Protein 6TQF (pdb70)

Foldseek 3Di:
DDDDAADADDDPPVPVVVVVVVLVVVLVVVVVVVVVVLVVQCPPHPLNVLVCVQPVVQCDDPPNPVVVVLVSVVSSLLSVVLVLLVVVLSLLLQQQLLVQQLVVCVVVPHCPSNVRSVVSNVVSVVVVVVSVVVVVVSLVVQLVSVVVNLVVVLVVRLVVLVCLCPPPPLVQLQVPDDDHAQDPVCLSPPLSQQQSQFWHDDGDDSNDGQCRGPPSVQSSLVCLQVVLPVLLQVLAAWDDDPNDTDGGCLVVVLVVLLVVLQVVLCVLCVVVQVLLLVLVRLVVVLVVLVVVCVVVVVVCVVVVVPPVSVVVNVVSVVVNVVSVVVNVVSVCVNVVSLVVSVVVCLCPLVVRCVVVDVDPDDRSSVSSSNSSSSVRNNVSSCPSNVRPSRVSRNSSSSVSSSVSSVSSVVSPPFAAAAEAEAPAAWKKFFFKWAADPVGAGQAGTDIDIDDFAAEEEEAEDDDGCDVVVVCRVVGNHRRMYGYIYHNDDDFQEAEDDQQFDADQAFVCCRLQPPDDSVVDDDVPPQPLCPLLVNHPVSPRRHDGDDCVVPDDSVVSLSSVLRNCLVSPHAEYEYEHSCVPPDPPSVVSSVVCVCVRNVTHHYYYYDDDPPCLVPGWWYKYRHHRHDIDIGTRDD/DDDDAADADDDPPVPVVVVVVVLVVVLVVVVVVVVVVLVVQCPPHPLNVLVCVQPVVQCDDPPNPVVVVLVSVVSSLLSVVLVLLVVVLSLLLQQQLLVQQLVVCVVVPHCPSNVRSVVSNVVSVVVVVVSVVVVVVSLVVQLVSVVVNLVVVLVVRLVVLVCLCPPPPLVQLQVPDDDHAQDPVCLSPPLSQQQSQFWHDDGDDSNDGQCRGPPSVQSSLVCLQVVLPVLLQVLAAWDDDPNDTDGGCLVVVLVVLLVVLQVVLCVLCVVVQVLLLVLVRLVVVLVVLVVVCVVVVVVCVVVVVPPVSVVVNVVSVVVNVVSVVVNVVSVCVNVVSLVVSVVVCLCPLVVRCVVVDVDPDDRSSVSSSNSSSSVRNNVSSCPSNVRPSRVSRNSSSSVSSSVSSVSSVVSPPFAAAAEAEAPAAWKKFFFKWAADPVGAGQAGTDIDIDDFAAEEEEAEDDDGCDVVVVCRVVGNHRRMYGYIYHNDDDFQEAEDDQQFDADQAFVCCRLQPPDDSVVDDDVPPQPLCPLLVNHPVSPRRHDGDDCVVPDDSVVSLSSVLRNCLVSPHAEYEYEHSCVPPDPPSVVSSVVCVCVRNVTHHYYYYDDDPPCLVPGWWYKYRHHRHDIDIGTRPD

Structure (mmCIF, N/CA/C/O backbone):
data_6TQF
#
_entry.id   6TQF
#
_cell.length_a   1.00
_cell.length_b   1.00
_cell.length_c   1.00
_cell.angle_alpha   90.00
_cell.angle_beta   90.00
_cell.angle_gamma   90.00
#
_symmetry.space_group_name_H-M   'P 1'
#
loop_
_entity.id
_entity.type
_entity.pdbx_description
1 polymer 'ABC transporter ATP-binding protein/permease'
2 non-polymer DODECYL-BETA-D-MALTOSIDE
3 non-polymer 'MAGNESIUM ION'
4 non-polymer 'PHOSPHOAMINOPHOSPHONIC ACID-ADENYLATE ESTER'
#
loop_
_atom_site.group_PDB
_atom_site.id
_atom_site.type_symbol
_atom_site.label_atom_id
_atom_site.label_alt_id
_atom_site.label_comp_id
_atom_site.label_asym_id
_atom_site.label_entity_id
_atom_site.label_seq_id
_atom_site.pdbx_PDB_ins_code
_atom_site.Cartn_x
_atom_site.Cartn_y
_atom_site.Cartn_z
_atom_site.occupancy
_atom_site.B_iso_or_equiv
_atom_site.auth_seq_id
_atom_site.auth_comp_id
_atom_site.auth_asym_id
_atom_site.auth_atom_id
_atom_site.pdbx_PDB_model_num
ATOM 1 N N . MET A 1 1 ? 106.204 115.997 60.404 1.00 131.23 1 MET A N 1
ATOM 2 C CA . MET A 1 1 ? 106.393 117.139 61.290 1.00 131.23 1 MET A CA 1
ATOM 3 C C . MET A 1 1 ? 106.961 118.329 60.524 1.00 131.23 1 MET A C 1
ATOM 4 O O . MET A 1 1 ? 108.162 118.397 60.262 1.00 131.23 1 MET A O 1
ATOM 9 N N . GLY A 1 2 ? 106.086 119.270 60.167 1.00 133.33 2 GLY A N 1
ATOM 10 C CA . GLY A 1 2 ? 106.486 120.421 59.393 1.00 133.33 2 GLY A CA 1
ATOM 11 C C . GLY A 1 2 ? 107.144 121.488 60.241 1.00 133.33 2 GLY A C 1
ATOM 12 O O . GLY A 1 2 ? 107.426 121.305 61.433 1.00 133.33 2 GLY A O 1
ATOM 13 N N . PRO A 1 3 ? 107.407 122.645 59.613 1.00 130.89 3 PRO A N 1
ATOM 14 C CA . PRO A 1 3 ? 108.056 123.744 60.343 1.00 130.89 3 PRO A CA 1
ATOM 15 C C . PRO A 1 3 ? 107.132 124.406 61.353 1.00 130.89 3 PRO A C 1
ATOM 16 O O . PRO A 1 3 ? 106.201 125.133 60.989 1.00 130.89 3 PRO A O 1
ATOM 20 N N . LYS A 1 4 ? 107.383 124.153 62.632 1.00 115.40 4 LYS A N 1
ATOM 21 C CA . LYS A 1 4 ? 106.628 124.755 63.717 1.00 115.40 4 LYS A CA 1
ATOM 22 C C . LYS A 1 4 ? 107.557 125.618 64.555 1.00 115.40 4 LYS A C 1
ATOM 23 O O . LYS A 1 4 ? 108.683 125.217 64.863 1.00 115.40 4 LYS A O 1
ATOM 29 N N . LEU A 1 5 ? 107.083 126.803 64.919 1.00 102.89 5 LEU A N 1
ATOM 30 C CA . LEU A 1 5 ? 107.878 127.741 65.692 1.00 102.89 5 LEU A CA 1
ATOM 31 C C . LEU A 1 5 ? 107.720 127.440 67.181 1.00 102.89 5 LEU A C 1
ATOM 32 O O . LEU A 1 5 ? 107.167 126.411 67.577 1.00 102.89 5 LEU A O 1
ATOM 37 N N . PHE A 1 6 ? 108.207 128.342 68.026 1.00 87.72 6 PHE A N 1
ATOM 38 C CA . PHE A 1 6 ? 108.177 128.145 69.467 1.00 87.72 6 PHE A CA 1
ATOM 39 C C . PHE A 1 6 ? 106.941 128.806 70.059 1.00 87.72 6 PHE A C 1
ATOM 40 O O . PHE A 1 6 ? 106.688 129.991 69.823 1.00 87.72 6 PHE A O 1
ATOM 48 N N . LYS A 1 7 ? 106.173 128.034 70.824 1.00 89.43 7 LYS A N 1
ATOM 49 C CA . LYS A 1 7 ? 105.010 128.534 71.535 1.00 89.43 7 LYS A CA 1
ATOM 50 C C . LYS A 1 7 ? 105.120 128.160 73.006 1.00 89.43 7 LYS A C 1
ATOM 51 O O . LYS A 1 7 ? 105.511 127.033 73.330 1.00 89.43 7 LYS A O 1
ATOM 57 N N . PRO A 1 8 ? 104.792 129.077 73.914 1.00 85.39 8 PRO A N 1
ATOM 58 C CA . PRO A 1 8 ? 104.983 128.804 75.341 1.00 85.39 8 PRO A CA 1
ATOM 59 C C . PRO A 1 8 ? 103.940 127.838 75.881 1.00 85.39 8 PRO A C 1
ATOM 60 O O . PRO A 1 8 ? 102.897 127.593 75.273 1.00 85.39 8 PRO A O 1
ATOM 64 N N . SER A 1 9 ? 104.245 127.286 77.055 1.00 81.86 9 SER A N 1
ATOM 65 C CA . SER A 1 9 ? 103.354 126.319 77.687 1.00 81.86 9 SER A CA 1
ATOM 66 C C . SER A 1 9 ? 102.155 127.007 78.328 1.00 81.86 9 SER A C 1
ATOM 67 O O . SER A 1 9 ? 101.003 126.667 78.042 1.00 81.86 9 SER A O 1
ATOM 70 N N . ILE A 1 10 ? 102.409 127.968 79.207 1.00 80.41 10 ILE A N 1
ATOM 71 C CA . ILE A 1 10 ? 101.366 128.733 79.874 1.00 80.41 10 ILE A CA 1
ATOM 72 C C . ILE A 1 10 ? 101.526 130.191 79.459 1.00 80.41 10 ILE A C 1
ATOM 73 O O . ILE A 1 10 ? 102.649 130.659 79.238 1.00 80.41 10 ILE A O 1
ATOM 78 N N . ASP A 1 11 ? 100.403 130.886 79.279 1.00 82.81 11 ASP A N 1
ATOM 79 C CA . ASP A 1 11 ? 100.421 132.312 78.965 1.00 82.81 11 ASP A CA 1
ATOM 80 C C . ASP A 1 11 ? 100.988 133.057 80.168 1.00 82.81 11 ASP A C 1
ATOM 81 O O . ASP A 1 11 ? 100.351 133.117 81.223 1.00 82.81 11 ASP A O 1
ATOM 86 N N . TRP A 1 12 ? 102.195 133.609 80.020 1.00 77.94 12 TRP A N 1
ATOM 87 C CA . TRP A 1 12 ? 102.849 134.256 81.152 1.00 77.94 12 TRP A CA 1
ATOM 88 C C . TRP A 1 12 ? 102.239 135.612 81.463 1.00 77.94 12 TRP A C 1
ATOM 89 O O . TRP A 1 12 ? 102.313 136.068 82.608 1.00 77.94 12 TRP A O 1
ATOM 100 N N . SER A 1 13 ? 101.658 136.275 80.471 1.00 85.65 13 SER A N 1
ATOM 101 C CA . SER A 1 13 ? 100.737 137.360 80.763 1.00 85.65 13 SER A CA 1
ATOM 102 C C . SER A 1 13 ? 99.461 136.768 81.340 1.00 85.65 13 SER A C 1
ATOM 103 O O . SER A 1 13 ? 99.035 135.684 80.934 1.00 85.65 13 SER A O 1
ATOM 106 N N . ARG A 1 14 ? 98.859 137.495 82.285 1.00 86.34 14 ARG A N 1
ATOM 107 C CA . ARG A 1 14 ? 97.759 137.018 83.132 1.00 86.34 14 ARG A CA 1
ATOM 108 C C . ARG A 1 14 ? 98.151 135.725 83.855 1.00 86.34 14 ARG A C 1
ATOM 109 O O . ARG A 1 14 ? 97.518 134.677 83.721 1.00 86.34 14 ARG A O 1
ATOM 117 N N . ALA A 1 15 ? 99.241 135.819 84.614 1.00 80.04 15 ALA A N 1
ATOM 118 C CA . ALA A 1 15 ? 99.665 134.765 85.525 1.00 80.04 15 ALA A CA 1
ATOM 119 C C . ALA A 1 15 ? 99.552 135.165 86.983 1.00 80.04 15 ALA A C 1
ATOM 120 O O . ALA A 1 15 ? 99.402 134.294 87.841 1.00 80.04 15 ALA A O 1
ATOM 122 N N . PHE A 1 16 ? 99.632 136.455 87.276 1.00 78.75 16 PHE A N 1
ATOM 123 C CA . PHE A 1 16 ? 99.350 137.008 88.595 1.00 78.75 16 PHE A CA 1
ATOM 124 C C . PHE A 1 16 ? 97.851 137.154 88.894 1.00 78.75 16 PHE A C 1
ATOM 125 O O . PHE A 1 16 ? 97.463 136.874 90.033 1.00 78.75 16 PHE A O 1
ATOM 133 N N . PRO A 1 17 ? 96.968 137.586 87.973 1.00 78.32 17 PRO A N 1
ATOM 134 C CA . PRO A 1 17 ? 95.533 137.527 88.302 1.00 78.32 17 PRO A CA 1
ATOM 135 C C . PRO A 1 17 ? 94.955 136.123 88.344 1.00 78.32 17 PRO A C 1
ATOM 136 O O . PRO A 1 17 ? 93.854 135.950 88.879 1.00 78.32 17 PRO A O 1
ATOM 140 N N . ASP A 1 18 ? 95.642 135.122 87.803 1.00 78.26 18 ASP A N 1
ATOM 141 C CA . ASP A 1 18 ? 95.156 133.753 87.893 1.00 78.26 18 ASP A CA 1
ATOM 142 C C . ASP A 1 18 ? 95.664 133.038 89.135 1.00 78.26 18 ASP A C 1
ATOM 143 O O . ASP A 1 18 ? 94.976 132.153 89.656 1.00 78.26 18 ASP A O 1
ATOM 148 N N . SER A 1 19 ? 96.842 133.403 89.630 1.00 73.52 19 SER A N 1
ATOM 149 C CA . SER A 1 19 ? 97.385 132.819 90.846 1.00 73.52 19 SER A CA 1
ATOM 150 C C . SER A 1 19 ? 97.032 133.618 92.092 1.00 73.52 19 SER A C 1
ATOM 151 O O . SER A 1 19 ? 97.664 133.428 93.134 1.00 73.52 19 SER A O 1
ATOM 154 N N . VAL A 1 20 ? 96.048 134.514 92.005 1.00 74.55 20 VAL A N 1
ATOM 155 C CA . VAL A 1 20 ? 95.480 135.154 93.186 1.00 74.55 20 VAL A CA 1
ATOM 156 C C . VAL A 1 20 ? 94.093 134.603 93.493 1.00 74.55 20 VAL A C 1
ATOM 157 O O . VAL A 1 20 ? 93.592 134.785 94.614 1.00 74.55 20 VAL A O 1
ATOM 161 N N . TYR A 1 21 ? 93.476 133.901 92.547 1.00 77.54 21 TYR A N 1
ATOM 162 C CA . TYR A 1 21 ? 92.192 133.254 92.761 1.00 77.54 21 TYR A CA 1
ATOM 163 C C . TYR A 1 21 ? 92.356 131.799 93.171 1.00 77.54 21 TYR A C 1
ATOM 164 O O . TYR A 1 21 ? 91.546 131.286 93.954 1.00 77.54 21 TYR A O 1
ATOM 173 N N . TRP A 1 22 ? 93.408 131.140 92.681 1.00 70.28 22 TRP A N 1
ATOM 174 C CA . TRP A 1 22 ? 93.679 129.757 93.057 1.00 70.28 22 TRP A CA 1
ATOM 175 C C . TRP A 1 22 ? 94.059 129.632 94.525 1.00 70.28 22 TRP A C 1
ATOM 176 O O . TRP A 1 22 ? 93.667 128.660 95.177 1.00 70.28 22 TRP A O 1
ATOM 187 N N . VAL A 1 23 ? 94.799 130.605 95.060 1.00 69.40 23 VAL A N 1
ATOM 188 C CA . VAL A 1 23 ? 95.196 130.565 96.465 1.00 69.40 23 VAL A CA 1
ATOM 189 C C . VAL A 1 23 ? 93.984 130.763 97.367 1.00 69.40 23 VAL A C 1
ATOM 190 O O . VAL A 1 23 ? 93.783 130.026 98.342 1.00 69.40 23 VAL A O 1
ATOM 194 N N . GLY A 1 24 ? 93.143 131.743 97.037 1.00 71.91 24 GLY A N 1
ATOM 195 C CA . GLY A 1 24 ? 91.905 131.967 97.762 1.00 71.91 24 GLY A CA 1
ATOM 196 C C . GLY A 1 24 ? 90.886 130.858 97.621 1.00 71.91 24 GLY A C 1
ATOM 197 O O . GLY A 1 24 ? 90.017 130.728 98.488 1.00 71.91 24 GLY A O 1
ATOM 198 N N . LYS A 1 25 ? 90.969 130.062 96.558 1.00 76.60 25 LYS A N 1
ATOM 199 C CA . LYS A 1 25 ? 90.113 128.891 96.440 1.00 76.60 25 LYS A CA 1
ATOM 200 C C . LYS A 1 25 ? 90.656 127.704 97.225 1.00 76.60 25 LYS A C 1
ATOM 201 O O . LYS A 1 25 ? 89.883 126.971 97.847 1.00 76.60 25 LYS A O 1
ATOM 207 N N . ALA A 1 26 ? 91.972 127.504 97.221 1.00 71.98 26 ALA A N 1
ATOM 208 C CA . ALA A 1 26 ? 92.571 126.373 97.916 1.00 71.98 26 ALA A CA 1
ATOM 209 C C . ALA A 1 26 ? 92.719 126.599 99.410 1.00 71.98 26 ALA A C 1
ATOM 210 O O . ALA A 1 26 ? 92.972 125.636 100.139 1.00 71.98 26 ALA A O 1
ATOM 212 N N . TRP A 1 27 ? 92.585 127.834 99.886 1.00 70.06 27 TRP A N 1
ATOM 213 C CA . TRP A 1 27 ? 92.640 128.066 101.323 1.00 70.06 27 TRP A CA 1
ATOM 214 C C . TRP A 1 27 ? 91.385 127.585 102.039 1.00 70.06 27 TRP A C 1
ATOM 215 O O . TRP A 1 27 ? 91.485 126.942 103.088 1.00 70.06 27 TRP A O 1
ATOM 226 N N . THR A 1 28 ? 90.202 127.867 101.488 1.00 73.18 28 THR A N 1
ATOM 227 C CA . THR A 1 28 ? 88.962 127.550 102.187 1.00 73.18 28 THR A CA 1
ATOM 228 C C . THR A 1 28 ? 88.622 126.067 102.133 1.00 73.18 28 THR A C 1
ATOM 229 O O . THR A 1 28 ? 87.883 125.580 102.993 1.00 73.18 28 THR A O 1
ATOM 233 N N . ILE A 1 29 ? 89.127 125.340 101.136 1.00 73.92 29 ILE A N 1
ATOM 234 C CA . ILE A 1 29 ? 88.948 123.891 101.124 1.00 73.92 29 ILE A CA 1
ATOM 235 C C . ILE A 1 29 ? 89.818 123.246 102.193 1.00 73.92 29 ILE A C 1
ATOM 236 O O . ILE A 1 29 ? 89.355 122.394 102.964 1.00 73.92 29 ILE A O 1
ATOM 241 N N . SER A 1 30 ? 91.084 123.659 102.274 1.00 73.48 30 SER A N 1
ATOM 242 C CA . SER A 1 30 ? 92.001 123.103 103.257 1.00 73.48 30 SER A CA 1
ATOM 243 C C . SER A 1 30 ? 91.665 123.529 104.678 1.00 73.48 30 SER A C 1
ATOM 244 O O . SER A 1 30 ? 91.982 122.792 105.617 1.00 73.48 30 SER A O 1
ATOM 247 N N . ALA A 1 31 ? 91.018 124.684 104.858 1.00 73.57 31 ALA A N 1
ATOM 248 C CA . ALA A 1 31 ? 90.672 125.137 106.200 1.00 73.57 31 ALA A CA 1
ATOM 249 C C . ALA A 1 31 ? 89.575 124.287 106.825 1.00 73.57 31 ALA A C 1
ATOM 250 O O . ALA A 1 31 ? 89.520 124.161 108.052 1.00 73.57 31 ALA A O 1
ATOM 252 N N . ILE A 1 32 ? 88.695 123.701 106.012 1.00 74.63 32 ILE A N 1
ATOM 253 C CA . ILE A 1 32 ? 87.680 122.791 106.533 1.00 74.63 32 ILE A CA 1
ATOM 254 C C . ILE A 1 32 ? 88.044 121.329 106.324 1.00 74.63 32 ILE A C 1
ATOM 255 O O . ILE A 1 32 ? 87.365 120.451 106.880 1.00 74.63 32 ILE A O 1
ATOM 260 N N . CYS A 1 33 ? 89.084 121.034 105.546 1.00 76.67 33 CYS A N 1
ATOM 261 C CA . CYS A 1 33 ? 89.576 119.666 105.467 1.00 76.67 33 CYS A CA 1
ATOM 262 C C . CYS A 1 33 ? 90.597 119.348 106.548 1.00 76.67 33 CYS A C 1
ATOM 263 O O . CYS A 1 33 ? 90.731 118.183 106.936 1.00 76.67 33 CYS A O 1
ATOM 266 N N . VAL A 1 34 ? 91.324 120.352 107.042 1.00 73.67 34 VAL A N 1
ATOM 267 C CA . VAL A 1 34 ? 92.254 120.121 108.142 1.00 73.67 34 VAL A CA 1
ATOM 268 C C . VAL A 1 34 ? 91.494 119.983 109.455 1.00 73.67 34 VAL A C 1
ATOM 269 O O . VAL A 1 34 ? 91.772 119.084 110.259 1.00 73.67 34 VAL A O 1
ATOM 273 N N . LEU A 1 35 ? 90.477 120.819 109.663 1.00 72.89 35 LEU A N 1
ATOM 274 C CA . LEU A 1 35 ? 89.685 120.799 110.887 1.00 72.89 35 LEU A CA 1
ATOM 275 C C . LEU A 1 35 ? 88.705 119.635 110.968 1.00 72.89 35 LEU A C 1
ATOM 276 O O . LEU A 1 35 ? 87.937 119.569 111.931 1.00 72.89 35 LEU A O 1
ATOM 281 N N . ALA A 1 36 ? 88.694 118.729 109.992 1.00 69.00 36 ALA A N 1
ATOM 282 C CA . ALA A 1 36 ? 87.909 117.510 110.077 1.00 69.00 36 ALA A CA 1
ATOM 283 C C . ALA A 1 36 ? 88.760 116.268 110.279 1.00 69.00 36 ALA A C 1
ATOM 284 O O . ALA A 1 36 ? 88.203 115.180 110.450 1.00 69.00 36 ALA A O 1
ATOM 286 N N . ILE A 1 37 ? 90.083 116.395 110.256 1.00 68.15 37 ILE A N 1
ATOM 287 C CA . ILE A 1 37 ? 90.963 115.271 110.555 1.00 68.15 37 ILE A CA 1
ATOM 288 C C . ILE A 1 37 ? 91.422 115.308 112.007 1.00 68.15 37 ILE A C 1
ATOM 289 O O . ILE A 1 37 ? 91.541 114.264 112.654 1.00 68.15 37 ILE A O 1
ATOM 294 N N . LEU A 1 38 ? 91.653 116.509 112.546 1.00 65.19 38 LEU A N 1
ATOM 295 C CA . LEU A 1 38 ? 92.034 116.640 113.948 1.00 65.19 38 LEU A CA 1
ATOM 296 C C . LEU A 1 38 ? 90.899 116.244 114.884 1.00 65.19 38 LEU A C 1
ATOM 297 O O . LEU A 1 38 ? 91.153 115.761 115.993 1.00 65.19 38 LEU A O 1
ATOM 302 N N . VAL A 1 39 ? 89.649 116.427 114.454 1.00 63.56 39 VAL A N 1
ATOM 303 C CA . VAL A 1 39 ? 88.516 115.950 115.238 1.00 63.56 39 VAL A CA 1
ATOM 304 C C . VAL A 1 39 ? 88.479 114.425 115.233 1.00 63.56 39 VAL A C 1
ATOM 305 O O . VAL A 1 39 ? 88.186 113.791 116.253 1.00 63.56 39 VAL A O 1
ATOM 309 N N . LEU A 1 40 ? 88.840 113.811 114.107 1.00 62.86 40 LEU A N 1
ATOM 310 C CA . LEU A 1 40 ? 88.972 112.361 114.042 1.00 62.86 40 LEU A CA 1
ATOM 311 C C . LEU A 1 40 ? 90.222 111.840 114.735 1.00 62.86 40 LEU A C 1
ATOM 312 O O . LEU A 1 40 ? 90.339 110.626 114.925 1.00 62.86 40 LEU A O 1
ATOM 317 N N . LEU A 1 41 ? 91.161 112.711 115.101 1.00 59.15 41 LEU A N 1
ATOM 318 C CA . LEU A 1 41 ? 92.332 112.293 115.855 1.00 59.15 41 LEU A CA 1
ATOM 319 C C . LEU A 1 41 ? 92.201 112.545 117.348 1.00 59.15 41 LEU A C 1
ATOM 320 O O . LEU A 1 41 ? 92.933 111.926 118.125 1.00 59.15 41 LEU A O 1
ATOM 325 N N . ARG A 1 42 ? 91.305 113.444 117.762 1.00 60.95 42 ARG A N 1
ATOM 326 C CA . ARG A 1 42 ? 91.038 113.613 119.186 1.00 60.95 42 ARG A CA 1
ATOM 327 C C . ARG A 1 42 ? 90.375 112.377 119.774 1.00 60.95 42 ARG A C 1
ATOM 328 O O . ARG A 1 42 ? 90.659 112.008 120.917 1.00 60.95 42 ARG A O 1
ATOM 336 N N . TYR A 1 43 ? 89.495 111.732 119.018 1.00 62.61 43 TYR A N 1
ATOM 337 C CA . TYR A 1 43 ? 89.017 110.399 119.334 1.00 62.61 43 TYR A CA 1
ATOM 338 C C . TYR A 1 43 ? 89.805 109.390 118.507 1.00 62.61 43 TYR A C 1
ATOM 339 O O . TYR A 1 43 ? 90.687 109.752 117.725 1.0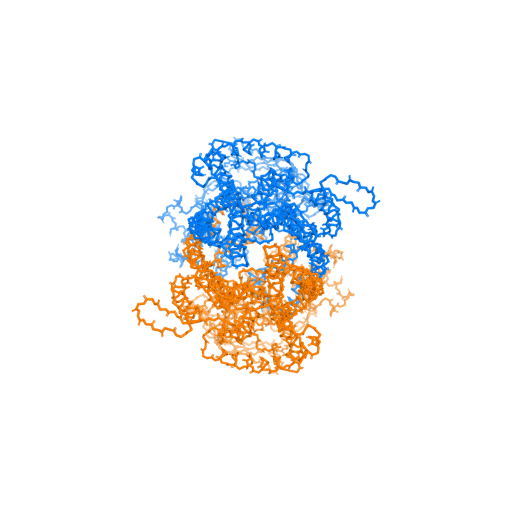0 62.61 43 TYR A O 1
ATOM 348 N N . LEU A 1 44 ? 89.489 108.106 118.705 1.00 63.07 44 LEU A N 1
ATOM 349 C CA . LEU A 1 44 ? 89.970 106.972 117.906 1.00 63.07 44 LEU A CA 1
ATOM 350 C C . LEU A 1 44 ? 91.491 106.810 117.920 1.00 63.07 44 LEU A C 1
ATOM 351 O O . LEU A 1 44 ? 92.049 106.166 117.028 1.00 63.07 44 LEU A O 1
ATOM 356 N N . THR A 1 45 ? 92.193 107.378 118.903 1.00 56.13 45 THR A N 1
ATOM 357 C CA . THR A 1 45 ? 93.650 107.368 118.894 1.00 56.13 45 THR A CA 1
ATOM 358 C C . THR A 1 45 ? 94.157 107.351 120.330 1.00 56.13 45 THR A C 1
ATOM 359 O O . THR A 1 45 ? 93.675 108.149 121.147 1.00 56.13 45 THR A O 1
ATOM 363 N N . PRO A 1 46 ? 95.102 106.471 120.676 1.00 56.35 46 PRO A N 1
ATOM 364 C CA . PRO A 1 46 ? 95.625 106.481 122.049 1.00 56.35 46 PRO A CA 1
ATOM 365 C C . PRO A 1 46 ? 96.554 107.644 122.340 1.00 56.35 46 PRO A C 1
ATOM 366 O O . PRO A 1 46 ? 96.607 108.093 123.490 1.00 56.35 46 PRO A O 1
ATOM 370 N N . TRP A 1 47 ? 97.293 108.145 121.353 1.00 52.35 47 TRP A N 1
ATOM 371 C CA . TRP A 1 47 ? 98.167 109.291 121.569 1.00 52.35 47 TRP A CA 1
ATOM 372 C C . TRP A 1 47 ? 97.496 110.616 121.249 1.00 52.35 47 TRP A C 1
ATOM 373 O O . TRP A 1 47 ? 98.143 111.660 121.354 1.00 52.35 47 TRP A O 1
ATOM 384 N N . GLY A 1 48 ? 96.226 110.606 120.868 1.00 52.97 48 GLY A N 1
ATOM 385 C CA . GLY A 1 48 ? 95.516 111.837 120.600 1.00 52.97 48 GLY A CA 1
ATOM 386 C C . GLY A 1 48 ? 94.629 112.226 121.759 1.00 52.97 48 GLY A C 1
ATOM 387 O O . GLY A 1 48 ? 94.256 113.391 121.905 1.00 52.97 48 GLY A O 1
ATOM 388 N N . ARG A 1 49 ? 94.278 111.248 122.591 1.00 56.21 49 ARG A N 1
ATOM 389 C CA . ARG A 1 49 ? 93.510 111.533 123.792 1.00 56.21 49 ARG A CA 1
ATOM 390 C C . ARG A 1 49 ? 94.381 112.038 124.928 1.00 56.21 49 ARG A C 1
ATOM 391 O O . ARG A 1 49 ? 93.855 112.615 125.884 1.00 56.21 49 ARG A O 1
ATOM 399 N N . GLN A 1 50 ? 95.694 111.829 124.850 1.00 51.68 50 GLN A N 1
ATOM 400 C CA . GLN A 1 50 ? 96.614 112.358 125.844 1.00 51.68 50 GLN A CA 1
ATOM 401 C C . GLN A 1 50 ? 97.185 113.712 125.455 1.00 51.68 50 GLN A C 1
ATOM 402 O O . GLN A 1 50 ? 97.717 114.414 126.318 1.00 51.68 50 GLN A O 1
ATOM 408 N N . PHE A 1 51 ? 97.098 114.089 124.181 1.00 47.49 51 PHE A N 1
ATOM 409 C CA . PHE A 1 51 ? 97.498 115.431 123.779 1.00 47.49 51 PHE A CA 1
ATOM 410 C C . PHE A 1 51 ? 96.464 116.462 124.202 1.00 47.49 51 PHE A C 1
ATOM 411 O O . PHE A 1 51 ? 96.811 117.619 124.443 1.00 47.49 51 PHE A O 1
ATOM 419 N N . TRP A 1 52 ? 95.198 116.074 124.289 1.00 52.06 52 TRP A N 1
ATOM 420 C CA . TRP A 1 52 ? 94.148 117.031 124.594 1.00 52.06 52 TRP A CA 1
ATOM 421 C C . TRP A 1 52 ? 93.945 117.237 126.084 1.00 52.06 52 TRP A C 1
ATOM 422 O O . TRP A 1 52 ? 93.392 118.266 126.479 1.00 52.06 52 TRP A O 1
ATOM 433 N N . ARG A 1 53 ? 94.375 116.298 126.921 1.00 49.85 53 ARG A N 1
ATOM 434 C CA . ARG A 1 53 ? 94.238 116.475 128.359 1.00 49.85 53 ARG A CA 1
ATOM 435 C C . ARG A 1 53 ? 95.253 117.455 128.928 1.00 49.85 53 ARG A C 1
ATOM 436 O O . ARG A 1 53 ? 95.018 118.018 130.001 1.00 49.85 53 ARG A O 1
ATOM 444 N N . ILE A 1 54 ? 96.367 117.679 128.235 1.00 42.64 54 ILE A N 1
ATOM 445 C CA . ILE A 1 54 ? 97.404 118.567 128.750 1.00 42.64 54 ILE A CA 1
ATOM 446 C C . ILE A 1 54 ? 97.086 120.019 128.420 1.00 42.64 54 ILE A C 1
ATOM 447 O O . ILE A 1 54 ? 97.083 120.888 129.298 1.00 42.64 54 ILE A O 1
ATOM 452 N N . THR A 1 55 ? 96.798 120.299 127.152 1.00 43.36 55 THR A N 1
ATOM 453 C CA . THR A 1 55 ? 96.713 121.671 126.672 1.00 43.36 55 THR A CA 1
ATOM 454 C C . THR A 1 55 ? 95.334 122.037 126.135 1.00 43.36 55 THR A C 1
ATOM 455 O O . THR A 1 55 ? 95.216 122.665 125.080 1.00 43.36 55 THR A O 1
ATOM 459 N N . ARG A 1 56 ? 94.285 121.682 126.877 1.00 51.15 56 ARG A N 1
ATOM 460 C CA . ARG A 1 56 ? 92.927 121.944 126.416 1.00 51.15 56 ARG A CA 1
ATOM 461 C C . ARG A 1 56 ? 92.575 123.420 126.520 1.00 51.15 56 ARG A C 1
ATOM 462 O O . ARG A 1 56 ? 92.033 124.004 125.577 1.00 51.15 56 ARG A O 1
ATOM 470 N N . ALA A 1 57 ? 92.889 124.047 127.651 1.00 45.82 57 ALA A N 1
ATOM 471 C CA . ALA A 1 57 ? 92.397 125.385 127.954 1.00 45.82 57 ALA A CA 1
ATOM 472 C C . ALA A 1 57 ? 93.101 126.493 127.183 1.00 45.82 57 ALA A C 1
ATOM 473 O O . ALA A 1 57 ? 92.732 127.659 127.347 1.00 45.82 57 ALA A O 1
ATOM 475 N N . TYR A 1 58 ? 94.094 126.176 126.354 1.00 43.42 58 TYR A N 1
ATOM 476 C CA . TYR A 1 58 ? 94.754 127.213 125.573 1.00 43.42 58 TYR A CA 1
ATOM 477 C C . TYR A 1 58 ? 93.989 127.541 124.303 1.00 43.42 58 TYR A C 1
ATOM 478 O O . TYR A 1 58 ? 94.025 128.686 123.846 1.00 43.42 58 TYR A O 1
ATOM 487 N N . PHE A 1 59 ? 93.287 126.566 123.730 1.00 50.49 59 PHE A N 1
ATOM 488 C CA . PHE A 1 59 ? 92.632 126.751 122.445 1.00 50.49 59 PHE A CA 1
ATOM 489 C C . PHE A 1 59 ? 91.160 127.119 122.553 1.00 50.49 59 PHE A C 1
ATOM 490 O O . PHE A 1 59 ? 90.583 127.571 121.560 1.00 50.49 59 PHE A O 1
ATOM 498 N N . VAL A 1 60 ? 90.539 126.941 123.714 1.00 60.45 60 VAL A N 1
ATOM 499 C CA . VAL A 1 60 ? 89.141 127.301 123.904 1.00 60.45 60 VAL A CA 1
ATOM 500 C C . VAL A 1 60 ? 89.048 128.401 124.952 1.00 60.45 60 VAL A C 1
ATOM 501 O O . VAL A 1 60 ? 89.977 128.648 125.726 1.00 60.45 60 VAL A O 1
ATOM 505 N N . GLY A 1 61 ? 87.901 129.072 124.972 1.00 77.31 61 GLY A N 1
ATOM 506 C CA . GLY A 1 61 ? 87.684 130.182 125.868 1.00 77.31 61 GLY A CA 1
ATOM 507 C C . GLY A 1 61 ? 87.542 131.495 125.125 1.00 77.31 61 GLY A C 1
ATOM 508 O O . GLY A 1 61 ? 87.585 131.544 123.893 1.00 77.31 61 GLY A O 1
ATOM 509 N N . PRO A 1 62 ? 87.362 132.594 125.865 1.00 83.51 62 PRO A N 1
ATOM 510 C CA . PRO A 1 62 ? 87.242 133.904 125.209 1.00 83.51 62 PRO A CA 1
ATOM 511 C C . PRO A 1 62 ? 88.573 134.541 124.855 1.00 83.51 62 PRO A C 1
ATOM 512 O O . PRO A 1 62 ? 88.599 135.442 124.006 1.00 83.51 62 PRO A O 1
ATOM 516 N N . ASN A 1 63 ? 89.672 134.112 125.474 1.00 79.05 63 ASN A N 1
ATOM 517 C CA . ASN A 1 63 ? 90.992 134.649 125.188 1.00 79.05 63 ASN A CA 1
ATOM 518 C C . ASN A 1 63 ? 91.743 133.825 124.149 1.00 79.05 63 ASN A C 1
ATOM 519 O O . ASN A 1 63 ? 92.975 133.895 124.084 1.00 79.05 63 ASN A O 1
ATOM 524 N N . SER A 1 64 ? 91.031 133.050 123.340 1.00 71.07 64 SER A N 1
ATOM 525 C CA . SER A 1 64 ? 91.628 132.193 122.327 1.00 71.07 64 SER A CA 1
ATOM 526 C C . SER A 1 64 ? 91.149 132.583 120.937 1.00 71.07 64 SER A C 1
ATOM 527 O O . SER A 1 64 ? 90.813 131.732 120.115 1.00 71.07 64 SER A O 1
ATOM 530 N N . VAL A 1 65 ? 91.094 133.882 120.666 1.00 68.44 65 VAL A N 1
ATOM 531 C CA . VAL A 1 65 ? 90.788 134.384 119.337 1.00 68.44 65 VAL A CA 1
ATOM 532 C C . VAL A 1 65 ? 92.059 134.759 118.587 1.00 68.44 65 VAL A C 1
ATOM 533 O O . VAL A 1 65 ? 92.176 134.511 117.387 1.00 68.44 65 VAL A O 1
ATOM 537 N N . ARG A 1 66 ? 93.042 135.306 119.298 1.00 69.48 66 ARG A N 1
ATOM 538 C CA . ARG A 1 66 ? 94.331 135.630 118.705 1.00 69.48 66 ARG A CA 1
ATOM 539 C C . ARG A 1 66 ? 95.219 134.410 118.503 1.00 69.48 66 ARG A C 1
ATOM 540 O O . ARG A 1 66 ? 96.303 134.544 117.929 1.00 69.48 66 ARG A O 1
ATOM 548 N N . VAL A 1 67 ? 94.797 133.232 118.961 1.00 60.75 67 VAL A N 1
ATOM 549 C CA . VAL A 1 67 ? 95.533 132.009 118.669 1.00 60.75 67 VAL A CA 1
ATOM 550 C C . VAL A 1 67 ? 95.152 131.472 117.298 1.00 60.75 67 VAL A C 1
ATOM 551 O O . VAL A 1 67 ? 96.018 131.147 116.478 1.00 60.75 67 VAL A O 1
ATOM 555 N N . TRP A 1 68 ? 93.849 131.379 117.023 1.00 64.60 68 TRP A N 1
ATOM 556 C CA . TRP A 1 68 ? 93.392 130.904 115.724 1.00 64.60 68 TRP A CA 1
ATOM 557 C C . TRP A 1 68 ? 93.674 131.902 114.610 1.00 64.60 68 TRP A C 1
ATOM 558 O O . TRP A 1 68 ? 93.921 131.489 113.473 1.00 64.60 68 TRP A O 1
ATOM 569 N N . LEU A 1 69 ? 93.678 133.198 114.916 1.00 65.17 69 LEU A N 1
ATOM 570 C CA . LEU A 1 69 ? 93.995 134.202 113.908 1.00 65.17 69 LEU A CA 1
ATOM 571 C C . LEU A 1 69 ? 95.464 134.158 113.504 1.00 65.17 69 LEU A C 1
ATOM 572 O O . LEU A 1 69 ? 95.801 134.544 112.382 1.00 65.17 69 LEU A O 1
ATOM 577 N N . MET A 1 70 ? 96.346 133.703 114.390 1.00 63.47 70 MET A N 1
ATOM 578 C CA . MET A 1 70 ? 97.742 133.495 114.035 1.00 63.47 70 MET A CA 1
ATOM 579 C C . MET A 1 70 ? 98.011 132.095 113.510 1.00 63.47 70 MET A C 1
ATOM 580 O O . MET A 1 70 ? 99.039 131.879 112.865 1.00 63.47 70 MET A O 1
ATOM 585 N N . LEU A 1 71 ? 97.127 131.142 113.783 1.00 59.92 71 LEU A N 1
ATOM 586 C CA . LEU A 1 71 ? 97.216 129.824 113.175 1.00 59.92 71 LEU A CA 1
ATOM 587 C C . LEU A 1 71 ? 96.645 129.788 111.766 1.00 59.92 71 LEU A C 1
ATOM 588 O O . LEU A 1 71 ? 96.945 128.856 111.015 1.00 59.92 71 LEU A O 1
ATOM 593 N N . GLY A 1 72 ? 95.829 130.768 111.393 1.00 61.33 72 GLY A N 1
ATOM 594 C CA . GLY A 1 72 ? 95.252 130.795 110.064 1.00 61.33 72 GLY A CA 1
ATOM 595 C C . GLY A 1 72 ? 96.128 131.421 108.998 1.00 61.33 72 GLY A C 1
ATOM 596 O O . GLY A 1 72 ? 95.828 131.305 107.808 1.00 61.33 72 GLY A O 1
ATOM 597 N N . VAL A 1 73 ? 97.204 132.096 109.402 1.00 58.47 73 VAL A N 1
ATOM 598 C CA . VAL A 1 73 ? 98.116 132.686 108.426 1.00 58.47 73 VAL A CA 1
ATOM 599 C C . VAL A 1 73 ? 99.155 131.658 107.987 1.00 58.47 73 VAL A C 1
ATOM 600 O O . VAL A 1 73 ? 99.650 131.687 106.849 1.00 58.47 73 VAL A O 1
ATOM 604 N N . LEU A 1 74 ? 99.468 130.706 108.866 1.00 55.01 74 LEU A N 1
ATOM 605 C CA . LEU A 1 74 ? 100.463 129.689 108.559 1.00 55.01 74 LEU A CA 1
ATOM 606 C C . LEU A 1 74 ? 99.966 128.661 107.547 1.00 55.01 74 LEU A C 1
ATOM 607 O O . LEU A 1 74 ? 100.765 127.853 107.070 1.00 55.01 74 LEU A O 1
ATOM 612 N N . LEU A 1 75 ? 98.675 128.659 107.220 1.00 55.65 75 LEU A N 1
ATOM 613 C CA . LEU A 1 75 ? 98.173 127.847 106.120 1.00 55.65 75 LEU A CA 1
ATOM 614 C C . LEU A 1 75 ? 98.306 128.555 104.778 1.00 55.65 75 LEU A C 1
ATOM 615 O O . LEU A 1 75 ? 98.632 127.908 103.768 1.00 55.65 75 LEU A O 1
ATOM 620 N N . LEU A 1 76 ? 98.053 129.867 104.752 1.00 52.79 76 LEU A N 1
ATOM 621 C CA . LEU A 1 76 ? 98.350 130.689 103.589 1.00 52.79 76 LEU A CA 1
ATOM 622 C C . LEU A 1 76 ? 99.829 130.662 103.244 1.00 52.79 76 LEU A C 1
ATOM 623 O O . LEU A 1 76 ? 100.181 130.603 102.058 1.00 52.79 76 LEU A O 1
ATOM 628 N N . SER A 1 77 ? 100.695 130.633 104.257 1.00 49.00 77 SER A N 1
ATOM 629 C CA . SER A 1 77 ? 102.136 130.554 104.048 1.00 49.00 77 SER A CA 1
ATOM 630 C C . SER A 1 77 ? 102.621 129.184 103.578 1.00 49.00 77 SER A C 1
ATOM 631 O O . SER A 1 77 ? 103.828 129.011 103.397 1.00 49.00 77 SER A O 1
ATOM 634 N N . VAL A 1 78 ? 101.731 128.213 103.388 1.00 48.39 78 VAL A N 1
ATOM 635 C CA . VAL A 1 78 ? 102.072 126.924 102.806 1.00 48.39 78 VAL A CA 1
ATOM 636 C C . VAL A 1 78 ? 101.455 126.759 101.420 1.00 48.39 78 VAL A C 1
ATOM 637 O O . VAL A 1 78 ? 102.102 126.241 100.500 1.00 48.39 78 VAL A O 1
ATOM 641 N N . VAL A 1 79 ? 100.214 127.230 101.248 1.00 49.57 79 VAL A N 1
ATOM 642 C CA . VAL A 1 79 ? 99.604 127.258 99.917 1.00 49.57 79 VAL A CA 1
ATOM 643 C C . VAL A 1 79 ? 100.396 128.158 98.968 1.00 49.57 79 VAL A C 1
ATOM 644 O O . VAL A 1 79 ? 100.621 127.806 97.791 1.00 49.57 79 VAL A O 1
ATOM 648 N N . LEU A 1 80 ? 100.898 129.287 99.476 1.00 50.85 80 LEU A N 1
ATOM 649 C CA . LEU A 1 80 ? 101.744 130.169 98.687 1.00 50.85 80 LEU A CA 1
ATOM 650 C C . LEU A 1 80 ? 103.097 129.550 98.353 1.00 50.85 80 LEU A C 1
ATOM 651 O O . LEU A 1 80 ? 103.763 130.022 97.428 1.00 50.85 80 LEU A O 1
ATOM 656 N N . ALA A 1 81 ? 103.510 128.497 99.054 1.00 48.93 81 ALA A N 1
ATOM 657 C CA . ALA A 1 81 ? 104.743 127.792 98.740 1.00 48.93 81 ALA A CA 1
ATOM 658 C C . ALA A 1 81 ? 104.530 126.618 97.799 1.00 48.93 81 ALA A C 1
ATOM 659 O O . ALA A 1 81 ? 105.483 126.187 97.148 1.00 48.93 81 ALA A O 1
ATOM 661 N N . VAL A 1 82 ? 103.316 126.079 97.724 1.00 48.56 82 VAL A N 1
ATOM 662 C CA . VAL A 1 82 ? 103.026 125.030 96.744 1.00 48.56 82 VAL A CA 1
ATOM 663 C C . VAL A 1 82 ? 102.843 125.649 95.357 1.00 48.56 82 VAL A C 1
ATOM 664 O O . VAL A 1 82 ? 103.285 125.083 94.339 1.00 48.56 82 VAL A O 1
ATOM 668 N N . ARG A 1 83 ? 102.209 126.833 95.311 1.00 53.44 83 ARG A N 1
ATOM 669 C CA . ARG A 1 83 ? 101.964 127.490 94.020 1.00 53.44 83 ARG A CA 1
ATOM 670 C C . ARG A 1 83 ? 103.259 127.871 93.304 1.00 53.44 83 ARG A C 1
ATOM 671 O O . ARG A 1 83 ? 103.370 127.695 92.084 1.00 53.44 83 ARG A O 1
ATOM 679 N N . LEU A 1 84 ? 104.259 128.344 94.049 1.00 47.90 84 LEU A N 1
ATOM 680 C CA . LEU A 1 84 ? 105.556 128.644 93.465 1.00 47.90 84 LEU A CA 1
ATOM 681 C C . LEU A 1 84 ? 106.295 127.397 93.009 1.00 47.90 84 LEU A C 1
ATOM 682 O O . LEU A 1 84 ? 107.052 127.464 92.037 1.00 47.90 84 LEU A O 1
ATOM 687 N N . ASN A 1 85 ? 106.080 126.259 93.666 1.00 48.21 85 ASN A N 1
ATOM 688 C CA . ASN A 1 85 ? 106.687 125.019 93.206 1.00 48.21 85 ASN A CA 1
ATOM 689 C C . ASN A 1 85 ? 106.075 124.539 91.900 1.00 48.21 85 ASN A C 1
ATOM 690 O O . ASN A 1 85 ? 106.751 123.864 91.120 1.00 48.21 85 ASN A O 1
ATOM 695 N N . VAL A 1 86 ? 104.806 124.855 91.649 1.00 50.39 86 VAL A N 1
ATOM 696 C CA . VAL A 1 86 ? 104.246 124.529 90.335 1.00 50.39 86 VAL A CA 1
ATOM 697 C C . VAL A 1 86 ? 104.753 125.500 89.265 1.00 50.39 86 VAL A C 1
ATOM 698 O O . VAL A 1 86 ? 105.098 125.094 88.140 1.00 50.39 86 VAL A O 1
ATOM 702 N N . LEU A 1 87 ? 104.818 126.793 89.594 1.00 52.58 87 LEU A N 1
ATOM 703 C CA . LEU A 1 87 ? 105.289 127.768 88.612 1.00 52.58 87 LEU A CA 1
ATOM 704 C C . LEU A 1 87 ? 106.780 127.650 88.313 1.00 52.58 87 LEU A C 1
ATOM 705 O O . LEU A 1 87 ? 107.218 128.118 87.259 1.00 52.58 87 LEU A O 1
ATOM 710 N N . PHE A 1 88 ? 107.572 127.050 89.202 1.00 52.87 88 PHE A N 1
ATOM 711 C CA . PHE A 1 88 ? 108.946 126.720 88.845 1.00 52.87 88 PHE A CA 1
ATOM 712 C C . PHE A 1 88 ? 109.027 125.562 87.867 1.00 52.87 88 PHE A C 1
ATOM 713 O O . PHE A 1 88 ? 109.943 125.531 87.042 1.00 52.87 88 PHE A O 1
ATOM 721 N N . SER A 1 89 ? 108.101 124.608 87.946 1.00 54.72 89 SER A N 1
ATOM 722 C CA . SER A 1 89 ? 108.108 123.486 87.017 1.00 54.72 89 SER A CA 1
ATOM 723 C C . SER A 1 89 ? 107.622 123.887 85.637 1.00 54.72 89 SER A C 1
ATOM 724 O O . SER A 1 89 ? 108.001 123.256 84.648 1.00 54.72 89 SER A O 1
ATOM 727 N N . TYR A 1 90 ? 106.777 124.916 85.549 1.00 60.34 90 TYR A N 1
ATOM 728 C CA . TYR A 1 90 ? 106.323 125.354 84.225 1.00 60.34 90 TYR A CA 1
ATOM 729 C C . TYR A 1 90 ? 107.400 126.070 83.409 1.00 60.34 90 TYR A C 1
ATOM 730 O O . TYR A 1 90 ? 107.190 126.320 82.219 1.00 60.34 90 TYR A O 1
ATOM 739 N N . GLN A 1 91 ? 108.544 126.411 84.007 1.00 62.80 91 GLN A N 1
ATOM 740 C CA . GLN A 1 91 ? 109.551 127.199 83.299 1.00 62.80 91 GLN A CA 1
ATOM 741 C C . GLN A 1 91 ? 110.620 126.319 82.652 1.00 62.80 91 GLN A C 1
ATOM 742 O O . GLN A 1 91 ? 111.136 126.648 81.570 1.00 62.80 91 GLN A O 1
ATOM 748 N N . GLY A 1 92 ? 110.961 125.198 83.288 1.00 64.67 92 GLY A N 1
ATOM 749 C CA . GLY A 1 92 ? 111.853 124.229 82.680 1.00 64.67 92 GLY A CA 1
ATOM 750 C C . GLY A 1 92 ? 111.273 123.525 81.475 1.00 64.67 92 GLY A C 1
ATOM 751 O O . GLY A 1 92 ? 112.035 122.981 80.671 1.00 64.67 92 GLY A O 1
ATOM 752 N N . ASN A 1 93 ? 109.951 123.521 81.333 1.00 67.13 93 ASN A N 1
ATOM 753 C CA . ASN A 1 93 ? 109.299 123.060 80.119 1.00 67.13 93 ASN A CA 1
ATOM 754 C C . ASN A 1 93 ? 109.498 124.016 78.954 1.00 67.13 93 ASN A C 1
ATOM 755 O O . ASN A 1 93 ? 109.442 123.583 77.801 1.00 67.13 93 ASN A O 1
ATOM 760 N N . ASP A 1 94 ? 109.733 125.298 79.223 1.00 69.97 94 ASP A N 1
ATOM 761 C CA . ASP A 1 94 ? 110.007 126.267 78.172 1.00 69.97 94 ASP A CA 1
ATOM 762 C C . ASP A 1 94 ? 111.478 126.353 77.814 1.00 69.97 94 ASP A C 1
ATOM 763 O O . ASP A 1 94 ? 111.808 126.462 76.626 1.00 69.97 94 ASP A O 1
ATOM 768 N N . MET A 1 95 ? 112.361 126.310 78.816 1.00 66.62 95 MET A N 1
ATOM 769 C CA . MET A 1 95 ? 113.790 126.441 78.541 1.00 66.62 95 MET A CA 1
ATOM 770 C C . MET A 1 95 ? 114.351 125.260 77.755 1.00 66.62 95 MET A C 1
ATOM 771 O O . MET A 1 95 ? 115.133 125.470 76.822 1.00 66.62 95 MET A O 1
ATOM 776 N N . TYR A 1 96 ? 113.946 124.033 78.075 1.00 66.92 96 TYR A N 1
ATOM 777 C CA . TYR A 1 96 ? 114.423 122.872 77.337 1.00 66.92 96 TYR A CA 1
ATOM 778 C C . TYR A 1 96 ? 113.807 122.742 75.952 1.00 66.92 96 TYR A C 1
ATOM 779 O O . TYR A 1 96 ? 114.373 122.042 75.108 1.00 66.92 96 TYR A O 1
ATOM 788 N N . THR A 1 97 ? 112.668 123.384 75.696 1.00 65.47 97 THR A N 1
ATOM 789 C CA . THR A 1 97 ? 112.129 123.406 74.341 1.00 65.47 97 THR A CA 1
ATOM 790 C C . THR A 1 97 ? 112.830 124.462 73.496 1.00 65.47 97 THR A C 1
ATOM 791 O O . THR A 1 97 ? 113.149 124.217 72.323 1.00 65.47 97 THR A O 1
ATOM 795 N N . ALA A 1 98 ? 113.096 125.632 74.083 1.00 66.22 98 ALA A N 1
ATOM 796 C CA . ALA A 1 98 ? 113.856 126.657 73.382 1.00 66.22 98 ALA A CA 1
ATOM 797 C C . ALA A 1 98 ? 115.297 126.240 73.131 1.00 66.22 98 ALA A C 1
ATOM 798 O O . ALA A 1 98 ? 115.895 126.693 72.152 1.00 66.22 98 ALA A O 1
ATOM 800 N N . LEU A 1 99 ? 115.865 125.384 73.980 1.00 66.94 99 LEU A N 1
ATOM 801 C CA . LEU A 1 99 ? 117.185 124.833 73.707 1.00 66.94 99 LEU A CA 1
ATOM 802 C C . LEU A 1 99 ? 117.158 123.697 72.696 1.00 66.94 99 LEU A C 1
ATOM 803 O O . LEU A 1 99 ? 118.226 123.262 72.257 1.00 66.94 99 LEU A O 1
ATOM 808 N N . GLN A 1 100 ? 115.980 123.198 72.329 1.00 69.73 100 GLN A N 1
ATOM 809 C CA . GLN A 1 100 ? 115.881 122.175 71.298 1.00 69.73 100 GLN A CA 1
ATOM 810 C C . GLN A 1 100 ? 115.565 122.761 69.935 1.00 69.73 100 GLN A C 1
ATOM 811 O O . GLN A 1 100 ? 115.992 122.206 68.918 1.00 69.73 100 GLN A O 1
ATOM 817 N N . LYS A 1 101 ? 114.828 123.873 69.890 1.00 73.97 101 LYS A N 1
ATOM 818 C CA . LYS A 1 101 ? 114.549 124.502 68.602 1.00 73.97 101 LYS A CA 1
ATOM 819 C C . LYS A 1 101 ? 115.787 125.165 68.013 1.00 73.97 101 LYS A C 1
ATOM 820 O O . LYS A 1 101 ? 115.858 125.360 66.797 1.00 73.97 101 LYS A O 1
ATOM 826 N N . ALA A 1 102 ? 116.767 125.513 68.846 1.00 74.11 102 ALA A N 1
ATOM 827 C CA . ALA A 1 102 ? 117.979 126.141 68.338 1.00 74.11 102 ALA A CA 1
ATOM 828 C C . ALA A 1 102 ? 118.930 125.141 67.697 1.00 74.11 102 ALA A C 1
ATOM 829 O O . ALA A 1 102 ? 119.752 125.536 66.865 1.00 74.11 102 ALA A O 1
ATOM 831 N N . PHE A 1 103 ? 118.844 123.863 68.060 1.00 76.75 103 PHE A N 1
ATOM 832 C CA . PHE A 1 103 ? 119.726 122.854 67.492 1.00 76.75 103 PHE A CA 1
ATOM 833 C C . PHE A 1 103 ? 119.210 122.283 66.184 1.00 76.75 103 PHE A C 1
ATOM 834 O O . PHE A 1 103 ? 119.996 121.711 65.423 1.00 76.75 103 PHE A O 1
ATOM 842 N N . GLU A 1 104 ? 117.918 122.413 65.907 1.00 83.10 104 GLU A N 1
ATOM 843 C CA . GLU A 1 104 ? 117.344 121.957 64.652 1.00 83.10 104 GLU A CA 1
ATOM 844 C C . GLU A 1 104 ? 117.338 123.043 63.588 1.00 83.10 104 GLU A C 1
ATOM 845 O O . GLU A 1 104 ? 116.724 122.858 62.533 1.00 83.10 104 GLU A O 1
ATOM 851 N N . GLY A 1 105 ? 117.993 124.169 63.846 1.00 84.06 105 GLY A N 1
ATOM 852 C CA . GLY A 1 105 ? 118.152 125.204 62.847 1.00 84.06 105 GLY A CA 1
ATOM 853 C C . GLY A 1 105 ? 119.589 125.281 62.387 1.00 84.06 105 GLY A C 1
ATOM 854 O O . GLY A 1 105 ? 119.880 125.765 61.290 1.00 84.06 105 GLY A O 1
ATOM 855 N N . ILE A 1 106 ? 120.500 124.802 63.232 1.00 84.54 106 ILE A N 1
ATOM 856 C CA . ILE A 1 106 ? 121.909 124.757 62.858 1.00 84.54 106 ILE A CA 1
ATOM 857 C C . ILE A 1 106 ? 122.160 123.610 61.888 1.00 84.54 106 ILE A C 1
ATOM 858 O O . ILE A 1 106 ? 122.790 123.787 60.838 1.00 84.54 106 ILE A O 1
ATOM 863 N N . ALA A 1 107 ? 121.645 122.421 62.210 1.00 88.95 107 ALA A N 1
ATOM 864 C CA . ALA A 1 107 ? 121.890 121.255 61.368 1.00 88.95 107 ALA A CA 1
ATOM 865 C C . ALA A 1 107 ? 121.057 121.298 60.094 1.00 88.95 107 ALA A C 1
ATOM 866 O O . ALA A 1 107 ? 121.491 120.803 59.048 1.00 88.95 107 ALA A O 1
ATOM 868 N N . SER A 1 108 ? 119.857 121.878 60.160 1.00 91.50 108 SER A N 1
ATOM 869 C CA . SER A 1 108 ? 119.024 121.972 58.965 1.00 91.50 108 SER A CA 1
ATOM 870 C C . SER A 1 108 ? 119.538 123.048 58.018 1.00 91.50 108 SER A C 1
ATOM 871 O O . SER A 1 108 ? 119.681 122.805 56.815 1.00 91.50 108 SER A O 1
ATOM 874 N N . GLY A 1 109 ? 119.822 124.238 58.537 1.00 92.12 109 GLY A N 1
ATOM 875 C CA . GLY A 1 109 ? 120.419 125.312 57.765 1.00 92.12 109 GLY A CA 1
ATOM 876 C C . GLY A 1 109 ? 119.649 126.616 57.780 1.00 92.12 109 GLY A C 1
ATOM 877 O O . GLY A 1 109 ? 120.258 127.678 57.589 1.00 92.12 109 GLY A O 1
ATOM 878 N N . ASP A 1 110 ? 118.338 126.584 58.001 1.00 92.42 110 ASP A N 1
ATOM 879 C CA . ASP A 1 110 ? 117.550 127.805 57.936 1.00 92.42 110 ASP A CA 1
ATOM 880 C C . ASP A 1 110 ? 117.709 128.631 59.210 1.00 92.42 110 ASP A C 1
ATOM 881 O O . ASP A 1 110 ? 118.103 128.131 60.266 1.00 92.42 110 ASP A O 1
ATOM 886 N N . GLY A 1 111 ? 117.389 129.917 59.095 1.00 89.36 111 GLY A N 1
ATOM 887 C CA . GLY A 1 111 ? 117.543 130.838 60.202 1.00 89.36 111 GLY A CA 1
ATOM 888 C C . GLY A 1 111 ? 116.239 131.455 60.659 1.00 89.36 111 GLY A C 1
ATOM 889 O O . GLY A 1 111 ? 116.231 132.528 61.268 1.00 89.36 111 GLY A O 1
ATOM 890 N N . THR A 1 112 ? 115.127 130.788 60.361 1.00 88.81 112 THR A N 1
ATOM 891 C CA . THR A 1 112 ? 113.828 131.210 60.864 1.00 88.81 112 THR A CA 1
ATOM 892 C C . THR A 1 112 ? 113.490 130.503 62.170 1.00 88.81 112 THR A C 1
ATOM 893 O O . THR A 1 112 ? 112.999 131.134 63.112 1.00 88.81 112 THR A O 1
ATOM 897 N N . VAL A 1 113 ? 113.786 129.206 62.249 1.00 84.87 113 VAL A N 1
ATOM 898 C CA . VAL A 1 113 ? 113.571 128.456 63.481 1.00 84.87 113 VAL A CA 1
ATOM 899 C C . VAL A 1 113 ? 114.600 128.855 64.534 1.00 84.87 113 VAL A C 1
ATOM 900 O O . VAL A 1 113 ? 114.283 128.953 65.726 1.00 84.87 113 VAL A O 1
ATOM 904 N N . LYS A 1 114 ? 115.837 129.128 64.106 1.00 80.73 114 LYS A N 1
ATOM 905 C CA . LYS A 1 114 ? 116.900 129.473 65.046 1.00 80.73 114 LYS A CA 1
ATOM 906 C C . LYS A 1 114 ? 116.667 130.836 65.686 1.00 80.73 114 LYS A C 1
ATOM 907 O O . LYS A 1 114 ? 116.888 131.006 66.891 1.00 80.73 114 LYS A O 1
ATOM 913 N N . ARG A 1 115 ? 116.202 131.815 64.907 1.00 84.80 115 ARG A N 1
ATOM 914 C CA . ARG A 1 115 ? 115.903 133.125 65.473 1.00 84.80 115 ARG A CA 1
ATOM 915 C C . ARG A 1 115 ? 114.648 133.110 66.332 1.00 84.80 115 ARG A C 1
ATOM 916 O O . ARG A 1 115 ? 114.458 134.023 67.141 1.00 84.80 115 ARG A O 1
ATOM 924 N N . SER A 1 116 ? 113.790 132.106 66.175 1.00 83.46 116 SER A N 1
ATOM 925 C CA . SER A 1 116 ? 112.653 131.919 67.062 1.00 83.46 116 SER A CA 1
ATOM 926 C C . SER A 1 116 ? 112.991 131.081 68.283 1.00 83.46 116 SER A C 1
ATOM 927 O O . SER A 1 116 ? 112.221 131.080 69.247 1.00 83.46 116 SER A O 1
ATOM 930 N N . GLY A 1 117 ? 114.110 130.366 68.262 1.00 76.24 117 GLY A N 1
ATOM 931 C CA . GLY A 1 117 ? 114.530 129.592 69.411 1.00 76.24 117 GLY A CA 1
ATOM 932 C C . GLY A 1 117 ? 115.490 130.349 70.301 1.00 76.24 117 GLY A C 1
ATOM 933 O O . GLY A 1 117 ? 115.571 130.083 71.502 1.00 76.24 117 GLY A O 1
ATOM 934 N N . VAL A 1 118 ? 116.235 131.290 69.719 1.00 76.44 118 VAL A N 1
ATOM 935 C CA . VAL A 1 118 ? 117.122 132.132 70.515 1.00 76.44 118 VAL A CA 1
ATOM 936 C C . VAL A 1 118 ? 116.311 133.110 71.354 1.00 76.44 118 VAL A C 1
ATOM 937 O O . VAL A 1 118 ? 116.581 133.304 72.546 1.00 76.44 118 VAL A O 1
ATOM 941 N N . ARG A 1 119 ? 115.277 133.708 70.760 1.00 78.29 119 ARG A N 1
ATOM 942 C CA . ARG A 1 119 ? 114.425 134.651 71.475 1.00 78.29 119 ARG A CA 1
ATOM 943 C C . ARG A 1 119 ? 113.582 133.980 72.550 1.00 78.29 119 ARG A C 1
ATOM 944 O O . ARG A 1 119 ? 113.155 134.652 73.493 1.00 78.29 119 ARG A O 1
ATOM 952 N N . GLY A 1 120 ? 113.334 132.677 72.433 1.00 73.19 120 GLY A N 1
ATOM 953 C CA . GLY A 1 120 ? 112.634 131.954 73.475 1.00 73.19 120 GLY A CA 1
ATOM 954 C C . GLY A 1 120 ? 113.489 131.543 74.649 1.00 73.19 120 GLY A C 1
ATOM 955 O O . GLY A 1 120 ? 112.952 131.074 75.655 1.00 73.19 120 GLY A O 1
ATOM 956 N N . PHE A 1 121 ? 114.805 131.699 74.544 1.00 67.46 121 PHE A N 1
ATOM 957 C CA . PHE A 1 121 ? 115.698 131.420 75.659 1.00 67.46 121 PHE A CA 1
ATOM 958 C C . PHE A 1 121 ? 115.838 132.620 76.583 1.00 67.46 121 PHE A C 1
ATOM 959 O O . PHE A 1 121 ? 115.809 132.463 77.807 1.00 67.46 121 PHE A O 1
ATOM 967 N N . TRP A 1 122 ? 115.983 133.820 76.025 1.00 68.34 122 TRP A N 1
ATOM 968 C CA . TRP A 1 122 ? 116.138 135.016 76.840 1.00 68.34 122 TRP A CA 1
ATOM 969 C C . TRP A 1 122 ? 114.834 135.478 77.471 1.00 68.34 122 TRP A C 1
ATOM 970 O O . TRP A 1 122 ? 114.861 136.369 78.323 1.00 68.34 122 TRP A O 1
ATOM 981 N N . MET A 1 123 ? 113.700 134.906 77.072 1.00 72.06 123 MET A N 1
ATOM 982 C CA . MET A 1 123 ? 112.452 135.183 77.767 1.00 72.06 123 MET A CA 1
ATOM 983 C C . MET A 1 123 ? 112.333 134.349 79.035 1.00 72.06 123 MET A C 1
ATOM 984 O O . MET A 1 123 ? 111.891 134.852 80.071 1.00 72.06 123 MET A O 1
ATOM 989 N N . SER A 1 124 ? 112.758 133.087 78.984 1.00 66.76 124 SER A N 1
ATOM 990 C CA . SER A 1 124 ? 112.621 132.166 80.103 1.00 66.76 124 SER A CA 1
ATOM 991 C C . SER A 1 124 ? 113.767 132.262 81.101 1.00 66.76 124 SER A C 1
ATOM 992 O O . SER A 1 124 ? 113.893 131.393 81.968 1.00 66.76 124 SER A O 1
ATOM 995 N N . ILE A 1 125 ? 114.608 133.284 80.991 1.00 65.58 125 ILE A N 1
ATOM 996 C CA . ILE A 1 125 ? 115.547 133.638 82.044 1.00 65.58 125 ILE A CA 1
ATOM 997 C C . ILE A 1 125 ? 115.025 134.805 82.872 1.00 65.58 125 ILE A C 1
ATOM 998 O O . ILE A 1 125 ? 115.137 134.804 84.098 1.00 65.58 125 ILE A O 1
ATOM 1003 N N . GLY A 1 126 ? 114.380 135.772 82.216 1.00 65.61 126 GLY A N 1
ATOM 1004 C CA . GLY A 1 126 ? 113.782 136.893 82.917 1.00 65.61 126 GLY A CA 1
ATOM 1005 C C . GLY A 1 126 ? 112.593 136.527 83.779 1.00 65.61 126 GLY A C 1
ATOM 1006 O O . GLY A 1 126 ? 112.267 137.271 84.707 1.00 65.61 126 GLY A O 1
ATOM 1007 N N . VAL A 1 127 ? 111.936 135.402 83.496 1.00 66.13 127 VAL A N 1
ATOM 1008 C CA . VAL A 1 127 ? 110.876 134.928 84.380 1.00 66.13 127 VAL A CA 1
ATOM 1009 C C . VAL A 1 127 ? 111.472 134.290 85.630 1.00 66.13 127 VAL A C 1
ATOM 1010 O O . VAL A 1 127 ? 110.887 134.375 86.716 1.00 66.13 127 VAL A O 1
ATOM 1014 N N . PHE A 1 128 ? 112.649 133.674 85.514 1.00 61.05 128 PHE A N 1
ATOM 1015 C CA . PHE A 1 128 ? 113.315 133.120 86.687 1.00 61.05 128 PHE A CA 1
ATOM 1016 C C . PHE A 1 128 ? 113.833 134.212 87.612 1.00 61.05 128 PHE A C 1
ATOM 1017 O O . PHE A 1 128 ? 113.937 133.997 88.823 1.00 61.05 128 PHE A O 1
ATOM 1025 N N . SER A 1 129 ? 114.159 135.384 87.071 1.00 60.03 129 SER A N 1
ATOM 1026 C CA . SER A 1 129 ? 114.697 136.454 87.896 1.00 60.03 129 SER A CA 1
ATOM 1027 C C . SER A 1 129 ? 113.634 137.157 88.727 1.00 60.03 129 SER A C 1
ATOM 1028 O O . SER A 1 129 ? 113.977 137.808 89.717 1.00 60.03 129 SER A O 1
ATOM 1031 N N . VAL A 1 130 ? 112.364 137.051 88.352 1.00 59.22 130 VAL A N 1
ATOM 1032 C CA . VAL A 1 130 ? 111.294 137.652 89.143 1.00 59.22 130 VAL A CA 1
ATOM 1033 C C . VAL A 1 130 ? 110.794 136.691 90.212 1.00 59.22 130 VAL A C 1
ATOM 1034 O O . VAL A 1 130 ? 110.485 137.102 91.331 1.00 59.22 130 VAL A O 1
ATOM 1038 N N . MET A 1 131 ? 110.738 135.399 89.905 1.00 60.13 131 MET A N 1
ATOM 1039 C CA . MET A 1 131 ? 110.293 134.399 90.866 1.00 60.13 131 MET A CA 1
ATOM 1040 C C . MET A 1 131 ? 111.403 133.914 91.789 1.00 60.13 131 MET A C 1
ATOM 1041 O O . MET A 1 131 ? 111.214 132.908 92.476 1.00 60.13 131 MET A O 1
ATOM 1046 N N . ALA A 1 132 ? 112.548 134.588 91.829 1.00 57.36 132 ALA A N 1
ATOM 1047 C CA . ALA A 1 132 ? 113.590 134.267 92.788 1.00 57.36 132 ALA A CA 1
ATOM 1048 C C . ALA A 1 132 ? 113.664 135.261 93.934 1.00 57.36 132 ALA A C 1
ATOM 1049 O O . ALA A 1 132 ? 114.411 135.025 94.887 1.00 57.36 132 ALA A O 1
ATOM 1051 N N . VAL A 1 133 ? 112.923 136.361 93.863 1.00 55.91 133 VAL A N 1
ATOM 1052 C CA . VAL A 1 133 ? 112.813 137.277 94.990 1.00 55.91 133 VAL A CA 1
ATOM 1053 C C . VAL A 1 133 ? 111.636 136.892 95.882 1.00 55.91 133 VAL A C 1
ATOM 1054 O O . VAL A 1 133 ? 111.737 136.954 97.115 1.00 55.91 133 VAL A O 1
ATOM 1058 N N . LEU A 1 134 ? 110.537 136.435 95.279 1.00 54.33 134 LEU A N 1
ATOM 1059 C CA . LEU A 1 134 ? 109.360 135.992 96.012 1.00 54.33 134 LEU A CA 1
ATOM 1060 C C . LEU A 1 134 ? 109.593 134.702 96.785 1.00 54.33 134 LEU A C 1
ATOM 1061 O O . LEU A 1 134 ? 108.769 134.356 97.634 1.00 54.33 134 LEU A O 1
ATOM 1066 N N . HIS A 1 135 ? 110.675 133.981 96.507 1.00 51.92 135 HIS A N 1
ATOM 1067 C CA . HIS A 1 135 ? 111.056 132.823 97.300 1.00 51.92 135 HIS A CA 1
ATOM 1068 C C . HIS A 1 135 ? 111.801 133.214 98.567 1.00 51.92 135 HIS A C 1
ATOM 1069 O O . HIS A 1 135 ? 111.474 132.713 99.650 1.00 51.92 135 HIS A O 1
ATOM 1076 N N . VAL A 1 136 ? 112.772 134.123 98.453 1.00 51.29 136 VAL A N 1
ATOM 1077 C CA . VAL A 1 136 ? 113.527 134.590 99.612 1.00 51.29 136 VAL A CA 1
ATOM 1078 C C . VAL A 1 136 ? 112.629 135.386 100.553 1.00 51.29 136 VAL A C 1
ATOM 1079 O O . VAL A 1 136 ? 112.707 135.238 101.781 1.00 51.29 136 VAL A O 1
ATOM 1083 N N . THR A 1 137 ? 111.742 136.214 99.991 1.00 50.01 137 THR A N 1
ATOM 1084 C CA . THR A 1 137 ? 110.818 137.001 100.806 1.00 50.01 137 THR A CA 1
ATOM 1085 C C . THR A 1 137 ? 109.833 136.106 101.553 1.00 50.01 137 THR A C 1
ATOM 1086 O O . THR A 1 137 ? 109.538 136.344 102.730 1.00 50.01 137 THR A O 1
ATOM 1090 N N . ARG A 1 138 ? 109.357 135.040 100.907 1.00 48.02 138 ARG A N 1
ATOM 1091 C CA . ARG A 1 138 ? 108.434 134.129 101.575 1.00 48.02 138 ARG A CA 1
ATOM 1092 C C . ARG A 1 138 ? 109.132 133.282 102.627 1.00 48.02 138 ARG A C 1
ATOM 1093 O O . ARG A 1 138 ? 108.535 132.989 103.666 1.00 48.02 138 ARG A O 1
ATOM 1101 N N . VAL A 1 139 ? 110.383 132.882 102.386 1.00 46.80 139 VAL A N 1
ATOM 1102 C CA . VAL A 1 139 ? 111.089 132.061 103.366 1.00 46.80 139 VAL A CA 1
ATOM 1103 C C . VAL A 1 139 ? 111.449 132.884 104.598 1.00 46.80 139 VAL A C 1
ATOM 1104 O O . VAL A 1 139 ? 111.253 132.440 105.735 1.00 46.80 139 VAL A O 1
ATOM 1108 N N . MET A 1 140 ? 111.922 134.114 104.402 1.00 50.09 140 MET A N 1
ATOM 1109 C CA . MET A 1 140 ? 112.403 134.895 105.534 1.00 50.09 140 MET A CA 1
ATOM 1110 C C . MET A 1 140 ? 111.290 135.548 106.344 1.00 50.09 140 MET A C 1
ATOM 1111 O O . MET A 1 140 ? 111.544 135.987 107.468 1.00 50.09 140 MET A O 1
ATOM 1116 N N . ALA A 1 141 ? 110.073 135.628 105.815 1.00 48.30 141 ALA A N 1
ATOM 1117 C CA . ALA A 1 141 ? 108.920 136.048 106.598 1.00 48.30 141 ALA A CA 1
ATOM 1118 C C . ALA A 1 141 ? 108.125 134.864 107.116 1.00 48.30 141 ALA A C 1
ATOM 1119 O O . ALA A 1 141 ? 106.910 134.973 107.300 1.00 48.30 141 ALA A O 1
ATOM 1121 N N . ASP A 1 142 ? 108.787 133.734 107.341 1.00 48.50 142 ASP A N 1
ATOM 1122 C CA . ASP A 1 142 ? 108.127 132.501 107.737 1.00 48.50 142 ASP A CA 1
ATOM 1123 C C . ASP A 1 142 ? 108.858 131.947 108.949 1.00 48.50 142 ASP A C 1
ATOM 1124 O O . ASP A 1 142 ? 108.277 131.233 109.768 1.00 48.50 142 ASP A O 1
ATOM 1129 N N . ILE A 1 143 ? 110.146 132.269 109.057 1.00 43.85 143 ILE A N 1
ATOM 1130 C CA . ILE A 1 143 ? 110.891 131.974 110.273 1.00 43.85 143 ILE A CA 1
ATOM 1131 C C . ILE A 1 143 ? 110.422 132.878 111.402 1.00 43.85 143 ILE A C 1
ATOM 1132 O O . ILE A 1 143 ? 110.221 132.430 112.535 1.00 43.85 143 ILE A O 1
ATOM 1137 N N . TYR A 1 144 ? 110.185 134.154 111.096 1.00 43.70 144 TYR A N 1
ATOM 1138 C CA . TYR A 1 144 ? 109.800 135.115 112.121 1.00 43.70 144 TYR A CA 1
ATOM 1139 C C . TYR A 1 144 ? 108.373 134.898 112.603 1.00 43.70 144 TYR A C 1
ATOM 1140 O O . TYR A 1 144 ? 108.067 135.170 113.768 1.00 43.70 144 TYR A O 1
ATOM 1149 N N . LEU A 1 145 ? 107.495 134.387 111.745 1.00 43.73 145 LEU A N 1
ATOM 1150 C CA . LEU A 1 145 ? 106.099 134.229 112.126 1.00 43.73 145 LEU A CA 1
ATOM 1151 C C . LEU A 1 145 ? 105.833 132.960 112.918 1.00 43.73 145 LEU A C 1
ATOM 1152 O O . LEU A 1 145 ? 104.821 132.894 113.620 1.00 43.73 145 LEU A O 1
ATOM 1157 N N . THR A 1 146 ? 106.698 131.953 112.825 1.00 39.63 146 THR A N 1
ATOM 1158 C CA . THR A 1 146 ? 106.512 130.717 113.570 1.00 39.63 146 THR A CA 1
ATOM 1159 C C . THR A 1 146 ? 107.344 130.656 114.838 1.00 39.63 146 THR A C 1
ATOM 1160 O O . THR A 1 146 ? 107.209 129.698 115.600 1.00 39.63 146 THR A O 1
ATOM 1164 N N . GLN A 1 147 ? 108.205 131.640 115.079 1.00 38.57 147 GLN A N 1
ATOM 1165 C CA . GLN A 1 147 ? 108.917 131.731 116.343 1.00 38.57 147 GLN A CA 1
ATOM 1166 C C . GLN A 1 147 ? 108.216 132.636 117.340 1.00 38.57 147 GLN A C 1
ATOM 1167 O O . GLN A 1 147 ? 108.638 132.700 118.496 1.00 38.57 147 GLN A O 1
ATOM 1173 N N . ARG A 1 148 ? 107.171 133.342 116.921 1.00 43.26 148 ARG A N 1
ATOM 1174 C CA . ARG A 1 148 ? 106.331 134.096 117.835 1.00 43.26 148 ARG A CA 1
ATOM 1175 C C . ARG A 1 148 ? 105.159 133.282 118.352 1.00 43.26 148 ARG A C 1
ATOM 1176 O O . ARG A 1 148 ? 104.389 133.784 119.174 1.00 43.26 148 ARG A O 1
ATOM 1184 N N . PHE A 1 149 ? 105.007 132.047 117.886 1.00 37.40 149 PHE A N 1
ATOM 1185 C CA . PHE A 1 149 ? 103.940 131.158 118.317 1.00 37.40 149 PHE A CA 1
ATOM 1186 C C . PHE A 1 149 ? 104.396 130.159 119.368 1.00 37.40 149 PHE A C 1
ATOM 1187 O O . PHE A 1 149 ? 103.720 129.993 120.392 1.00 37.40 149 PHE A O 1
ATOM 1195 N N . ILE A 1 150 ? 105.556 129.537 119.169 1.00 34.21 150 ILE A N 1
ATOM 1196 C CA . ILE A 1 150 ? 106.048 128.502 120.068 1.00 34.21 150 ILE A CA 1
ATOM 1197 C C . ILE A 1 150 ? 106.843 129.114 121.214 1.00 34.21 150 ILE A C 1
ATOM 1198 O O . ILE A 1 150 ? 107.455 128.394 122.007 1.00 34.21 150 ILE A O 1
ATOM 1203 N N . ILE A 1 151 ? 106.848 130.438 121.311 1.00 32.39 151 ILE A N 1
ATOM 1204 C CA . ILE A 1 151 ? 107.301 131.115 122.522 1.00 32.39 151 ILE A CA 1
ATOM 1205 C C . ILE A 1 151 ? 106.131 131.396 123.452 1.00 32.39 151 ILE A C 1
ATOM 1206 O O . ILE A 1 151 ? 106.170 131.072 124.645 1.00 32.39 151 ILE A O 1
ATOM 1211 N N . ALA A 1 152 ? 105.065 131.984 122.906 1.00 33.18 152 ALA A N 1
ATOM 1212 C CA . ALA A 1 152 ? 103.868 132.271 123.678 1.00 33.18 152 ALA A CA 1
ATOM 1213 C C . ALA A 1 152 ? 103.096 131.019 124.053 1.00 33.18 152 ALA A C 1
ATOM 1214 O O . ALA A 1 152 ? 102.294 131.072 124.988 1.00 33.18 152 ALA A O 1
ATOM 1216 N N . TRP A 1 153 ? 103.302 129.904 123.353 1.00 32.77 153 TRP A N 1
ATOM 1217 C CA . TRP A 1 153 ? 102.764 128.643 123.845 1.00 32.77 153 TRP A CA 1
ATOM 1218 C C . TRP A 1 153 ? 103.541 128.133 125.052 1.00 32.77 153 TRP A C 1
ATOM 1219 O O . TRP A 1 153 ? 102.934 127.664 126.023 1.00 32.77 153 TRP A O 1
ATOM 1230 N N . ARG A 1 154 ? 104.871 128.234 125.012 1.00 32.95 154 ARG A N 1
ATOM 1231 C CA . ARG A 1 154 ? 105.703 127.705 126.086 1.00 32.95 154 ARG A CA 1
ATOM 1232 C C . ARG A 1 154 ? 105.540 128.498 127.373 1.00 32.95 154 ARG A C 1
ATOM 1233 O O . ARG A 1 154 ? 105.506 127.903 128.458 1.00 32.95 154 ARG A O 1
ATOM 1241 N N . VAL A 1 155 ? 105.417 129.824 127.267 1.00 31.62 155 VAL A N 1
ATOM 1242 C CA . VAL A 1 155 ? 105.229 130.668 128.447 1.00 31.62 155 VAL A CA 1
ATOM 1243 C C . VAL A 1 155 ? 103.905 130.362 129.147 1.00 31.62 155 VAL A C 1
ATOM 1244 O O . VAL A 1 155 ? 103.841 130.339 130.381 1.00 31.62 155 VAL A O 1
ATOM 1248 N N . TRP A 1 156 ? 102.853 130.055 128.394 1.00 34.81 156 TRP A N 1
ATOM 1249 C CA . TRP A 1 156 ? 101.593 129.687 129.025 1.00 34.81 156 TRP A CA 1
ATOM 1250 C C . TRP A 1 156 ? 101.624 128.282 129.605 1.00 34.81 156 TRP A C 1
ATOM 1251 O O . TRP A 1 156 ? 101.090 128.062 130.700 1.00 34.81 156 TRP A O 1
ATOM 1262 N N . LEU A 1 157 ? 102.233 127.324 128.900 1.00 32.40 157 LEU A N 1
ATOM 1263 C CA . LEU A 1 157 ? 102.166 125.936 129.348 1.00 32.40 157 LEU A CA 1
ATOM 1264 C C . LEU A 1 157 ? 102.998 125.687 130.600 1.00 32.40 157 LEU A C 1
ATOM 1265 O O . LEU A 1 157 ? 102.541 124.992 131.513 1.00 32.40 157 LEU A O 1
ATOM 1270 N N . THR A 1 158 ? 104.205 126.252 130.684 1.00 32.38 158 THR A N 1
ATOM 1271 C CA . THR A 1 158 ? 105.013 126.019 131.877 1.00 32.38 158 THR A CA 1
ATOM 1272 C C . THR A 1 158 ? 104.559 126.836 133.077 1.00 32.38 158 THR A C 1
ATOM 1273 O O . THR A 1 158 ? 105.076 126.626 134.176 1.00 32.38 158 THR A O 1
ATOM 1277 N N . HIS A 1 159 ? 103.624 127.762 132.895 1.00 37.03 159 HIS A N 1
ATOM 1278 C CA . HIS A 1 159 ? 102.995 128.453 134.009 1.00 37.03 159 HIS A CA 1
ATOM 1279 C C . HIS A 1 159 ? 101.719 127.761 134.450 1.00 37.03 159 HIS A C 1
ATOM 1280 O O . HIS A 1 159 ? 101.390 127.782 135.639 1.00 37.03 159 HIS A O 1
ATOM 1287 N N . HIS A 1 160 ? 100.991 127.148 133.521 1.00 37.94 160 HIS A N 1
ATOM 1288 C CA . HIS A 1 160 ? 99.821 126.365 133.893 1.00 37.94 160 HIS A CA 1
ATOM 1289 C C . HIS A 1 160 ? 100.192 125.035 134.531 1.00 37.94 160 HIS A C 1
ATOM 1290 O O . HIS A 1 160 ? 99.480 124.567 135.425 1.00 37.94 160 HIS A O 1
ATOM 1297 N N . LEU A 1 161 ? 101.310 124.434 134.126 1.00 37.44 161 LEU A N 1
ATOM 1298 C CA . LEU A 1 161 ? 101.682 123.118 134.631 1.00 37.44 161 LEU A CA 1
ATOM 1299 C C . LEU A 1 161 ? 102.291 123.155 136.026 1.00 37.44 161 LEU A C 1
ATOM 1300 O O . LEU A 1 161 ? 102.349 122.113 136.683 1.00 37.44 161 LEU A O 1
ATOM 1305 N N . THR A 1 162 ? 102.751 124.316 136.490 1.00 39.71 162 THR A N 1
ATOM 1306 C CA . THR A 1 162 ? 103.351 124.430 137.814 1.00 39.71 162 THR A CA 1
ATOM 1307 C C . THR A 1 162 ? 102.314 124.687 138.898 1.00 39.71 162 THR A C 1
ATOM 1308 O O . THR A 1 162 ? 102.490 124.230 140.033 1.00 39.71 162 THR A O 1
ATOM 1312 N N . GLN A 1 163 ? 101.219 125.381 138.570 1.00 45.75 163 GLN A N 1
ATOM 1313 C CA . GLN A 1 163 ? 100.121 125.551 139.520 1.00 45.75 163 GLN A CA 1
ATOM 1314 C C . GLN A 1 163 ? 99.434 124.230 139.834 1.00 45.75 163 GLN A C 1
ATOM 1315 O O . GLN A 1 163 ? 98.810 124.090 140.890 1.00 45.75 163 GLN A O 1
ATOM 1321 N N . ASP A 1 164 ? 99.617 123.255 138.939 1.00 51.33 164 ASP A N 1
ATOM 1322 C CA . ASP A 1 164 ? 99.024 121.902 139.107 1.00 51.33 164 ASP A CA 1
ATOM 1323 C C . ASP A 1 164 ? 99.951 121.037 139.971 1.00 51.33 164 ASP A C 1
ATOM 1324 O O . ASP A 1 164 ? 99.510 119.948 140.389 1.00 51.33 164 ASP A O 1
ATOM 1329 N N . TRP A 1 165 ? 101.181 121.500 140.229 1.00 45.15 165 TRP A N 1
ATOM 1330 C CA . TRP A 1 165 ? 102.105 120.718 141.041 1.00 45.15 165 TRP A CA 1
ATOM 1331 C C . TRP A 1 165 ? 102.044 121.088 142.515 1.00 45.15 165 TRP A C 1
ATOM 1332 O O . TRP A 1 165 ? 102.326 120.244 143.367 1.00 45.15 165 TRP A O 1
ATOM 1343 N N . LEU A 1 166 ? 101.683 122.323 142.843 1.00 45.77 166 LEU A N 1
ATOM 1344 C CA . LEU A 1 166 ? 101.666 122.763 144.232 1.00 45.77 166 LEU A CA 1
ATOM 1345 C C . LEU A 1 166 ? 100.317 123.361 144.605 1.00 45.77 166 LEU A C 1
ATOM 1346 O O . LEU A 1 166 ? 100.228 124.320 145.372 1.00 45.77 166 LEU A O 1
ATOM 1351 N N . ASP A 1 167 ? 99.236 122.761 144.110 1.00 55.92 167 ASP A N 1
ATOM 1352 C CA . ASP A 1 167 ? 97.900 123.269 144.400 1.00 55.92 167 ASP A CA 1
ATOM 1353 C C . ASP A 1 167 ? 97.389 122.771 145.747 1.00 55.92 167 ASP A C 1
ATOM 1354 O O . ASP A 1 167 ? 97.144 123.562 146.663 1.00 55.92 167 ASP A O 1
ATOM 1359 N N . GLY A 1 168 ? 97.219 121.461 145.884 1.00 57.07 168 GLY A N 1
ATOM 1360 C CA . GLY A 1 168 ? 96.607 120.904 147.075 1.00 57.07 168 GLY A CA 1
ATOM 1361 C C . GLY A 1 168 ? 97.560 120.081 147.911 1.00 57.07 168 GLY A C 1
ATOM 1362 O O . GLY A 1 168 ? 97.188 119.003 148.384 1.00 57.07 168 GLY A O 1
ATOM 1363 N N . ARG A 1 169 ? 98.779 120.598 148.093 1.00 56.81 169 ARG A N 1
ATOM 1364 C CA . ARG A 1 169 ? 99.910 119.887 148.699 1.00 56.81 169 ARG A CA 1
ATOM 1365 C C . ARG A 1 169 ? 100.176 118.574 147.972 1.00 56.81 169 ARG A C 1
ATOM 1366 O O . ARG A 1 169 ? 100.352 117.518 148.580 1.00 56.81 169 ARG A O 1
ATOM 1374 N N . ALA A 1 170 ? 100.198 118.651 146.647 1.00 51.85 170 ALA A N 1
ATOM 1375 C CA . ALA A 1 170 ? 100.439 117.492 145.805 1.00 51.85 170 ALA A CA 1
ATOM 1376 C C . ALA A 1 170 ? 101.916 117.231 145.567 1.00 51.85 170 ALA A C 1
ATOM 1377 O O . ALA A 1 170 ? 102.257 116.223 144.947 1.00 51.85 170 ALA A O 1
ATOM 1379 N N . TYR A 1 171 ? 102.797 118.111 146.033 1.00 50.35 171 TYR A N 1
ATOM 1380 C CA . TYR A 1 171 ? 104.230 117.881 145.923 1.00 50.35 171 TYR A CA 1
ATOM 1381 C C . TYR A 1 171 ? 104.764 116.989 147.033 1.00 50.35 171 TYR A C 1
ATOM 1382 O O . TYR A 1 171 ? 105.916 116.555 146.955 1.00 50.35 171 TYR A O 1
ATOM 1391 N N . TYR A 1 172 ? 103.960 116.712 148.057 1.00 53.71 172 TYR A N 1
ATOM 1392 C CA . TYR A 1 172 ? 104.355 115.847 149.157 1.00 53.71 172 TYR A CA 1
ATOM 1393 C C . TYR A 1 172 ? 103.643 114.507 149.159 1.00 53.71 172 TYR A C 1
ATOM 1394 O O . TYR A 1 172 ? 104.245 113.507 149.547 1.00 53.71 172 TYR A O 1
ATOM 1403 N N . ARG A 1 173 ? 102.388 114.455 148.720 1.00 58.48 173 ARG A N 1
ATOM 1404 C CA . ARG A 1 173 ? 101.614 113.224 148.732 1.00 58.48 173 ARG A CA 1
ATOM 1405 C C . ARG A 1 173 ? 101.730 112.440 147.433 1.00 58.48 173 ARG A C 1
ATOM 1406 O O . ARG A 1 173 ? 100.823 111.671 147.105 1.00 58.48 173 ARG A O 1
ATOM 1414 N N . ASP A 1 174 ? 102.812 112.621 146.685 1.00 59.71 174 ASP A N 1
ATOM 1415 C CA . ASP A 1 174 ? 103.095 111.804 145.516 1.00 59.71 174 ASP A CA 1
ATOM 1416 C C . ASP A 1 174 ? 104.054 110.671 145.824 1.00 59.71 174 ASP A C 1
ATOM 1417 O O . ASP A 1 174 ? 104.487 109.972 144.904 1.00 59.71 174 ASP A O 1
ATOM 1422 N N . LEU A 1 175 ? 104.402 110.483 147.090 1.00 62.62 175 LEU A N 1
ATOM 1423 C CA . LEU A 1 175 ? 105.297 109.420 147.508 1.00 62.62 175 LEU A CA 1
ATOM 1424 C C . LEU A 1 175 ? 104.551 108.201 148.022 1.00 62.62 175 LEU A C 1
ATOM 1425 O O . LEU A 1 175 ? 105.184 107.192 148.340 1.00 62.62 175 LEU A O 1
ATOM 1430 N N . PHE A 1 176 ? 103.225 108.269 148.111 1.00 63.56 176 PHE A N 1
ATOM 1431 C CA . PHE A 1 176 ? 102.429 107.204 148.696 1.00 63.56 176 PHE A CA 1
ATOM 1432 C C . PHE A 1 176 ? 101.507 106.517 147.701 1.00 63.56 176 PHE A C 1
ATOM 1433 O O . PHE A 1 176 ? 100.836 105.548 148.074 1.00 63.56 176 PHE A O 1
ATOM 1441 N N . ILE A 1 177 ? 101.450 106.979 146.455 1.00 70.80 177 ILE A N 1
ATOM 1442 C CA . ILE A 1 177 ? 100.581 106.374 145.452 1.00 70.80 177 ILE A CA 1
ATOM 1443 C C . ILE A 1 177 ? 101.208 105.078 144.955 1.00 70.80 177 ILE A C 1
ATOM 1444 O O . ILE A 1 177 ? 102.369 104.782 145.252 1.00 70.80 177 ILE A O 1
ATOM 1449 N N . ASP A 1 178 ? 100.437 104.297 144.196 1.00 82.25 178 ASP A N 1
ATOM 1450 C CA . ASP A 1 178 ? 100.861 102.949 143.826 1.00 82.25 178 ASP A CA 1
ATOM 1451 C C . ASP A 1 178 ? 101.948 102.963 142.754 1.00 82.25 178 ASP A C 1
ATOM 1452 O O . ASP A 1 178 ? 102.934 102.225 142.850 1.00 82.25 178 ASP A O 1
ATOM 1457 N N . GLU A 1 179 ? 101.780 103.778 141.717 1.00 80.48 179 GLU A N 1
ATOM 1458 C CA . GLU A 1 179 ? 102.786 103.940 140.673 1.00 80.48 179 GLU A CA 1
ATOM 1459 C C . GLU A 1 179 ? 103.350 105.350 140.756 1.00 80.48 179 GLU A C 1
ATOM 1460 O O . GLU A 1 179 ? 102.646 106.321 140.464 1.00 80.48 179 GLU A O 1
ATOM 1466 N N . THR A 1 180 ? 104.616 105.457 141.139 1.00 70.88 180 THR A N 1
ATOM 1467 C CA . THR A 1 180 ? 105.238 106.738 141.431 1.00 70.88 180 THR A CA 1
ATOM 1468 C C . THR A 1 180 ? 105.987 107.264 140.214 1.00 70.88 180 THR A C 1
ATOM 1469 O O . THR A 1 180 ? 106.544 106.491 139.431 1.00 70.88 180 THR A O 1
ATOM 1473 N N . ILE A 1 181 ? 105.993 108.585 140.063 1.00 62.12 181 ILE A N 1
ATOM 1474 C CA . ILE A 1 181 ? 106.783 109.218 139.018 1.00 62.12 181 ILE A CA 1
ATOM 1475 C C . ILE A 1 181 ? 108.235 109.328 139.471 1.00 62.12 181 ILE A C 1
ATOM 1476 O O . ILE A 1 181 ? 108.551 109.270 140.660 1.00 62.12 181 ILE A O 1
ATOM 1481 N N . ASP A 1 182 ? 109.132 109.492 138.501 1.00 59.51 182 ASP A N 1
ATOM 1482 C CA . ASP A 1 182 ? 110.558 109.457 138.805 1.00 59.51 182 ASP A CA 1
ATOM 1483 C C . ASP A 1 182 ? 111.036 110.771 139.410 1.00 59.51 182 ASP A C 1
ATOM 1484 O O . ASP A 1 182 ? 111.424 110.820 140.581 1.00 59.51 182 ASP A O 1
ATOM 1489 N N . ASN A 1 183 ? 111.004 111.849 138.630 1.00 54.77 183 ASN A N 1
ATOM 1490 C CA . ASN A 1 183 ? 111.473 113.143 139.107 1.00 54.77 183 ASN A CA 1
ATOM 1491 C C . ASN A 1 183 ? 110.758 114.275 138.381 1.00 54.77 183 ASN A C 1
ATOM 1492 O O . ASN A 1 183 ? 110.937 114.452 137.172 1.00 54.77 183 ASN A O 1
ATOM 1497 N N . PRO A 1 184 ? 109.951 115.062 139.079 1.00 48.98 184 PRO A N 1
ATOM 1498 C CA . PRO A 1 184 ? 109.170 116.099 138.400 1.00 48.98 184 PRO A CA 1
ATOM 1499 C C . PRO A 1 184 ? 109.891 117.430 138.274 1.00 48.98 184 PRO A C 1
ATOM 1500 O O . PRO A 1 184 ? 109.257 118.448 137.988 1.00 48.98 184 PRO A O 1
ATOM 1504 N N . ASP A 1 185 ? 111.200 117.453 138.493 1.00 47.79 185 ASP A N 1
ATOM 1505 C CA . ASP A 1 185 ? 111.971 118.664 138.258 1.00 47.79 185 ASP A CA 1
ATOM 1506 C C . ASP A 1 185 ? 112.495 118.758 136.836 1.00 47.79 185 ASP A C 1
ATOM 1507 O O . ASP A 1 185 ? 113.050 119.793 136.464 1.00 47.79 185 ASP A O 1
ATOM 1512 N N . GLN A 1 186 ? 112.332 117.705 136.042 1.00 42.78 186 GLN A N 1
ATOM 1513 C CA . GLN A 1 186 ? 112.803 117.667 134.667 1.00 42.78 186 GLN A CA 1
ATOM 1514 C C . GLN A 1 186 ? 111.678 117.780 133.654 1.00 42.78 186 GLN A C 1
ATOM 1515 O O . GLN A 1 186 ? 111.888 118.323 132.567 1.00 42.78 186 GLN A O 1
ATOM 1521 N N . ARG A 1 187 ? 110.482 117.309 133.995 1.00 41.22 187 ARG A N 1
ATOM 1522 C CA . ARG A 1 187 ? 109.343 117.368 133.092 1.00 41.22 187 ARG A CA 1
ATOM 1523 C C . ARG A 1 187 ? 108.723 118.753 132.998 1.00 41.22 187 ARG A C 1
ATOM 1524 O O . ARG A 1 187 ? 107.822 118.951 132.180 1.00 41.22 187 ARG A O 1
ATOM 1532 N N . ILE A 1 188 ? 109.164 119.707 133.811 1.00 37.05 188 ILE A N 1
ATOM 1533 C CA . ILE A 1 188 ? 108.683 121.076 133.747 1.00 37.05 188 ILE A CA 1
ATOM 1534 C C . ILE A 1 188 ? 109.682 121.987 133.046 1.00 37.05 188 ILE A C 1
ATOM 1535 O O . ILE A 1 188 ? 109.291 122.873 132.284 1.00 37.05 188 ILE A O 1
ATOM 1540 N N . GLN A 1 189 ? 110.976 121.767 133.263 1.00 38.04 189 GLN A N 1
ATOM 1541 C CA . GLN A 1 189 ? 111.973 122.644 132.664 1.00 38.04 189 GLN A CA 1
ATOM 1542 C C . GLN A 1 189 ? 112.274 122.254 131.224 1.00 38.04 189 GLN A C 1
ATOM 1543 O O . GLN A 1 189 ? 112.185 123.088 130.319 1.00 38.04 189 GLN A O 1
ATOM 1549 N N . GLN A 1 190 ? 112.627 120.993 130.991 1.00 43.89 190 GLN A N 1
ATOM 1550 C CA . GLN A 1 190 ? 113.132 120.555 129.696 1.00 43.89 190 GLN A CA 1
ATOM 1551 C C . GLN A 1 190 ? 112.057 119.996 128.778 1.00 43.89 190 GLN A C 1
ATOM 1552 O O . GLN A 1 190 ? 112.029 120.337 127.594 1.00 43.89 190 GLN A O 1
ATOM 1558 N N . ASP A 1 191 ? 111.164 119.156 129.293 1.00 45.23 191 ASP A N 1
ATOM 1559 C CA . ASP A 1 191 ? 110.276 118.382 128.438 1.00 45.23 191 ASP A CA 1
ATOM 1560 C C . ASP A 1 191 ? 109.162 119.211 127.811 1.00 45.23 191 ASP A C 1
ATOM 1561 O O . ASP A 1 191 ? 108.645 118.825 126.758 1.00 45.23 191 ASP A O 1
ATOM 1566 N N . VAL A 1 192 ? 108.788 120.338 128.419 1.00 39.15 192 VAL A N 1
ATOM 1567 C CA . VAL A 1 192 ? 107.866 121.263 127.772 1.00 39.15 192 VAL A CA 1
ATOM 1568 C C . VAL A 1 192 ? 108.483 121.886 126.527 1.00 39.15 192 VAL A C 1
ATOM 1569 O O . VAL A 1 192 ? 107.771 122.125 125.543 1.00 39.15 192 VAL A O 1
ATOM 1573 N N . ASP A 1 193 ? 109.799 122.106 126.525 1.00 44.14 193 ASP A N 1
ATOM 1574 C CA . ASP A 1 193 ? 110.471 122.639 125.346 1.00 44.14 193 ASP A CA 1
ATOM 1575 C C . ASP A 1 193 ? 110.472 121.634 124.200 1.00 44.14 193 ASP A C 1
ATOM 1576 O O . ASP A 1 193 ? 110.362 122.028 123.037 1.00 44.14 193 ASP A O 1
ATOM 1581 N N . ILE A 1 194 ? 110.575 120.341 124.500 1.00 41.97 194 ILE A N 1
ATOM 1582 C CA . ILE A 1 194 ? 110.486 119.336 123.447 1.00 41.97 194 ILE A CA 1
ATOM 1583 C C . ILE A 1 194 ? 109.041 119.138 123.006 1.00 41.97 194 ILE A C 1
ATOM 1584 O O . ILE A 1 194 ? 108.779 118.843 121.836 1.00 41.97 194 ILE A O 1
ATOM 1589 N N . PHE A 1 195 ? 108.083 119.315 123.918 1.00 39.24 195 PHE A N 1
ATOM 1590 C CA . PHE A 1 195 ? 106.684 119.073 123.580 1.00 39.24 195 PHE A CA 1
ATOM 1591 C C . PHE A 1 195 ? 106.114 120.179 122.701 1.00 39.24 195 PHE A C 1
ATOM 1592 O O . PHE A 1 195 ? 105.432 119.894 121.711 1.00 39.24 195 PHE A O 1
ATOM 1600 N N . THR A 1 196 ? 106.374 121.442 123.035 1.00 38.77 196 THR A N 1
ATOM 1601 C CA . THR A 1 196 ? 105.750 122.534 122.298 1.00 38.77 196 THR A CA 1
ATOM 1602 C C . THR A 1 196 ? 106.436 122.863 120.982 1.00 38.77 196 THR A C 1
ATOM 1603 O O . THR A 1 196 ? 105.781 123.399 120.083 1.00 38.77 196 THR A O 1
ATOM 1607 N N . ALA A 1 197 ? 107.724 122.573 120.839 1.00 44.76 197 ALA A N 1
ATOM 1608 C CA . ALA A 1 197 ? 108.483 123.081 119.697 1.00 44.76 197 ALA A CA 1
ATOM 1609 C C . ALA A 1 197 ? 108.540 122.103 118.532 1.00 44.76 197 ALA A C 1
ATOM 1610 O O . ALA A 1 197 ? 109.618 121.805 118.024 1.00 44.76 197 ALA A O 1
ATOM 1612 N N . GLY A 1 198 ? 107.386 121.611 118.087 1.00 47.38 198 GLY A N 1
ATOM 1613 C CA . GLY A 1 198 ? 107.297 120.918 116.816 1.00 47.38 198 GLY A CA 1
ATOM 1614 C C . GLY A 1 198 ? 108.012 119.587 116.706 1.00 47.38 198 GLY A C 1
ATOM 1615 O O . GLY A 1 198 ? 107.539 118.573 117.224 1.00 47.38 198 GLY A O 1
ATOM 1616 N N . ALA A 1 199 ? 109.141 119.590 115.998 1.00 50.31 199 ALA A N 1
ATOM 1617 C CA . ALA A 1 199 ? 109.897 118.373 115.733 1.00 50.31 199 ALA A CA 1
ATOM 1618 C C . ALA A 1 199 ? 110.511 117.818 117.009 1.00 50.31 199 ALA A C 1
ATOM 1619 O O . ALA A 1 199 ? 110.996 118.565 117.862 1.00 50.31 199 ALA A O 1
ATOM 1621 N N . GLY A 1 200 ? 110.495 116.496 117.130 1.00 49.92 200 GLY A N 1
ATOM 1622 C CA . GLY A 1 200 ? 110.921 115.853 118.351 1.00 49.92 200 GLY A CA 1
ATOM 1623 C C . GLY A 1 200 ? 112.424 115.735 118.474 1.00 49.92 200 GLY A C 1
ATOM 1624 O O . GLY A 1 200 ? 113.185 116.044 117.560 1.00 49.92 200 GLY A O 1
ATOM 1625 N N . GLY A 1 201 ? 112.848 115.270 119.645 1.00 48.83 201 GLY A N 1
ATOM 1626 C CA . GLY A 1 201 ? 114.254 115.063 119.919 1.00 48.83 201 GLY A CA 1
ATOM 1627 C C . GLY A 1 201 ? 114.950 116.219 120.604 1.00 48.83 201 GLY A C 1
ATOM 1628 O O . GLY A 1 201 ? 115.488 116.056 121.702 1.00 48.83 201 GLY A O 1
ATOM 1629 N N . THR A 1 202 ? 114.945 117.390 119.979 1.00 49.95 202 THR A N 1
ATOM 1630 C CA . THR A 1 202 ? 115.746 118.494 120.474 1.00 49.95 202 THR A CA 1
ATOM 1631 C C . THR A 1 202 ? 114.883 119.722 120.748 1.00 49.95 202 THR A C 1
ATOM 1632 O O . THR A 1 202 ? 113.849 119.916 120.100 1.00 49.95 202 THR A O 1
ATOM 1636 N N . PRO A 1 203 ? 115.260 120.548 121.724 1.00 49.78 203 PRO A N 1
ATOM 1637 C CA . PRO A 1 203 ? 114.620 121.858 121.871 1.00 49.78 203 PRO A CA 1
ATOM 1638 C C . PRO A 1 203 ? 114.946 122.757 120.690 1.00 49.78 203 PRO A C 1
ATOM 1639 O O . PRO A 1 203 ? 115.921 122.551 119.967 1.00 49.78 203 PRO A O 1
ATOM 1643 N N . ASN A 1 204 ? 114.107 123.773 120.503 1.00 47.05 204 ASN A N 1
ATOM 1644 C CA . ASN A 1 204 ? 114.158 124.554 119.274 1.00 47.05 204 ASN A CA 1
ATOM 1645 C C . ASN A 1 204 ? 115.351 125.498 119.256 1.00 47.05 204 ASN A C 1
ATOM 1646 O O . ASN A 1 204 ? 115.735 126.068 120.279 1.00 47.05 204 ASN A O 1
ATOM 1651 N N . ALA A 1 205 ? 115.925 125.647 118.099 1.00 47.10 205 ALA A N 1
ATOM 1652 C CA . ALA A 1 205 ? 116.963 126.531 117.613 1.00 47.10 205 ALA A CA 1
ATOM 1653 C C . ALA A 1 205 ? 116.329 127.702 116.877 1.00 47.10 205 ALA A C 1
ATOM 1654 O O . ALA A 1 205 ? 115.269 127.550 116.268 1.00 47.10 205 ALA A O 1
ATOM 1656 N N . PRO A 1 206 ? 116.928 128.894 116.887 1.00 42.63 206 PRO A N 1
ATOM 1657 C CA . PRO A 1 206 ? 116.242 130.051 116.298 1.00 42.63 206 PRO A CA 1
ATOM 1658 C C . PRO A 1 206 ? 116.386 130.169 114.790 1.00 42.63 206 PRO A C 1
ATOM 1659 O O . PRO A 1 206 ? 116.611 131.265 114.273 1.00 42.63 206 PRO A O 1
ATOM 1663 N N . SER A 1 207 ? 116.244 129.057 114.071 1.00 47.17 207 SER A N 1
ATOM 1664 C CA . SER A 1 207 ? 116.188 129.081 112.616 1.00 47.17 207 SER A CA 1
ATOM 1665 C C . SER A 1 207 ? 115.201 128.052 112.082 1.00 47.17 207 SER A C 1
ATOM 1666 O O . SER A 1 207 ? 115.251 127.717 110.894 1.00 47.17 207 SER A O 1
ATOM 1669 N N . ASN A 1 208 ? 114.315 127.537 112.928 1.00 50.16 208 ASN A N 1
ATOM 1670 C CA . ASN A 1 208 ? 113.368 126.500 112.539 1.00 50.16 208 ASN A CA 1
ATOM 1671 C C . ASN A 1 208 ? 112.145 127.158 111.917 1.00 50.16 208 ASN A C 1
ATOM 1672 O O . ASN A 1 208 ? 111.391 127.855 112.601 1.00 50.16 208 ASN A O 1
ATOM 1677 N N . GLY A 1 209 ? 111.940 126.926 110.625 1.00 51.02 209 GLY A N 1
ATOM 1678 C CA . GLY A 1 209 ? 110.803 127.492 109.929 1.00 51.02 209 GLY A CA 1
ATOM 1679 C C . GLY A 1 209 ? 109.540 126.687 110.129 1.00 51.02 209 GLY A C 1
ATOM 1680 O O . GLY A 1 209 ? 109.280 126.195 111.229 1.00 51.02 209 GLY A O 1
ATOM 1681 N N . THR A 1 210 ? 108.738 126.546 109.076 1.00 54.98 210 THR A N 1
ATOM 1682 C CA . THR A 1 210 ? 107.520 125.758 109.154 1.00 54.98 210 THR A CA 1
ATOM 1683 C C . THR A 1 210 ? 107.636 124.418 108.447 1.00 54.98 210 THR A C 1
ATOM 1684 O O . THR A 1 210 ? 106.719 123.599 108.553 1.00 54.98 210 THR A O 1
ATOM 1688 N N . ALA A 1 211 ? 108.726 124.176 107.728 1.00 57.99 211 ALA A N 1
ATOM 1689 C CA . ALA A 1 211 ? 108.938 122.912 107.042 1.00 57.99 211 ALA A CA 1
ATOM 1690 C C . ALA A 1 211 ? 109.646 121.886 107.911 1.00 57.99 211 ALA A C 1
ATOM 1691 O O . ALA A 1 211 ? 109.838 120.749 107.470 1.00 57.99 211 ALA A O 1
ATOM 1693 N N . SER A 1 212 ? 110.037 122.257 109.125 1.00 56.66 212 SER A N 1
ATOM 1694 C CA . SER A 1 212 ? 110.670 121.358 110.078 1.00 56.66 212 SER A CA 1
ATOM 1695 C C . SER A 1 212 ? 109.774 121.161 111.292 1.00 56.66 212 SER A C 1
ATOM 1696 O O . SER A 1 212 ? 110.223 121.209 112.437 1.00 56.66 212 SER A O 1
ATOM 1699 N N . THR A 1 213 ? 108.485 120.950 111.044 1.00 56.74 213 THR A N 1
ATOM 1700 C CA . THR A 1 213 ? 107.484 120.807 112.088 1.00 56.74 213 THR A CA 1
ATOM 1701 C C . THR A 1 213 ? 106.526 119.703 111.670 1.00 56.74 213 THR A C 1
ATOM 1702 O O . THR A 1 213 ? 106.108 119.646 110.512 1.00 56.74 213 THR A O 1
ATOM 1706 N N . LEU A 1 214 ? 106.185 118.823 112.608 1.00 56.68 214 LEU A N 1
ATOM 1707 C CA . LEU A 1 214 ? 105.450 117.601 112.306 1.00 56.68 214 LEU A CA 1
ATOM 1708 C C . LEU A 1 214 ? 103.952 117.807 112.104 1.00 56.68 214 LEU A C 1
ATOM 1709 O O . LEU A 1 214 ? 103.226 116.814 112.011 1.00 56.68 214 LEU A O 1
ATOM 1714 N N . LEU A 1 215 ? 103.459 119.040 112.039 1.00 57.76 215 LEU A N 1
ATOM 1715 C CA . LEU A 1 215 ? 102.088 119.288 111.615 1.00 57.76 215 LEU A CA 1
ATOM 1716 C C . LEU A 1 215 ? 102.021 120.001 110.276 1.00 57.76 215 LEU A C 1
ATOM 1717 O O . LEU A 1 215 ? 101.370 119.516 109.349 1.00 57.76 215 LEU A O 1
ATOM 1722 N N . PHE A 1 216 ? 102.693 121.142 110.144 1.00 57.69 216 PHE A N 1
ATOM 1723 C CA . PHE A 1 216 ? 102.686 121.873 108.888 1.00 57.69 216 PHE A CA 1
ATOM 1724 C C . PHE A 1 216 ? 103.630 121.284 107.853 1.00 57.69 216 PHE A C 1
ATOM 1725 O O . PHE A 1 216 ? 103.614 121.727 106.703 1.00 57.69 216 PHE A O 1
ATOM 1733 N N . GLY A 1 217 ? 104.449 120.310 108.227 1.00 55.20 217 GLY A N 1
ATOM 1734 C CA . GLY A 1 217 ? 105.176 119.538 107.247 1.00 55.20 217 GLY A CA 1
ATOM 1735 C C . GLY A 1 217 ? 104.402 118.373 106.692 1.00 55.20 217 GLY A C 1
ATOM 1736 O O . GLY A 1 217 ? 104.826 117.768 105.706 1.00 55.20 217 GLY A O 1
ATOM 1737 N N . ALA A 1 218 ? 103.269 118.041 107.307 1.00 52.97 218 ALA A N 1
ATOM 1738 C CA . ALA A 1 218 ? 102.402 116.979 106.819 1.00 52.97 218 ALA A CA 1
ATOM 1739 C C . ALA A 1 218 ? 101.252 117.492 105.972 1.00 52.97 218 ALA A C 1
ATOM 1740 O O . ALA A 1 218 ? 100.802 116.781 105.071 1.00 52.97 218 ALA A O 1
ATOM 1742 N N . VAL A 1 219 ? 100.763 118.710 106.234 1.00 51.95 219 VAL A N 1
ATOM 1743 C CA . VAL A 1 219 ? 99.719 119.297 105.397 1.00 51.95 219 VAL A CA 1
ATOM 1744 C C . VAL A 1 219 ? 100.274 119.947 104.145 1.00 51.95 219 VAL A C 1
ATOM 1745 O O . VAL A 1 219 ? 99.496 120.435 103.320 1.00 51.95 219 VAL A O 1
ATOM 1749 N N . GLN A 1 220 ? 101.593 119.987 103.983 1.00 50.79 220 GLN A N 1
ATOM 1750 C CA . GLN A 1 220 ? 102.187 120.359 102.709 1.00 50.79 220 GLN A CA 1
ATOM 1751 C C . GLN A 1 220 ? 102.333 119.159 101.789 1.00 50.79 220 GLN A C 1
ATOM 1752 O O . GLN A 1 220 ? 102.203 119.298 100.567 1.00 50.79 220 GLN A O 1
ATOM 1758 N N . SER A 1 221 ? 102.545 117.975 102.355 1.00 54.58 221 SER A N 1
ATOM 1759 C CA . SER A 1 221 ? 102.708 116.749 101.590 1.00 54.58 221 SER A CA 1
ATOM 1760 C C . SER A 1 221 ? 101.384 116.113 101.190 1.00 54.58 221 SER A C 1
ATOM 1761 O O . SER A 1 221 ? 101.375 114.957 100.761 1.00 54.58 221 SER A O 1
ATOM 1764 N N . ILE A 1 222 ? 100.271 116.823 101.338 1.00 54.04 222 ILE A N 1
ATOM 1765 C CA . ILE A 1 222 ? 99.003 116.423 100.752 1.00 54.04 222 ILE A CA 1
ATOM 1766 C C . ILE A 1 222 ? 98.580 117.382 99.647 1.00 54.04 222 ILE A C 1
ATOM 1767 O O . ILE A 1 222 ? 98.155 116.948 98.573 1.00 54.04 222 ILE A O 1
ATOM 1772 N N . ILE A 1 223 ? 98.722 118.688 99.884 1.00 52.30 223 ILE A N 1
ATOM 1773 C CA . ILE A 1 223 ? 98.462 119.674 98.843 1.00 52.30 223 ILE A CA 1
ATOM 1774 C C . ILE A 1 223 ? 99.496 119.565 97.730 1.00 52.30 223 ILE A C 1
ATOM 1775 O O . ILE A 1 223 ? 99.191 119.835 96.564 1.00 52.30 223 ILE A O 1
ATOM 1780 N N . SER A 1 224 ? 100.716 119.133 98.047 1.00 54.94 224 SER A N 1
ATOM 1781 C CA . SER A 1 224 ? 101.703 118.907 97.002 1.00 54.94 224 SER A CA 1
ATOM 1782 C C . SER A 1 224 ? 101.434 117.645 96.194 1.00 54.94 224 SER A C 1
ATOM 1783 O O . SER A 1 224 ? 102.005 117.495 95.111 1.00 54.94 224 SER A O 1
ATOM 1786 N N . VAL A 1 225 ? 100.589 116.743 96.684 1.00 52.89 225 VAL A N 1
ATOM 1787 C CA . VAL A 1 225 ? 100.217 115.552 95.928 1.00 52.89 225 VAL A CA 1
ATOM 1788 C C . VAL A 1 225 ? 98.970 115.800 95.090 1.00 52.89 225 VAL A C 1
ATOM 1789 O O . VAL A 1 225 ? 98.904 115.382 93.931 1.00 52.89 225 VAL A O 1
ATOM 1793 N N . ILE A 1 226 ? 97.981 116.501 95.652 1.00 56.63 226 ILE A N 1
ATOM 1794 C CA . ILE A 1 226 ? 96.758 116.796 94.908 1.00 56.63 226 ILE A CA 1
ATOM 1795 C C . ILE A 1 226 ? 97.034 117.757 93.753 1.00 56.63 226 ILE A C 1
ATOM 1796 O O . ILE A 1 226 ? 96.467 117.609 92.665 1.00 56.63 226 ILE A O 1
ATOM 1801 N N . SER A 1 227 ? 97.940 118.715 93.939 1.00 58.07 227 SER A N 1
ATOM 1802 C CA . SER A 1 227 ? 98.184 119.710 92.902 1.00 58.07 227 SER A CA 1
ATOM 1803 C C . SER A 1 227 ? 99.102 119.220 91.791 1.00 58.07 227 SER A C 1
ATOM 1804 O O . SER A 1 227 ? 99.175 119.866 90.742 1.00 58.07 227 SER A O 1
ATOM 1807 N N . PHE A 1 228 ? 99.805 118.107 91.988 1.00 57.25 228 PHE A N 1
ATOM 1808 C CA . PHE A 1 228 ? 100.737 117.595 90.992 1.00 57.25 228 PHE A CA 1
ATOM 1809 C C . PHE A 1 228 ? 100.212 116.383 90.237 1.00 57.25 228 PHE A C 1
ATOM 1810 O O . PHE A 1 228 ? 100.849 115.956 89.271 1.00 57.25 228 PHE A O 1
ATOM 1818 N N . THR A 1 229 ? 99.079 115.818 90.647 1.00 61.65 229 THR A N 1
ATOM 1819 C CA . THR A 1 229 ? 98.591 114.582 90.051 1.00 61.65 229 THR A CA 1
ATOM 1820 C C . THR A 1 229 ? 97.860 114.792 88.733 1.00 61.65 229 THR A C 1
ATOM 1821 O O . THR A 1 229 ? 97.482 113.806 88.095 1.00 61.65 229 THR A O 1
ATOM 1825 N N . ALA A 1 230 ? 97.645 116.033 88.311 1.00 62.59 230 ALA A N 1
ATOM 1826 C CA . ALA A 1 230 ? 97.022 116.313 87.027 1.00 62.59 230 ALA A CA 1
ATOM 1827 C C . ALA A 1 230 ? 98.038 116.594 85.932 1.00 62.59 230 ALA A C 1
ATOM 1828 O O . ALA A 1 230 ? 97.646 116.817 84.784 1.00 62.59 230 ALA A O 1
ATOM 1830 N N . ILE A 1 231 ? 99.326 116.596 86.259 1.00 65.28 231 ILE A N 1
ATOM 1831 C CA . ILE A 1 231 ? 100.384 116.768 85.276 1.00 65.28 231 ILE A CA 1
ATOM 1832 C C . ILE A 1 231 ? 100.990 115.430 84.874 1.00 65.28 231 ILE A C 1
ATOM 1833 O O . ILE A 1 231 ? 101.241 115.185 83.694 1.00 65.28 231 ILE A O 1
ATOM 1838 N N . LEU A 1 232 ? 101.195 114.539 85.844 1.00 68.08 232 LEU A N 1
ATOM 1839 C CA . LEU A 1 232 ? 101.722 113.213 85.550 1.00 68.08 232 LEU A CA 1
ATOM 1840 C C . LEU A 1 232 ? 100.685 112.305 84.901 1.00 68.08 232 LEU A C 1
ATOM 1841 O O . LEU A 1 232 ? 101.056 111.286 84.311 1.00 68.08 232 LEU A O 1
ATOM 1846 N N . TRP A 1 233 ? 99.401 112.651 84.988 1.00 74.09 233 TRP A N 1
ATOM 1847 C CA . TRP A 1 233 ? 98.365 111.777 84.451 1.00 74.09 233 TRP A CA 1
ATOM 1848 C C . TRP A 1 233 ? 98.345 111.814 82.930 1.00 74.09 233 TRP A C 1
ATOM 1849 O O . TRP A 1 233 ? 98.172 110.780 82.277 1.00 74.09 233 TRP A O 1
ATOM 1860 N N . ASN A 1 234 ? 98.522 112.995 82.345 1.00 72.18 234 ASN A N 1
ATOM 1861 C CA . ASN A 1 234 ? 98.511 113.154 80.893 1.00 72.18 234 ASN A CA 1
ATOM 1862 C C . ASN A 1 234 ? 99.911 113.320 80.318 1.00 72.18 234 ASN A C 1
ATOM 1863 O O . ASN A 1 234 ? 100.120 114.082 79.371 1.00 72.18 234 ASN A O 1
ATOM 1868 N N . LEU A 1 235 ? 100.891 112.619 80.890 1.00 70.89 235 LEU A N 1
ATOM 1869 C CA . LEU A 1 235 ? 102.238 112.570 80.345 1.00 70.89 235 LEU A CA 1
ATOM 1870 C C . LEU A 1 235 ? 102.789 111.157 80.257 1.00 70.89 235 LEU A C 1
ATOM 1871 O O . LEU A 1 235 ? 103.932 110.985 79.826 1.00 70.89 235 LEU A O 1
ATOM 1876 N N . SER A 1 236 ? 102.022 110.150 80.656 1.00 78.67 236 SER A N 1
ATOM 1877 C CA . SER A 1 236 ? 102.442 108.760 80.602 1.00 78.67 236 SER A CA 1
ATOM 1878 C C . SER A 1 236 ? 101.666 108.025 79.518 1.00 78.67 236 SER A C 1
ATOM 1879 O O . SER A 1 236 ? 100.651 108.510 79.013 1.00 78.67 236 SER A O 1
ATOM 1882 N N . GLY A 1 237 ? 102.158 106.838 79.158 1.00 88.38 237 GLY A N 1
ATOM 1883 C CA . GLY A 1 237 ? 101.591 106.074 78.068 1.00 88.38 237 GLY A CA 1
ATOM 1884 C C . GLY A 1 237 ? 101.434 104.604 78.418 1.00 88.38 237 GLY A C 1
ATOM 1885 O O . GLY A 1 237 ? 101.726 104.171 79.533 1.00 88.38 237 GLY A O 1
ATOM 1886 N N . THR A 1 238 ? 100.963 103.853 77.427 1.00 98.21 238 THR A N 1
ATOM 1887 C CA . THR A 1 238 ? 100.730 102.425 77.577 1.00 98.21 238 THR A CA 1
ATOM 1888 C C . THR A 1 238 ? 102.054 101.674 77.548 1.00 98.21 238 THR A C 1
ATOM 1889 O O . THR A 1 238 ? 102.896 101.908 76.678 1.00 98.21 238 THR A O 1
ATOM 1893 N N . LEU A 1 239 ? 102.243 100.776 78.512 1.00 106.62 239 LEU A N 1
ATOM 1894 C CA . LEU A 1 239 ? 103.454 99.976 78.613 1.00 106.62 239 LEU A CA 1
ATOM 1895 C C . LEU A 1 239 ? 103.111 98.496 78.527 1.00 106.62 239 LEU A C 1
ATOM 1896 O O . LEU A 1 239 ? 102.163 98.030 79.166 1.00 106.62 239 LEU A O 1
ATOM 1901 N N . ASN A 1 240 ? 103.894 97.763 77.738 1.00 117.10 240 ASN A N 1
ATOM 1902 C CA . ASN A 1 240 ? 103.725 96.327 77.552 1.00 117.10 240 ASN A CA 1
ATOM 1903 C C . ASN A 1 240 ? 105.007 95.628 77.978 1.00 117.10 240 ASN A C 1
ATOM 1904 O O . ASN A 1 240 ? 106.072 95.879 77.403 1.00 117.10 240 ASN A O 1
ATOM 1909 N N . ILE A 1 241 ? 104.908 94.753 78.981 1.00 123.71 241 ILE A N 1
ATOM 1910 C CA . ILE A 1 241 ? 106.060 94.048 79.521 1.00 123.71 241 ILE A CA 1
ATOM 1911 C C . ILE A 1 241 ? 105.900 92.534 79.446 1.00 123.71 241 ILE A C 1
ATOM 1912 O O . ILE A 1 241 ? 106.825 91.832 79.022 1.00 123.71 241 ILE A O 1
ATOM 1917 N N . PHE A 1 242 ? 104.741 92.005 79.845 1.00 127.65 242 PHE A N 1
ATOM 1918 C CA . PHE A 1 242 ? 104.498 90.566 79.853 1.00 127.65 242 PHE A CA 1
ATOM 1919 C C . PHE A 1 242 ? 103.246 90.217 79.059 1.00 127.65 242 PHE A C 1
ATOM 1920 O O . PHE A 1 242 ? 102.595 89.204 79.329 1.00 127.65 242 PHE A O 1
ATOM 1928 N N . GLY A 1 243 ? 102.898 91.041 78.076 1.00 127.35 243 GLY A N 1
ATOM 1929 C CA . GLY A 1 243 ? 101.655 90.868 77.358 1.00 127.35 243 GLY A CA 1
ATOM 1930 C C . GLY A 1 243 ? 100.450 91.484 78.027 1.00 127.35 243 GLY A C 1
ATOM 1931 O O . GLY A 1 243 ? 99.322 91.249 77.578 1.00 127.35 243 GLY A O 1
ATOM 1932 N N . VAL A 1 244 ? 100.650 92.263 79.086 1.00 121.14 244 VAL A N 1
ATOM 1933 C CA . VAL A 1 244 ? 99.573 92.927 79.807 1.00 121.14 244 VAL A CA 1
ATOM 1934 C C . VAL A 1 244 ? 99.621 94.408 79.464 1.00 121.14 244 VAL A C 1
ATOM 1935 O O . VAL A 1 244 ? 100.665 95.052 79.620 1.00 121.14 244 VAL A O 1
ATOM 1939 N N . SER A 1 245 ? 98.497 94.945 78.998 1.00 112.35 245 SER A N 1
ATOM 1940 C CA . SER A 1 245 ? 98.419 96.337 78.570 1.00 112.35 245 SER A CA 1
ATOM 1941 C C . SER A 1 245 ? 97.984 97.200 79.747 1.00 112.35 245 SER A C 1
ATOM 1942 O O . SER A 1 245 ? 96.786 97.351 80.008 1.00 112.35 245 SER A O 1
ATOM 1945 N N . ILE A 1 246 ? 98.951 97.770 80.449 1.00 101.57 246 ILE A N 1
ATOM 1946 C CA . ILE A 1 246 ? 98.699 98.711 81.537 1.00 101.57 246 ILE A CA 1
ATOM 1947 C C . ILE A 1 246 ? 98.473 100.086 80.920 1.00 101.57 246 ILE A C 1
ATOM 1948 O O . ILE A 1 246 ? 99.295 100.521 80.103 1.00 101.57 246 ILE A O 1
ATOM 1953 N N . PRO A 1 247 ? 97.382 100.780 81.253 1.00 94.09 247 PRO A N 1
ATOM 1954 C CA . PRO A 1 247 ? 97.093 102.041 80.549 1.00 94.09 247 PRO A CA 1
ATOM 1955 C C . PRO A 1 247 ? 97.994 103.197 80.953 1.00 94.09 247 PRO A C 1
ATOM 1956 O O . PRO A 1 247 ? 98.473 103.929 80.078 1.00 94.09 247 PRO A O 1
ATOM 1960 N N . ARG A 1 248 ? 98.244 103.387 82.247 1.00 83.81 248 ARG A N 1
ATOM 1961 C CA . ARG A 1 248 ? 99.060 104.493 82.752 1.00 83.81 248 ARG A CA 1
ATOM 1962 C C . ARG A 1 248 ? 100.095 103.884 83.689 1.00 83.81 248 ARG A C 1
ATOM 1963 O O . ARG A 1 248 ? 99.866 103.805 84.896 1.00 83.81 248 ARG A O 1
ATOM 1971 N N . ALA A 1 249 ? 101.235 103.468 83.138 1.00 78.98 249 ALA A N 1
ATOM 1972 C CA . ALA A 1 249 ? 102.182 102.673 83.913 1.00 78.98 249 ALA A CA 1
ATOM 1973 C C . ALA A 1 249 ? 102.922 103.517 84.941 1.00 78.98 249 ALA A C 1
ATOM 1974 O O . ALA A 1 249 ? 103.075 103.110 86.099 1.00 78.98 249 ALA A O 1
ATOM 1976 N N . MET A 1 250 ? 103.382 104.701 84.541 1.00 74.88 250 MET A N 1
ATOM 1977 C CA . MET A 1 250 ? 104.212 105.514 85.419 1.00 74.88 250 MET A CA 1
ATOM 1978 C C . MET A 1 250 ? 103.428 106.173 86.545 1.00 74.88 250 MET A C 1
ATOM 1979 O O . MET A 1 250 ? 104.042 106.726 87.461 1.00 74.88 250 MET A O 1
ATOM 1984 N N . PHE A 1 251 ? 102.098 106.138 86.502 1.00 73.35 251 PHE A N 1
ATOM 1985 C CA . PHE A 1 251 ? 101.318 106.662 87.613 1.00 73.35 251 PHE A CA 1
ATOM 1986 C C . PHE A 1 251 ? 100.900 105.573 88.590 1.00 73.35 251 PHE A C 1
ATOM 1987 O O . PHE A 1 251 ? 100.918 105.797 89.802 1.00 73.35 251 PHE A O 1
ATOM 1995 N N . TRP A 1 252 ? 100.519 104.396 88.096 1.00 73.17 252 TRP A N 1
ATOM 1996 C CA . TRP A 1 252 ? 100.193 103.297 88.995 1.00 73.17 252 TRP A CA 1
ATOM 1997 C C . TRP A 1 252 ? 101.427 102.606 89.554 1.00 73.17 252 TRP A C 1
ATOM 1998 O O . TRP A 1 252 ? 101.300 101.834 90.508 1.00 73.17 252 TRP A O 1
ATOM 2009 N N . THR A 1 253 ? 102.610 102.852 88.987 1.00 69.65 253 THR A N 1
ATOM 2010 C CA . THR A 1 253 ? 103.818 102.237 89.525 1.00 69.65 253 THR A CA 1
ATOM 2011 C C . THR A 1 253 ? 104.251 102.904 90.825 1.00 69.65 253 THR A C 1
ATOM 2012 O O . THR A 1 253 ? 104.592 102.217 91.794 1.00 69.65 253 THR A O 1
ATOM 2016 N N . VAL A 1 254 ? 104.206 104.237 90.883 1.00 65.90 254 VAL A N 1
ATOM 2017 C CA . VAL A 1 254 ? 104.698 104.953 92.054 1.00 65.90 254 VAL A CA 1
ATOM 2018 C C . VAL A 1 254 ? 103.753 104.844 93.246 1.00 65.90 254 VAL A C 1
ATOM 2019 O O . VAL A 1 254 ? 104.170 105.090 94.381 1.00 65.90 254 VAL A O 1
ATOM 2023 N N . LEU A 1 255 ? 102.502 104.436 93.034 1.00 67.11 255 LEU A N 1
ATOM 2024 C CA . LEU A 1 255 ? 101.578 104.214 94.140 1.00 67.11 255 LEU A CA 1
ATOM 2025 C C . LEU A 1 255 ? 101.624 102.791 94.675 1.00 67.11 255 LEU A C 1
ATOM 2026 O O . LEU A 1 255 ? 101.013 102.515 95.711 1.00 67.11 255 LEU A O 1
ATOM 2031 N N . VAL A 1 256 ? 102.319 101.887 93.993 1.00 65.07 256 VAL A N 1
ATOM 2032 C CA . VAL A 1 256 ? 102.543 100.534 94.482 1.00 65.07 256 VAL A CA 1
ATOM 2033 C C . VAL A 1 256 ? 103.900 100.411 95.163 1.00 65.07 256 VAL A C 1
ATOM 2034 O O . VAL A 1 256 ? 104.021 99.775 96.211 1.00 65.07 256 VAL A O 1
ATOM 2038 N N . TYR A 1 257 ? 104.913 101.075 94.606 1.00 59.96 257 TYR A N 1
ATOM 2039 C CA . TYR A 1 257 ? 106.269 101.009 95.136 1.00 59.96 257 TYR A CA 1
ATOM 2040 C C . TYR A 1 257 ? 106.415 101.700 96.486 1.00 59.96 257 TYR A C 1
ATOM 2041 O O . TYR A 1 257 ? 107.339 101.372 97.235 1.00 59.96 257 TYR A O 1
ATOM 2050 N N . VAL A 1 258 ? 105.532 102.634 96.819 1.00 59.75 258 VAL A N 1
ATOM 2051 C CA . VAL A 1 258 ? 105.620 103.331 98.098 1.00 59.75 258 VAL A CA 1
ATOM 2052 C C . VAL A 1 258 ? 104.829 102.606 99.182 1.00 59.75 258 VAL A C 1
ATOM 2053 O O . VAL A 1 258 ? 105.290 102.492 100.322 1.00 59.75 258 VAL A O 1
ATOM 2057 N N . PHE A 1 259 ? 103.656 102.069 98.829 1.00 61.05 259 PHE A N 1
ATOM 2058 C CA . PHE A 1 259 ? 102.808 101.383 99.802 1.00 61.05 259 PHE A CA 1
ATOM 2059 C C . PHE A 1 259 ? 103.440 100.089 100.305 1.00 61.05 259 PHE A C 1
ATOM 2060 O O . PHE A 1 259 ? 103.255 99.727 101.471 1.00 61.05 259 PHE A O 1
ATOM 2068 N N . VAL A 1 260 ? 104.196 99.392 99.458 1.00 58.47 260 VAL A N 1
ATOM 2069 C CA . VAL A 1 260 ? 104.884 98.188 99.913 1.00 58.47 260 VAL A CA 1
ATOM 2070 C C . VAL A 1 260 ? 106.090 98.555 100.768 1.00 58.47 260 VAL A C 1
ATOM 2071 O O . VAL A 1 260 ? 106.300 97.987 101.846 1.00 58.47 260 VAL A O 1
ATOM 2075 N N . ALA A 1 261 ? 106.881 99.529 100.324 1.00 53.65 261 ALA A N 1
ATOM 2076 C CA . ALA A 1 261 ? 108.100 99.919 101.019 1.00 53.65 261 ALA A CA 1
ATOM 2077 C C . ALA A 1 261 ? 107.843 100.721 102.287 1.00 53.65 261 ALA A C 1
ATOM 2078 O O . ALA A 1 261 ? 108.788 100.970 103.038 1.00 53.65 261 ALA A O 1
ATOM 2080 N N . THR A 1 262 ? 106.607 101.143 102.539 1.00 52.61 262 THR A N 1
ATOM 2081 C CA . THR A 1 262 ? 106.265 101.801 103.794 1.00 52.61 262 THR A CA 1
ATOM 2082 C C . THR A 1 262 ? 106.027 100.816 104.932 1.00 52.61 262 THR A C 1
ATOM 2083 O O . THR A 1 262 ? 106.604 100.981 106.011 1.00 52.61 262 THR A O 1
ATOM 2087 N N . VAL A 1 263 ? 105.232 99.765 104.708 1.00 52.11 263 VAL A N 1
ATOM 2088 C CA . VAL A 1 263 ? 104.864 98.848 105.784 1.00 52.11 263 VAL A CA 1
ATOM 2089 C C . VAL A 1 263 ? 106.007 97.963 106.251 1.00 52.11 263 VAL A C 1
ATOM 2090 O O . VAL A 1 263 ? 105.888 97.331 107.303 1.00 52.11 263 VAL A O 1
ATOM 2094 N N . ILE A 1 264 ? 107.108 97.888 105.504 1.00 50.73 264 ILE A N 1
ATOM 2095 C CA . ILE A 1 264 ? 108.284 97.212 106.033 1.00 50.73 264 ILE A CA 1
ATOM 2096 C C . ILE A 1 264 ? 109.054 98.151 106.954 1.00 50.73 264 ILE A C 1
ATOM 2097 O O . ILE A 1 264 ? 109.686 97.706 107.918 1.00 50.73 264 ILE A O 1
ATOM 2102 N N . SER A 1 265 ? 108.975 99.455 106.715 1.00 49.46 265 SER A N 1
ATOM 2103 C CA . SER A 1 265 ? 109.655 100.440 107.540 1.00 49.46 265 SER A CA 1
ATOM 2104 C C . SER A 1 265 ? 108.846 100.858 108.760 1.00 49.46 265 SER A C 1
ATOM 2105 O O . SER A 1 265 ? 109.212 101.830 109.423 1.00 49.46 265 SER A O 1
ATOM 2108 N N . PHE A 1 266 ? 107.749 100.161 109.061 1.00 51.38 266 PHE A N 1
ATOM 2109 C CA . PHE A 1 266 ? 107.028 100.350 110.310 1.00 51.38 266 PHE A CA 1
ATOM 2110 C C . PHE A 1 266 ? 107.230 99.212 111.293 1.00 51.38 266 PHE A C 1
ATOM 2111 O O . PHE A 1 266 ? 106.944 99.386 112.479 1.00 51.38 266 PHE A O 1
ATOM 2119 N N . ILE A 1 267 ? 107.699 98.052 110.830 1.00 50.21 267 ILE A N 1
ATOM 2120 C CA . ILE A 1 267 ? 108.015 96.945 111.724 1.00 50.21 267 ILE A CA 1
ATOM 2121 C C . ILE A 1 267 ? 109.494 96.885 112.067 1.00 50.21 267 ILE A C 1
ATOM 2122 O O . ILE A 1 267 ? 109.886 96.083 112.929 1.00 50.21 267 ILE A O 1
ATOM 2127 N N . ILE A 1 268 ? 110.325 97.700 111.425 1.00 47.93 268 ILE A N 1
ATOM 2128 C CA . ILE A 1 268 ? 111.723 97.845 111.818 1.00 47.93 268 ILE A CA 1
ATOM 2129 C C . ILE A 1 268 ? 111.873 98.878 112.923 1.00 47.93 268 ILE A C 1
ATOM 2130 O O . ILE A 1 268 ? 112.531 98.634 113.937 1.00 47.93 268 ILE A O 1
ATOM 2135 N N . GLY A 1 269 ? 111.239 100.034 112.764 1.00 47.68 269 GLY A N 1
ATOM 2136 C CA . GLY A 1 269 ? 111.343 101.089 113.750 1.00 47.68 269 GLY A CA 1
ATOM 2137 C C . GLY A 1 269 ? 110.277 101.043 114.824 1.00 47.68 269 GLY A C 1
ATOM 2138 O O . GLY A 1 269 ? 109.987 102.058 115.458 1.00 47.68 269 GLY A O 1
ATOM 2139 N N . ARG A 1 270 ? 109.693 99.877 115.042 1.00 53.68 270 ARG A N 1
ATOM 2140 C CA . ARG A 1 270 ? 108.666 99.695 116.063 1.00 53.68 270 ARG A CA 1
ATOM 2141 C C . ARG A 1 270 ? 109.173 99.779 117.506 1.00 53.68 270 ARG A C 1
ATOM 2142 O O . ARG A 1 270 ? 108.513 100.437 118.316 1.00 53.68 270 ARG A O 1
ATOM 2150 N N . PRO A 1 271 ? 110.335 99.153 117.916 1.00 46.46 271 PRO A N 1
ATOM 2151 C CA . PRO A 1 271 ? 110.761 99.326 119.315 1.00 46.46 271 PRO A CA 1
ATOM 2152 C C . PRO A 1 271 ? 111.547 100.601 119.568 1.00 46.46 271 PRO A C 1
ATOM 2153 O O . PRO A 1 271 ? 112.266 100.692 120.559 1.00 46.46 271 PRO A O 1
ATOM 2157 N N . LEU A 1 272 ? 111.444 101.578 118.680 1.00 41.65 272 LEU A N 1
ATOM 2158 C CA . LEU A 1 272 ? 112.202 102.814 118.778 1.00 41.65 272 LEU A CA 1
ATOM 2159 C C . LEU A 1 272 ? 111.547 103.837 119.701 1.00 41.65 272 LEU A C 1
ATOM 2160 O O . LEU A 1 272 ? 112.072 104.946 119.843 1.00 41.65 272 LEU A O 1
ATOM 2165 N N . ILE A 1 273 ? 110.428 103.498 120.333 1.00 42.93 273 ILE A N 1
ATOM 2166 C CA . ILE A 1 273 ? 109.772 104.408 121.265 1.00 42.93 273 ILE A CA 1
ATOM 2167 C C . ILE A 1 273 ? 110.278 104.203 122.683 1.00 42.93 273 ILE A C 1
ATOM 2168 O O . ILE A 1 273 ? 110.551 105.170 123.393 1.00 42.93 273 ILE A O 1
ATOM 2173 N N . TRP A 1 274 ? 110.424 102.954 123.115 1.00 48.22 274 TRP A N 1
ATOM 2174 C CA . TRP A 1 274 ? 110.870 102.661 124.469 1.00 48.22 274 TRP A CA 1
ATOM 2175 C C . TRP A 1 274 ? 112.380 102.737 124.634 1.00 48.22 274 TRP A C 1
ATOM 2176 O O . TRP A 1 274 ? 112.870 102.542 125.749 1.00 48.22 274 TRP A O 1
ATOM 2187 N N . LEU A 1 275 ? 113.128 103.002 123.566 1.00 42.24 275 LEU A N 1
ATOM 2188 C CA . LEU A 1 275 ? 114.548 103.302 123.681 1.00 42.24 275 LEU A CA 1
ATOM 2189 C C . LEU A 1 275 ? 114.837 104.791 123.742 1.00 42.24 275 LEU A C 1
ATOM 2190 O O . LEU A 1 275 ? 115.923 105.175 124.184 1.00 42.24 275 LEU A O 1
ATOM 2195 N N . SER A 1 276 ? 113.909 105.634 123.303 1.00 42.82 276 SER A N 1
ATOM 2196 C CA . SER A 1 276 ? 114.062 107.072 123.436 1.00 42.82 276 SER A CA 1
ATOM 2197 C C . SER A 1 276 ? 113.372 107.622 124.671 1.00 42.82 276 SER A C 1
ATOM 2198 O O . SER A 1 276 ? 113.568 108.794 124.999 1.00 42.82 276 SER A O 1
ATOM 2201 N N . PHE A 1 277 ? 112.561 106.815 125.347 1.00 42.37 277 PHE A N 1
ATOM 2202 C CA . PHE A 1 277 ? 111.986 107.188 126.631 1.00 42.37 277 PHE A CA 1
ATOM 2203 C C . PHE A 1 277 ? 112.919 106.853 127.781 1.00 42.37 277 PHE A C 1
ATOM 2204 O O . PHE A 1 277 ? 112.972 107.596 128.765 1.00 42.37 277 PHE A O 1
ATOM 2212 N N . ARG A 1 278 ? 113.677 105.766 127.666 1.00 44.62 278 ARG A N 1
ATOM 2213 C CA . ARG A 1 278 ? 114.651 105.405 128.681 1.00 44.62 278 ARG A CA 1
ATOM 2214 C C . ARG A 1 278 ? 115.930 106.219 128.591 1.00 44.62 278 ARG A C 1
ATOM 2215 O O . ARG A 1 278 ? 116.742 106.161 129.516 1.00 44.62 278 ARG A O 1
ATOM 2223 N N . ASN A 1 279 ? 116.138 106.964 127.511 1.00 41.70 279 ASN A N 1
ATOM 2224 C CA . ASN A 1 279 ? 117.313 107.813 127.404 1.00 41.70 279 ASN A CA 1
ATOM 2225 C C . ASN A 1 279 ? 117.163 109.119 128.165 1.00 41.70 279 ASN A C 1
ATOM 2226 O O . ASN A 1 279 ? 118.172 109.742 128.502 1.00 41.70 279 ASN A O 1
ATOM 2231 N N . GLU A 1 280 ? 115.934 109.546 128.444 1.00 42.16 280 GLU A N 1
ATOM 2232 C CA . GLU A 1 280 ? 115.707 110.708 129.287 1.00 42.16 280 GLU A CA 1
ATOM 2233 C C . GLU A 1 280 ? 115.563 110.346 130.754 1.00 42.16 280 GLU A C 1
ATOM 2234 O O . GLU A 1 280 ? 115.759 111.210 131.613 1.00 42.16 280 GLU A O 1
ATOM 2240 N N . LYS A 1 281 ? 115.226 109.095 131.060 1.00 37.17 281 LYS A N 1
ATOM 2241 C CA . LYS A 1 281 ? 115.061 108.682 132.447 1.00 37.17 281 LYS A CA 1
ATOM 2242 C C . LYS A 1 281 ? 116.400 108.380 133.105 1.00 37.17 281 LYS A C 1
ATOM 2243 O O . LYS A 1 281 ? 116.628 108.767 134.254 1.00 37.17 281 LYS A O 1
ATOM 2249 N N . LEU A 1 282 ? 117.294 107.694 132.397 1.00 33.95 282 LEU A N 1
ATOM 2250 C CA . LEU A 1 282 ? 118.600 107.357 132.943 1.00 33.95 282 LEU A CA 1
ATOM 2251 C C . LEU A 1 282 ? 119.577 108.519 132.908 1.00 33.95 282 LEU A C 1
ATOM 2252 O O . LEU A 1 282 ? 120.623 108.446 133.558 1.00 33.95 282 LEU A O 1
ATOM 2257 N N . ASN A 1 283 ? 119.270 109.578 132.167 1.00 35.22 283 ASN A N 1
ATOM 2258 C CA . ASN A 1 283 ? 120.111 110.761 132.096 1.00 35.22 283 ASN A CA 1
ATOM 2259 C C . ASN A 1 283 ? 119.685 111.845 133.071 1.00 35.22 283 ASN A C 1
ATOM 2260 O O . ASN A 1 283 ? 120.408 112.832 133.227 1.00 35.22 283 ASN A O 1
ATOM 2265 N N . ALA A 1 284 ? 118.532 111.695 133.715 1.00 36.99 284 ALA A N 1
ATOM 2266 C CA . ALA A 1 284 ? 118.054 112.644 134.704 1.00 36.99 284 ALA A CA 1
ATOM 2267 C C . ALA A 1 284 ? 118.099 112.085 136.113 1.00 36.99 284 ALA A C 1
ATOM 2268 O O . ALA A 1 284 ? 117.681 112.768 137.049 1.00 36.99 284 ALA A O 1
ATOM 2270 N N . ALA A 1 285 ? 118.569 110.854 136.284 1.00 35.14 285 ALA A N 1
ATOM 2271 C CA . ALA A 1 285 ? 118.900 110.317 137.592 1.00 35.14 285 ALA A CA 1
ATOM 2272 C C . ALA A 1 285 ? 120.392 110.362 137.863 1.00 35.14 285 ALA A C 1
ATOM 2273 O O . ALA A 1 285 ? 120.813 110.055 138.981 1.00 35.14 285 ALA A O 1
ATOM 2275 N N . PHE A 1 286 ? 121.191 110.723 136.864 1.00 35.28 286 PHE A N 1
ATOM 2276 C CA . PHE A 1 286 ? 122.618 110.957 137.019 1.00 35.28 286 PHE A CA 1
ATOM 2277 C C . PHE A 1 286 ? 122.898 112.385 137.456 1.00 35.28 286 PHE A C 1
ATOM 2278 O O . PHE A 1 286 ? 123.807 112.620 138.255 1.00 35.28 286 PHE A O 1
ATOM 2286 N N . ARG A 1 287 ? 122.118 113.347 136.963 1.00 36.32 287 ARG A N 1
ATOM 2287 C CA . ARG A 1 287 ? 122.331 114.734 137.354 1.00 36.32 287 ARG A CA 1
ATOM 2288 C C . ARG A 1 287 ? 121.835 115.004 138.766 1.00 36.32 287 ARG A C 1
ATOM 2289 O O . ARG A 1 287 ? 122.386 115.866 139.456 1.00 36.32 287 ARG A O 1
ATOM 2297 N N . TYR A 1 288 ? 120.812 114.277 139.221 1.00 36.00 288 TYR A N 1
ATOM 2298 C CA . TYR A 1 288 ? 120.328 114.460 140.585 1.00 36.00 288 TYR A CA 1
ATOM 2299 C C . TYR A 1 288 ? 121.332 113.954 141.610 1.00 36.00 288 TYR A C 1
ATOM 2300 O O . TYR A 1 288 ? 121.412 114.497 142.716 1.00 36.00 288 TYR A O 1
ATOM 2309 N N . ALA A 1 289 ? 122.131 112.949 141.258 1.00 36.54 289 ALA A N 1
ATOM 2310 C CA . ALA A 1 289 ? 123.148 112.453 142.173 1.00 36.54 289 ALA A CA 1
ATOM 2311 C C . ALA A 1 289 ? 124.330 113.399 142.317 1.00 36.54 289 ALA A C 1
ATOM 2312 O O . ALA A 1 289 ? 125.131 113.215 143.236 1.00 36.54 289 ALA A O 1
ATOM 2314 N N . LEU A 1 290 ? 124.465 114.393 141.440 1.00 36.29 290 LEU A N 1
ATOM 2315 C CA . LEU A 1 290 ? 125.516 115.396 141.547 1.00 36.29 290 LEU A CA 1
ATOM 2316 C C . LEU A 1 290 ? 125.069 116.660 142.262 1.00 36.29 290 LEU A C 1
ATOM 2317 O O . LEU A 1 290 ? 125.905 117.349 142.850 1.00 36.29 290 LEU A O 1
ATOM 2322 N N . VAL A 1 291 ? 123.779 116.991 142.219 1.00 38.37 291 VAL A N 1
ATOM 2323 C CA . VAL A 1 291 ? 123.283 118.153 142.949 1.00 38.37 291 VAL A CA 1
ATOM 2324 C C . VAL A 1 291 ? 123.182 117.841 144.436 1.00 38.37 291 VAL A C 1
ATOM 2325 O O . VAL A 1 291 ? 123.438 118.705 145.282 1.00 38.37 291 VAL A O 1
ATOM 2329 N N . ARG A 1 292 ? 122.844 116.596 144.777 1.00 43.74 292 ARG A N 1
ATOM 2330 C CA . ARG A 1 292 ? 122.763 116.189 146.176 1.00 43.74 292 ARG A CA 1
ATOM 2331 C C . ARG A 1 292 ? 124.129 116.193 146.849 1.00 43.74 292 ARG A C 1
ATOM 2332 O O . ARG A 1 292 ? 124.221 116.405 148.062 1.00 43.74 292 ARG A O 1
ATOM 2340 N N . LEU A 1 293 ? 125.197 115.973 146.084 1.00 43.70 293 LEU A N 1
ATOM 2341 C CA . LEU A 1 293 ? 126.545 116.084 146.621 1.00 43.70 293 LEU A CA 1
ATOM 2342 C C . LEU A 1 293 ? 126.972 117.535 146.794 1.00 43.70 293 LEU A C 1
ATOM 2343 O O . LEU A 1 293 ? 127.906 117.809 147.552 1.00 43.70 293 LEU A O 1
ATOM 2348 N N . ARG A 1 294 ? 126.309 118.469 146.117 1.00 48.62 294 ARG A N 1
ATOM 2349 C CA . ARG A 1 294 ? 126.782 119.847 146.117 1.00 48.62 294 ARG A CA 1
ATOM 2350 C C . ARG A 1 294 ? 126.340 120.600 147.363 1.00 48.62 294 ARG A C 1
ATOM 2351 O O . ARG A 1 294 ? 127.125 121.360 147.936 1.00 48.62 294 ARG A O 1
ATOM 2359 N N . ASP A 1 295 ? 125.097 120.415 147.797 1.00 53.04 295 ASP A N 1
ATOM 2360 C CA . ASP A 1 295 ? 124.604 121.116 148.972 1.00 53.04 295 ASP A CA 1
ATOM 2361 C C . ASP A 1 295 ? 124.845 120.355 150.267 1.00 53.04 295 ASP A C 1
ATOM 2362 O O . ASP A 1 295 ? 124.396 120.803 151.326 1.00 53.04 295 ASP A O 1
ATOM 2367 N N . ALA A 1 296 ? 125.522 119.216 150.204 1.00 48.55 296 ALA A N 1
ATOM 2368 C CA . ALA A 1 296 ? 125.943 118.462 151.375 1.00 48.55 296 ALA A CA 1
ATOM 2369 C C . ALA A 1 296 ? 127.436 118.204 151.314 1.00 48.55 296 ALA A C 1
ATOM 2370 O O . ALA A 1 296 ? 127.909 117.104 151.600 1.00 48.55 296 ALA A O 1
ATOM 2372 N N . ALA A 1 297 ? 128.200 119.224 150.931 1.00 49.37 297 ALA A N 1
ATOM 2373 C CA . ALA A 1 297 ? 129.626 119.085 150.686 1.00 49.37 297 ALA A CA 1
ATOM 2374 C C . ALA A 1 297 ? 130.472 119.255 151.935 1.00 49.37 297 ALA A C 1
ATOM 2375 O O . ALA A 1 297 ? 131.695 119.122 151.855 1.00 49.37 297 ALA A O 1
ATOM 2377 N N . GLU A 1 298 ? 129.862 119.549 153.080 1.00 52.27 298 GLU A N 1
ATOM 2378 C CA . GLU A 1 298 ? 130.631 119.639 154.314 1.00 52.27 298 GLU A CA 1
ATOM 2379 C C . GLU A 1 298 ? 130.716 118.289 155.012 1.00 52.27 298 GLU A C 1
ATOM 2380 O O . GLU A 1 298 ? 131.768 117.931 155.556 1.00 52.27 298 GLU A O 1
ATOM 2386 N N . ALA A 1 299 ? 129.625 117.524 154.997 1.00 50.55 299 ALA A N 1
ATOM 2387 C CA . ALA A 1 299 ? 129.622 116.214 155.629 1.00 50.55 299 ALA A CA 1
ATOM 2388 C C . ALA A 1 299 ? 130.462 115.201 154.867 1.00 50.55 299 ALA A C 1
ATOM 2389 O O . ALA A 1 299 ? 130.989 114.272 155.482 1.00 50.55 299 ALA A O 1
ATOM 2391 N N . VAL A 1 300 ? 130.599 115.350 153.550 1.00 50.45 300 VAL A N 1
ATOM 2392 C CA . VAL A 1 300 ? 131.500 114.473 152.813 1.00 50.45 300 VAL A CA 1
ATOM 2393 C C . VAL A 1 300 ? 132.948 114.833 153.111 1.00 50.45 300 VAL A C 1
ATOM 2394 O O . VAL A 1 300 ? 133.813 113.954 153.182 1.00 50.45 300 VAL A O 1
ATOM 2398 N N . GLY A 1 301 ? 133.235 116.120 153.316 1.00 51.49 301 GLY A N 1
ATOM 2399 C CA . GLY A 1 301 ? 134.590 116.524 153.641 1.00 51.49 301 GLY A CA 1
ATOM 2400 C C . GLY A 1 301 ? 134.996 116.170 155.055 1.00 51.49 301 GLY A C 1
ATOM 2401 O O . GLY A 1 301 ? 136.179 115.950 155.326 1.00 51.49 301 GLY A O 1
ATOM 2402 N N . PHE A 1 302 ? 134.032 116.120 155.976 1.00 52.12 302 PHE A N 1
ATOM 2403 C CA . PHE A 1 302 ? 134.336 115.709 157.343 1.00 52.12 302 PHE A CA 1
ATOM 2404 C C . PHE A 1 302 ? 134.663 114.222 157.415 1.00 52.12 302 PHE A C 1
ATOM 2405 O O . PHE A 1 302 ? 135.659 113.824 158.027 1.00 52.12 302 PHE A O 1
ATOM 2413 N N . TYR A 1 303 ? 133.830 113.385 156.796 1.00 52.16 303 TYR A N 1
ATOM 2414 C CA . TYR A 1 303 ? 133.985 111.938 156.884 1.00 52.16 303 TYR A CA 1
ATOM 2415 C C . TYR A 1 303 ? 135.117 111.396 156.024 1.00 52.16 303 TYR A C 1
ATOM 2416 O O . TYR A 1 303 ? 135.496 110.237 156.222 1.00 52.16 303 TYR A O 1
ATOM 2425 N N . ARG A 1 304 ? 135.642 112.199 155.088 1.00 56.25 304 ARG A N 1
ATOM 2426 C CA . ARG A 1 304 ? 136.641 111.785 154.092 1.00 56.25 304 ARG A CA 1
ATOM 2427 C C . ARG A 1 304 ? 136.157 110.586 153.281 1.00 56.25 304 ARG A C 1
ATOM 2428 O O . ARG A 1 304 ? 136.898 109.634 153.040 1.00 56.25 304 ARG A O 1
ATOM 2436 N N . GLY A 1 305 ? 134.899 110.634 152.861 1.00 57.98 305 GLY A N 1
ATOM 2437 C CA . GLY A 1 305 ? 134.303 109.533 152.136 1.00 57.98 305 GLY A CA 1
ATOM 2438 C C . GLY A 1 305 ? 134.194 109.775 150.647 1.00 57.98 305 GLY A C 1
ATOM 2439 O O . GLY A 1 305 ? 133.166 109.466 150.041 1.00 57.98 305 GLY A O 1
ATOM 2440 N N . GLU A 1 306 ? 135.242 110.327 150.042 1.00 59.35 306 GLU A N 1
ATOM 2441 C CA . GLU A 1 306 ? 135.242 110.633 148.617 1.00 59.35 306 GLU A CA 1
ATOM 2442 C C . GLU A 1 306 ? 135.558 109.430 147.741 1.00 59.35 306 GLU A C 1
ATOM 2443 O O . GLU A 1 306 ? 135.728 109.600 146.532 1.00 59.35 306 GLU A O 1
ATOM 2449 N N . ARG A 1 307 ? 135.657 108.231 148.306 1.00 62.09 307 ARG A N 1
ATOM 2450 C CA . ARG A 1 307 ? 135.889 107.027 147.522 1.00 62.09 307 ARG A CA 1
ATOM 2451 C C . ARG A 1 307 ? 134.686 106.107 147.464 1.00 62.09 307 ARG A C 1
ATOM 2452 O O . ARG A 1 307 ? 134.530 105.380 146.483 1.00 62.09 307 ARG A O 1
ATOM 2460 N N . VAL A 1 308 ? 133.843 106.111 148.496 1.00 61.48 308 VAL A N 1
ATOM 2461 C CA . VAL A 1 308 ? 132.569 105.409 148.420 1.00 61.48 308 VAL A CA 1
ATOM 2462 C C . VAL A 1 308 ? 131.616 106.167 147.507 1.00 61.48 308 VAL A C 1
ATOM 2463 O O . VAL A 1 308 ? 130.848 105.570 146.744 1.00 61.48 308 VAL A O 1
ATOM 2467 N N . GLU A 1 309 ? 131.697 107.497 147.522 1.00 59.06 309 GLU A N 1
ATOM 2468 C CA . GLU A 1 309 ? 130.885 108.325 146.643 1.00 59.06 309 GLU A CA 1
ATOM 2469 C C . GLU A 1 309 ? 131.363 108.303 145.198 1.00 59.06 309 GLU A C 1
ATOM 2470 O O . GLU A 1 309 ? 130.666 108.830 144.329 1.00 59.06 309 GLU A O 1
ATOM 2476 N N . GLY A 1 310 ? 132.524 107.727 144.919 1.00 55.00 310 GLY A N 1
ATOM 2477 C CA . GLY A 1 310 ? 132.951 107.502 143.559 1.00 55.00 310 GLY A CA 1
ATOM 2478 C C . GLY A 1 310 ? 132.483 106.197 142.972 1.00 55.00 310 GLY A C 1
ATOM 2479 O O . GLY A 1 310 ? 132.771 105.907 141.809 1.00 55.00 310 GLY A O 1
ATOM 2480 N N . THR A 1 311 ? 131.772 105.389 143.752 1.00 56.60 311 THR A N 1
ATOM 2481 C CA . THR A 1 311 ? 131.169 104.146 143.290 1.00 56.60 311 THR A CA 1
ATOM 2482 C C . THR A 1 311 ? 129.670 104.266 143.086 1.00 56.60 311 THR A C 1
ATOM 2483 O O . THR A 1 311 ? 129.156 103.840 142.052 1.00 56.60 311 THR A O 1
ATOM 2487 N N . GLN A 1 312 ? 128.958 104.894 144.024 1.00 57.52 312 GLN A N 1
ATOM 2488 C CA . GLN A 1 312 ? 127.533 105.157 143.855 1.00 57.52 312 GLN A CA 1
ATOM 2489 C C . GLN A 1 312 ? 127.249 106.252 142.839 1.00 57.52 312 GLN A C 1
ATOM 2490 O O . GLN A 1 312 ? 126.079 106.500 142.539 1.00 57.52 312 GLN A O 1
ATOM 2496 N N . LEU A 1 313 ? 128.280 106.927 142.329 1.00 47.69 313 LEU A N 1
ATOM 2497 C CA . LEU A 1 313 ? 128.155 107.861 141.222 1.00 47.69 313 LEU A CA 1
ATOM 2498 C C . LEU A 1 313 ? 128.474 107.224 139.882 1.00 47.69 313 LEU A C 1
ATOM 2499 O O . LEU A 1 313 ? 128.015 107.722 138.851 1.00 47.69 313 LEU A O 1
ATOM 2504 N N . GLN A 1 314 ? 129.243 106.142 139.876 1.00 49.18 314 GLN A N 1
ATOM 2505 C CA . GLN A 1 314 ? 129.568 105.411 138.663 1.00 49.18 314 GLN A CA 1
ATOM 2506 C C . GLN A 1 314 ? 128.590 104.277 138.395 1.00 49.18 314 GLN A C 1
ATOM 2507 O O . GLN A 1 314 ? 128.524 103.782 137.267 1.00 49.18 314 GLN A O 1
ATOM 2513 N N . ARG A 1 315 ? 127.804 103.880 139.393 1.00 52.42 315 ARG A N 1
ATOM 2514 C CA . ARG A 1 315 ? 126.739 102.905 139.202 1.00 52.42 315 ARG A CA 1
ATOM 2515 C C . ARG A 1 315 ? 125.538 103.484 138.467 1.00 52.42 315 ARG A C 1
ATOM 2516 O O . ARG A 1 315 ? 124.661 102.723 138.050 1.00 52.42 315 ARG A O 1
ATOM 2524 N N . ARG A 1 316 ? 125.473 104.804 138.303 1.00 42.56 316 ARG A N 1
ATOM 2525 C CA . ARG A 1 316 ? 124.410 105.450 137.551 1.00 42.56 316 ARG A CA 1
ATOM 2526 C C . ARG A 1 316 ? 124.853 105.921 136.175 1.00 42.56 316 ARG A C 1
ATOM 2527 O O . ARG A 1 316 ? 124.010 106.371 135.396 1.00 42.56 316 ARG A O 1
ATOM 2535 N N . PHE A 1 317 ? 126.145 105.834 135.859 1.00 36.51 317 PHE A N 1
ATOM 2536 C CA . PHE A 1 317 ? 126.639 106.196 134.539 1.00 36.51 317 PHE A CA 1
ATOM 2537 C C . PHE A 1 317 ? 126.805 105.000 133.612 1.00 36.51 317 PHE A C 1
ATOM 2538 O O . PHE A 1 317 ? 126.856 105.181 132.393 1.00 36.51 317 PHE A O 1
ATOM 2546 N N . THR A 1 318 ? 126.872 103.783 134.149 1.00 40.19 318 THR A N 1
ATOM 2547 C CA . THR A 1 318 ? 126.967 102.611 133.278 1.00 40.19 318 THR A CA 1
ATOM 2548 C C . THR A 1 318 ? 125.700 102.357 132.452 1.00 40.19 318 THR A C 1
ATOM 2549 O O . THR A 1 318 ? 125.829 102.204 131.223 1.00 40.19 318 THR A O 1
ATOM 2553 N N . PRO A 1 319 ? 124.475 102.330 133.002 1.00 38.20 319 PRO A N 1
ATOM 2554 C CA . PRO A 1 319 ? 123.329 102.058 132.125 1.00 38.20 319 PRO A CA 1
ATOM 2555 C C . PRO A 1 319 ? 122.894 103.222 131.247 1.00 38.20 319 PRO A C 1
ATOM 2556 O O . PRO A 1 319 ? 121.981 103.038 130.438 1.00 38.20 319 PRO A O 1
ATOM 2560 N N . VAL A 1 320 ? 123.496 104.406 131.360 1.00 35.25 320 VAL A N 1
ATOM 2561 C CA . VAL A 1 320 ? 123.172 105.478 130.424 1.00 35.25 320 VAL A CA 1
ATOM 2562 C C . VAL A 1 320 ? 124.078 105.421 129.201 1.00 35.25 320 VAL A C 1
ATOM 2563 O O . VAL A 1 320 ? 123.750 106.012 128.164 1.00 35.25 320 VAL A O 1
ATOM 2567 N N . ILE A 1 321 ? 125.198 104.700 129.280 1.00 35.24 321 ILE A N 1
ATOM 2568 C CA . ILE A 1 321 ? 126.049 104.477 128.119 1.00 35.24 321 ILE A CA 1
ATOM 2569 C C . ILE A 1 321 ? 125.896 103.066 127.567 1.00 35.24 321 ILE A C 1
ATOM 2570 O O . ILE A 1 321 ? 126.313 102.811 126.426 1.00 35.24 321 ILE A O 1
ATOM 2575 N N . ASP A 1 322 ? 125.297 102.146 128.324 1.00 41.28 322 ASP A N 1
ATOM 2576 C CA . ASP A 1 322 ? 124.988 100.828 127.787 1.00 41.28 322 ASP A CA 1
ATOM 2577 C C . ASP A 1 322 ? 123.677 100.806 127.022 1.00 41.28 322 ASP A C 1
ATOM 2578 O O . ASP A 1 322 ? 123.443 99.884 126.236 1.00 41.28 322 ASP A O 1
ATOM 2583 N N . ASN A 1 323 ? 122.815 101.796 127.245 1.00 37.88 323 ASN A N 1
ATOM 2584 C CA . ASN A 1 323 ? 121.564 101.880 126.503 1.00 37.88 323 ASN A CA 1
ATOM 2585 C C . ASN A 1 323 ? 121.751 102.608 125.180 1.00 37.88 323 ASN A C 1
ATOM 2586 O O . ASN A 1 323 ? 121.042 102.324 124.211 1.00 37.88 323 ASN A O 1
ATOM 2591 N N . TYR A 1 324 ? 122.707 103.535 125.118 1.00 37.06 324 TYR A N 1
ATOM 2592 C CA . TYR A 1 324 ? 122.952 104.297 123.902 1.00 37.06 324 TYR A CA 1
ATOM 2593 C C . TYR A 1 324 ? 123.563 103.450 122.795 1.00 37.06 324 TYR A C 1
ATOM 2594 O O . TYR A 1 324 ? 123.294 103.709 121.615 1.00 37.06 324 TYR A O 1
ATOM 2603 N N . ARG A 1 325 ? 124.360 102.439 123.146 1.00 38.51 325 ARG A N 1
ATOM 2604 C CA . ARG A 1 325 ? 125.007 101.606 122.143 1.00 38.51 325 ARG A CA 1
ATOM 2605 C C . ARG A 1 325 ? 124.023 100.740 121.375 1.00 38.51 325 ARG A C 1
ATOM 2606 O O . ARG A 1 325 ? 124.334 100.326 120.257 1.00 38.51 325 ARG A O 1
ATOM 2614 N N . ARG A 1 326 ? 122.855 100.450 121.940 1.00 39.22 326 ARG A N 1
ATOM 2615 C CA . ARG A 1 326 ? 121.823 99.737 121.205 1.00 39.22 326 ARG A CA 1
ATOM 2616 C C . ARG A 1 326 ? 120.779 100.668 120.610 1.00 39.22 326 ARG A C 1
ATOM 2617 O O . ARG A 1 326 ? 119.973 100.228 119.787 1.00 39.22 326 ARG A O 1
ATOM 2625 N N . TYR A 1 327 ? 120.779 101.939 121.004 1.00 37.37 327 TYR A N 1
ATOM 2626 C CA . TYR A 1 327 ? 120.054 102.958 120.261 1.00 37.37 327 TYR A CA 1
ATOM 2627 C C . TYR A 1 327 ? 120.772 103.314 118.968 1.00 37.37 327 TYR A C 1
ATOM 2628 O O . TYR A 1 327 ? 120.118 103.682 117.990 1.00 37.37 327 TYR A O 1
ATOM 2637 N N . VAL A 1 328 ? 122.099 103.202 118.938 1.00 36.38 328 VAL A N 1
ATOM 2638 C CA . VAL A 1 328 ? 122.827 103.423 117.692 1.00 36.38 328 VAL A CA 1
ATOM 2639 C C . VAL A 1 328 ? 122.619 102.260 116.725 1.00 36.38 328 VAL A C 1
ATOM 2640 O O . VAL A 1 328 ? 122.399 102.469 115.528 1.00 36.38 328 VAL A O 1
ATOM 2644 N N . ARG A 1 329 ? 122.636 101.021 117.227 1.00 39.11 329 ARG A N 1
ATOM 2645 C CA . ARG A 1 329 ? 122.533 99.838 116.375 1.00 39.11 329 ARG A CA 1
ATOM 2646 C C . ARG A 1 329 ? 121.155 99.644 115.761 1.00 39.11 329 ARG A C 1
ATOM 2647 O O . ARG A 1 329 ? 121.020 98.822 114.853 1.00 39.11 329 ARG A O 1
ATOM 2655 N N . ARG A 1 330 ? 120.135 100.354 116.233 1.00 40.20 330 ARG A N 1
ATOM 2656 C CA . ARG A 1 330 ? 118.814 100.270 115.630 1.00 40.20 330 ARG A CA 1
ATOM 2657 C C . ARG A 1 330 ? 118.577 101.359 114.598 1.00 40.20 330 ARG A C 1
ATOM 2658 O O . ARG A 1 330 ? 117.798 101.155 113.662 1.00 40.20 330 ARG A O 1
ATOM 2666 N N . SER A 1 331 ? 119.241 102.503 114.730 1.00 37.40 331 SER A N 1
ATOM 2667 C CA . SER A 1 331 ? 119.067 103.616 113.810 1.00 37.40 331 SER A CA 1
ATOM 2668 C C . SER A 1 331 ? 119.973 103.529 112.591 1.00 37.40 331 SER A C 1
ATOM 2669 O O . SER A 1 331 ? 120.042 104.489 111.820 1.00 37.40 331 SER A O 1
ATOM 2672 N N . ILE A 1 332 ? 120.679 102.416 112.409 1.00 38.25 332 ILE A N 1
ATOM 2673 C CA . ILE A 1 332 ? 121.362 102.136 111.160 1.00 38.25 332 ILE A CA 1
ATOM 2674 C C . ILE A 1 332 ? 120.586 101.143 110.302 1.00 38.25 332 ILE A C 1
ATOM 2675 O O . ILE A 1 332 ? 120.528 101.310 109.078 1.00 38.25 332 ILE A O 1
ATOM 2680 N N . ALA A 1 333 ? 119.941 100.146 110.909 1.00 39.81 333 ALA A N 1
ATOM 2681 C CA . ALA A 1 333 ? 119.062 99.259 110.161 1.00 39.81 333 ALA A CA 1
ATOM 2682 C C . ALA A 1 333 ? 117.798 99.960 109.691 1.00 39.81 333 ALA A C 1
ATOM 2683 O O . ALA A 1 333 ? 117.171 99.500 108.734 1.00 39.81 333 ALA A O 1
ATOM 2685 N N . PHE A 1 334 ? 117.412 101.057 110.337 1.00 39.11 334 PHE A N 1
ATOM 2686 C CA . PHE A 1 334 ? 116.257 101.836 109.914 1.00 39.11 334 PHE A CA 1
ATOM 2687 C C . PHE A 1 334 ? 116.625 102.888 108.878 1.00 39.11 334 PHE A C 1
ATOM 2688 O O . PHE A 1 334 ? 115.857 103.123 107.943 1.00 39.11 334 PHE A O 1
ATOM 2696 N N . ASN A 1 335 ? 117.782 103.533 109.022 1.00 42.67 335 ASN A N 1
ATOM 2697 C CA . ASN A 1 335 ? 118.214 104.528 108.049 1.00 42.67 335 ASN A CA 1
ATOM 2698 C C . ASN A 1 335 ? 118.884 103.906 106.835 1.00 42.67 335 ASN A C 1
ATOM 2699 O O . ASN A 1 335 ? 119.115 104.606 105.847 1.00 42.67 335 ASN A O 1
ATOM 2704 N N . GLY A 1 336 ? 119.220 102.622 106.894 1.00 44.01 336 GLY A N 1
ATOM 2705 C CA . GLY A 1 336 ? 119.806 101.932 105.763 1.00 44.01 336 GLY A CA 1
ATOM 2706 C C . GLY A 1 336 ? 118.811 101.388 104.767 1.00 44.01 336 GLY A C 1
ATOM 2707 O O . GLY A 1 336 ? 119.216 100.959 103.686 1.00 44.01 336 GLY A O 1
ATOM 2708 N N . TRP A 1 337 ? 117.535 101.390 105.117 1.00 44.52 337 TRP A N 1
ATOM 2709 C CA . TRP A 1 337 ? 116.487 100.921 104.228 1.00 44.52 337 TRP A CA 1
ATOM 2710 C C . TRP A 1 337 ? 115.815 102.064 103.481 1.00 44.52 337 TRP A C 1
ATOM 2711 O O . TRP A 1 337 ? 115.563 101.948 102.274 1.00 44.52 337 TRP A O 1
ATOM 2722 N N . ASN A 1 338 ? 115.556 103.176 104.168 1.00 44.07 338 ASN A N 1
ATOM 2723 C CA . ASN A 1 338 ? 114.915 104.336 103.568 1.00 44.07 338 ASN A CA 1
ATOM 2724 C C . ASN A 1 338 ? 115.807 105.067 102.579 1.00 44.07 338 ASN A C 1
ATOM 2725 O O . ASN A 1 338 ? 115.292 105.842 101.769 1.00 44.07 338 ASN A O 1
ATOM 2730 N N . LEU A 1 339 ? 117.118 104.854 102.625 1.00 44.04 339 LEU A N 1
ATOM 2731 C CA . LEU A 1 339 ? 118.015 105.390 101.613 1.00 44.04 339 LEU A CA 1
ATOM 2732 C C . LEU A 1 339 ? 118.242 104.419 100.467 1.00 44.04 339 LEU A C 1
ATOM 2733 O O . LEU A 1 339 ? 118.352 104.847 99.315 1.00 44.04 339 LEU A O 1
ATOM 2738 N N . SER A 1 340 ? 118.287 103.120 100.751 1.00 45.47 340 SER A N 1
ATOM 2739 C CA . SER A 1 340 ? 118.434 102.119 99.707 1.00 45.47 340 SER A CA 1
ATOM 2740 C C . SER A 1 340 ? 117.184 101.958 98.858 1.00 45.47 340 SER A C 1
ATOM 2741 O O . SER A 1 340 ? 117.288 101.474 97.728 1.00 45.47 340 SER A O 1
ATOM 2744 N N . VAL A 1 341 ? 116.014 102.331 99.366 1.00 45.32 341 VAL A N 1
ATOM 2745 C CA . VAL A 1 341 ? 114.799 102.340 98.563 1.00 45.32 341 VAL A CA 1
ATOM 2746 C C . VAL A 1 341 ? 114.726 103.576 97.675 1.00 45.32 341 VAL A C 1
ATOM 2747 O O . VAL A 1 341 ? 114.445 103.469 96.481 1.00 45.32 341 VAL A O 1
ATOM 2751 N N . SER A 1 342 ? 115.025 104.752 98.228 1.00 46.85 342 SER A N 1
ATOM 2752 C CA . SER A 1 342 ? 114.900 106.006 97.493 1.00 46.85 342 SER A CA 1
ATOM 2753 C C . SER A 1 342 ? 115.980 106.204 96.441 1.00 46.85 342 SER A C 1
ATOM 2754 O O . SER A 1 342 ? 115.836 107.093 95.599 1.00 46.85 342 SER A O 1
ATOM 2757 N N . GLN A 1 343 ? 117.050 105.414 96.465 1.00 48.04 343 GLN A N 1
ATOM 2758 C CA . GLN A 1 343 ? 118.144 105.590 95.520 1.00 48.04 343 GLN A CA 1
ATOM 2759 C C . GLN A 1 343 ? 117.914 104.851 94.211 1.00 48.04 343 GLN A C 1
ATOM 2760 O O . GLN A 1 343 ? 118.384 105.304 93.163 1.00 48.04 343 GLN A O 1
ATOM 2766 N N . THR A 1 344 ? 117.176 103.741 94.236 1.00 50.66 344 THR A N 1
ATOM 2767 C CA . THR A 1 344 ? 116.965 102.919 93.051 1.00 50.66 344 THR A CA 1
ATOM 2768 C C . THR A 1 344 ? 115.680 103.266 92.314 1.00 50.66 344 THR A C 1
ATOM 2769 O O . THR A 1 344 ? 115.054 102.379 91.722 1.00 50.66 344 THR A O 1
ATOM 2773 N N . ILE A 1 345 ? 115.261 104.527 92.338 1.00 55.44 345 ILE A N 1
ATOM 2774 C CA . ILE A 1 345 ? 114.054 104.939 91.632 1.00 55.44 345 ILE A CA 1
ATOM 2775 C C . ILE A 1 345 ? 114.360 106.168 90.786 1.00 55.44 345 ILE A C 1
ATOM 2776 O O . ILE A 1 345 ? 113.565 106.553 89.922 1.00 55.44 345 ILE A O 1
ATOM 2781 N N . VAL A 1 346 ? 115.514 106.788 91.014 1.00 53.71 346 VAL A N 1
ATOM 2782 C CA . VAL A 1 346 ? 115.899 107.981 90.257 1.00 53.71 346 VAL A CA 1
ATOM 2783 C C . VAL A 1 346 ? 116.195 107.798 88.762 1.00 53.71 346 VAL A C 1
ATOM 2784 O O . VAL A 1 346 ? 116.049 108.796 88.043 1.00 53.71 346 VAL A O 1
ATOM 2788 N N . PRO A 1 347 ? 116.599 106.653 88.201 1.00 56.05 347 PRO A N 1
ATOM 2789 C CA . PRO A 1 347 ? 116.646 106.590 86.733 1.00 56.05 347 PRO A CA 1
ATOM 2790 C C . PRO A 1 347 ? 115.378 106.077 86.067 1.00 56.05 347 PRO A C 1
ATOM 2791 O O . PRO A 1 347 ? 115.422 105.773 84.873 1.00 56.05 347 PRO A O 1
ATOM 2795 N N . LEU A 1 348 ? 114.268 105.971 86.783 1.00 58.42 348 LEU A N 1
ATOM 2796 C CA . LEU A 1 348 ? 113.057 105.384 86.214 1.00 58.42 348 LEU A CA 1
ATOM 2797 C C . LEU A 1 348 ? 112.300 106.257 85.203 1.00 58.42 348 LEU A C 1
ATOM 2798 O O . LEU A 1 348 ? 111.842 105.702 84.198 1.00 58.42 348 LEU A O 1
ATOM 2803 N N . PRO A 1 349 ? 112.115 107.575 85.373 1.00 59.56 349 PRO A N 1
ATOM 2804 C CA . PRO A 1 349 ? 111.473 108.334 84.291 1.00 59.56 349 PRO A CA 1
ATOM 2805 C C . PRO A 1 349 ? 112.376 108.646 83.109 1.00 59.56 349 PRO A C 1
ATOM 2806 O O . PRO A 1 349 ? 111.918 109.299 82.166 1.00 59.56 349 PRO A O 1
ATOM 2810 N N . TRP A 1 350 ? 113.634 108.216 83.123 1.00 58.84 350 TRP A N 1
ATOM 2811 C CA . TRP A 1 350 ? 114.532 108.418 81.997 1.00 58.84 350 TRP A CA 1
ATOM 2812 C C . TRP A 1 350 ? 114.656 107.194 81.104 1.00 58.84 350 TRP A C 1
ATOM 2813 O O . TRP A 1 350 ? 115.266 107.292 80.038 1.00 58.84 350 TRP A O 1
ATOM 2824 N N . VAL A 1 351 ? 114.118 106.047 81.513 1.00 62.20 351 VAL A N 1
ATOM 2825 C CA . VAL A 1 351 ? 114.198 104.829 80.714 1.00 62.20 351 VAL A CA 1
ATOM 2826 C C . VAL A 1 351 ? 112.854 104.397 80.158 1.00 62.20 351 VAL A C 1
ATOM 2827 O O . VAL A 1 351 ? 112.796 103.380 79.449 1.00 62.20 351 VAL A O 1
ATOM 2831 N N . ILE A 1 352 ? 111.778 105.120 80.452 1.00 66.01 352 ILE A N 1
ATOM 2832 C CA . ILE A 1 352 ? 110.468 104.803 79.898 1.00 66.01 352 ILE A CA 1
ATOM 2833 C C . ILE A 1 352 ? 110.147 105.819 78.811 1.00 66.01 352 ILE A C 1
ATOM 2834 O O . ILE A 1 352 ? 109.581 105.473 77.769 1.00 66.01 352 ILE A O 1
ATOM 2839 N N . GLN A 1 353 ? 110.531 107.073 79.034 1.00 70.37 353 GLN A N 1
ATOM 2840 C CA . GLN A 1 353 ? 110.269 108.137 78.075 1.00 70.37 353 GLN A CA 1
ATOM 2841 C C . GLN A 1 353 ? 111.315 108.227 76.974 1.00 70.37 353 GLN A C 1
ATOM 2842 O O . GLN A 1 353 ? 111.087 108.928 75.984 1.00 70.37 353 GLN A O 1
ATOM 2848 N N . ALA A 1 354 ? 112.446 107.549 77.118 1.00 72.17 354 ALA A N 1
ATOM 2849 C CA . ALA A 1 354 ? 113.535 107.672 76.153 1.00 72.17 354 ALA A CA 1
ATOM 2850 C C . ALA A 1 354 ? 113.306 106.977 74.806 1.00 72.17 354 ALA A C 1
ATOM 2851 O O . ALA A 1 354 ? 113.768 107.518 73.795 1.00 72.17 354 ALA A O 1
ATOM 2853 N N . PRO A 1 355 ? 112.652 105.805 74.701 1.00 73.86 355 PRO A N 1
ATOM 2854 C CA . PRO A 1 355 ? 112.293 105.336 73.352 1.00 73.86 355 PRO A CA 1
ATOM 2855 C C . PRO A 1 355 ? 111.212 106.165 72.681 1.00 73.86 355 PRO A C 1
ATOM 2856 O O . PRO A 1 355 ? 111.153 106.188 71.446 1.00 73.86 355 PRO A O 1
ATOM 2860 N N . ARG A 1 356 ? 110.361 106.848 73.442 1.00 75.39 356 ARG A N 1
ATOM 2861 C CA . ARG A 1 356 ? 109.336 107.688 72.840 1.00 75.39 356 ARG A CA 1
ATOM 2862 C C . ARG A 1 356 ? 109.871 109.033 72.372 1.00 75.39 356 ARG A C 1
ATOM 2863 O O . ARG A 1 356 ? 109.145 109.764 71.693 1.00 75.39 356 ARG A O 1
ATOM 2871 N N . LEU A 1 357 ? 111.109 109.378 72.716 1.00 73.17 357 LEU A N 1
ATOM 2872 C CA . LEU A 1 357 ? 111.710 110.652 72.344 1.00 73.17 357 LEU A CA 1
ATOM 2873 C C . LEU A 1 357 ? 112.545 110.562 71.075 1.00 73.17 357 LEU A C 1
ATOM 2874 O O . LEU A 1 357 ? 112.538 111.497 70.269 1.00 73.17 357 LEU A O 1
ATOM 2879 N N . PHE A 1 358 ? 113.257 109.452 70.874 1.00 74.10 358 PHE A N 1
ATOM 2880 C CA . PHE A 1 358 ? 114.070 109.291 69.676 1.00 74.10 358 PHE A CA 1
ATOM 2881 C C . PHE A 1 358 ? 113.221 109.111 68.428 1.00 74.10 358 PHE A C 1
ATOM 2882 O O . PHE A 1 358 ? 113.671 109.462 67.333 1.00 74.10 358 PHE A O 1
ATOM 2890 N N . ALA A 1 359 ? 112.016 108.575 68.565 1.00 81.63 359 ALA A N 1
ATOM 2891 C CA . ALA A 1 359 ? 111.010 108.679 67.522 1.00 81.63 359 ALA A CA 1
ATOM 2892 C C . ALA A 1 359 ? 110.203 109.955 67.729 1.00 81.63 359 ALA A C 1
ATOM 2893 O O . ALA A 1 359 ? 110.175 110.529 68.819 1.00 81.63 359 ALA A O 1
ATOM 2895 N N . GLY A 1 360 ? 109.539 110.397 66.670 1.00 87.36 360 GLY A N 1
ATOM 2896 C CA . GLY A 1 360 ? 108.874 111.683 66.713 1.00 87.36 360 GLY A CA 1
ATOM 2897 C C . GLY A 1 360 ? 107.532 111.680 67.415 1.00 87.36 360 GLY A C 1
ATOM 2898 O O . GLY A 1 360 ? 106.488 111.733 66.760 1.00 87.36 360 GLY A O 1
ATOM 2899 N N . GLN A 1 361 ? 107.537 111.610 68.744 1.00 86.39 361 GLN A N 1
ATOM 2900 C CA . GLN A 1 361 ? 106.305 111.675 69.520 1.00 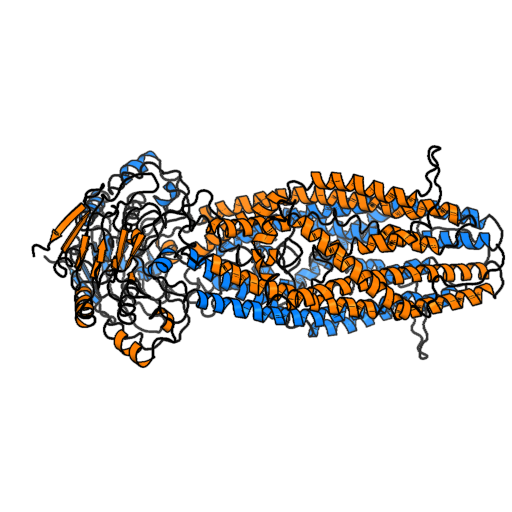86.39 361 GLN A CA 1
ATOM 2901 C C . GLN A 1 361 ? 106.289 112.834 70.504 1.00 86.39 361 GLN A C 1
ATOM 2902 O O . GLN A 1 361 ? 105.296 113.566 70.574 1.00 86.39 361 GLN A O 1
ATOM 2908 N N . ILE A 1 362 ? 107.359 113.019 71.275 1.00 81.39 362 ILE A N 1
ATOM 2909 C CA . ILE A 1 362 ? 107.471 114.155 72.184 1.00 81.39 362 ILE A CA 1
ATOM 2910 C C . ILE A 1 362 ? 108.676 114.986 71.766 1.00 81.39 362 ILE A C 1
ATOM 2911 O O . ILE A 1 362 ? 109.377 114.635 70.812 1.00 81.39 362 ILE A O 1
ATOM 2916 N N . ASP A 1 363 ? 108.923 116.097 72.459 1.00 79.87 363 ASP A N 1
ATOM 2917 C CA . ASP A 1 363 ? 109.851 117.101 71.945 1.00 79.87 363 ASP A CA 1
ATOM 2918 C C . ASP A 1 363 ? 110.749 117.669 73.037 1.00 79.87 363 ASP A C 1
ATOM 2919 O O . ASP A 1 363 ? 110.955 118.885 73.108 1.00 79.87 363 ASP A O 1
ATOM 2924 N N . PHE A 1 364 ? 111.225 116.811 73.949 1.00 68.78 364 PHE A N 1
ATOM 2925 C CA . PHE A 1 364 ? 112.256 117.101 74.957 1.00 68.78 364 PHE A CA 1
ATOM 2926 C C . PHE A 1 364 ? 111.821 118.119 76.018 1.00 68.78 364 PHE A C 1
ATOM 2927 O O . PHE A 1 364 ? 112.548 118.369 76.983 1.00 68.78 364 PHE A O 1
ATOM 2935 N N . GLY A 1 365 ? 110.628 118.684 75.892 1.00 68.99 365 GLY A N 1
ATOM 2936 C CA . GLY A 1 365 ? 110.145 119.604 76.894 1.00 68.99 365 GLY A CA 1
ATOM 2937 C C . GLY A 1 365 ? 109.498 118.862 78.039 1.00 68.99 365 GLY A C 1
ATOM 2938 O O . GLY A 1 365 ? 109.674 119.224 79.204 1.00 68.99 365 GLY A O 1
ATOM 2939 N N . ASP A 1 366 ? 108.741 117.817 77.716 1.00 70.13 366 ASP A N 1
ATOM 2940 C CA . ASP A 1 366 ? 108.027 117.074 78.740 1.00 70.13 366 ASP A CA 1
ATOM 2941 C C . ASP A 1 366 ? 108.866 115.984 79.391 1.00 70.13 366 ASP A C 1
ATOM 2942 O O . ASP A 1 366 ? 108.385 115.339 80.325 1.00 70.13 366 ASP A O 1
ATOM 2947 N N . VAL A 1 367 ? 110.091 115.749 78.920 1.00 63.48 367 VAL A N 1
ATOM 2948 C CA . VAL A 1 367 ? 110.994 114.895 79.680 1.00 63.48 367 VAL A CA 1
ATOM 2949 C C . VAL A 1 367 ? 111.509 115.644 80.900 1.00 63.48 367 VAL A C 1
ATOM 2950 O O . VAL A 1 367 ? 111.592 115.081 81.999 1.00 63.48 367 VAL A O 1
ATOM 2954 N N . GLY A 1 368 ? 111.816 116.932 80.744 1.00 61.66 368 GLY A N 1
ATOM 2955 C CA . GLY A 1 368 ? 112.216 117.766 81.859 1.00 61.66 368 GLY A CA 1
ATOM 2956 C C . GLY A 1 368 ? 111.117 118.098 82.842 1.00 61.66 368 GLY A C 1
ATOM 2957 O O . GLY A 1 368 ? 111.409 118.612 83.924 1.00 61.66 368 GLY A O 1
ATOM 2958 N N . GLN A 1 369 ? 109.861 117.828 82.493 1.00 60.37 369 GLN A N 1
ATOM 2959 C CA . GLN A 1 369 ? 108.757 117.967 83.429 1.00 60.37 369 GLN A CA 1
ATOM 2960 C C . GLN A 1 369 ? 108.338 116.643 84.047 1.00 60.37 369 GLN A C 1
ATOM 2961 O O . GLN A 1 369 ? 107.868 116.630 85.190 1.00 60.37 369 GLN A O 1
ATOM 2967 N N . THR A 1 370 ? 108.499 115.535 83.321 1.00 60.33 370 THR A N 1
ATOM 2968 C CA . THR A 1 370 ? 108.298 114.221 83.917 1.00 60.33 370 THR A CA 1
ATOM 2969 C C . THR A 1 370 ? 109.392 113.916 84.931 1.00 60.33 370 THR A C 1
ATOM 2970 O O . THR A 1 370 ? 109.124 113.305 85.970 1.00 60.33 370 THR A O 1
ATOM 2974 N N . ALA A 1 371 ? 110.614 114.396 84.686 1.00 58.80 371 ALA A N 1
ATOM 2975 C CA . ALA A 1 371 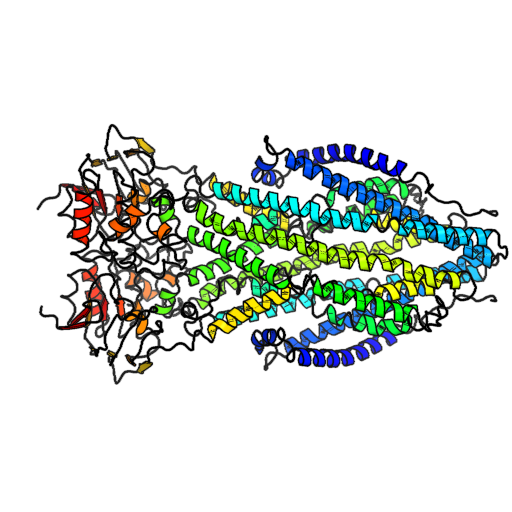? 111.689 114.221 85.655 1.00 58.80 371 ALA A CA 1
ATOM 2976 C C . ALA A 1 371 ? 111.490 115.045 86.922 1.00 58.80 371 ALA A C 1
ATOM 2977 O O . ALA A 1 371 ? 112.131 114.755 87.936 1.00 58.80 371 ALA A O 1
ATOM 2979 N N . THR A 1 372 ? 110.623 116.058 86.893 1.00 60.27 372 THR A N 1
ATOM 2980 C CA . THR A 1 372 ? 110.339 116.869 88.071 1.00 60.27 372 THR A CA 1
ATOM 2981 C C . THR A 1 372 ? 109.078 116.416 88.799 1.00 60.27 372 THR A C 1
ATOM 2982 O O . THR A 1 372 ? 109.077 116.329 90.031 1.00 60.27 372 THR A O 1
ATOM 2986 N N . SER A 1 373 ? 108.006 116.109 88.062 1.00 60.41 373 SER A N 1
ATOM 2987 C CA . SER A 1 373 ? 106.758 115.708 88.705 1.00 60.41 373 SER A CA 1
ATOM 2988 C C . SER A 1 373 ? 106.851 114.320 89.324 1.00 60.41 373 SER A C 1
ATOM 2989 O O . SER A 1 373 ? 106.168 114.042 90.314 1.00 60.41 373 SER A O 1
ATOM 2992 N N . PHE A 1 374 ? 107.676 113.437 88.763 1.00 61.14 374 PHE A N 1
ATOM 2993 C CA . PHE A 1 374 ? 107.882 112.133 89.378 1.00 61.14 374 PHE A CA 1
ATOM 2994 C C . PHE A 1 374 ? 108.772 112.219 90.605 1.00 61.14 374 PHE A C 1
ATOM 2995 O O . PHE A 1 374 ? 108.676 111.361 91.487 1.00 61.14 374 PHE A O 1
ATOM 3003 N N . GLY A 1 375 ? 109.630 113.229 90.683 1.00 58.10 375 GLY A N 1
ATOM 3004 C CA . GLY A 1 375 ? 110.487 113.403 91.836 1.00 58.10 375 GLY A CA 1
ATOM 3005 C C . GLY A 1 375 ? 109.917 114.394 92.826 1.00 58.10 375 GLY A C 1
ATOM 3006 O O . GLY A 1 375 ? 110.650 114.967 93.633 1.00 58.10 375 GLY A O 1
ATOM 3007 N N . ASN A 1 376 ? 108.609 114.616 92.762 1.00 59.46 376 ASN A N 1
ATOM 3008 C CA . ASN A 1 376 ? 107.935 115.492 93.707 1.00 59.46 376 ASN A CA 1
ATOM 3009 C C . ASN A 1 376 ? 106.676 114.897 94.307 1.00 59.46 376 ASN A C 1
ATOM 3010 O O . ASN A 1 376 ? 106.261 115.350 95.379 1.00 59.46 376 ASN A O 1
ATOM 3015 N N . ILE A 1 377 ? 106.043 113.915 93.659 1.00 58.68 377 ILE A N 1
ATOM 3016 C CA . ILE A 1 377 ? 105.030 113.107 94.325 1.00 58.68 377 ILE A CA 1
ATOM 3017 C C . ILE A 1 377 ? 105.639 111.871 94.964 1.00 58.68 377 ILE A C 1
ATOM 3018 O O . ILE A 1 377 ? 104.947 111.148 95.691 1.00 58.68 377 ILE A O 1
ATOM 3023 N N . HIS A 1 378 ? 106.919 111.612 94.719 1.00 60.09 378 HIS A N 1
ATOM 3024 C CA . HIS A 1 378 ? 107.658 110.596 95.450 1.00 60.09 378 HIS A CA 1
ATOM 3025 C C . HIS A 1 378 ? 108.322 111.164 96.694 1.00 60.09 378 HIS A C 1
ATOM 3026 O O . HIS A 1 378 ? 108.496 110.440 97.679 1.00 60.09 378 HIS A O 1
ATOM 3033 N N . ASP A 1 379 ? 108.678 112.447 96.686 1.00 61.34 379 ASP A N 1
ATOM 3034 C CA . ASP A 1 379 ? 109.200 113.106 97.877 1.00 61.34 379 ASP A CA 1
ATOM 3035 C C . ASP A 1 379 ? 108.112 113.623 98.803 1.00 61.34 379 ASP A C 1
ATOM 3036 O O . ASP A 1 379 ? 108.435 114.245 99.818 1.00 61.34 379 ASP A O 1
ATOM 3041 N N . SER A 1 380 ? 106.843 113.400 98.481 1.00 55.62 380 SER A N 1
ATOM 3042 C CA . SER A 1 380 ? 105.750 113.801 99.352 1.00 55.62 380 SER A CA 1
ATOM 3043 C C . SER A 1 380 ? 104.957 112.633 99.908 1.00 55.62 380 SER A C 1
ATOM 3044 O O . SER A 1 380 ? 104.383 112.754 100.989 1.00 55.62 380 SER A O 1
ATOM 3047 N N . LEU A 1 381 ? 104.904 111.510 99.199 1.00 52.80 381 LEU A N 1
ATOM 3048 C CA . LEU A 1 381 ? 104.366 110.289 99.777 1.00 52.80 381 LEU A CA 1
ATOM 3049 C C . LEU A 1 381 ? 105.372 109.583 100.669 1.00 52.80 381 LEU A C 1
ATOM 3050 O O . LEU A 1 381 ? 104.989 108.678 101.414 1.00 52.80 381 LEU A O 1
ATOM 3055 N N . SER A 1 382 ? 106.643 109.967 100.604 1.00 52.02 382 SER A N 1
ATOM 3056 C CA . SER A 1 382 ? 107.680 109.435 101.482 1.00 52.02 382 SER A CA 1
ATOM 3057 C C . SER A 1 382 ? 107.981 110.387 102.625 1.00 52.02 382 SER A C 1
ATOM 3058 O O . SER A 1 382 ? 109.131 110.534 103.035 1.00 52.02 382 SER A O 1
ATOM 3061 N N . PHE A 1 383 ? 106.964 111.076 103.131 1.00 51.36 383 PHE A N 1
ATOM 3062 C CA . PHE A 1 383 ? 107.105 111.841 104.359 1.00 51.36 383 PHE A CA 1
ATOM 3063 C C . PHE A 1 383 ? 106.743 111.019 105.581 1.00 51.36 383 PHE A C 1
ATOM 3064 O O . PHE A 1 383 ? 107.300 111.244 106.659 1.00 51.36 383 PHE A O 1
ATOM 3072 N N . PHE A 1 384 ? 105.830 110.066 105.435 1.00 52.62 384 PHE A N 1
ATOM 3073 C CA . PHE A 1 384 ? 105.372 109.263 106.557 1.00 52.62 384 PHE A CA 1
ATOM 3074 C C . PHE A 1 384 ? 106.302 108.103 106.879 1.00 52.62 384 PHE A C 1
ATOM 3075 O O . PHE A 1 384 ? 106.048 107.385 107.849 1.00 52.62 384 PHE A O 1
ATOM 3083 N N . ARG A 1 385 ? 107.363 107.895 106.101 1.00 48.40 385 ARG A N 1
ATOM 3084 C CA . ARG A 1 385 ? 108.372 106.904 106.434 1.00 48.40 385 ARG A CA 1
ATOM 3085 C C . ARG A 1 385 ? 109.771 107.478 106.582 1.00 48.40 385 ARG A C 1
ATOM 3086 O O . ARG A 1 385 ? 110.617 106.827 107.199 1.00 48.40 385 ARG A O 1
ATOM 3094 N N . ASN A 1 386 ? 110.042 108.666 106.043 1.00 47.63 386 ASN A N 1
ATOM 3095 C CA . ASN A 1 386 ? 111.325 109.314 106.270 1.00 47.63 386 ASN A CA 1
ATOM 3096 C C . ASN A 1 386 ? 111.393 109.994 107.625 1.00 47.63 386 ASN A C 1
ATOM 3097 O O . ASN A 1 386 ? 112.491 110.187 108.153 1.00 47.63 386 ASN A O 1
ATOM 3102 N N . ASN A 1 387 ? 110.249 110.355 108.198 1.00 48.10 387 ASN A N 1
ATOM 3103 C CA . ASN A 1 387 ? 110.216 111.091 109.451 1.00 48.10 387 ASN A CA 1
ATOM 3104 C C . ASN A 1 387 ? 109.519 110.283 110.531 1.00 48.10 387 ASN A C 1
ATOM 3105 O O . ASN A 1 387 ? 108.654 110.800 111.242 1.00 48.10 387 ASN A O 1
ATOM 3110 N N . TYR A 1 388 ? 109.870 109.008 110.642 1.00 46.67 388 TYR A N 1
ATOM 3111 C CA . TYR A 1 388 ? 109.405 108.187 111.746 1.00 46.67 388 TYR A CA 1
ATOM 3112 C C . TYR A 1 388 ? 110.398 108.150 112.896 1.00 46.67 388 TYR A C 1
ATOM 3113 O O . TYR A 1 388 ? 110.017 107.806 114.018 1.00 46.67 388 TYR A O 1
ATOM 3122 N N . ASP A 1 389 ? 111.655 108.506 112.653 1.00 49.49 389 ASP A N 1
ATOM 3123 C CA . ASP A 1 389 ? 112.616 108.593 113.741 1.00 49.49 389 ASP A CA 1
ATOM 3124 C C . ASP A 1 389 ? 112.444 109.856 114.572 1.00 49.49 389 ASP A C 1
ATOM 3125 O O . ASP A 1 389 ? 112.917 109.900 115.711 1.00 49.49 389 ASP A O 1
ATOM 3130 N N . ALA A 1 390 ? 111.789 110.878 114.026 1.00 46.32 390 ALA A N 1
ATOM 3131 C CA . ALA A 1 390 ? 111.516 112.114 114.741 1.00 46.32 390 ALA A CA 1
ATOM 3132 C C . ALA A 1 390 ? 110.097 112.181 115.275 1.00 46.32 390 ALA A C 1
ATOM 3133 O O . ALA A 1 390 ? 109.760 113.135 115.977 1.00 46.32 390 ALA A O 1
ATOM 3135 N N . PHE A 1 391 ? 109.257 111.206 114.946 1.00 44.96 391 PHE A N 1
ATOM 3136 C CA . PHE A 1 391 ? 107.935 111.094 115.542 1.00 44.96 391 PHE A CA 1
ATOM 3137 C C . PHE A 1 391 ? 107.907 110.136 116.718 1.00 44.96 391 PHE A C 1
ATOM 3138 O O . PHE A 1 391 ? 107.135 110.346 117.656 1.00 44.96 391 PHE A O 1
ATOM 3146 N N . ALA A 1 392 ? 108.748 109.103 116.704 1.00 42.62 392 ALA A N 1
ATOM 3147 C CA . ALA A 1 392 ? 108.815 108.189 117.833 1.00 42.62 392 ALA A CA 1
ATOM 3148 C C . ALA A 1 392 ? 109.497 108.812 119.039 1.00 42.62 392 ALA A C 1
ATOM 3149 O O . ALA A 1 392 ? 109.349 108.297 120.149 1.00 42.62 392 ALA A O 1
ATOM 3151 N N . SER A 1 393 ? 110.243 109.895 118.854 1.00 42.95 393 SER A N 1
ATOM 3152 C CA . SER A 1 393 ? 110.779 110.649 119.975 1.00 42.95 393 SER A CA 1
ATOM 3153 C C . SER A 1 393 ? 109.845 111.756 120.438 1.00 42.95 393 SER A C 1
ATOM 3154 O O . SER A 1 393 ? 110.055 112.310 121.520 1.00 42.95 393 SER A O 1
ATOM 3157 N N . PHE A 1 394 ? 108.833 112.095 119.643 1.00 39.73 394 PHE A N 1
ATOM 3158 C CA . PHE A 1 394 ? 107.791 113.025 120.053 1.00 39.73 394 PHE A CA 1
ATOM 3159 C C . PHE A 1 394 ? 106.672 112.321 120.802 1.00 39.73 394 PHE A C 1
ATOM 3160 O O . PHE A 1 394 ? 106.033 112.930 121.664 1.00 39.73 394 PHE A O 1
ATOM 3168 N N . ARG A 1 395 ? 106.437 111.042 120.509 1.00 41.88 395 ARG A N 1
ATOM 3169 C CA . ARG A 1 395 ? 105.464 110.253 121.251 1.00 41.88 395 ARG A CA 1
ATOM 3170 C C . ARG A 1 395 ? 105.956 109.859 122.633 1.00 41.88 395 ARG A C 1
ATOM 3171 O O . ARG A 1 395 ? 105.151 109.399 123.445 1.00 41.88 395 ARG A O 1
ATOM 3179 N N . ALA A 1 396 ? 107.248 110.001 122.914 1.00 40.87 396 ALA A N 1
ATOM 3180 C CA . ALA A 1 396 ? 107.791 109.730 124.234 1.00 40.87 396 ALA A CA 1
ATOM 3181 C C . ALA A 1 396 ? 107.909 110.988 125.076 1.00 40.87 396 ALA A C 1
ATOM 3182 O O . ALA A 1 396 ? 108.475 110.937 126.168 1.00 40.87 396 ALA A O 1
ATOM 3184 N N . ALA A 1 397 ? 107.403 112.117 124.586 1.00 39.63 397 ALA A N 1
ATOM 3185 C CA . ALA A 1 397 ? 107.296 113.333 125.377 1.00 39.63 397 ALA A CA 1
ATOM 3186 C C . ALA A 1 397 ? 105.866 113.634 125.787 1.00 39.63 397 ALA A C 1
ATOM 3187 O O . ALA A 1 397 ? 105.646 114.569 126.559 1.00 39.63 397 ALA A O 1
ATOM 3189 N N . ILE A 1 398 ? 104.898 112.877 125.280 1.00 39.56 398 ILE A N 1
ATOM 3190 C CA . ILE A 1 398 ? 103.527 112.976 125.759 1.00 39.56 398 ILE A CA 1
ATOM 3191 C C . ILE A 1 398 ? 103.298 112.043 126.945 1.00 39.56 398 ILE A C 1
ATOM 3192 O O . ILE A 1 398 ? 102.510 112.363 127.840 1.00 39.56 398 ILE A O 1
ATOM 3197 N N . ILE A 1 399 ? 104.004 110.912 126.988 1.00 41.01 399 ILE A N 1
ATOM 3198 C CA . ILE A 1 399 ? 103.884 109.987 128.110 1.00 41.01 399 ILE A CA 1
ATOM 3199 C C . ILE A 1 399 ? 104.466 110.600 129.380 1.00 41.01 399 ILE A C 1
ATOM 3200 O O . ILE A 1 399 ? 103.889 110.468 130.467 1.00 41.01 399 ILE A O 1
ATOM 3205 N N . ARG A 1 400 ? 105.585 111.321 129.256 1.00 41.85 400 ARG A N 1
ATOM 3206 C CA . ARG A 1 400 ? 106.234 111.904 130.426 1.00 41.85 400 ARG A CA 1
ATOM 3207 C C . ARG A 1 400 ? 105.407 113.034 131.026 1.00 41.85 400 ARG A C 1
ATOM 3208 O O . ARG A 1 400 ? 105.349 113.179 132.251 1.00 41.85 400 ARG A O 1
ATOM 3216 N N . LEU A 1 401 ? 104.748 113.837 130.191 1.00 38.65 401 LEU A N 1
ATOM 3217 C CA . LEU A 1 401 ? 103.873 114.876 130.718 1.00 38.65 401 LEU A CA 1
ATOM 3218 C C . LEU A 1 401 ? 102.551 114.313 131.218 1.00 38.65 401 LEU A C 1
ATOM 3219 O O . LEU A 1 401 ? 102.001 114.814 132.208 1.00 38.65 401 LEU A O 1
ATOM 3224 N N . HIS A 1 402 ? 102.025 113.283 130.550 1.00 46.09 402 HIS A N 1
ATOM 3225 C CA . HIS A 1 402 ? 100.771 112.689 130.984 1.00 46.09 402 HIS A CA 1
ATOM 3226 C C . HIS A 1 402 ? 100.912 111.948 132.301 1.00 46.09 402 HIS A C 1
ATOM 3227 O O . HIS A 1 402 ? 99.951 111.907 133.072 1.00 46.09 402 HIS A O 1
ATOM 3234 N N . GLY A 1 403 ? 102.090 111.391 132.590 1.00 43.76 403 GLY A N 1
ATOM 3235 C CA . GLY A 1 403 ? 102.342 110.851 133.914 1.00 43.76 403 GLY A CA 1
ATOM 3236 C C . GLY A 1 403 ? 102.299 111.888 135.015 1.00 43.76 403 GLY A C 1
ATOM 3237 O O . GLY A 1 403 ? 101.733 111.623 136.079 1.00 43.76 403 GLY A O 1
ATOM 3238 N N . LEU A 1 404 ? 102.851 113.074 134.769 1.00 42.13 404 LEU A N 1
ATOM 3239 C CA . LEU A 1 404 ? 102.816 114.164 135.735 1.00 42.13 404 LEU A CA 1
ATOM 3240 C C . LEU A 1 404 ? 101.411 114.711 135.934 1.00 42.13 404 LEU A C 1
ATOM 3241 O O . LEU A 1 404 ? 101.033 115.042 137.061 1.00 42.13 404 LEU A O 1
ATOM 3246 N N . VAL A 1 405 ? 100.628 114.814 134.861 1.00 45.35 405 VAL A N 1
ATOM 3247 C CA . VAL A 1 405 ? 99.253 115.280 135.021 1.00 45.35 405 VAL A CA 1
ATOM 3248 C C . VAL A 1 405 ? 98.391 114.210 135.694 1.00 45.35 405 VAL A C 1
ATOM 3249 O O . VAL A 1 405 ? 97.502 114.532 136.490 1.00 45.35 405 VAL A O 1
ATOM 3253 N N . ASP A 1 406 ? 98.678 112.930 135.456 1.00 54.33 406 ASP A N 1
ATOM 3254 C CA . ASP A 1 406 ? 97.874 111.860 136.036 1.00 54.33 406 ASP A CA 1
ATOM 3255 C C . ASP A 1 406 ? 98.192 111.642 137.510 1.00 54.33 406 ASP A C 1
ATOM 3256 O O . ASP A 1 406 ? 97.287 111.371 138.304 1.00 54.33 406 ASP A O 1
ATOM 3261 N N . ALA A 1 407 ? 99.459 111.761 137.905 1.00 51.76 407 ALA A N 1
ATOM 3262 C CA . ALA A 1 407 ? 99.855 111.446 139.270 1.00 51.76 407 ALA A CA 1
ATOM 3263 C C . ALA A 1 407 ? 99.636 112.592 140.243 1.00 51.76 407 ALA A C 1
ATOM 3264 O O . ALA A 1 407 ? 100.228 112.578 141.325 1.00 51.76 407 ALA A O 1
ATOM 3266 N N . ASN A 1 408 ? 98.823 113.585 139.899 1.00 54.63 408 ASN A N 1
ATOM 3267 C CA . ASN A 1 408 ? 98.410 114.599 140.854 1.00 54.63 408 ASN A CA 1
ATOM 3268 C C . ASN A 1 408 ? 96.922 114.555 141.148 1.00 54.63 408 ASN A C 1
ATOM 3269 O O . ASN A 1 408 ? 96.483 115.178 142.119 1.00 54.63 408 ASN A O 1
ATOM 3274 N N . GLU A 1 409 ? 96.139 113.845 140.343 1.00 63.03 409 GLU A N 1
ATOM 3275 C CA . GLU A 1 409 ? 94.743 113.610 140.667 1.00 63.03 409 GLU A CA 1
ATOM 3276 C C . GLU A 1 409 ? 94.556 112.406 141.572 1.00 63.03 409 GLU A C 1
ATOM 3277 O O . GLU A 1 409 ? 93.540 112.323 142.268 1.00 63.03 409 GLU A O 1
ATOM 3283 N N . LYS A 1 410 ? 95.506 111.478 141.577 1.00 63.82 410 LYS A N 1
ATOM 3284 C CA . LYS A 1 410 ? 95.561 110.422 142.576 1.00 63.82 410 LYS A CA 1
ATOM 3285 C C . LYS A 1 410 ? 96.328 110.843 143.819 1.00 63.82 410 LYS A C 1
ATOM 3286 O O . LYS A 1 410 ? 96.477 110.039 144.741 1.00 63.82 410 LYS A O 1
ATOM 3292 N N . GLY A 1 411 ? 96.821 112.077 143.861 1.00 61.93 411 GLY A N 1
ATOM 3293 C CA . GLY A 1 411 ? 97.514 112.581 145.027 1.00 61.93 411 GLY A CA 1
ATOM 3294 C C . GLY A 1 411 ? 96.629 113.473 145.867 1.00 61.93 411 GLY A C 1
ATOM 3295 O O . GLY A 1 411 ? 97.038 113.949 146.928 1.00 61.93 411 GLY A O 1
ATOM 3296 N N . ARG A 1 412 ? 95.411 113.716 145.393 1.00 62.27 412 ARG A N 1
ATOM 3297 C CA . ARG A 1 412 ? 94.416 114.449 146.157 1.00 62.27 412 ARG A CA 1
ATOM 3298 C C . ARG A 1 412 ? 93.195 113.609 146.488 1.00 62.27 412 ARG A C 1
ATOM 3299 O O . ARG A 1 412 ? 92.201 114.155 146.978 1.00 62.27 412 ARG A O 1
ATOM 3307 N N . ALA A 1 413 ? 93.232 112.306 146.230 1.00 68.46 413 ALA A N 1
ATOM 3308 C CA . ALA A 1 413 ? 92.127 111.417 146.548 1.00 68.46 413 ALA A CA 1
ATOM 3309 C C . ALA A 1 413 ? 92.406 110.540 147.757 1.00 68.46 413 ALA A C 1
ATOM 3310 O O . ALA A 1 413 ? 91.538 109.756 148.150 1.00 68.46 413 ALA A O 1
ATOM 3312 N N . LEU A 1 414 ? 93.586 110.645 148.346 1.00 68.94 414 LEU A N 1
ATOM 3313 C CA . LEU A 1 414 ? 93.924 109.874 149.528 1.00 68.94 414 LEU A CA 1
ATOM 3314 C C . LEU A 1 414 ? 93.206 110.446 150.751 1.00 68.94 414 LEU A C 1
ATOM 3315 O O . LEU A 1 414 ? 92.994 111.658 150.838 1.00 68.94 414 LEU A O 1
ATOM 3320 N N . PRO A 1 415 ? 92.802 109.598 151.696 1.00 71.31 415 PRO A N 1
ATOM 3321 C CA . PRO A 1 415 ? 92.052 110.089 152.857 1.00 71.31 415 PRO A CA 1
ATOM 3322 C C . PRO A 1 415 ? 92.932 110.871 153.818 1.00 71.31 415 PRO A C 1
ATOM 3323 O O . PRO A 1 415 ? 94.157 110.748 153.826 1.00 71.31 415 PRO A O 1
ATOM 3327 N N . ALA A 1 416 ? 92.283 111.689 154.638 1.00 78.89 416 ALA A N 1
ATOM 3328 C CA . ALA A 1 416 ? 92.993 112.557 155.571 1.00 78.89 416 ALA A CA 1
ATOM 3329 C C . ALA A 1 416 ? 92.104 112.789 156.790 1.00 78.89 416 ALA A C 1
ATOM 3330 O O . ALA A 1 416 ? 91.129 112.064 157.011 1.00 78.89 416 ALA A O 1
ATOM 3332 N N . VAL A 1 417 ? 92.444 113.803 157.583 1.00 81.53 417 VAL A N 1
ATOM 3333 C CA . VAL A 1 417 ? 91.749 114.120 158.826 1.00 81.53 417 VAL A CA 1
ATOM 3334 C C . VAL A 1 417 ? 90.816 115.297 158.578 1.00 81.53 417 VAL A C 1
ATOM 3335 O O . VAL A 1 417 ? 91.238 116.332 158.047 1.00 81.53 417 VAL A O 1
ATOM 3339 N N . LEU A 1 418 ? 89.548 115.141 158.955 1.00 88.79 418 LEU A N 1
ATOM 3340 C CA . LEU A 1 418 ? 88.569 116.206 158.780 1.00 88.79 418 LEU A CA 1
ATOM 3341 C C . LEU A 1 418 ? 88.786 117.310 159.808 1.00 88.79 418 LEU A C 1
ATOM 3342 O O . LEU A 1 418 ? 88.979 117.043 160.996 1.00 88.79 418 LEU A O 1
ATOM 3347 N N . THR A 1 419 ? 88.761 118.558 159.344 1.00 93.80 419 THR A N 1
ATOM 3348 C CA . THR A 1 419 ? 88.944 119.722 160.202 1.00 93.80 419 THR A CA 1
ATOM 3349 C C . THR A 1 419 ? 87.722 120.625 160.130 1.00 93.80 419 THR A C 1
ATOM 3350 O O . THR A 1 419 ? 87.180 120.868 159.048 1.00 93.80 419 THR A O 1
ATOM 3354 N N . ARG A 1 420 ? 87.292 121.119 161.288 1.00 100.10 420 ARG A N 1
ATOM 3355 C CA . ARG A 1 420 ? 86.160 122.021 161.418 1.00 100.10 420 ARG A CA 1
ATOM 3356 C C . ARG A 1 420 ? 86.575 123.247 162.218 1.00 100.10 420 ARG A C 1
ATOM 3357 O O . ARG A 1 420 ? 87.507 123.177 163.030 1.00 100.10 420 ARG A O 1
ATOM 3365 N N . PRO A 1 421 ? 85.922 124.387 161.996 1.00 104.23 421 PRO A N 1
ATOM 3366 C CA . PRO A 1 421 ? 86.178 125.558 162.839 1.00 104.23 421 PRO A CA 1
ATOM 3367 C C . PRO A 1 421 ? 85.633 125.371 164.247 1.00 104.23 421 PRO A C 1
ATOM 3368 O O . PRO A 1 421 ? 84.712 124.591 164.496 1.00 104.23 421 PRO A O 1
ATOM 3372 N N . SER A 1 422 ? 86.220 126.122 165.176 1.00 108.94 422 SER A N 1
ATOM 3373 C CA . SER A 1 422 ? 85.929 125.980 166.593 1.00 108.94 422 SER A CA 1
ATOM 3374 C C . SER A 1 422 ? 84.593 126.629 166.941 1.00 108.94 422 SER A C 1
ATOM 3375 O O . SER A 1 422 ? 83.921 127.232 166.099 1.00 108.94 422 SER A O 1
ATOM 3378 N N . ASP A 1 423 ? 84.205 126.511 168.212 1.00 116.75 423 ASP A N 1
ATOM 3379 C CA . ASP A 1 423 ? 82.984 127.161 168.676 1.00 116.75 423 ASP A CA 1
ATOM 3380 C C . ASP A 1 423 ? 83.207 128.658 168.866 1.00 116.75 423 ASP A C 1
ATOM 3381 O O . ASP A 1 423 ? 82.585 129.479 168.184 1.00 116.75 423 ASP A O 1
ATOM 3386 N N . ASP A 1 424 ? 84.077 129.036 169.806 1.00 118.14 424 ASP A N 1
ATOM 3387 C CA . ASP A 1 424 ? 84.585 130.405 169.850 1.00 118.14 424 ASP A CA 1
ATOM 3388 C C . ASP A 1 424 ? 86.099 130.450 169.676 1.00 118.14 424 ASP A C 1
ATOM 3389 O O . ASP A 1 424 ? 86.568 130.964 168.660 1.00 118.14 424 ASP A O 1
ATOM 3394 N N . GLU A 1 425 ? 86.880 129.879 170.605 1.00 113.36 425 GLU A N 1
ATOM 3395 C CA . GLU A 1 425 ? 88.344 129.836 170.511 1.00 113.36 425 GLU A CA 1
ATOM 3396 C C . GLU A 1 425 ? 88.771 128.596 171.296 1.00 113.36 425 GLU A C 1
ATOM 3397 O O . GLU A 1 425 ? 88.889 128.663 172.522 1.00 113.36 425 GLU A O 1
ATOM 3403 N N . SER A 1 426 ? 89.022 127.492 170.596 1.00 106.05 426 SER A N 1
ATOM 3404 C CA . SER A 1 426 ? 89.390 126.265 171.292 1.00 106.05 426 SER A CA 1
ATOM 3405 C C . SER A 1 426 ? 90.109 125.321 170.344 1.00 106.05 426 SER A C 1
ATOM 3406 O O . SER A 1 426 ? 89.893 125.352 169.131 1.00 106.05 426 SER A O 1
ATOM 3409 N N . VAL A 1 427 ? 90.961 124.474 170.916 1.00 98.03 427 VAL A N 1
ATOM 3410 C CA . VAL A 1 427 ? 91.600 123.380 170.194 1.00 98.03 427 VAL A CA 1
ATOM 3411 C C . VAL A 1 427 ? 91.178 122.096 170.896 1.00 98.03 427 VAL A C 1
ATOM 3412 O O . VAL A 1 427 ? 91.679 121.770 171.978 1.00 98.03 427 VAL A O 1
ATOM 3416 N N . GLU A 1 428 ? 90.244 121.369 170.296 1.00 99.57 428 GLU A N 1
ATOM 3417 C CA . GLU A 1 428 ? 89.781 120.101 170.835 1.00 99.57 428 GLU A CA 1
ATOM 3418 C C . GLU A 1 428 ? 89.771 119.061 169.730 1.00 99.57 428 GLU A C 1
ATOM 3419 O O . GLU A 1 428 ? 89.361 119.344 168.601 1.00 99.57 428 GLU A O 1
ATOM 3425 N N . LEU A 1 429 ? 90.219 117.858 170.063 1.00 92.69 429 LEU A N 1
ATOM 3426 C CA . LEU A 1 429 ? 90.313 116.767 169.109 1.00 92.69 429 LEU A CA 1
ATOM 3427 C C . LEU A 1 429 ? 89.755 115.501 169.741 1.00 92.69 429 LEU A C 1
ATOM 3428 O O . LEU A 1 429 ? 90.073 115.168 170.891 1.00 92.69 429 LEU A O 1
ATOM 3433 N N . ASN A 1 430 ? 88.918 114.802 168.971 1.00 98.35 430 ASN A N 1
ATOM 3434 C CA . ASN A 1 430 ? 87.970 113.829 169.505 1.00 98.35 430 ASN A CA 1
ATOM 3435 C C . ASN A 1 430 ? 88.530 112.408 169.547 1.00 98.35 430 ASN A C 1
ATOM 3436 O O . ASN A 1 430 ? 88.611 111.804 170.619 1.00 98.35 430 ASN A O 1
ATOM 3441 N N . ASP A 1 431 ? 88.900 111.853 168.397 1.00 99.75 431 ASP A N 1
ATOM 3442 C CA . ASP A 1 431 ? 89.460 110.507 168.369 1.00 99.75 431 ASP A CA 1
ATOM 3443 C C . ASP A 1 431 ? 90.413 110.396 167.192 1.00 99.75 431 ASP A C 1
ATOM 3444 O O . ASP A 1 431 ? 90.020 110.641 166.051 1.00 99.75 431 ASP A O 1
ATOM 3449 N N . ILE A 1 432 ? 91.664 110.046 167.467 1.00 88.45 432 ILE A N 1
ATOM 3450 C CA . ILE A 1 432 ? 92.704 110.033 166.445 1.00 88.45 432 ILE A CA 1
ATOM 3451 C C . ILE A 1 432 ? 93.510 108.753 166.590 1.00 88.45 432 ILE A C 1
ATOM 3452 O O . ILE A 1 432 ? 94.054 108.474 167.662 1.00 88.45 432 ILE A O 1
ATOM 3457 N N . GLU A 1 433 ? 93.576 107.968 165.518 1.00 85.22 433 GLU A N 1
ATOM 3458 C CA . GLU A 1 433 ? 94.446 106.803 165.452 1.00 85.22 433 GLU A CA 1
ATOM 3459 C C . GLU A 1 433 ? 95.407 106.976 164.285 1.00 85.22 433 GLU A C 1
ATOM 3460 O O . GLU A 1 433 ? 95.005 107.400 163.197 1.00 85.22 433 GLU A O 1
ATOM 3466 N N . VAL A 1 434 ? 96.683 106.694 164.528 1.00 79.82 434 VAL A N 1
ATOM 3467 C CA . VAL A 1 434 ? 97.754 106.922 163.566 1.00 79.82 434 VAL A CA 1
ATOM 3468 C C . VAL A 1 434 ? 98.443 105.592 163.306 1.00 79.82 434 VAL A C 1
ATOM 3469 O O . VAL A 1 434 ? 98.806 104.884 164.251 1.00 79.82 434 VAL A O 1
ATOM 3473 N N . ARG A 1 435 ? 98.616 105.248 162.036 1.00 78.98 435 ARG A N 1
ATOM 3474 C CA . ARG A 1 435 ? 99.235 103.989 161.655 1.00 78.98 435 ARG A CA 1
ATOM 3475 C C . ARG A 1 435 ? 100.521 104.235 160.874 1.00 78.98 435 ARG A C 1
ATOM 3476 O O . ARG A 1 435 ? 100.909 105.370 160.589 1.00 78.98 435 ARG A O 1
ATOM 3484 N N . THR A 1 436 ? 101.178 103.134 160.526 1.00 84.98 436 THR A N 1
ATOM 3485 C CA . THR A 1 436 ? 102.410 102.999 159.776 1.00 84.98 436 THR A CA 1
ATOM 3486 C C . THR A 1 436 ? 102.087 102.363 158.427 1.00 84.98 436 THR A C 1
ATOM 3487 O O . THR A 1 436 ? 101.183 101.522 158.361 1.00 84.98 436 THR A O 1
ATOM 3491 N N . PRO A 1 437 ? 102.746 102.780 157.334 1.00 81.87 437 PRO A N 1
ATOM 3492 C CA . PRO A 1 437 ? 102.414 102.229 156.003 1.00 81.87 437 PRO A CA 1
ATOM 3493 C C . PRO A 1 437 ? 102.600 100.724 155.852 1.00 81.87 437 PRO A C 1
ATOM 3494 O O . PRO A 1 437 ? 102.035 100.143 154.917 1.00 81.87 437 PRO A O 1
ATOM 3498 N N . ALA A 1 438 ? 103.357 100.072 156.729 1.00 88.97 438 ALA A N 1
ATOM 3499 C CA . ALA A 1 438 ? 103.413 98.618 156.742 1.00 88.97 438 ALA A CA 1
ATOM 3500 C C . ALA A 1 438 ? 102.206 97.988 157.422 1.00 88.97 438 ALA A C 1
ATOM 3501 O O . ALA A 1 438 ? 101.996 96.779 157.278 1.00 88.97 438 ALA A O 1
ATOM 3503 N N . GLY A 1 439 ? 101.412 98.765 158.149 1.00 90.98 439 GLY A N 1
ATOM 3504 C CA . GLY A 1 439 ? 100.240 98.250 158.821 1.00 90.98 439 GLY A CA 1
ATOM 3505 C C . GLY A 1 439 ? 100.349 98.110 160.323 1.00 90.98 439 GLY A C 1
ATOM 3506 O O . GLY A 1 439 ? 99.527 97.405 160.918 1.00 90.98 439 GLY A O 1
ATOM 3507 N N . ASP A 1 440 ? 101.322 98.757 160.952 1.00 93.54 440 ASP A N 1
ATOM 3508 C CA . ASP A 1 440 ? 101.515 98.658 162.389 1.00 93.54 440 ASP A CA 1
ATOM 3509 C C . ASP A 1 440 ? 100.652 99.698 163.100 1.00 93.54 440 ASP A C 1
ATOM 3510 O O . ASP A 1 440 ? 99.769 100.319 162.504 1.00 93.54 440 ASP A O 1
ATOM 3515 N N . ARG A 1 441 ? 100.895 99.895 164.392 1.00 91.25 441 ARG A N 1
ATOM 3516 C CA . ARG A 1 441 ? 100.145 100.853 165.186 1.00 91.25 441 ARG A CA 1
ATOM 3517 C C . ARG A 1 441 ? 101.103 101.763 165.936 1.00 91.25 441 ARG A C 1
ATOM 3518 O O . ARG A 1 441 ? 102.171 101.336 166.380 1.00 91.25 441 ARG A O 1
ATOM 3526 N N . LEU A 1 442 ? 100.714 103.016 166.067 1.00 84.48 442 LEU A N 1
ATOM 3527 C CA . LEU A 1 442 ? 101.513 103.975 166.818 1.00 84.48 442 LEU A CA 1
ATOM 3528 C C . LEU A 1 442 ? 100.751 104.627 167.959 1.00 84.48 442 LEU A C 1
ATOM 3529 O O . LEU A 1 442 ? 101.316 104.809 169.038 1.00 84.48 442 LEU A O 1
ATOM 3534 N N . ILE A 1 443 ? 99.487 104.989 167.751 1.00 85.31 443 ILE A N 1
ATOM 3535 C CA . ILE A 1 443 ? 98.738 105.806 168.703 1.00 85.31 443 ILE A CA 1
ATOM 3536 C C . ILE A 1 443 ? 97.293 105.320 168.735 1.00 85.31 443 ILE A C 1
ATOM 3537 O O . ILE A 1 443 ? 96.640 105.220 167.692 1.00 85.31 443 ILE A O 1
ATOM 3542 N N . ASP A 1 444 ? 96.803 104.997 169.931 1.00 94.72 444 ASP A N 1
ATOM 3543 C CA . ASP A 1 444 ? 95.420 104.599 170.155 1.00 94.72 444 ASP A CA 1
ATOM 3544 C C . ASP A 1 444 ? 94.509 105.830 170.162 1.00 94.72 444 ASP A C 1
ATOM 3545 O O . ASP A 1 444 ? 94.996 106.954 170.292 1.00 94.72 444 ASP A O 1
ATOM 3550 N N . PRO A 1 445 ? 93.192 105.653 169.978 1.00 94.28 445 PRO A N 1
ATOM 3551 C CA . PRO A 1 445 ? 92.277 106.812 169.985 1.00 94.28 445 PRO A CA 1
ATOM 3552 C C . PRO A 1 445 ? 92.270 107.584 171.300 1.00 94.28 445 PRO A C 1
ATOM 3553 O O . PRO A 1 445 ? 92.109 107.011 172.378 1.00 94.28 445 PRO A O 1
ATOM 3557 N N . LEU A 1 446 ? 92.443 108.903 171.192 1.00 93.21 446 LEU A N 1
ATOM 3558 C CA . LEU A 1 446 ? 92.560 109.787 172.343 1.00 93.21 446 LEU A CA 1
ATOM 3559 C C . LEU A 1 446 ? 91.746 111.058 172.127 1.00 93.21 446 LEU A C 1
ATOM 3560 O O . LEU A 1 446 ? 91.462 111.457 170.996 1.00 93.21 446 LEU A O 1
ATOM 3565 N N . ASP A 1 447 ? 91.394 111.703 173.241 1.00 96.26 447 ASP A N 1
ATOM 3566 C CA . ASP A 1 447 ? 90.507 112.862 173.265 1.00 96.26 447 ASP A CA 1
ATOM 3567 C C . ASP A 1 447 ? 91.141 113.947 174.119 1.00 96.26 447 ASP A C 1
ATOM 3568 O O . ASP A 1 447 ? 91.306 113.762 175.328 1.00 96.26 447 ASP A O 1
ATOM 3573 N N . VAL A 1 448 ? 91.503 115.074 173.502 1.00 96.37 448 VAL A N 1
ATOM 3574 C CA . VAL A 1 448 ? 92.193 116.160 174.197 1.00 96.37 448 VAL A CA 1
ATOM 3575 C C . VAL A 1 448 ? 91.450 117.464 173.935 1.00 96.37 448 VAL A C 1
ATOM 3576 O O . VAL A 1 448 ? 91.105 117.765 172.789 1.00 96.37 448 VAL A O 1
ATOM 3580 N N . ARG A 1 449 ? 91.221 118.249 174.987 1.00 99.27 449 ARG A N 1
ATOM 3581 C CA . ARG A 1 449 ? 90.634 119.576 174.850 1.00 99.27 449 ARG A CA 1
ATOM 3582 C C . ARG A 1 449 ? 91.504 120.598 175.566 1.00 99.27 449 ARG A C 1
ATOM 3583 O O . ARG A 1 449 ? 91.863 120.402 176.730 1.00 99.27 449 ARG A O 1
ATOM 3591 N N . LEU A 1 450 ? 91.846 121.681 174.868 1.00 100.01 450 LEU A N 1
ATOM 3592 C CA . LEU A 1 450 ? 92.562 122.814 175.435 1.00 100.01 450 LEU A CA 1
ATOM 3593 C C . LEU A 1 450 ? 91.634 124.019 175.513 1.00 100.01 450 LEU A C 1
ATOM 3594 O O . LEU A 1 450 ? 90.592 124.071 174.857 1.00 100.01 450 LEU A O 1
ATOM 3599 N N . ASP A 1 451 ? 92.031 124.998 176.314 1.00 106.23 451 ASP A N 1
ATOM 3600 C CA . ASP A 1 451 ? 91.259 126.220 176.488 1.00 106.23 451 ASP A CA 1
ATOM 3601 C C . ASP A 1 451 ? 92.090 127.408 176.009 1.00 106.23 451 ASP A C 1
ATOM 3602 O O . ASP A 1 451 ? 93.162 127.242 175.432 1.00 106.23 451 ASP A O 1
ATOM 3607 N N . ARG A 1 452 ? 91.595 128.620 176.277 1.00 105.11 452 ARG A N 1
ATOM 3608 C CA . ARG A 1 452 ? 92.168 129.833 175.699 1.00 105.11 452 ARG A CA 1
ATOM 3609 C C . ARG A 1 452 ? 93.502 130.245 176.312 1.00 105.11 452 ARG A C 1
ATOM 3610 O O . ARG A 1 452 ? 94.098 131.216 175.837 1.00 105.11 452 ARG A O 1
ATOM 3618 N N . GLY A 1 453 ? 93.979 129.560 177.344 1.00 100.15 453 GLY A N 1
ATOM 3619 C CA . GLY A 1 453 ? 95.264 129.900 177.920 1.00 100.15 453 GLY A CA 1
ATOM 3620 C C . GLY A 1 453 ? 96.084 128.686 178.297 1.00 100.15 453 GLY A C 1
ATOM 3621 O O . GLY A 1 453 ? 97.095 128.802 178.995 1.00 100.15 453 GLY A O 1
ATOM 3622 N N . GLY A 1 454 ? 95.664 127.513 177.830 1.00 95.98 454 GLY A N 1
ATOM 3623 C CA . GLY A 1 454 ? 96.291 126.271 178.217 1.00 95.98 454 GLY A CA 1
ATOM 3624 C C . GLY A 1 454 ? 97.615 126.026 177.524 1.00 95.98 454 GLY A C 1
ATOM 3625 O O . GLY A 1 454 ? 98.070 126.789 176.674 1.00 95.98 454 GLY A O 1
ATOM 3626 N N . SER A 1 455 ? 98.251 124.926 177.919 1.00 88.30 455 SER A N 1
ATOM 3627 C CA . SER A 1 455 ? 99.528 124.512 177.359 1.00 88.30 455 SER A CA 1
ATOM 3628 C C . SER A 1 455 ? 99.608 122.994 177.420 1.00 88.30 455 SER A C 1
ATOM 3629 O O . SER A 1 455 ? 98.811 122.340 178.094 1.00 88.30 455 SER A O 1
ATOM 3632 N N . LEU A 1 456 ? 100.590 122.435 176.714 1.00 78.59 456 LEU A N 1
ATOM 3633 C CA . LEU A 1 456 ? 100.730 120.989 176.634 1.00 78.59 456 LEU A CA 1
ATOM 3634 C C . LEU A 1 456 ? 102.154 120.637 176.231 1.00 78.59 456 LEU A C 1
ATOM 3635 O O . LEU A 1 456 ? 102.733 121.290 175.362 1.00 78.59 456 LEU A O 1
ATOM 3640 N N . VAL A 1 457 ? 102.710 119.607 176.867 1.00 76.97 457 VAL A N 1
ATOM 3641 C CA . VAL A 1 457 ? 104.015 119.059 176.514 1.00 76.97 457 VAL A CA 1
ATOM 3642 C C . VAL A 1 457 ? 103.832 117.606 176.115 1.00 76.97 457 VAL A C 1
ATOM 3643 O O . VAL A 1 457 ? 103.302 116.808 176.896 1.00 76.97 457 VAL A O 1
ATOM 3647 N N . ILE A 1 458 ? 104.294 117.258 174.921 1.00 72.56 458 ILE A N 1
ATOM 3648 C CA . ILE A 1 458 ? 104.255 115.890 174.422 1.00 72.56 458 ILE A CA 1
ATOM 3649 C C . ILE A 1 458 ? 105.646 115.304 174.600 1.00 72.56 458 ILE A C 1
ATOM 3650 O O . ILE A 1 458 ? 106.617 115.809 174.027 1.00 72.56 458 ILE A O 1
ATOM 3655 N N . THR A 1 459 ? 105.756 114.247 175.394 1.00 81.56 459 THR A N 1
ATOM 3656 C CA . THR A 1 459 ? 107.034 113.598 175.647 1.00 81.56 459 THR A CA 1
ATOM 3657 C C . THR A 1 459 ? 106.932 112.101 175.368 1.00 81.56 459 THR A C 1
ATOM 3658 O O . THR A 1 459 ? 105.842 111.535 175.235 1.00 81.56 459 THR A O 1
ATOM 3662 N N . GLY A 1 460 ? 108.086 111.458 175.286 1.00 81.33 460 GLY A N 1
ATOM 3663 C CA . GLY A 1 460 ? 108.107 110.027 175.038 1.00 81.33 460 GLY A CA 1
ATOM 3664 C C . GLY A 1 460 ? 109.515 109.549 174.724 1.00 81.33 460 GLY A C 1
ATOM 3665 O O . GLY A 1 460 ? 110.497 110.143 175.166 1.00 81.33 460 GLY A O 1
ATOM 3666 N N . ARG A 1 461 ? 109.577 108.468 173.953 1.00 83.50 461 ARG A N 1
ATOM 3667 C CA . ARG A 1 461 ? 110.838 107.845 173.578 1.00 83.50 461 ARG A CA 1
ATOM 3668 C C . ARG A 1 461 ? 111.432 108.577 172.377 1.00 83.50 461 ARG A C 1
ATOM 3669 O O . ARG A 1 461 ? 110.970 109.649 171.978 1.00 83.50 461 ARG A O 1
ATOM 3677 N N . SER A 1 462 ? 112.465 107.999 171.773 1.00 78.27 462 SER A N 1
ATOM 3678 C CA . SER A 1 462 ? 113.162 108.662 170.681 1.00 78.27 462 SER A CA 1
ATOM 3679 C C . SER A 1 462 ? 112.627 108.293 169.307 1.00 78.27 462 SER A C 1
ATOM 3680 O O . SER A 1 462 ? 112.923 108.998 168.338 1.00 78.27 462 SER A O 1
ATOM 3683 N N . GLY A 1 463 ? 111.863 107.211 169.191 1.00 76.62 463 GLY A N 1
ATOM 3684 C CA . GLY A 1 463 ? 111.389 106.784 167.890 1.00 76.62 463 GLY A CA 1
ATOM 3685 C C . GLY A 1 463 ? 109.967 106.265 167.847 1.00 76.62 463 GLY A C 1
ATOM 3686 O O . GLY A 1 463 ? 109.670 105.372 167.051 1.00 76.62 463 GLY A O 1
ATOM 3687 N N . ALA A 1 464 ? 109.073 106.797 168.685 1.00 75.29 464 ALA A N 1
ATOM 3688 C CA . ALA A 1 464 ? 107.720 106.249 168.817 1.00 75.29 464 ALA A CA 1
ATOM 3689 C C . ALA A 1 464 ? 106.670 107.338 168.605 1.00 75.29 464 ALA A C 1
ATOM 3690 O O . ALA A 1 464 ? 106.158 107.903 169.572 1.00 75.29 464 ALA A O 1
ATOM 3692 N N . GLY A 1 465 ? 106.352 107.603 167.339 1.00 70.18 465 GLY A N 1
ATOM 3693 C CA . GLY A 1 465 ? 105.140 108.310 166.934 1.00 70.18 465 GLY A CA 1
ATOM 3694 C C . GLY A 1 465 ? 104.950 109.715 167.460 1.00 70.18 465 GLY A C 1
ATOM 3695 O O . GLY A 1 465 ? 103.830 110.090 167.821 1.00 70.18 465 GLY A O 1
ATOM 3696 N N . LYS A 1 466 ? 106.013 110.509 167.500 1.00 65.81 466 LYS A N 1
ATOM 3697 C CA . LYS A 1 466 ? 105.953 111.822 168.125 1.00 65.81 466 LYS A CA 1
ATOM 3698 C C . LYS A 1 466 ? 105.772 112.953 167.124 1.00 65.81 466 LYS A C 1
ATOM 3699 O O . LYS A 1 466 ? 104.995 113.875 167.378 1.00 65.81 466 LYS A O 1
ATOM 3705 N N . THR A 1 467 ? 106.479 112.911 165.994 1.00 62.45 467 THR A N 1
ATOM 3706 C CA . THR A 1 467 ? 106.319 113.935 164.969 1.00 62.45 467 THR A CA 1
ATOM 3707 C C . THR A 1 467 ? 105.147 113.627 164.047 1.00 62.45 467 THR A C 1
ATOM 3708 O O . THR A 1 467 ? 104.454 114.550 163.605 1.00 62.45 467 THR A O 1
ATOM 3712 N N . THR A 1 468 ? 104.872 112.346 163.785 1.00 60.29 468 THR A N 1
ATOM 3713 C CA . THR A 1 468 ? 103.770 111.979 162.900 1.00 60.29 468 THR A CA 1
ATOM 3714 C C . THR A 1 468 ? 102.400 112.199 163.524 1.00 60.29 468 THR A C 1
ATOM 3715 O O . THR A 1 468 ? 101.398 112.022 162.827 1.00 60.29 468 THR A O 1
ATOM 3719 N N . LEU A 1 469 ? 102.315 112.557 164.805 1.00 59.07 469 LEU A N 1
ATOM 3720 C CA . LEU A 1 469 ? 101.072 113.121 165.313 1.00 59.07 469 LEU A CA 1
ATOM 3721 C C . LEU A 1 469 ? 100.865 114.524 164.765 1.00 59.07 469 LEU A C 1
ATOM 3722 O O . LEU A 1 469 ? 99.742 114.901 164.421 1.00 59.07 469 LEU A O 1
ATOM 3727 N N . LEU A 1 470 ? 101.938 115.309 164.668 1.00 56.82 470 LEU A N 1
ATOM 3728 C CA . LEU A 1 470 ? 101.841 116.654 164.117 1.00 56.82 470 LEU A CA 1
ATOM 3729 C C . LEU A 1 470 ? 101.824 116.664 162.597 1.00 56.82 470 LEU A C 1
ATOM 3730 O O . LEU A 1 470 ? 101.434 117.672 162.004 1.00 56.82 470 LEU A O 1
ATOM 3735 N N . ARG A 1 471 ? 102.239 115.577 161.953 1.00 57.08 471 ARG A N 1
ATOM 3736 C CA . ARG A 1 471 ? 102.100 115.465 160.509 1.00 57.08 471 ARG A CA 1
ATOM 3737 C C . ARG A 1 471 ? 100.705 115.037 160.090 1.00 57.08 471 ARG A C 1
ATOM 3738 O O . ARG A 1 471 ? 100.422 114.999 158.890 1.00 57.08 471 ARG A O 1
ATOM 3746 N N . SER A 1 472 ? 99.838 114.704 161.043 1.00 60.19 472 SER A N 1
ATOM 3747 C CA . SER A 1 472 ? 98.452 114.365 160.760 1.00 60.19 472 SER A CA 1
ATOM 3748 C C . SER A 1 472 ? 97.502 115.527 160.985 1.00 60.19 472 SER A C 1
ATOM 3749 O O . SER A 1 472 ? 96.501 115.639 160.274 1.00 60.19 472 SER A O 1
ATOM 3752 N N . LEU A 1 473 ? 97.794 116.400 161.947 1.00 58.06 473 LEU A N 1
ATOM 3753 C CA . LEU A 1 473 ? 96.962 117.572 162.180 1.00 58.06 473 LEU A CA 1
ATOM 3754 C C . LEU A 1 473 ? 97.200 118.673 161.157 1.00 58.06 473 LEU A C 1
ATOM 3755 O O . LEU A 1 473 ? 96.451 119.654 161.143 1.00 58.06 473 LEU A O 1
ATOM 3760 N N . ALA A 1 474 ? 98.221 118.542 160.314 1.00 58.84 474 ALA A N 1
ATOM 3761 C CA . ALA A 1 474 ? 98.522 119.518 159.280 1.00 58.84 474 ALA A CA 1
ATOM 3762 C C . ALA A 1 474 ? 98.067 119.065 157.903 1.00 58.84 474 ALA A C 1
ATOM 3763 O O . ALA A 1 474 ? 98.444 119.694 156.910 1.00 58.84 474 ALA A O 1
ATOM 3765 N N . GLU A 1 475 ? 97.255 118.005 157.838 1.00 63.23 475 GLU A N 1
ATOM 3766 C CA . GLU A 1 475 ? 96.740 117.395 156.606 1.00 63.23 475 GLU A CA 1
ATOM 3767 C C . GLU A 1 475 ? 97.864 117.023 155.636 1.00 63.23 475 GLU A C 1
ATOM 3768 O O . GLU A 1 475 ? 97.926 117.490 154.500 1.00 63.23 475 GLU A O 1
ATOM 3774 N N . LEU A 1 476 ? 98.761 116.161 156.108 1.00 57.42 476 LEU A N 1
ATOM 3775 C CA . LEU A 1 476 ? 99.877 115.698 155.299 1.00 57.42 476 LEU A CA 1
ATOM 3776 C C . LEU A 1 476 ? 100.092 114.194 155.355 1.00 57.42 476 LEU A C 1
ATOM 3777 O O . LEU A 1 476 ? 100.836 113.669 154.522 1.00 57.42 476 LEU A O 1
ATOM 3782 N N . TRP A 1 477 ? 99.471 113.490 156.296 1.00 60.49 477 TRP A N 1
ATOM 3783 C CA . TRP A 1 477 ? 99.675 112.063 156.486 1.00 60.49 477 TRP A CA 1
ATOM 3784 C C . TRP A 1 477 ? 98.412 111.328 156.073 1.00 60.49 477 TRP A C 1
ATOM 3785 O O . TRP A 1 477 ? 97.343 111.593 156.642 1.00 60.49 477 TRP A O 1
ATOM 3796 N N . PRO A 1 478 ? 98.467 110.427 155.097 1.00 65.73 478 PRO A N 1
ATOM 3797 C CA . PRO A 1 478 ? 97.238 109.779 154.623 1.00 65.73 478 PRO A CA 1
ATOM 3798 C C . PRO A 1 478 ? 96.683 108.718 155.562 1.00 65.73 478 PRO A C 1
ATOM 3799 O O . PRO A 1 478 ? 95.465 108.545 155.642 1.00 65.73 478 PRO A O 1
ATOM 3803 N N . TYR A 1 479 ? 97.550 108.000 156.275 1.00 69.59 479 TYR A N 1
ATOM 3804 C CA . TYR A 1 479 ? 97.111 106.902 157.136 1.00 69.59 479 TYR A CA 1
ATOM 3805 C C . TYR A 1 479 ? 96.742 107.454 158.509 1.00 69.59 479 TYR A C 1
ATOM 3806 O O . TYR A 1 479 ? 97.478 107.324 159.487 1.00 69.59 479 TYR A O 1
ATOM 3815 N N . ALA A 1 480 ? 95.570 108.076 158.575 1.00 74.81 480 ALA A N 1
ATOM 3816 C CA . ALA A 1 480 ? 95.043 108.594 159.829 1.00 74.81 480 ALA A CA 1
ATOM 3817 C C . ALA A 1 480 ? 93.526 108.629 159.735 1.00 74.81 480 ALA A C 1
ATOM 3818 O O . ALA A 1 480 ? 92.948 108.427 158.665 1.00 74.81 480 ALA A O 1
ATOM 3820 N N . SER A 1 481 ? 92.884 108.882 160.874 1.00 83.09 481 SER A N 1
ATOM 3821 C CA . SER A 1 481 ? 91.431 108.945 160.937 1.00 83.09 481 SER A CA 1
ATOM 3822 C C . SER A 1 481 ? 91.017 109.916 162.031 1.00 83.09 481 SER A C 1
ATOM 3823 O O . SER A 1 481 ? 91.782 110.207 162.952 1.00 83.09 481 SER A O 1
ATOM 3826 N N . GLY A 1 482 ? 89.787 110.411 161.922 1.00 88.20 482 GLY A N 1
ATOM 3827 C CA . GLY A 1 482 ? 89.218 111.224 162.977 1.00 88.20 482 GLY A CA 1
ATOM 3828 C C . GLY A 1 482 ? 88.832 112.631 162.580 1.00 88.20 482 GLY A C 1
ATOM 3829 O O . GLY A 1 482 ? 88.604 112.910 161.401 1.00 88.20 482 GLY A O 1
ATOM 3830 N N . THR A 1 483 ? 88.754 113.529 163.561 1.00 91.27 483 THR A N 1
ATOM 3831 C CA . THR A 1 483 ? 88.330 114.901 163.330 1.00 91.27 483 THR A CA 1
ATOM 3832 C C . THR A 1 483 ? 89.120 115.841 164.229 1.00 91.27 483 THR A C 1
ATOM 3833 O O . THR A 1 483 ? 89.770 115.422 165.188 1.00 91.27 483 THR A O 1
ATOM 3837 N N . LEU A 1 484 ? 89.054 117.129 163.903 1.00 90.06 484 LEU A N 1
ATOM 3838 C CA . LEU A 1 484 ? 89.754 118.153 164.665 1.00 90.06 484 LEU A CA 1
ATOM 3839 C C . LEU A 1 484 ? 88.944 119.442 164.611 1.00 90.06 484 LEU A C 1
ATOM 3840 O O . LEU A 1 484 ? 88.290 119.721 163.605 1.00 90.06 484 LEU A O 1
ATOM 3845 N N . HIS A 1 485 ? 88.978 120.209 165.699 1.00 97.67 485 HIS A N 1
ATOM 3846 C CA . HIS A 1 485 ? 88.312 121.504 165.786 1.00 97.67 485 HIS A CA 1
ATOM 3847 C C . HIS A 1 485 ? 89.365 122.561 166.076 1.00 97.67 485 HIS A C 1
ATOM 3848 O O . HIS A 1 485 ? 90.072 122.470 167.084 1.00 97.67 485 HIS A O 1
ATOM 3855 N N . ARG A 1 486 ? 89.462 123.561 165.211 1.00 99.49 486 ARG A N 1
ATOM 3856 C CA . ARG A 1 486 ? 90.550 124.524 165.283 1.00 99.49 486 ARG A CA 1
ATOM 3857 C C . ARG A 1 486 ? 90.005 125.938 165.174 1.00 99.49 486 ARG A C 1
ATOM 3858 O O . ARG A 1 486 ? 88.912 126.148 164.639 1.00 99.49 486 ARG A O 1
ATOM 3866 N N . PRO A 1 487 ? 90.738 126.933 165.690 1.00 100.85 487 PRO A N 1
ATOM 3867 C CA . PRO A 1 487 ? 90.420 128.339 165.360 1.00 100.85 487 PRO A CA 1
ATOM 3868 C C . PRO A 1 487 ? 90.920 128.701 163.963 1.00 100.85 487 PRO A C 1
ATOM 3869 O O . PRO A 1 487 ? 91.994 129.265 163.758 1.00 100.85 487 PRO A O 1
ATOM 3873 N N . GLY A 1 488 ? 90.109 128.361 162.964 1.00 101.64 488 GLY A N 1
ATOM 3874 C CA . GLY A 1 488 ? 90.548 128.459 161.586 1.00 101.64 488 GLY A CA 1
ATOM 3875 C C . GLY A 1 488 ? 90.558 129.882 161.060 1.00 101.64 488 GLY A C 1
ATOM 3876 O O . GLY A 1 488 ? 89.845 130.761 161.541 1.00 101.64 488 GLY A O 1
ATOM 3877 N N . GLY A 1 489 ? 91.391 130.095 160.045 1.00 100.31 489 GLY A N 1
ATOM 3878 C CA . GLY A 1 489 ? 91.533 131.391 159.414 1.00 100.31 489 GLY A CA 1
ATOM 3879 C C . GLY A 1 489 ? 92.530 131.353 158.276 1.00 100.31 489 GLY A C 1
ATOM 3880 O O . GLY A 1 489 ? 92.591 130.368 157.535 1.00 100.31 489 GLY A O 1
ATOM 3881 N N . GLU A 1 490 ? 93.319 132.416 158.122 1.00 104.12 490 GLU A N 1
ATOM 3882 C CA . GLU A 1 490 ? 94.349 132.448 157.089 1.00 104.12 490 GLU A CA 1
ATOM 3883 C C . GLU A 1 490 ? 95.705 132.015 157.637 1.00 104.12 490 GLU A C 1
ATOM 3884 O O . GLU A 1 490 ? 96.293 131.040 157.158 1.00 104.12 490 GLU A O 1
ATOM 3890 N N . ASN A 1 491 ? 96.212 132.728 158.637 1.00 94.27 491 ASN A N 1
ATOM 3891 C CA . ASN A 1 491 ? 97.483 132.411 159.277 1.00 94.27 491 ASN A CA 1
ATOM 3892 C C . ASN A 1 491 ? 97.335 132.470 160.787 1.00 94.27 491 ASN A C 1
ATOM 3893 O O . ASN A 1 491 ? 98.160 133.042 161.500 1.00 94.27 491 ASN A O 1
ATOM 3898 N N . GLU A 1 492 ? 96.260 131.871 161.297 1.00 90.08 492 GLU A N 1
ATOM 3899 C CA . GLU A 1 492 ? 95.983 131.851 162.724 1.00 90.08 492 GLU A CA 1
ATOM 3900 C C . GLU A 1 492 ? 96.288 130.500 163.355 1.00 90.08 492 GLU A C 1
ATOM 3901 O O . GLU A 1 492 ? 95.817 130.219 164.461 1.00 90.08 492 GLU A O 1
ATOM 3907 N N . THR A 1 493 ? 97.058 129.655 162.671 1.00 79.75 493 THR A N 1
ATOM 3908 C CA . THR A 1 493 ? 97.531 128.393 163.239 1.00 79.75 493 THR A CA 1
ATOM 3909 C C . THR A 1 493 ? 98.876 128.100 162.582 1.00 79.75 493 THR A C 1
ATOM 3910 O O . THR A 1 493 ? 98.921 127.636 161.440 1.00 79.75 493 THR A O 1
ATOM 3914 N N . MET A 1 494 ? 99.958 128.380 163.296 1.00 69.52 494 MET A N 1
ATOM 3915 C CA . MET A 1 494 ? 101.299 128.253 162.750 1.00 69.52 494 MET A CA 1
ATOM 3916 C C . MET A 1 494 ? 101.938 126.946 163.192 1.00 69.52 494 MET A C 1
ATOM 3917 O O . MET A 1 494 ? 101.814 126.542 164.351 1.00 69.52 494 MET A O 1
ATOM 3922 N N . PHE A 1 495 ? 102.625 126.292 162.261 1.00 59.63 495 PHE A N 1
ATOM 3923 C CA . PHE A 1 495 ? 103.393 125.089 162.534 1.00 59.63 495 PHE A CA 1
ATOM 3924 C C . PHE A 1 495 ? 104.873 125.382 162.340 1.00 59.63 495 PHE A C 1
ATOM 3925 O O . PHE A 1 495 ? 105.249 126.244 161.545 1.00 59.63 495 PHE A O 1
ATOM 3933 N N . LEU A 1 496 ? 105.713 124.662 163.073 1.00 60.16 496 LEU A N 1
ATOM 3934 C CA . LEU A 1 496 ? 107.156 124.780 162.937 1.00 60.16 496 LEU A CA 1
ATOM 3935 C C . LEU A 1 496 ? 107.754 123.396 162.737 1.00 60.16 496 LEU A C 1
ATOM 3936 O O . LEU A 1 496 ? 107.225 122.399 163.230 1.00 60.16 496 LEU A O 1
ATOM 3941 N N . SER A 1 497 ? 108.861 123.345 162.005 1.00 58.87 497 SER A N 1
ATOM 3942 C CA . SER A 1 497 ? 109.508 122.095 161.641 1.00 58.87 497 SER A CA 1
ATOM 3943 C C . SER A 1 497 ? 110.635 121.762 162.614 1.00 58.87 497 SER A C 1
ATOM 3944 O O . SER A 1 497 ? 111.059 122.588 163.423 1.00 58.87 497 SER A O 1
ATOM 3947 N N . GLN A 1 498 ? 111.125 120.524 162.521 1.00 56.09 498 GLN A N 1
ATOM 3948 C CA . GLN A 1 498 ? 112.213 120.093 163.393 1.00 56.09 498 GLN A CA 1
ATOM 3949 C C . GLN A 1 498 ? 113.563 120.557 162.862 1.00 56.09 498 GLN A C 1
ATOM 3950 O O . GLN A 1 498 ? 114.386 121.085 163.615 1.00 56.09 498 GLN A O 1
ATOM 3956 N N . LEU A 1 499 ? 113.809 120.362 161.577 1.00 54.34 499 LEU A N 1
ATOM 3957 C CA . LEU A 1 499 ? 115.010 120.896 160.951 1.00 54.34 499 LEU A CA 1
ATOM 3958 C C . LEU A 1 499 ? 114.696 122.243 160.325 1.00 54.34 499 LEU A C 1
ATOM 3959 O O . LEU A 1 499 ? 113.664 122.372 159.650 1.00 54.34 499 LEU A O 1
ATOM 3964 N N . PRO A 1 500 ? 115.535 123.257 160.524 1.00 53.43 500 PRO A N 1
ATOM 3965 C CA . PRO A 1 500 ? 115.189 124.612 160.078 1.00 53.43 500 PRO A CA 1
ATOM 3966 C C . PRO A 1 500 ? 115.272 124.754 158.565 1.00 53.43 500 PRO A C 1
ATOM 3967 O O . PRO A 1 500 ? 115.823 123.913 157.856 1.00 53.43 500 PRO A O 1
ATOM 3971 N N . TYR A 1 501 ? 114.704 125.853 158.072 1.00 49.92 501 TYR A N 1
ATOM 3972 C CA . TYR A 1 501 ? 114.541 126.059 156.641 1.00 49.92 501 TYR A CA 1
ATOM 3973 C C . TYR A 1 501 ? 114.653 127.542 156.323 1.00 49.92 501 TYR A C 1
ATOM 3974 O O . TYR A 1 501 ? 114.160 128.381 157.080 1.00 49.92 501 TYR A O 1
ATOM 3983 N N . VAL A 1 502 ? 115.307 127.857 155.207 1.00 49.82 502 VAL A N 1
ATOM 3984 C CA . VAL A 1 502 ? 115.486 129.237 154.756 1.00 49.82 502 VAL A CA 1
ATOM 3985 C C . VAL A 1 502 ? 115.232 129.340 153.254 1.00 49.82 502 VAL A C 1
ATOM 3986 O O . VAL A 1 502 ? 115.723 128.505 152.482 1.00 49.82 502 VAL A O 1
ATOM 3990 N N . PRO A 1 503 ? 114.478 130.339 152.792 1.00 54.16 503 PRO A N 1
ATOM 3991 C CA . PRO A 1 503 ? 114.240 130.495 151.348 1.00 54.16 503 PRO A CA 1
ATOM 3992 C C . PRO A 1 503 ? 115.433 131.042 150.575 1.00 54.16 503 PRO A C 1
ATOM 3993 O O . PRO A 1 503 ? 116.538 131.150 151.111 1.00 54.16 503 PRO A O 1
ATOM 3997 N N . LEU A 1 504 ? 115.218 131.386 149.303 1.00 58.27 504 LEU A N 1
ATOM 3998 C CA . LEU A 1 504 ? 116.315 131.654 148.378 1.00 58.27 504 LEU A CA 1
ATOM 3999 C C . LEU A 1 504 ? 116.782 133.105 148.347 1.00 58.27 504 LEU A C 1
ATOM 4000 O O . LEU A 1 504 ? 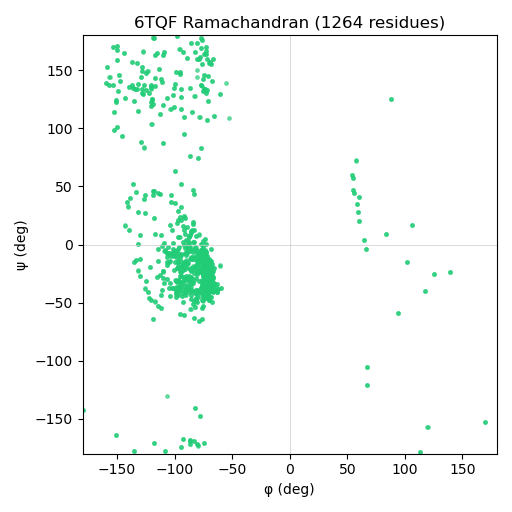117.977 133.349 148.153 1.00 58.27 504 LEU A O 1
ATOM 4005 N N . GLY A 1 505 ? 115.885 134.074 148.513 1.00 65.50 505 GLY A N 1
ATOM 4006 C CA . GLY A 1 505 ? 116.174 135.458 148.181 1.00 65.50 505 GLY A CA 1
ATOM 4007 C C . GLY A 1 505 ? 117.014 136.214 149.190 1.00 65.50 505 GLY A C 1
ATOM 4008 O O . GLY A 1 505 ? 117.894 135.657 149.854 1.00 65.50 505 GLY A O 1
ATOM 4009 N N . THR A 1 506 ? 116.741 137.514 149.297 1.00 70.71 506 THR A N 1
ATOM 4010 C CA . THR A 1 506 ? 117.469 138.389 150.203 1.00 70.71 506 THR A CA 1
ATOM 4011 C C . THR A 1 506 ? 117.071 138.112 151.651 1.00 70.71 506 THR A C 1
ATOM 4012 O O . THR A 1 506 ? 116.112 137.389 151.933 1.00 70.71 506 THR A O 1
ATOM 4014 N N . LEU A 1 507 ? 117.822 138.710 152.581 1.00 67.93 507 LEU A N 1
ATOM 4015 C CA . LEU A 1 507 ? 117.615 138.436 154.000 1.00 67.93 507 LEU A CA 1
ATOM 4016 C C . LEU A 1 507 ? 116.312 139.027 154.522 1.00 67.93 507 LEU A C 1
ATOM 4017 O O . LEU A 1 507 ? 115.749 138.494 155.488 1.00 67.93 507 LEU A O 1
ATOM 4022 N N . ARG A 1 508 ? 115.817 140.097 153.894 1.00 72.39 508 ARG A N 1
ATOM 4023 C CA . ARG A 1 508 ? 114.504 140.633 154.235 1.00 72.39 508 ARG A CA 1
ATOM 4024 C C . ARG A 1 508 ? 113.399 139.630 153.933 1.00 72.39 508 ARG A C 1
ATOM 4025 O O . ARG A 1 508 ? 112.410 139.556 154.669 1.00 72.39 508 ARG A O 1
ATOM 4033 N N . ASP A 1 509 ? 113.564 138.825 152.885 1.00 69.00 509 ASP A N 1
ATOM 4034 C CA . ASP A 1 509 ? 112.615 137.759 152.607 1.00 69.00 509 ASP A CA 1
ATOM 4035 C C . ASP A 1 509 ? 112.847 136.532 153.478 1.00 69.00 509 ASP A C 1
ATOM 4036 O O . ASP A 1 509 ? 111.913 135.754 153.690 1.00 69.00 509 ASP A O 1
ATOM 4041 N N . VAL A 1 510 ? 114.064 136.343 153.987 1.00 62.39 510 VAL A N 1
ATOM 4042 C CA . VAL A 1 510 ? 114.345 135.215 154.869 1.00 62.39 510 VAL A CA 1
ATOM 4043 C C . VAL A 1 510 ? 113.730 135.443 156.246 1.00 62.39 510 VAL A C 1
ATOM 4044 O O . VAL A 1 510 ? 113.219 134.505 156.869 1.00 62.39 510 VAL A O 1
ATOM 4048 N N . VAL A 1 511 ? 113.718 136.696 156.715 1.00 66.63 511 VAL A N 1
ATOM 4049 C CA . VAL A 1 511 ? 113.247 136.984 158.071 1.00 66.63 511 VAL A CA 1
ATOM 4050 C C . VAL A 1 511 ? 111.736 136.792 158.186 1.00 66.63 511 VAL A C 1
ATOM 4051 O O . VAL A 1 511 ? 111.257 136.122 159.108 1.00 66.63 511 VAL A O 1
ATOM 4055 N N . CYS A 1 512 ? 110.961 137.342 157.256 1.00 70.40 512 CYS A N 1
ATOM 4056 C CA . CYS A 1 512 ? 109.505 137.189 157.275 1.00 70.40 512 CYS A CA 1
ATOM 4057 C C . CYS A 1 512 ? 109.089 136.290 156.111 1.00 70.40 512 CYS A C 1
ATOM 4058 O O . CYS A 1 512 ? 108.751 136.753 155.024 1.00 70.40 512 CYS A O 1
ATOM 4061 N N . TYR A 1 513 ? 109.099 134.982 156.358 1.00 63.38 513 TYR A N 1
ATOM 4062 C CA . TYR A 1 513 ? 108.921 134.018 155.274 1.00 63.38 513 TYR A CA 1
ATOM 4063 C C . TYR A 1 513 ? 107.476 133.764 154.828 1.00 63.38 513 TYR A C 1
ATOM 4064 O O . TYR A 1 513 ? 107.246 133.791 153.614 1.00 63.38 513 TYR A O 1
ATOM 4073 N N . PRO A 1 514 ? 106.481 133.486 155.694 1.00 63.03 514 PRO A N 1
ATOM 4074 C CA . PRO A 1 514 ? 105.145 133.190 155.145 1.00 63.03 514 PRO A CA 1
ATOM 4075 C C . PRO A 1 514 ? 104.429 134.406 154.581 1.00 63.03 514 PRO A C 1
ATOM 4076 O O . PRO A 1 514 ? 103.563 134.243 153.714 1.00 63.03 514 PRO A O 1
ATOM 4080 N N . ASN A 1 515 ? 104.763 135.610 155.031 1.00 71.96 515 ASN A N 1
ATOM 4081 C CA . ASN A 1 515 ? 104.238 136.829 154.440 1.00 71.96 515 ASN A CA 1
ATOM 4082 C C . ASN A 1 515 ? 105.189 137.341 153.363 1.00 71.96 515 ASN A C 1
ATOM 4083 O O . ASN A 1 515 ? 106.342 136.921 153.262 1.00 71.96 515 ASN A O 1
ATOM 4088 N N . SER A 1 516 ? 104.693 138.267 152.551 1.00 82.78 516 SER A N 1
ATOM 4089 C CA . SER A 1 516 ? 105.530 138.864 151.527 1.00 82.78 516 SER A CA 1
ATOM 4090 C C . SER A 1 516 ? 106.379 139.982 152.125 1.00 82.78 516 SER A C 1
ATOM 4091 O O . SER A 1 516 ? 106.140 140.456 153.237 1.00 82.78 516 SER A O 1
ATOM 4094 N N . ALA A 1 517 ? 107.388 140.408 151.365 1.00 88.38 517 ALA A N 1
ATOM 4095 C CA . ALA A 1 517 ? 108.298 141.439 151.843 1.00 88.38 517 ALA A CA 1
ATOM 4096 C C . ALA A 1 517 ? 107.683 142.830 151.818 1.00 88.38 517 ALA A C 1
ATOM 4097 O O . ALA A 1 517 ? 108.170 143.719 152.522 1.00 88.38 517 ALA A O 1
ATOM 4099 N N . ALA A 1 518 ? 106.633 143.039 151.029 1.00 92.74 518 ALA A N 1
ATOM 4100 C CA . ALA A 1 518 ? 105.995 144.342 150.925 1.00 92.74 518 ALA A CA 1
ATOM 4101 C C . ALA A 1 518 ? 104.853 144.530 151.913 1.00 92.74 518 ALA A C 1
ATOM 4102 O O . ALA A 1 518 ? 104.417 145.667 152.123 1.00 92.74 518 ALA A O 1
ATOM 4104 N N . ALA A 1 519 ? 104.360 143.456 152.522 1.00 94.04 519 ALA A N 1
ATOM 4105 C CA . ALA A 1 519 ? 103.253 143.542 153.462 1.00 94.04 519 ALA A CA 1
ATOM 4106 C C . ALA A 1 519 ? 103.704 143.804 154.892 1.00 94.04 519 ALA A C 1
ATOM 4107 O O . ALA A 1 519 ? 102.857 143.885 155.786 1.00 94.04 519 ALA A O 1
ATOM 4109 N N . ILE A 1 520 ? 105.004 143.934 155.131 1.00 92.79 520 ILE A N 1
ATOM 4110 C CA . ILE A 1 520 ? 105.549 144.246 156.445 1.00 92.79 520 ILE A CA 1
ATOM 4111 C C . ILE A 1 520 ? 106.309 145.560 156.328 1.00 92.79 520 ILE A C 1
ATOM 4112 O O . ILE A 1 520 ? 107.193 145.674 155.478 1.00 92.79 520 ILE A O 1
ATOM 4117 N N . PRO A 1 521 ? 105.996 146.571 157.136 1.00 93.67 521 PRO A N 1
ATOM 4118 C CA . PRO A 1 521 ? 106.696 147.855 157.019 1.00 93.67 521 PRO A CA 1
ATOM 4119 C C . PRO A 1 521 ? 108.125 147.778 157.536 1.00 93.67 521 PRO A C 1
ATOM 4120 O O . PRO A 1 521 ? 108.516 146.852 158.250 1.00 93.67 521 PRO A O 1
ATOM 4124 N N . ASP A 1 522 ? 108.912 148.785 157.151 1.00 93.66 522 ASP A N 1
ATOM 4125 C CA . ASP A 1 522 ? 110.339 148.786 157.457 1.00 93.66 522 ASP A CA 1
ATOM 4126 C C . ASP A 1 522 ? 110.597 149.151 158.914 1.00 93.66 522 ASP A C 1
ATOM 4127 O O . ASP A 1 522 ? 111.569 148.674 159.509 1.00 93.66 522 ASP A O 1
ATOM 4132 N N . ALA A 1 523 ? 109.734 149.973 159.510 1.00 93.08 523 ALA A N 1
ATOM 4133 C CA . ALA A 1 523 ? 110.035 150.535 160.821 1.00 93.08 523 ALA A CA 1
ATOM 4134 C C . ALA A 1 523 ? 109.818 149.542 161.955 1.00 93.08 523 ALA A C 1
ATOM 4135 O O . ALA A 1 523 ? 110.290 149.783 163.069 1.00 93.08 523 ALA A O 1
ATOM 4137 N N . THR A 1 524 ? 109.125 148.431 161.707 1.00 93.31 524 THR A N 1
ATOM 4138 C CA . THR A 1 524 ? 108.877 147.452 162.758 1.00 93.31 524 THR A CA 1
ATOM 4139 C C . THR A 1 524 ? 109.792 146.239 162.685 1.00 93.31 524 THR A C 1
ATOM 4140 O O . THR A 1 524 ? 109.757 145.405 163.594 1.00 93.31 524 THR A O 1
ATOM 4144 N N . LEU A 1 525 ? 110.597 146.109 161.633 1.00 89.69 525 LEU A N 1
ATOM 4145 C CA . LEU A 1 525 ? 111.449 144.938 161.492 1.00 89.69 525 LEU A CA 1
ATOM 4146 C C . LEU A 1 525 ? 112.779 145.097 162.216 1.00 89.69 525 LEU A C 1
ATOM 4147 O O . LEU A 1 525 ? 113.421 144.091 162.531 1.00 89.69 525 LEU A O 1
ATOM 4152 N N . ARG A 1 526 ? 113.199 146.326 162.502 1.00 93.63 526 ARG A N 1
ATOM 4153 C CA . ARG A 1 526 ? 114.478 146.555 163.156 1.00 93.63 526 ARG A CA 1
ATOM 4154 C C . ARG A 1 526 ? 114.387 146.580 164.675 1.00 93.63 526 ARG A C 1
ATOM 4155 O O . ARG A 1 526 ? 115.428 146.628 165.337 1.00 93.63 526 ARG A O 1
ATOM 4163 N N . ASP A 1 527 ? 113.185 146.554 165.246 1.00 92.66 527 ASP A N 1
ATOM 4164 C CA . ASP A 1 527 ? 113.065 146.470 166.697 1.00 92.66 527 ASP A CA 1
ATOM 4165 C C . ASP A 1 527 ? 112.918 145.036 167.180 1.00 92.66 527 ASP A C 1
ATOM 4166 O O . ASP A 1 527 ? 113.490 144.671 168.211 1.00 92.66 527 ASP A O 1
ATOM 4171 N N . THR A 1 528 ? 112.170 144.210 166.446 1.00 87.61 528 THR A N 1
ATOM 4172 C CA . THR A 1 528 ? 111.963 142.826 166.848 1.00 87.61 528 THR A CA 1
ATOM 4173 C C . THR A 1 528 ? 113.174 141.944 166.584 1.00 87.61 528 THR A C 1
ATOM 4174 O O . THR A 1 528 ? 113.185 140.793 167.029 1.00 87.61 528 THR A O 1
ATOM 4178 N N . LEU A 1 529 ? 114.181 142.442 165.871 1.00 86.13 529 LEU A N 1
ATOM 4179 C CA . LEU A 1 529 ? 115.431 141.715 165.717 1.00 86.13 529 LEU A CA 1
ATOM 4180 C C . LEU A 1 529 ? 116.386 141.940 166.878 1.00 86.13 529 LEU A C 1
ATOM 4181 O O . LEU A 1 529 ? 117.439 141.297 166.924 1.00 86.13 529 LEU A O 1
ATOM 4186 N N . THR A 1 530 ? 116.052 142.835 167.806 1.00 89.61 530 THR A N 1
ATOM 4187 C CA . THR A 1 530 ? 116.885 143.099 168.969 1.00 89.61 530 THR A CA 1
ATOM 4188 C C . THR A 1 530 ? 116.354 142.458 170.243 1.00 89.61 530 THR A C 1
ATOM 4189 O O . THR A 1 530 ? 117.056 142.464 171.258 1.00 89.61 530 THR A O 1
ATOM 4193 N N . LYS A 1 531 ? 115.138 141.915 170.219 1.00 87.37 531 LYS A N 1
ATOM 4194 C CA . LYS A 1 531 ? 114.626 141.208 171.385 1.00 87.37 531 LYS A CA 1
ATOM 4195 C C . LYS A 1 531 ? 115.110 139.767 171.428 1.00 87.37 531 LYS A C 1
ATOM 4196 O O . LYS A 1 531 ? 115.170 139.170 172.508 1.00 87.37 531 LYS A O 1
ATOM 4202 N N . VAL A 1 532 ? 115.454 139.197 170.278 1.00 84.37 532 VAL A N 1
ATOM 4203 C CA . VAL A 1 532 ? 115.914 137.819 170.197 1.00 84.37 532 VAL A CA 1
ATOM 4204 C C . VAL A 1 532 ? 117.441 137.742 170.154 1.00 84.37 532 VAL A C 1
ATOM 4205 O O . VAL A 1 532 ? 117.993 136.728 169.726 1.00 84.37 532 VAL A O 1
ATOM 4209 N N . ALA A 1 533 ? 118.123 138.815 170.577 1.00 88.24 533 ALA A N 1
ATOM 4210 C CA . ALA A 1 533 ? 119.587 138.930 170.654 1.00 88.24 533 ALA A CA 1
ATOM 4211 C C . ALA A 1 533 ? 120.264 138.742 169.298 1.00 88.24 533 ALA A C 1
ATOM 4212 O O . ALA A 1 533 ? 121.414 138.306 169.224 1.00 88.24 533 ALA A O 1
ATOM 4214 N N . LEU A 1 534 ? 119.561 139.069 168.221 1.00 87.18 534 LEU A N 1
ATOM 4215 C CA . LEU A 1 534 ? 120.130 139.032 166.876 1.00 87.18 534 LEU A CA 1
ATOM 4216 C C . LEU A 1 534 ? 120.528 140.440 166.437 1.00 87.18 534 LEU A C 1
ATOM 4217 O O . LEU A 1 534 ? 120.007 141.002 165.477 1.00 87.18 534 LEU A O 1
ATOM 4222 N N . ALA A 1 535 ? 121.487 141.005 167.175 1.00 92.27 535 ALA A N 1
ATOM 4223 C CA . ALA A 1 535 ? 121.832 142.414 166.984 1.00 92.27 535 ALA A CA 1
ATOM 4224 C C . ALA A 1 535 ? 122.656 142.705 165.725 1.00 92.27 535 ALA A C 1
ATOM 4225 O O . ALA A 1 535 ? 122.241 143.592 164.958 1.00 92.27 535 ALA A O 1
ATOM 4227 N N . PRO A 1 536 ? 123.796 142.056 165.439 1.00 93.77 536 PRO A N 1
ATOM 4228 C CA . PRO A 1 536 ? 124.653 142.553 164.349 1.00 93.77 536 PRO A CA 1
ATOM 4229 C C . PRO A 1 536 ? 124.135 142.307 162.938 1.00 93.77 536 PRO A C 1
ATOM 4230 O O . PRO A 1 536 ? 124.846 142.628 161.983 1.00 93.77 536 PRO A O 1
ATOM 4234 N N . LEU A 1 537 ? 122.932 141.765 162.759 1.00 90.70 537 LEU A N 1
ATOM 4235 C CA . LEU A 1 537 ? 122.335 141.609 161.441 1.00 90.70 537 LEU A CA 1
ATOM 4236 C C . LEU A 1 537 ? 121.404 142.759 161.081 1.00 90.70 537 LEU A C 1
ATOM 4237 O O . LEU A 1 537 ? 120.508 142.580 160.254 1.00 90.70 537 LEU A O 1
ATOM 4242 N N . CYS A 1 538 ? 121.583 143.932 161.691 1.00 96.68 538 CYS A N 1
ATOM 4243 C CA . CYS A 1 538 ? 120.762 145.082 161.334 1.00 96.68 538 CYS A CA 1
ATOM 4244 C C . CYS A 1 538 ? 121.173 145.696 160.006 1.00 96.68 538 CYS A C 1
ATOM 4245 O O . CYS A 1 538 ? 120.342 146.328 159.346 1.00 96.68 538 CYS A O 1
ATOM 4248 N N . ASP A 1 539 ? 122.426 145.537 159.603 1.00 95.63 539 ASP A N 1
ATOM 4249 C CA . ASP A 1 539 ? 122.805 145.765 158.219 1.00 95.63 539 ASP A CA 1
ATOM 4250 C C . ASP A 1 539 ? 122.583 144.468 157.438 1.00 95.63 539 ASP A C 1
ATOM 4251 O O . ASP A 1 539 ? 122.015 143.507 157.965 1.00 95.63 539 ASP A O 1
ATOM 4256 N N . ARG A 1 540 ? 123.048 144.436 156.183 1.00 89.39 540 ARG A N 1
ATOM 4257 C CA . ARG A 1 540 ? 122.982 143.266 155.297 1.00 89.39 540 ARG A CA 1
ATOM 4258 C C . ARG A 1 540 ? 121.550 142.777 155.073 1.00 89.39 540 ARG A C 1
ATOM 4259 O O . ARG A 1 540 ? 121.305 141.577 154.946 1.00 89.39 540 ARG A O 1
ATOM 4267 N N . LEU A 1 541 ? 120.594 143.698 155.024 1.00 86.09 541 LEU A N 1
ATOM 4268 C CA . LEU A 1 541 ? 119.217 143.362 154.698 1.00 86.09 541 LEU A CA 1
ATOM 4269 C C . LEU A 1 541 ? 118.943 143.390 153.204 1.00 86.09 541 LEU A C 1
ATOM 4270 O O . LEU A 1 541 ? 117.796 143.181 152.799 1.00 86.09 541 LEU A O 1
ATOM 4275 N N . ASP A 1 542 ? 119.961 143.639 152.378 1.00 89.09 542 ASP A N 1
ATOM 4276 C CA . ASP A 1 542 ? 119.789 143.760 150.935 1.00 89.09 542 ASP A CA 1
ATOM 4277 C C . ASP A 1 542 ? 120.808 142.932 150.163 1.00 89.09 542 ASP A C 1
ATOM 4278 O O . ASP A 1 542 ? 121.163 143.295 149.039 1.00 89.09 542 ASP A O 1
ATOM 4283 N N . GLU A 1 543 ? 121.297 141.842 150.738 1.00 88.77 543 GLU A N 1
ATOM 4284 C CA . GLU A 1 543 ? 122.338 141.064 150.089 1.00 88.77 543 GLU A CA 1
ATOM 4285 C C . GLU A 1 543 ? 121.702 139.930 149.287 1.00 88.77 543 GLU A C 1
ATOM 4286 O O . GLU A 1 543 ? 120.479 139.847 149.156 1.00 88.77 543 GLU A O 1
ATOM 4292 N N . GLU A 1 544 ? 122.526 139.046 148.728 1.00 89.48 544 GLU A N 1
ATOM 4293 C CA . GLU A 1 544 ? 122.035 138.033 147.803 1.00 89.48 544 GLU A CA 1
ATOM 4294 C C . GLU A 1 544 ? 122.582 136.630 148.047 1.00 89.48 544 GLU A C 1
ATOM 4295 O O . GLU A 1 544 ? 121.990 135.667 147.539 1.00 89.48 544 GLU A O 1
ATOM 4301 N N . ARG A 1 545 ? 123.650 136.470 148.826 1.00 85.81 545 ARG A N 1
ATOM 4302 C CA . ARG A 1 545 ? 124.291 135.171 148.992 1.00 85.81 545 ARG A CA 1
ATOM 4303 C C . ARG A 1 545 ? 123.401 134.207 149.774 1.00 85.81 545 ARG A C 1
ATOM 4304 O O . ARG A 1 545 ? 122.505 134.613 150.520 1.00 85.81 545 ARG A O 1
ATOM 4312 N N . ASP A 1 546 ? 123.654 132.911 149.583 1.00 78.77 546 ASP A N 1
ATOM 4313 C CA . ASP A 1 546 ? 122.822 131.880 150.195 1.00 78.77 546 ASP A CA 1
ATOM 4314 C C . ASP A 1 546 ? 123.069 131.802 151.695 1.00 78.77 546 ASP A C 1
ATOM 4315 O O . ASP A 1 546 ? 124.212 131.790 152.154 1.00 78.77 546 ASP A O 1
ATOM 4320 N N . TRP A 1 547 ? 121.989 131.759 152.461 1.00 68.60 547 TRP A N 1
ATOM 4321 C CA . TRP A 1 547 ? 122.081 131.809 153.907 1.00 68.60 547 TRP A CA 1
ATOM 4322 C C . TRP A 1 547 ? 121.934 130.447 154.558 1.00 68.60 547 TRP A C 1
ATOM 4323 O O . TRP A 1 547 ? 121.973 130.359 155.786 1.00 68.60 547 TRP A O 1
ATOM 4334 N N . ALA A 1 548 ? 121.771 129.385 153.776 1.00 64.53 548 ALA A N 1
ATOM 4335 C CA . ALA A 1 548 ? 121.740 128.054 154.359 1.00 64.53 548 ALA A CA 1
ATOM 4336 C C . ALA A 1 548 ? 123.126 127.555 154.728 1.00 64.53 548 ALA A C 1
ATOM 4337 O O . ALA A 1 548 ? 123.243 126.654 155.563 1.00 64.53 548 ALA A O 1
ATOM 4339 N N . LYS A 1 549 ? 124.173 128.120 154.131 1.00 67.42 549 LYS A N 1
ATOM 4340 C CA . LYS A 1 549 ? 125.546 127.724 154.410 1.00 67.42 549 LYS A CA 1
ATOM 4341 C C . LYS A 1 549 ? 126.328 128.806 155.138 1.00 67.42 549 LYS A C 1
ATOM 4342 O O . LYS A 1 549 ? 127.543 128.673 155.305 1.00 67.42 549 LYS A O 1
ATOM 4348 N N . VAL A 1 550 ? 125.663 129.872 155.576 1.00 64.63 550 VAL A N 1
ATOM 4349 C CA . VAL A 1 550 ? 126.296 130.967 156.298 1.00 64.63 550 VAL A CA 1
ATOM 4350 C C . VAL A 1 550 ? 125.787 131.052 157.730 1.00 64.63 550 VAL A C 1
ATOM 4351 O O . VAL A 1 550 ? 126.573 131.057 158.682 1.00 64.63 550 VAL A O 1
ATOM 4355 N N . LEU A 1 551 ? 124.471 131.108 157.903 1.00 61.69 551 LEU A N 1
ATOM 4356 C CA . LEU A 1 551 ? 123.878 131.154 159.232 1.00 61.69 551 LEU A CA 1
ATOM 4357 C C . LEU A 1 551 ? 124.027 129.802 159.918 1.00 61.69 551 LEU A C 1
ATOM 4358 O O . LEU A 1 551 ? 123.596 128.777 159.382 1.00 61.69 551 LEU A O 1
ATOM 4363 N N . SER A 1 552 ? 124.642 129.804 161.097 1.00 61.61 552 SER A N 1
ATOM 4364 C CA . SER A 1 552 ? 124.808 128.597 161.887 1.00 61.61 552 SER A CA 1
ATOM 4365 C C . SER A 1 552 ? 123.454 128.113 162.407 1.00 61.61 552 SER A C 1
ATOM 4366 O O . SER A 1 552 ? 122.520 128.905 162.540 1.00 61.61 552 SER A O 1
ATOM 4369 N N . PRO A 1 553 ? 123.316 126.815 162.711 1.00 58.54 553 PRO A N 1
ATOM 4370 C CA . PRO A 1 553 ? 122.022 126.302 163.194 1.00 58.54 553 PRO A CA 1
ATOM 4371 C C . PRO A 1 553 ? 121.604 126.785 164.576 1.00 58.54 553 PRO A C 1
ATOM 4372 O O . PRO A 1 553 ? 120.504 126.439 165.016 1.00 58.54 553 PRO A O 1
ATOM 4376 N N . GLY A 1 554 ? 122.425 127.556 165.282 1.00 62.30 554 GLY A N 1
ATOM 4377 C CA . GLY A 1 554 ? 121.964 128.246 166.467 1.00 62.30 554 GLY A CA 1
ATOM 4378 C C . GLY A 1 554 ? 121.332 129.589 166.201 1.00 62.30 554 GLY A C 1
ATOM 4379 O O . GLY A 1 554 ? 120.713 130.162 167.099 1.00 62.30 554 GLY A O 1
ATOM 4380 N N . GLU A 1 555 ? 121.478 130.111 164.985 1.00 64.48 555 GLU A N 1
ATOM 4381 C CA . GLU A 1 555 ? 120.840 131.354 164.578 1.00 64.48 555 GLU A CA 1
ATOM 4382 C C . GLU A 1 555 ? 119.710 131.141 163.586 1.00 64.48 555 GLU A C 1
ATOM 4383 O O . GLU A 1 555 ? 119.036 132.107 163.225 1.00 64.48 555 GLU A O 1
ATOM 4389 N N . GLN A 1 556 ? 119.494 129.915 163.123 1.00 57.96 556 GLN A N 1
ATOM 4390 C CA . GLN A 1 556 ? 118.316 129.590 162.337 1.00 57.96 556 GLN A CA 1
ATOM 4391 C C . GLN A 1 556 ? 117.143 129.177 163.208 1.00 57.96 556 GLN A C 1
ATOM 4392 O O . GLN A 1 556 ? 116.055 128.929 162.682 1.00 57.96 556 GLN A O 1
ATOM 4398 N N . GLN A 1 557 ? 117.340 129.093 164.522 1.00 64.61 557 GLN A N 1
ATOM 4399 C CA . GLN A 1 557 ? 116.262 128.835 165.460 1.00 64.61 557 GLN A CA 1
ATOM 4400 C C . GLN A 1 557 ? 115.863 130.064 166.258 1.00 64.61 557 GLN A C 1
ATOM 4401 O O . GLN A 1 557 ? 114.874 130.008 166.994 1.00 64.61 557 GLN A O 1
ATOM 4407 N N . ARG A 1 558 ? 116.606 131.160 166.145 1.00 67.08 558 ARG A N 1
ATOM 4408 C CA . ARG A 1 558 ? 116.164 132.436 166.684 1.00 67.08 558 ARG A CA 1
ATOM 4409 C C . ARG A 1 558 ? 115.459 133.276 165.634 1.00 67.08 558 ARG A C 1
ATOM 4410 O O . ARG A 1 558 ? 114.667 134.157 165.983 1.00 67.08 558 ARG A O 1
ATOM 4418 N N . VAL A 1 559 ? 115.741 133.023 164.355 1.00 61.61 559 VAL A N 1
ATOM 4419 C CA . VAL A 1 559 ? 114.960 133.622 163.279 1.00 61.61 559 VAL A CA 1
ATOM 4420 C C . VAL A 1 559 ? 113.545 133.060 163.289 1.00 61.61 559 VAL A C 1
ATOM 4421 O O . VAL A 1 559 ? 112.567 133.792 163.095 1.00 61.61 559 VAL A O 1
ATOM 4425 N N . ALA A 1 560 ? 113.406 131.767 163.595 1.00 60.79 560 ALA A N 1
ATOM 4426 C CA . ALA A 1 560 ? 112.100 131.123 163.683 1.00 60.79 560 ALA A CA 1
ATOM 4427 C C . ALA A 1 560 ? 111.267 131.605 164.863 1.00 60.79 560 ALA A C 1
ATOM 4428 O O . ALA A 1 560 ? 110.067 131.325 164.898 1.00 60.79 560 ALA A O 1
ATOM 4430 N N . PHE A 1 561 ? 111.864 132.300 165.827 1.00 65.26 561 PHE A N 1
ATOM 4431 C CA . PHE A 1 561 ? 111.116 132.982 166.872 1.00 65.26 561 PHE A CA 1
ATOM 4432 C C . PHE A 1 561 ? 110.807 134.425 166.513 1.00 65.26 561 PHE A C 1
ATOM 4433 O O . PHE A 1 561 ? 110.188 135.129 167.313 1.00 65.26 561 PHE A O 1
ATOM 4441 N N . ALA A 1 562 ? 111.240 134.886 165.341 1.00 64.22 562 ALA A N 1
ATOM 4442 C CA . ALA A 1 562 ? 110.878 136.200 164.839 1.00 64.22 562 ALA A CA 1
ATOM 4443 C C . ALA A 1 562 ? 109.827 136.140 163.746 1.00 64.22 562 ALA A C 1
ATOM 4444 O O . ALA A 1 562 ? 109.251 137.178 163.410 1.00 64.22 562 ALA A O 1
ATOM 4446 N N . ARG A 1 563 ? 109.569 134.963 163.178 1.00 59.38 563 ARG A N 1
ATOM 4447 C CA . ARG A 1 563 ? 108.415 134.774 162.313 1.00 59.38 563 ARG A CA 1
ATOM 4448 C C . ARG A 1 563 ? 107.134 134.581 163.104 1.00 59.38 563 ARG A C 1
ATOM 4449 O O . ARG A 1 563 ? 106.049 134.615 162.516 1.00 59.38 563 ARG A O 1
ATOM 4457 N N . ILE A 1 564 ? 107.239 134.375 164.414 1.00 67.07 564 ILE A N 1
ATOM 4458 C CA . ILE A 1 564 ? 106.079 134.152 165.264 1.00 67.07 564 ILE A CA 1
ATOM 4459 C C . ILE A 1 564 ? 105.626 135.434 165.961 1.00 67.07 564 ILE A C 1
ATOM 4460 O O . ILE A 1 564 ? 104.493 135.487 166.461 1.00 67.07 564 ILE A O 1
ATOM 4465 N N . LEU A 1 565 ? 106.458 136.475 165.981 1.00 69.85 565 LEU A N 1
ATOM 4466 C CA . LEU A 1 565 ? 106.083 137.763 166.549 1.00 69.85 565 LEU A CA 1
ATOM 4467 C C . LEU A 1 565 ? 105.538 138.735 165.516 1.00 69.85 565 LEU A C 1
ATOM 4468 O O . LEU A 1 565 ? 104.950 139.751 165.899 1.00 69.85 565 LEU A O 1
ATOM 4473 N N . LEU A 1 566 ? 105.722 138.462 164.227 1.00 71.53 566 LEU A N 1
ATOM 4474 C CA . LEU A 1 566 ? 105.208 139.331 163.177 1.00 71.53 566 LEU A CA 1
ATOM 4475 C C . LEU A 1 566 ? 103.902 138.836 162.578 1.00 71.53 566 LEU A C 1
ATOM 4476 O O . LEU A 1 566 ? 103.080 139.652 162.154 1.00 71.53 566 LEU A O 1
ATOM 4481 N N . THR A 1 567 ? 103.693 137.522 162.533 1.00 73.36 567 THR A N 1
ATOM 4482 C CA . THR A 1 567 ? 102.461 136.976 161.982 1.00 73.36 567 THR A CA 1
ATOM 4483 C C . THR A 1 567 ? 101.315 137.069 162.986 1.00 73.36 567 THR A C 1
ATOM 4484 O O . THR A 1 567 ? 100.161 137.272 162.589 1.00 73.36 567 THR A O 1
ATOM 4488 N N . LYS A 1 568 ? 101.632 136.980 164.288 1.00 79.75 568 LYS A N 1
ATOM 4489 C CA . LYS A 1 568 ? 100.726 137.007 165.438 1.00 79.75 568 LYS A CA 1
ATOM 4490 C C . LYS A 1 568 ? 99.677 135.903 165.354 1.00 79.75 568 LYS A C 1
ATOM 4491 O O . LYS A 1 568 ? 98.500 136.186 165.101 1.00 79.75 568 LYS A O 1
ATOM 4497 N N . PRO A 1 569 ? 100.057 134.639 165.563 1.00 79.11 569 PRO A N 1
ATOM 4498 C CA . PRO A 1 569 ? 99.083 133.547 165.467 1.00 79.11 569 PRO A CA 1
ATOM 4499 C C . PRO A 1 569 ? 98.251 133.401 166.729 1.00 79.11 569 PRO A C 1
ATOM 4500 O O . PRO A 1 569 ? 98.317 134.248 167.623 1.00 79.11 569 PRO A O 1
ATOM 4504 N N . LYS A 1 570 ? 97.452 132.339 166.809 1.00 84.64 570 LYS A N 1
ATOM 4505 C CA . LYS A 1 570 ? 96.599 132.103 167.965 1.00 84.64 570 LYS A CA 1
ATOM 4506 C C . LYS A 1 570 ? 96.799 130.749 168.628 1.00 84.64 570 LYS A C 1
ATOM 4507 O O . LYS A 1 570 ? 96.619 130.648 169.842 1.00 84.64 570 LYS A O 1
ATOM 4513 N N . ALA A 1 571 ? 97.152 129.710 167.877 1.00 77.83 571 ALA A N 1
ATOM 4514 C CA . ALA A 1 571 ? 97.213 128.348 168.399 1.00 77.83 571 ALA A CA 1
ATOM 4515 C C . ALA A 1 571 ? 98.474 127.640 167.914 1.00 77.83 571 ALA A C 1
ATOM 4516 O O . ALA A 1 571 ? 98.415 126.547 167.349 1.00 77.83 571 ALA A O 1
ATOM 4518 N N . VAL A 1 572 ? 99.632 128.270 168.111 1.00 68.39 572 VAL A N 1
ATOM 4519 C CA . VAL A 1 572 ? 100.854 127.843 167.436 1.00 68.39 572 VAL A CA 1
ATOM 4520 C C . VAL A 1 572 ? 101.386 126.536 168.024 1.00 68.39 572 VAL A C 1
ATOM 4521 O O . VAL A 1 572 ? 101.475 126.367 169.246 1.00 68.39 572 VAL A O 1
ATOM 4525 N N . PHE A 1 573 ? 101.689 125.583 167.142 1.00 64.70 573 PHE A N 1
ATOM 4526 C CA . PHE A 1 573 ? 102.379 124.345 167.477 1.00 64.70 573 PHE A CA 1
ATOM 4527 C C . PHE A 1 573 ? 103.868 124.517 167.212 1.00 64.70 573 PHE A C 1
ATOM 4528 O O . PHE A 1 573 ? 104.264 125.239 166.296 1.00 64.70 573 PHE A O 1
ATOM 4536 N N . LEU A 1 574 ? 104.697 123.829 167.998 1.00 68.22 574 LEU A N 1
ATOM 4537 C CA . LEU A 1 574 ? 106.127 123.853 167.718 1.00 68.22 574 LEU A CA 1
ATOM 4538 C C . LEU A 1 574 ? 106.783 122.581 168.237 1.00 68.22 574 LEU A C 1
ATOM 4539 O O . LEU A 1 574 ? 106.471 122.116 169.336 1.00 68.22 574 LEU A O 1
ATOM 4544 N N . ASP A 1 575 ? 107.687 122.022 167.433 1.00 73.60 575 ASP A N 1
ATOM 4545 C CA . ASP A 1 575 ? 108.493 120.878 167.835 1.00 73.60 575 ASP A CA 1
ATOM 4546 C C . ASP A 1 575 ? 109.969 121.205 167.668 1.00 73.60 575 ASP A C 1
ATOM 4547 O O . ASP A 1 575 ? 110.355 121.963 166.775 1.00 73.60 575 ASP A O 1
ATOM 4552 N N . GLY A 1 576 ? 110.784 120.631 168.543 1.00 77.93 576 GLY A N 1
ATOM 4553 C CA . GLY A 1 576 ? 112.200 120.951 168.553 1.00 77.93 576 GLY A CA 1
ATOM 4554 C C . GLY A 1 576 ? 112.407 122.392 168.976 1.00 77.93 576 GLY A C 1
ATOM 4555 O O . GLY A 1 576 ? 112.043 122.794 170.088 1.00 77.93 576 GLY A O 1
ATOM 4556 N N . SER A 1 577 ? 113.030 123.165 168.082 1.00 77.70 577 SER A N 1
ATOM 4557 C CA . SER A 1 577 ? 113.213 124.617 168.138 1.00 77.70 577 SER A CA 1
ATOM 4558 C C . SER A 1 577 ? 114.089 125.090 169.298 1.00 77.70 577 SER A C 1
ATOM 4559 O O . SER A 1 577 ? 114.232 126.300 169.499 1.00 77.70 577 SER A O 1
ATOM 4562 N N . THR A 1 578 ? 114.664 124.180 170.087 1.00 76.66 578 THR A N 1
ATOM 4563 C CA . THR A 1 578 ? 115.655 124.543 171.091 1.00 76.66 578 THR A CA 1
ATOM 4564 C C . THR A 1 578 ? 116.750 123.470 171.127 1.00 76.66 578 THR A C 1
ATOM 4565 O O . THR A 1 578 ? 117.250 123.093 172.195 1.00 76.66 578 THR A O 1
ATOM 4569 N N . SER A 1 579 ? 117.089 122.917 169.964 1.00 79.84 579 SER A N 1
ATOM 4570 C CA . SER A 1 579 ? 118.107 121.877 169.925 1.00 79.84 579 SER A CA 1
ATOM 4571 C C . SER A 1 579 ? 119.500 122.445 170.158 1.00 79.84 579 SER A C 1
ATOM 4572 O O . SER A 1 579 ? 120.365 121.749 170.698 1.00 79.84 579 SER A O 1
ATOM 4575 N N . ALA A 1 580 ? 119.730 123.704 169.784 1.00 75.10 580 ALA A N 1
ATOM 4576 C CA . ALA A 1 580 ? 121.050 124.306 169.888 1.00 75.10 580 ALA A CA 1
ATOM 4577 C C . ALA A 1 580 ? 121.168 125.378 170.960 1.00 75.10 580 ALA A C 1
ATOM 4578 O O . ALA A 1 580 ? 122.280 125.632 171.428 1.00 75.10 580 ALA A O 1
ATOM 4580 N N . LEU A 1 581 ? 120.068 126.005 171.362 1.00 78.41 581 LEU A N 1
ATOM 4581 C CA . LEU A 1 581 ? 120.125 127.058 172.365 1.00 78.41 581 LEU A CA 1
ATOM 4582 C C . LEU A 1 581 ? 120.302 126.467 173.757 1.00 78.41 581 LEU A C 1
ATOM 4583 O O . LEU A 1 581 ? 119.658 125.477 174.116 1.00 78.41 581 LEU A O 1
ATOM 4588 N N . ASP A 1 582 ? 121.180 127.083 174.541 1.00 87.90 582 ASP A N 1
ATOM 4589 C CA . ASP A 1 582 ? 121.444 126.629 175.896 1.00 87.90 582 ASP A CA 1
ATOM 4590 C C . ASP A 1 582 ? 120.439 127.234 176.873 1.00 87.90 582 ASP A C 1
ATOM 4591 O O . ASP A 1 582 ? 119.617 128.082 176.519 1.00 87.90 582 ASP A O 1
ATOM 4596 N N . THR A 1 583 ? 120.511 126.781 178.122 1.00 90.40 583 THR A N 1
ATOM 4597 C CA . THR A 1 583 ? 119.632 127.304 179.158 1.00 90.40 583 THR A CA 1
ATOM 4598 C C . THR A 1 583 ? 120.078 128.704 179.559 1.00 90.40 583 THR A C 1
ATOM 4599 O O . THR A 1 583 ? 121.268 128.951 179.773 1.00 90.40 583 THR A O 1
ATOM 4603 N N . GLY A 1 584 ? 119.121 129.619 179.660 1.00 91.16 584 GLY A N 1
ATOM 4604 C CA . GLY A 1 584 ? 119.432 131.016 179.885 1.00 91.16 584 GLY A CA 1
ATOM 4605 C C . GLY A 1 584 ? 118.964 131.849 178.714 1.00 91.16 584 GLY A C 1
ATOM 4606 O O . GLY A 1 584 ? 118.446 132.957 178.882 1.00 91.16 584 GLY A O 1
ATOM 4607 N N . LEU A 1 585 ? 119.151 131.311 177.511 1.00 88.21 585 LEU A N 1
ATOM 4608 C CA . LEU A 1 585 ? 118.551 131.867 176.311 1.00 88.21 585 LEU A CA 1
ATOM 4609 C C . LEU A 1 585 ? 117.266 131.148 175.935 1.00 88.21 585 LEU A C 1
ATOM 4610 O O . LEU A 1 585 ? 116.440 131.712 175.212 1.00 88.21 585 LEU A O 1
ATOM 4615 N N . GLU A 1 586 ? 117.073 129.928 176.433 1.00 89.53 586 GLU A N 1
ATOM 4616 C CA . GLU A 1 586 ? 115.804 129.238 176.245 1.00 89.53 586 GLU A CA 1
ATOM 4617 C C . GLU A 1 586 ? 114.727 129.793 177.167 1.00 89.53 586 GLU A C 1
ATOM 4618 O O . GLU A 1 586 ? 113.586 130.001 176.741 1.00 89.53 586 GLU A O 1
ATOM 4624 N N . PHE A 1 587 ? 115.072 130.047 178.431 1.00 92.04 587 PHE A N 1
ATOM 4625 C CA . PHE A 1 587 ? 114.096 130.589 179.370 1.00 92.04 587 PHE A CA 1
ATOM 4626 C C . PHE A 1 587 ? 113.758 132.040 179.054 1.00 92.04 587 PHE A C 1
ATOM 4627 O O . PHE A 1 587 ? 112.636 132.485 179.317 1.00 92.04 587 PHE A O 1
ATOM 4635 N N . ALA A 1 588 ? 114.696 132.784 178.472 1.00 90.61 588 ALA A N 1
ATOM 4636 C CA . ALA A 1 588 ? 114.446 134.176 178.127 1.00 90.61 588 ALA A CA 1
ATOM 4637 C C . ALA A 1 588 ? 113.637 134.339 176.848 1.00 90.61 588 ALA A C 1
ATOM 4638 O O . ALA A 1 588 ? 113.246 135.465 176.525 1.00 90.61 588 ALA A O 1
ATOM 4640 N N . LEU A 1 589 ? 113.371 133.255 176.119 1.00 84.97 589 LEU A N 1
ATOM 4641 C CA . LEU A 1 589 ? 112.596 133.324 174.889 1.00 84.97 589 LEU A CA 1
ATOM 4642 C C . LEU A 1 589 ? 111.143 132.915 175.065 1.00 84.97 589 LEU A C 1
ATOM 4643 O O . LEU A 1 589 ? 110.332 133.183 174.173 1.00 84.97 589 LEU A O 1
ATOM 4648 N N . TYR A 1 590 ? 110.794 132.269 176.175 1.00 90.59 590 TYR A N 1
ATOM 4649 C CA . TYR A 1 590 ? 109.403 131.929 176.436 1.00 90.59 590 TYR A CA 1
ATOM 4650 C C . TYR A 1 590 ? 108.683 133.001 177.238 1.00 90.59 590 TYR A C 1
ATOM 4651 O O . TYR A 1 590 ? 107.467 133.172 177.070 1.00 90.59 590 TYR A O 1
ATOM 4660 N N . GLN A 1 591 ? 109.405 133.729 178.094 1.00 93.84 591 GLN A N 1
ATOM 4661 C CA . GLN A 1 591 ? 108.809 134.858 178.798 1.00 93.84 591 GLN A CA 1
ATOM 4662 C C . GLN A 1 591 ? 108.419 135.970 177.837 1.00 93.84 591 GLN A C 1
ATOM 4663 O O . GLN A 1 591 ? 107.392 136.624 178.036 1.00 93.84 591 GLN A O 1
ATOM 4669 N N . LEU A 1 592 ? 109.204 136.172 176.777 1.00 88.88 592 LEU A N 1
ATOM 4670 C CA . LEU A 1 592 ? 108.840 137.133 175.742 1.00 88.88 592 LEU A CA 1
ATOM 4671 C C . LEU A 1 592 ? 107.602 136.692 174.973 1.00 88.88 592 LEU A C 1
ATOM 4672 O O . LEU A 1 592 ? 106.747 137.524 174.646 1.00 88.88 592 LEU A O 1
ATOM 4677 N N . LEU A 1 593 ? 107.482 135.393 174.692 1.00 86.59 593 LEU A N 1
ATOM 4678 C CA . LEU A 1 593 ? 106.312 134.868 174.000 1.00 86.59 593 LEU A CA 1
ATOM 4679 C C . LEU A 1 593 ? 105.058 134.952 174.856 1.00 86.59 593 LEU A C 1
ATOM 4680 O O . LEU A 1 593 ? 103.963 135.157 174.323 1.00 86.59 593 LEU A O 1
ATOM 4685 N N . ARG A 1 594 ? 105.192 134.796 176.170 1.00 91.28 594 ARG A N 1
ATOM 4686 C CA . ARG A 1 594 ? 104.049 134.951 177.059 1.00 91.28 594 ARG A CA 1
ATOM 4687 C C . ARG A 1 594 ? 103.732 136.405 177.379 1.00 91.28 594 ARG A C 1
ATOM 4688 O O . ARG A 1 594 ? 102.589 136.709 177.738 1.00 91.28 594 ARG A O 1
ATOM 4696 N N . SER A 1 595 ? 104.705 137.306 177.259 1.00 90.12 595 SER A N 1
ATOM 4697 C CA . SER A 1 595 ? 104.483 138.710 177.573 1.00 90.12 595 SER A CA 1
ATOM 4698 C C . SER A 1 595 ? 104.005 139.524 176.381 1.00 90.12 595 SER A C 1
ATOM 4699 O O . SER A 1 595 ? 103.327 140.540 176.571 1.00 90.12 595 SER A O 1
ATOM 4702 N N . GLU A 1 596 ? 104.343 139.119 175.158 1.00 91.20 596 GLU A N 1
ATOM 4703 C CA . GLU A 1 596 ? 103.895 139.859 173.982 1.00 91.20 596 GLU A CA 1
ATOM 4704 C C . GLU A 1 596 ? 102.510 139.399 173.532 1.00 91.20 596 GLU A C 1
ATOM 4705 O O . GLU A 1 596 ? 101.587 140.211 173.417 1.00 91.20 596 GLU A O 1
ATOM 4711 N N . LEU A 1 597 ? 102.353 138.102 173.276 1.00 92.18 597 LEU A N 1
ATOM 4712 C CA . LEU A 1 597 ? 101.049 137.538 172.954 1.00 92.18 597 LEU A CA 1
ATOM 4713 C C . LEU A 1 597 ? 100.397 137.064 174.245 1.00 92.18 597 LEU A C 1
ATOM 4714 O O . LEU A 1 597 ? 100.854 136.067 174.825 1.00 92.18 597 LEU A O 1
ATOM 4719 N N . PRO A 1 598 ? 99.342 137.724 174.730 1.00 96.70 598 PRO A N 1
ATOM 4720 C CA . PRO A 1 598 ? 98.843 137.414 176.077 1.00 96.70 598 PRO A CA 1
ATOM 4721 C C . PRO A 1 598 ? 97.952 136.189 176.156 1.00 96.70 598 PRO A C 1
ATOM 4722 O O . PRO A 1 598 ? 97.763 135.663 177.261 1.00 96.70 598 PRO A O 1
ATOM 4726 N N . ASP A 1 599 ? 97.397 135.712 175.042 1.00 99.46 599 ASP A N 1
ATOM 4727 C CA . ASP A 1 599 ? 96.523 134.541 175.081 1.00 99.46 599 ASP A CA 1
ATOM 4728 C C . ASP A 1 599 ? 96.711 133.733 173.799 1.00 99.46 599 ASP A C 1
ATOM 4729 O O . ASP A 1 599 ? 96.040 133.978 172.794 1.00 99.46 599 ASP A O 1
ATOM 4734 N N . CYS A 1 600 ? 97.605 132.751 173.860 1.00 92.23 600 CYS A N 1
ATOM 4735 C CA . CYS A 1 600 ? 97.867 131.850 172.750 1.00 92.23 600 CYS A CA 1
ATOM 4736 C C . CYS A 1 600 ? 97.979 130.436 173.290 1.00 92.23 600 CYS A C 1
ATOM 4737 O O . CYS A 1 600 ? 98.600 130.210 174.331 1.00 92.23 600 CYS A O 1
ATOM 4740 N N . ILE A 1 601 ? 97.377 129.487 172.583 1.00 85.50 601 ILE A N 1
ATOM 4741 C CA . ILE A 1 601 ? 97.487 128.082 172.952 1.00 85.50 601 ILE A CA 1
ATOM 4742 C C . ILE A 1 601 ? 98.848 127.591 172.476 1.00 85.50 601 ILE A C 1
ATOM 4743 O O . ILE A 1 601 ? 99.084 127.459 171.274 1.00 85.50 601 ILE A O 1
ATOM 4748 N N . VAL A 1 602 ? 99.748 127.325 173.416 1.00 78.62 602 VAL A N 1
ATOM 4749 C CA . VAL A 1 602 ? 101.122 126.951 173.110 1.00 78.62 602 VAL A CA 1
ATOM 4750 C C . VAL A 1 602 ? 101.265 125.453 173.319 1.00 78.62 602 VAL A C 1
ATOM 4751 O O . VAL A 1 602 ? 101.103 124.957 174.439 1.00 78.62 602 VAL A O 1
ATOM 4755 N N . ILE A 1 603 ? 101.567 124.735 172.243 1.00 70.72 603 ILE A N 1
ATOM 4756 C CA . ILE A 1 603 ? 101.830 123.302 172.287 1.00 70.72 603 ILE A CA 1
ATOM 4757 C C . ILE A 1 603 ? 103.257 123.090 171.811 1.00 70.72 603 ILE A C 1
ATOM 4758 O O . ILE A 1 603 ? 103.607 123.483 170.691 1.00 70.72 603 ILE A O 1
ATOM 4763 N N . SER A 1 604 ? 104.082 122.488 172.663 1.00 70.82 604 SER A N 1
ATOM 4764 C CA . SER A 1 604 ? 105.513 122.400 172.422 1.00 70.82 604 SER A CA 1
ATOM 4765 C C . SER A 1 604 ? 105.996 120.983 172.673 1.00 70.82 604 SER A C 1
ATOM 4766 O O . SER A 1 604 ? 105.654 120.377 173.691 1.00 70.82 604 SER A O 1
ATOM 4769 N N . VAL A 1 605 ? 106.795 120.467 171.747 1.00 70.00 605 VAL A N 1
ATOM 4770 C CA . VAL A 1 605 ? 107.414 119.152 171.873 1.00 70.00 605 VAL A CA 1
ATOM 4771 C C . VAL A 1 605 ? 108.859 119.348 172.311 1.00 70.00 605 VAL A C 1
ATOM 4772 O O . VAL A 1 605 ? 109.567 120.201 171.763 1.00 70.00 605 VAL A O 1
ATOM 4776 N N . SER A 1 606 ? 109.305 118.566 173.293 1.00 77.70 606 SER A N 1
ATOM 4777 C CA . SER A 1 606 ? 110.632 118.767 173.858 1.00 77.70 606 SER A CA 1
ATOM 4778 C C . SER A 1 606 ? 111.198 117.447 174.357 1.00 77.70 606 SER A C 1
ATOM 4779 O O . SER A 1 606 ? 110.507 116.429 174.421 1.00 77.70 606 SER A O 1
ATOM 4782 N N . HIS A 1 607 ? 112.475 117.485 174.717 1.00 83.16 607 HIS A N 1
ATOM 4783 C CA . HIS A 1 607 ? 113.225 116.347 175.237 1.00 83.16 607 HIS A CA 1
ATOM 4784 C C . HIS A 1 607 ? 113.898 116.632 176.570 1.00 83.16 607 HIS A C 1
ATOM 4785 O O . HIS A 1 607 ? 113.950 115.746 177.424 1.00 83.16 607 HIS A O 1
ATOM 4792 N N . ARG A 1 608 ? 114.421 117.839 176.766 1.00 87.87 608 ARG A N 1
ATOM 4793 C CA . ARG A 1 608 ? 115.168 118.150 177.978 1.00 87.87 608 ARG A CA 1
ATOM 4794 C C . ARG A 1 608 ? 114.214 118.371 179.150 1.00 87.87 608 ARG A C 1
ATOM 4795 O O . ARG A 1 608 ? 113.184 119.031 178.995 1.00 87.87 608 ARG A O 1
ATOM 4803 N N . PRO A 1 609 ? 114.537 117.835 180.344 1.00 90.02 609 PRO A N 1
ATOM 4804 C CA . PRO A 1 609 ? 113.626 117.903 181.492 1.00 90.02 609 PRO A CA 1
ATOM 4805 C C . PRO A 1 609 ? 113.723 119.202 182.290 1.00 90.02 609 PRO A C 1
ATOM 4806 O O . PRO A 1 609 ? 113.793 119.196 183.523 1.00 90.02 609 PRO A O 1
ATOM 4810 N N . ALA A 1 610 ? 113.719 120.335 181.588 1.00 91.80 610 ALA A N 1
ATOM 4811 C CA . ALA A 1 610 ? 113.693 121.644 182.226 1.00 91.80 610 ALA A CA 1
ATOM 4812 C C . ALA A 1 610 ? 112.613 122.540 181.636 1.00 91.80 610 ALA A C 1
ATOM 4813 O O . ALA A 1 610 ? 112.572 123.734 181.954 1.00 91.80 610 ALA A O 1
ATOM 4815 N N . LEU A 1 611 ? 111.749 121.996 180.782 1.00 94.43 611 LEU A N 1
ATOM 4816 C CA . LEU A 1 611 ? 110.655 122.739 180.180 1.00 94.43 611 LEU A CA 1
ATOM 4817 C C . LEU A 1 611 ? 109.296 122.371 180.748 1.00 94.43 611 LEU A C 1
ATOM 4818 O O . LEU A 1 611 ? 108.317 123.068 180.462 1.00 94.43 611 LEU A O 1
ATOM 4823 N N . GLU A 1 612 ? 109.207 121.302 181.538 1.00 97.23 612 GLU A N 1
ATOM 4824 C CA . GLU A 1 612 ? 107.927 120.859 182.070 1.00 97.23 612 GLU A CA 1
ATOM 4825 C C . GLU A 1 612 ? 107.424 121.735 183.205 1.00 97.23 612 GLU A C 1
ATOM 4826 O O . GLU A 1 612 ? 106.241 121.655 183.549 1.00 97.23 612 GLU A O 1
ATOM 4832 N N . ARG A 1 613 ? 108.282 122.562 183.793 1.00 100.75 613 ARG A N 1
ATOM 4833 C CA . ARG A 1 613 ? 107.863 123.457 184.861 1.00 100.75 613 ARG A CA 1
ATOM 4834 C C . ARG A 1 613 ? 107.324 124.782 184.343 1.00 100.75 613 ARG A C 1
ATOM 4835 O O . ARG A 1 613 ? 107.041 125.676 185.146 1.00 100.75 613 ARG A O 1
ATOM 4843 N N . LEU A 1 614 ? 107.177 124.929 183.028 1.00 95.43 614 LEU A N 1
ATOM 4844 C CA . LEU A 1 614 ? 106.612 126.136 182.442 1.00 95.43 614 LEU A CA 1
ATOM 4845 C C . LEU A 1 614 ? 105.177 125.956 181.975 1.00 95.43 614 LEU A C 1
ATOM 4846 O O . LEU A 1 614 ? 104.392 126.906 182.045 1.00 95.43 614 LEU A O 1
ATOM 4851 N N . HIS A 1 615 ? 104.817 124.766 181.507 1.00 89.59 615 HIS A N 1
ATOM 4852 C CA . HIS A 1 615 ? 103.494 124.515 180.963 1.00 89.59 615 HIS A CA 1
ATOM 4853 C C . HIS A 1 615 ? 102.571 123.997 182.065 1.00 89.59 615 HIS A C 1
ATOM 4854 O O . HIS A 1 615 ? 102.886 124.071 183.254 1.00 89.59 615 HIS A O 1
ATOM 4861 N N . GLU A 1 616 ? 101.410 123.473 181.680 1.00 95.01 616 GLU A N 1
ATOM 4862 C CA . GLU A 1 616 ? 100.389 123.070 182.641 1.00 95.01 616 GLU A CA 1
ATOM 4863 C C . GLU A 1 616 ? 100.074 121.583 182.622 1.00 95.01 616 GLU A C 1
ATOM 4864 O O . GLU A 1 616 ? 100.037 120.961 183.684 1.00 95.01 616 GLU A O 1
ATOM 4870 N N . ASN A 1 617 ? 99.833 120.994 181.455 1.00 90.25 617 ASN A N 1
ATOM 4871 C CA . ASN A 1 617 ? 99.483 119.586 181.345 1.00 90.25 617 ASN A CA 1
ATOM 4872 C C . ASN A 1 617 ? 100.651 118.808 180.746 1.00 90.25 617 ASN A C 1
ATOM 4873 O O . ASN A 1 617 ? 101.713 119.368 180.458 1.00 90.25 617 ASN A O 1
ATOM 4878 N N . GLN A 1 618 ? 100.451 117.505 180.548 1.00 86.40 618 GLN A N 1
ATOM 4879 C CA . GLN A 1 618 ? 101.495 116.666 179.983 1.00 86.40 618 GLN A CA 1
ATOM 4880 C C . GLN A 1 618 ? 100.869 115.431 179.358 1.00 86.40 618 GLN A C 1
ATOM 4881 O O . GLN A 1 618 ? 99.963 114.824 179.936 1.00 86.40 618 GLN A O 1
ATOM 4887 N N . LEU A 1 619 ? 101.366 115.065 178.179 1.00 82.97 619 LEU A N 1
ATOM 4888 C CA . LEU A 1 619 ? 100.977 113.849 177.486 1.00 82.97 619 LEU A CA 1
ATOM 4889 C C . LEU A 1 619 ? 102.241 113.056 177.200 1.00 82.97 619 LEU A C 1
ATOM 4890 O O . LEU A 1 619 ? 103.236 113.614 176.731 1.00 82.97 619 LEU A O 1
ATOM 4895 N N . GLU A 1 620 ? 102.205 111.761 177.493 1.00 88.71 620 GLU A N 1
ATOM 4896 C CA . GLU A 1 620 ? 103.379 110.915 177.364 1.00 88.71 620 GLU A CA 1
ATOM 4897 C C . GLU A 1 620 ? 103.022 109.693 176.539 1.00 88.71 620 GLU A C 1
ATOM 4898 O O . GLU A 1 620 ? 102.014 109.031 176.809 1.00 88.71 620 GLU A O 1
ATOM 4904 N N . LEU A 1 621 ? 103.842 109.403 175.535 1.00 87.48 621 LEU A N 1
ATOM 4905 C CA . LEU A 1 621 ? 103.652 108.237 174.683 1.00 87.48 621 LEU A CA 1
ATOM 4906 C C . LEU A 1 621 ? 104.499 107.090 175.220 1.00 87.48 621 LEU A C 1
ATOM 4907 O O . LEU A 1 621 ? 105.730 107.179 175.241 1.00 87.48 621 LEU A O 1
ATOM 4912 N N . LEU A 1 622 ? 103.836 106.014 175.646 1.00 95.24 622 LEU A N 1
ATOM 4913 C CA . LEU A 1 622 ? 104.546 104.875 176.216 1.00 95.24 622 LEU A CA 1
ATOM 4914 C C . LEU A 1 622 ? 105.248 104.037 175.159 1.00 95.24 622 LEU A C 1
ATOM 4915 O O . LEU A 1 622 ? 106.119 103.234 175.504 1.00 95.24 622 LEU A O 1
ATOM 4920 N N . GLY A 1 623 ? 104.890 104.197 173.889 1.00 96.27 623 GLY A N 1
ATOM 4921 C CA . GLY A 1 623 ? 105.475 103.391 172.838 1.00 96.27 623 GLY A CA 1
ATOM 4922 C C . GLY A 1 623 ? 104.720 102.096 172.633 1.00 96.27 623 GLY A C 1
ATOM 4923 O O . GLY A 1 623 ? 104.523 101.328 173.579 1.00 96.27 623 GLY A O 1
ATOM 4924 N N . GLY A 1 624 ? 104.290 101.842 171.400 1.00 91.25 624 GLY A N 1
ATOM 4925 C CA . GLY A 1 624 ? 103.499 100.676 171.083 1.00 91.25 624 GLY A CA 1
ATOM 4926 C C . GLY A 1 624 ? 102.021 100.945 170.914 1.00 91.25 624 GLY A C 1
ATOM 4927 O O . GLY A 1 624 ? 101.310 100.088 170.377 1.00 91.25 624 GLY A O 1
ATOM 4928 N N . GLY A 1 625 ? 101.538 102.102 171.355 1.00 91.81 625 GLY A N 1
ATOM 4929 C CA . GLY A 1 625 ? 100.146 102.450 171.168 1.00 91.81 625 GLY A CA 1
ATOM 4930 C C . GLY A 1 625 ? 99.512 103.130 172.362 1.00 91.81 625 GLY A C 1
ATOM 4931 O O . GLY A 1 625 ? 98.533 103.864 172.213 1.00 91.81 625 GLY A O 1
ATOM 4932 N N . GLN A 1 626 ? 100.063 102.911 173.550 1.00 94.19 626 GLN A N 1
ATOM 4933 C CA . GLN A 1 626 ? 99.465 103.414 174.778 1.00 94.19 626 GLN A CA 1
ATOM 4934 C C . GLN A 1 626 ? 99.927 104.837 175.057 1.00 94.19 626 GLN A C 1
ATOM 4935 O O . GLN A 1 626 ? 101.117 105.147 174.946 1.00 94.19 626 GLN A O 1
ATOM 4941 N N . TRP A 1 627 ? 98.981 105.696 175.415 1.00 89.52 627 TRP A N 1
ATOM 4942 C CA . TRP A 1 627 ? 99.237 107.075 175.796 1.00 89.52 627 TRP A CA 1
ATOM 4943 C C . TRP A 1 627 ? 98.868 107.274 177.260 1.00 89.52 627 TRP A C 1
ATOM 4944 O O . TRP A 1 627 ? 98.176 106.452 177.865 1.00 89.52 627 TRP A O 1
ATOM 4955 N N . ARG A 1 628 ? 99.339 108.380 177.835 1.00 93.00 628 ARG A N 1
ATOM 4956 C CA . ARG A 1 628 ? 99.044 108.663 179.239 1.00 93.00 628 ARG A CA 1
ATOM 4957 C C . ARG A 1 628 ? 99.028 110.172 179.443 1.00 93.00 628 ARG A C 1
ATOM 4958 O O . ARG A 1 628 ? 100.017 110.845 179.142 1.00 93.00 628 ARG A O 1
ATOM 4966 N N . LEU A 1 629 ? 97.922 110.697 179.959 1.00 92.13 629 LEU A N 1
ATOM 4967 C CA . LEU A 1 629 ? 97.762 112.129 180.174 1.00 92.13 629 LEU A CA 1
ATOM 4968 C C . LEU A 1 629 ? 97.742 112.430 181.667 1.00 92.13 629 LEU A C 1
ATOM 4969 O O . LEU A 1 629 ? 97.135 111.693 182.448 1.00 92.13 629 LEU A O 1
ATOM 4974 N N . ALA A 1 630 ? 98.395 113.532 182.057 1.00 94.89 630 ALA A N 1
ATOM 4975 C CA . ALA A 1 630 ? 98.455 113.902 183.466 1.00 94.89 630 ALA A CA 1
ATOM 4976 C C . ALA A 1 630 ? 98.711 115.392 183.595 1.00 94.89 630 ALA A C 1
ATOM 4977 O O . ALA A 1 630 ? 99.458 115.948 182.780 1.00 94.89 630 ALA A O 1
ATOM 4979 N N . PRO A 1 631 ? 98.136 116.065 184.586 1.00 99.71 631 PRO A N 1
ATOM 4980 C CA . PRO A 1 631 ? 98.457 117.477 184.795 1.00 99.71 631 PRO A CA 1
ATOM 4981 C C . PRO A 1 631 ? 99.767 117.652 185.544 1.00 99.71 631 PRO A C 1
ATOM 4982 O O . PRO A 1 631 ? 100.166 116.820 186.361 1.00 99.71 631 PRO A O 1
ATOM 4986 N N . VAL A 1 632 ? 100.469 118.719 185.141 1.00 103.21 632 VAL A N 1
ATOM 4987 C CA . VAL A 1 632 ? 101.816 119.110 185.652 1.00 103.21 632 VAL A CA 1
ATOM 4988 C C . VAL A 1 632 ? 101.774 119.247 187.174 1.00 103.21 632 VAL A C 1
ATOM 4989 O O . VAL A 1 632 ? 100.791 119.807 187.701 1.00 103.21 632 VAL A O 1
ATOM 4993 N N . GLU A 1 633 ? 102.827 118.768 187.839 1.00 120.06 633 GLU A N 1
ATOM 4994 C CA . GLU A 1 633 ? 102.902 118.832 189.319 1.00 120.06 633 GLU A CA 1
ATOM 4995 C C . GLU A 1 633 ? 103.911 119.904 189.742 1.00 120.06 633 GLU A C 1
ATOM 4996 O O . GLU A 1 633 ? 103.855 121.029 189.202 1.00 120.06 633 GLU A O 1
ATOM 5002 N N . ALA A 1 634 ? 104.811 119.513 190.648 1.00 120.55 634 ALA A N 1
ATOM 5003 C CA . ALA A 1 634 ? 105.842 120.343 191.287 1.00 120.55 634 ALA A CA 1
ATOM 5004 C C . ALA A 1 634 ? 106.790 119.543 192.182 1.00 120.55 634 ALA A C 1
ATOM 5005 O O . ALA A 1 634 ? 107.987 119.449 191.908 1.00 120.55 634 ALA A O 1
ATOM 5007 N N . MET B 1 1 ? 132.369 122.639 60.407 1.00 130.09 1 MET B N 1
ATOM 5008 C CA . MET B 1 1 ? 132.180 121.497 61.292 1.00 130.09 1 MET B CA 1
ATOM 5009 C C . MET B 1 1 ? 131.612 120.306 60.526 1.00 130.09 1 MET B C 1
ATOM 5010 O O . MET B 1 1 ? 130.411 120.238 60.264 1.00 130.09 1 MET B O 1
ATOM 5015 N N . GLY B 1 2 ? 132.488 119.366 60.169 1.00 131.95 2 GLY B N 1
ATOM 5016 C CA . GLY B 1 2 ? 132.089 118.216 59.394 1.00 131.95 2 GLY B CA 1
ATOM 5017 C C . GLY B 1 2 ? 131.431 117.148 60.241 1.00 131.95 2 GLY B C 1
ATOM 5018 O O . GLY B 1 2 ? 131.149 117.330 61.434 1.00 131.95 2 GLY B O 1
ATOM 5019 N N . PRO B 1 3 ? 131.169 115.990 59.613 1.00 130.14 3 PRO B N 1
ATOM 5020 C CA . PRO B 1 3 ? 130.521 114.891 60.343 1.00 130.14 3 PRO B CA 1
ATOM 5021 C C . PRO B 1 3 ? 131.445 114.229 61.352 1.00 130.14 3 PRO B C 1
ATOM 5022 O O . PRO B 1 3 ? 132.376 113.503 60.988 1.00 130.14 3 PRO B O 1
ATOM 5026 N N . LYS B 1 4 ? 131.193 114.482 62.631 1.00 115.39 4 LYS B N 1
ATOM 5027 C CA . LYS B 1 4 ? 131.950 113.879 63.716 1.00 115.39 4 LYS B CA 1
ATOM 5028 C C . LYS B 1 4 ? 131.021 113.016 64.555 1.00 115.39 4 LYS B C 1
ATOM 5029 O O . LYS B 1 4 ? 129.894 113.416 64.863 1.00 115.39 4 LYS B O 1
ATOM 5035 N N . LEU B 1 5 ? 131.495 111.831 64.918 1.00 102.74 5 LEU B N 1
ATOM 5036 C CA . LEU B 1 5 ? 130.701 110.892 65.691 1.00 102.74 5 LEU B CA 1
ATOM 5037 C C . LEU B 1 5 ? 130.859 111.193 67.180 1.00 102.74 5 LEU B C 1
ATOM 5038 O O . LEU B 1 5 ? 131.411 112.221 67.575 1.00 102.74 5 LEU B O 1
ATOM 5043 N N . PHE B 1 6 ? 130.373 110.290 68.024 1.00 87.99 6 PHE B N 1
ATOM 5044 C CA . PHE B 1 6 ? 130.403 110.487 69.465 1.00 87.99 6 PHE B CA 1
ATOM 5045 C C . PHE B 1 6 ? 131.639 109.826 70.056 1.00 87.99 6 PHE B C 1
ATOM 5046 O O . PHE B 1 6 ? 131.892 108.641 69.820 1.00 87.99 6 PHE B O 1
ATOM 5054 N N . LYS B 1 7 ? 132.407 110.598 70.822 1.00 89.40 7 LYS B N 1
ATOM 5055 C CA . LYS B 1 7 ? 133.570 110.098 71.532 1.00 89.40 7 LYS B CA 1
ATOM 5056 C C . LYS B 1 7 ? 133.460 110.471 73.004 1.00 89.40 7 LYS B C 1
ATOM 5057 O O . LYS B 1 7 ? 133.068 111.599 73.329 1.00 89.40 7 LYS B O 1
ATOM 5063 N N . PRO B 1 8 ? 133.789 109.555 73.912 1.00 85.34 8 PRO B N 1
ATOM 5064 C CA . PRO B 1 8 ? 133.598 109.827 75.339 1.00 85.34 8 PRO B CA 1
ATOM 5065 C C . PRO B 1 8 ? 134.640 110.793 75.879 1.00 85.34 8 PRO B C 1
ATOM 5066 O O . PRO B 1 8 ? 135.683 111.039 75.271 1.00 85.34 8 PRO B O 1
ATOM 5070 N N . SER B 1 9 ? 134.334 111.344 77.054 1.00 81.95 9 SER B N 1
ATOM 5071 C CA . SER B 1 9 ? 135.225 112.311 77.686 1.00 81.95 9 SER B CA 1
ATOM 5072 C C . SER B 1 9 ? 136.425 111.625 78.326 1.00 81.95 9 SER B C 1
ATOM 5073 O O . SER B 1 9 ? 137.577 111.966 78.041 1.00 81.95 9 SER B O 1
ATOM 5076 N N . ILE B 1 10 ? 136.171 110.663 79.205 1.00 80.42 10 ILE B N 1
ATOM 5077 C CA . ILE B 1 10 ? 137.214 109.898 79.872 1.00 80.42 10 ILE B CA 1
ATOM 5078 C C . ILE B 1 10 ? 137.055 108.440 79.456 1.00 80.42 10 ILE B C 1
ATOM 5079 O O . ILE B 1 10 ? 135.933 107.972 79.235 1.00 80.42 10 ILE B O 1
ATOM 5084 N N . ASP B 1 11 ? 138.179 107.745 79.275 1.00 82.33 11 ASP B N 1
ATOM 5085 C CA . ASP B 1 11 ? 138.162 106.320 78.961 1.00 82.33 11 ASP B CA 1
ATOM 5086 C C . ASP B 1 11 ? 137.595 105.574 80.164 1.00 82.33 11 ASP B C 1
ATOM 5087 O O . ASP B 1 11 ? 138.232 105.514 81.219 1.00 82.33 11 ASP B O 1
ATOM 5092 N N . TRP B 1 12 ? 136.388 105.021 80.016 1.00 77.66 12 TRP B N 1
ATOM 5093 C CA . TRP B 1 12 ? 135.735 104.374 81.148 1.00 77.66 12 TRP B CA 1
ATOM 5094 C C . TRP B 1 12 ? 136.345 103.018 81.458 1.00 77.66 12 TRP B C 1
ATOM 5095 O O . TRP B 1 12 ? 136.271 102.561 82.602 1.00 77.66 12 TRP B O 1
ATOM 5106 N N . SER B 1 13 ? 136.927 102.356 80.466 1.00 85.23 13 SER B N 1
ATOM 5107 C CA . SER B 1 13 ? 137.848 101.271 80.757 1.00 85.23 13 SER B CA 1
ATOM 5108 C C . SER B 1 13 ? 139.124 101.863 81.334 1.00 85.23 13 SER B C 1
ATOM 5109 O O . SER B 1 13 ? 139.550 102.948 80.928 1.00 85.23 13 SER B O 1
ATOM 5112 N N . ARG B 1 14 ? 139.727 101.136 82.279 1.00 85.69 14 ARG B N 1
ATOM 5113 C CA . ARG B 1 14 ? 140.826 101.614 83.126 1.00 85.69 14 ARG B CA 1
ATOM 5114 C C . ARG B 1 14 ? 140.434 102.906 83.850 1.00 85.69 14 ARG B C 1
ATOM 5115 O O . ARG B 1 14 ? 141.067 103.955 83.716 1.00 85.69 14 ARG B O 1
ATOM 5123 N N . ALA B 1 15 ? 139.344 102.811 84.609 1.00 79.38 15 ALA B N 1
ATOM 5124 C CA . ALA B 1 15 ? 138.919 103.864 85.520 1.00 79.38 15 ALA B CA 1
ATOM 5125 C C . ALA B 1 15 ? 139.033 103.465 86.978 1.00 79.38 15 ALA B C 1
ATOM 5126 O O . ALA B 1 15 ? 139.183 104.335 87.836 1.00 79.38 15 ALA B O 1
ATOM 5128 N N . PHE B 1 16 ? 138.954 102.174 87.270 1.00 78.25 16 PHE B N 1
ATOM 5129 C CA . PHE B 1 16 ? 139.236 101.621 88.589 1.00 78.25 16 PHE B CA 1
ATOM 5130 C C . PHE B 1 16 ? 140.735 101.476 88.888 1.00 78.25 16 PHE B C 1
ATOM 5131 O O . PHE B 1 16 ? 141.123 101.755 90.027 1.00 78.25 16 PHE B O 1
ATOM 5139 N N . PRO B 1 17 ? 141.618 101.045 87.966 1.00 77.80 17 PRO B N 1
ATOM 5140 C CA . PRO B 1 17 ? 143.053 101.104 88.295 1.00 77.80 17 PRO B CA 1
ATOM 5141 C C . PRO B 1 17 ? 143.630 102.508 88.338 1.00 77.80 17 PRO B C 1
ATOM 5142 O O . PRO B 1 17 ? 144.731 102.682 88.873 1.00 77.80 17 PRO B O 1
ATOM 5146 N N . ASP B 1 18 ? 142.942 103.509 87.797 1.00 77.58 18 ASP B N 1
ATOM 5147 C CA . ASP B 1 18 ? 143.428 104.878 87.888 1.00 77.58 18 ASP B CA 1
ATOM 5148 C C . ASP B 1 18 ? 142.920 105.593 89.130 1.00 77.58 18 ASP B C 1
ATOM 5149 O O . ASP B 1 18 ? 143.607 106.478 89.651 1.00 77.58 18 ASP B O 1
ATOM 5154 N N . SER B 1 19 ? 141.741 105.226 89.626 1.00 72.97 19 SER B N 1
ATOM 5155 C CA . SER B 1 19 ? 141.198 105.810 90.842 1.00 72.97 19 SER B CA 1
ATOM 5156 C C . SER B 1 19 ? 141.552 105.011 92.087 1.00 72.97 19 SER B C 1
ATOM 5157 O O . SER B 1 19 ? 140.920 105.200 93.129 1.00 72.97 19 SER B O 1
ATOM 5160 N N . VAL B 1 20 ? 142.536 104.115 92.000 1.00 73.92 20 VAL B N 1
ATOM 5161 C CA . VAL B 1 20 ? 143.105 103.475 93.181 1.00 73.92 20 VAL B CA 1
ATOM 5162 C C . VAL B 1 20 ? 144.492 104.027 93.488 1.00 73.92 20 VAL B C 1
ATOM 5163 O O . VAL B 1 20 ? 144.993 103.844 94.608 1.00 73.92 20 VAL B O 1
ATOM 5167 N N . TYR B 1 21 ? 145.109 104.729 92.542 1.00 77.43 21 TYR B N 1
ATOM 5168 C CA . TYR B 1 21 ? 146.393 105.377 92.756 1.00 77.43 21 TYR B CA 1
ATOM 5169 C C . TYR B 1 21 ? 146.228 106.832 93.167 1.00 77.43 21 TYR B C 1
ATOM 5170 O O . TYR B 1 21 ? 147.037 107.345 93.950 1.00 77.43 21 TYR B O 1
ATOM 5179 N N . TRP B 1 22 ? 145.175 107.491 92.677 1.00 70.09 22 TRP B N 1
ATOM 5180 C CA . TRP B 1 22 ? 144.903 108.873 93.054 1.00 70.09 22 TRP B CA 1
ATOM 5181 C C . TRP B 1 22 ? 144.524 108.997 94.521 1.00 70.09 22 TRP B C 1
ATOM 5182 O O . TRP B 1 22 ? 144.914 109.969 95.174 1.00 70.09 22 TRP B O 1
ATOM 5193 N N . VAL B 1 23 ? 143.784 108.024 95.057 1.00 69.22 23 VAL B N 1
ATOM 5194 C CA . VAL B 1 23 ? 143.386 108.063 96.462 1.00 69.22 23 VAL B CA 1
ATOM 5195 C C . VAL B 1 23 ? 144.599 107.865 97.363 1.00 69.22 23 VAL B C 1
ATOM 5196 O O . VAL B 1 23 ? 144.799 108.602 98.338 1.00 69.22 23 VAL B O 1
ATOM 5200 N N . GLY B 1 24 ? 145.441 106.886 97.033 1.00 71.79 24 GLY B N 1
ATOM 5201 C CA . GLY B 1 24 ? 146.678 106.662 97.758 1.00 71.79 24 GLY B CA 1
ATOM 5202 C C . GLY B 1 24 ? 147.697 107.771 97.617 1.00 71.79 24 GLY B C 1
ATOM 5203 O O . GLY B 1 24 ? 148.566 107.902 98.484 1.00 71.79 24 GLY B O 1
ATOM 5204 N N . LYS B 1 25 ? 147.613 108.568 96.554 1.00 76.12 25 LYS B N 1
ATOM 5205 C CA . LYS B 1 25 ? 148.469 109.740 96.437 1.00 76.12 25 LYS B CA 1
ATOM 5206 C C . LYS B 1 25 ? 147.925 110.926 97.222 1.00 76.12 25 LYS B C 1
ATOM 5207 O O . LYS B 1 25 ? 148.698 111.660 97.845 1.00 76.12 25 LYS B O 1
ATOM 5213 N N . ALA B 1 26 ? 146.609 111.126 97.218 1.00 71.53 26 ALA B N 1
ATOM 5214 C CA . ALA B 1 26 ? 146.010 112.256 97.913 1.00 71.53 26 ALA B CA 1
ATOM 5215 C C . ALA B 1 26 ? 145.862 112.029 99.408 1.00 71.53 26 ALA B C 1
ATOM 5216 O O . ALA B 1 26 ? 145.609 112.992 100.137 1.00 71.53 26 ALA B O 1
ATOM 5218 N N . TRP B 1 27 ? 145.997 110.794 99.883 1.00 69.83 27 TRP B N 1
ATOM 5219 C CA . TRP B 1 27 ? 145.942 110.562 101.320 1.00 69.83 27 TRP B CA 1
ATOM 5220 C C . TRP B 1 27 ? 147.197 111.043 102.036 1.00 69.83 27 TRP B C 1
ATOM 5221 O O . TRP B 1 27 ? 147.097 111.685 103.085 1.00 69.83 27 TRP B O 1
ATOM 5232 N N . THR B 1 28 ? 148.380 110.762 101.485 1.00 72.97 28 THR B N 1
ATOM 5233 C CA . THR B 1 28 ? 149.619 111.079 102.184 1.00 72.97 28 THR B CA 1
ATOM 5234 C C . THR B 1 28 ? 149.959 112.562 102.130 1.00 72.97 28 THR B C 1
ATOM 5235 O O . THR B 1 28 ? 150.698 113.049 102.990 1.00 72.97 28 THR B O 1
ATOM 5239 N N . ILE B 1 29 ? 149.453 113.290 101.134 1.00 73.91 29 ILE B N 1
ATOM 5240 C CA . ILE B 1 29 ? 149.631 114.738 101.123 1.00 73.91 29 ILE B CA 1
ATOM 5241 C C . ILE B 1 29 ? 148.761 115.383 102.192 1.00 73.91 29 ILE B C 1
ATOM 5242 O O . ILE B 1 29 ? 149.223 116.234 102.963 1.00 73.91 29 ILE B O 1
ATOM 5247 N N . SER B 1 30 ? 147.496 114.969 102.272 1.00 73.22 30 SER B N 1
ATOM 5248 C CA . SER B 1 30 ? 146.578 115.524 103.256 1.00 73.22 30 SER B CA 1
ATOM 5249 C C . SER B 1 30 ? 146.915 115.098 104.677 1.00 73.22 30 SER B C 1
ATOM 5250 O O . SER B 1 30 ? 146.597 115.834 105.616 1.00 73.22 30 SER B O 1
ATOM 5253 N N . ALA B 1 31 ? 147.562 113.943 104.856 1.00 73.24 31 ALA B N 1
ATOM 5254 C CA . ALA B 1 31 ? 147.909 113.490 106.198 1.00 73.24 31 ALA B CA 1
ATOM 5255 C C . ALA B 1 31 ? 149.005 114.340 106.823 1.00 73.24 31 ALA B C 1
ATOM 5256 O O . ALA B 1 31 ? 149.060 114.466 108.050 1.00 73.24 31 ALA B O 1
ATOM 5258 N N . ILE B 1 32 ? 149.885 114.927 106.011 1.00 74.34 32 ILE B N 1
ATOM 5259 C CA . ILE B 1 32 ? 150.899 115.837 106.532 1.00 74.34 32 ILE B CA 1
ATOM 5260 C C . ILE B 1 32 ? 150.535 117.299 106.323 1.00 74.34 32 ILE B C 1
ATOM 5261 O O . ILE B 1 32 ? 151.213 118.177 106.880 1.00 74.34 32 ILE B O 1
ATOM 5266 N N . CYS B 1 33 ? 149.494 117.594 105.546 1.00 76.61 33 CYS B N 1
ATOM 5267 C CA . CYS B 1 33 ? 149.002 118.962 105.468 1.00 76.61 33 CYS B CA 1
ATOM 5268 C C . CYS B 1 33 ? 147.980 119.279 106.549 1.00 76.61 33 CYS B C 1
ATOM 5269 O O . CYS B 1 33 ? 147.846 120.443 106.937 1.00 76.61 33 CYS B O 1
ATOM 5272 N N . VAL B 1 34 ? 147.254 118.274 107.042 1.00 73.51 34 VAL B N 1
ATOM 5273 C CA . VAL B 1 34 ? 146.324 118.504 108.142 1.00 73.51 34 VAL B CA 1
ATOM 5274 C C . VAL B 1 34 ? 147.084 118.642 109.455 1.00 73.51 34 VAL B C 1
ATOM 5275 O O . VAL B 1 34 ? 146.806 119.540 110.260 1.00 73.51 34 VAL B O 1
ATOM 5279 N N . LEU B 1 35 ? 148.101 117.806 109.663 1.00 72.87 35 LEU B N 1
ATOM 5280 C CA . LEU B 1 35 ? 148.894 117.826 110.887 1.00 72.87 35 LEU B CA 1
ATOM 5281 C C . LEU B 1 35 ? 149.873 118.991 110.968 1.00 72.87 35 LEU B C 1
ATOM 5282 O O . LEU B 1 35 ? 150.641 119.057 111.931 1.00 72.87 35 LEU B O 1
ATOM 5287 N N . ALA B 1 36 ? 149.883 119.897 109.993 1.00 69.04 36 ALA B N 1
ATOM 5288 C CA . ALA B 1 36 ? 150.668 121.116 110.078 1.00 69.04 36 ALA B CA 1
ATOM 5289 C C . ALA B 1 36 ? 149.816 122.358 110.280 1.00 69.04 36 ALA B C 1
ATOM 5290 O O . ALA B 1 36 ? 150.373 123.446 110.452 1.00 69.04 36 ALA B O 1
ATOM 5292 N N . ILE B 1 37 ? 148.493 122.230 110.258 1.00 68.10 37 ILE B N 1
ATOM 5293 C CA . ILE B 1 37 ? 147.612 123.354 110.557 1.00 68.10 37 ILE B CA 1
ATOM 5294 C C . ILE B 1 37 ? 147.154 123.316 112.009 1.00 68.10 37 ILE B C 1
ATOM 5295 O O . ILE B 1 37 ? 147.034 124.359 112.656 1.00 68.10 37 ILE B O 1
ATOM 5300 N N . LEU B 1 38 ? 146.923 122.115 112.548 1.00 65.29 38 LEU B N 1
ATOM 5301 C CA . LEU B 1 38 ? 146.542 121.983 113.950 1.00 65.29 38 LEU B CA 1
ATOM 5302 C C . LEU B 1 38 ? 147.678 122.379 114.885 1.00 65.29 38 LEU B C 1
ATOM 5303 O O . LEU B 1 38 ? 147.423 122.861 115.995 1.00 65.29 38 LEU B O 1
ATOM 5308 N N . VAL B 1 39 ? 148.927 122.197 114.456 1.00 63.33 39 VAL B N 1
ATOM 5309 C CA . VAL B 1 39 ? 150.060 122.675 115.240 1.00 63.33 39 VAL B CA 1
ATOM 5310 C C . VAL B 1 39 ? 150.096 124.199 115.235 1.00 63.33 39 VAL B C 1
ATOM 5311 O O . VAL B 1 39 ? 150.389 124.833 116.256 1.00 63.33 39 VAL B O 1
ATOM 5315 N N . LEU B 1 40 ? 149.734 124.814 114.109 1.00 62.54 40 LEU B N 1
ATOM 5316 C CA . LEU B 1 40 ? 149.602 126.263 114.045 1.00 62.54 40 LEU B CA 1
ATOM 5317 C C . LEU B 1 40 ? 148.352 126.783 114.738 1.00 62.54 40 LEU B C 1
ATOM 5318 O O . LEU B 1 40 ? 148.234 127.997 114.928 1.00 62.54 40 LEU B O 1
ATOM 5323 N N . LEU B 1 41 ? 147.413 125.912 115.104 1.00 58.99 41 LEU B N 1
ATOM 5324 C CA . LEU B 1 41 ? 146.242 126.329 115.859 1.00 58.99 41 LEU B CA 1
ATOM 5325 C C . LEU B 1 41 ? 146.373 126.077 117.351 1.00 58.99 41 LEU B C 1
ATOM 5326 O O . LEU B 1 41 ? 145.641 126.695 118.129 1.00 58.99 41 LEU B O 1
ATOM 5331 N N . ARG B 1 42 ? 147.270 125.178 117.765 1.00 60.99 42 ARG B N 1
ATOM 5332 C CA . ARG B 1 42 ? 147.537 125.008 119.188 1.00 60.99 42 ARG B CA 1
ATOM 5333 C C . ARG B 1 42 ? 148.200 126.245 119.777 1.00 60.99 42 ARG B C 1
ATOM 5334 O O . ARG B 1 42 ? 147.916 126.613 120.920 1.00 60.99 42 ARG B O 1
ATOM 5342 N N . TYR B 1 43 ? 149.079 126.890 119.021 1.00 62.79 43 TYR B N 1
ATOM 5343 C CA . TYR B 1 43 ? 149.557 128.223 119.338 1.00 62.79 43 TYR B CA 1
ATOM 5344 C C . TYR B 1 43 ? 148.768 129.232 118.511 1.00 62.79 43 TYR B C 1
ATOM 5345 O O . TYR B 1 43 ? 147.886 128.870 117.729 1.00 62.79 43 TYR B O 1
ATOM 5354 N N . LEU B 1 44 ? 149.083 130.516 118.710 1.00 63.36 44 LEU B N 1
ATOM 5355 C CA . LEU B 1 44 ? 148.601 131.650 117.911 1.00 63.36 44 LEU B CA 1
ATOM 5356 C C . LEU B 1 44 ? 147.080 131.811 117.925 1.00 63.36 44 LEU B C 1
ATOM 5357 O O . LEU B 1 44 ? 146.522 132.455 117.034 1.00 63.36 44 LEU B O 1
ATOM 5362 N N . THR B 1 45 ? 146.378 131.243 118.908 1.00 56.26 45 THR B N 1
ATOM 5363 C CA . THR B 1 45 ? 144.921 131.252 118.899 1.00 56.26 45 THR B CA 1
ATOM 5364 C C . THR B 1 45 ? 144.415 131.268 120.335 1.00 56.26 45 THR B C 1
ATOM 5365 O O . THR B 1 45 ? 144.897 130.470 121.152 1.00 56.26 45 THR B O 1
ATOM 5369 N N . PRO B 1 46 ? 143.470 132.147 120.681 1.00 56.86 46 PRO B N 1
ATOM 5370 C CA . PRO B 1 46 ? 142.946 132.137 122.055 1.00 56.86 46 PRO B CA 1
ATOM 5371 C C . PRO B 1 46 ? 142.018 130.973 122.346 1.00 56.86 46 PRO B C 1
ATOM 5372 O O . PRO B 1 46 ? 141.965 130.524 123.496 1.00 56.86 46 PRO B O 1
ATOM 5376 N N . TRP B 1 47 ? 141.279 130.472 121.358 1.00 52.56 47 TRP B N 1
ATOM 5377 C CA . TRP B 1 47 ? 140.406 129.326 121.574 1.00 52.56 47 TRP B CA 1
ATOM 5378 C C . TRP B 1 47 ? 141.077 128.001 121.254 1.00 52.56 47 TRP B C 1
ATOM 5379 O O . TRP B 1 47 ? 140.431 126.957 121.357 1.00 52.56 47 TRP B O 1
ATOM 5390 N N . GLY B 1 48 ? 142.348 128.012 120.872 1.00 53.20 48 GLY B N 1
ATOM 5391 C CA . GLY B 1 48 ? 143.058 126.781 120.604 1.00 53.20 48 GLY B CA 1
ATOM 5392 C C . GLY B 1 48 ? 143.945 126.393 121.763 1.00 53.20 48 GLY B C 1
ATOM 5393 O O . GLY B 1 48 ? 144.319 125.228 121.908 1.00 53.20 48 GLY B O 1
ATOM 5394 N N . ARG B 1 49 ? 144.296 127.370 122.595 1.00 56.73 49 ARG B N 1
ATOM 5395 C CA . ARG B 1 49 ? 145.065 127.085 123.796 1.00 56.73 49 ARG B CA 1
ATOM 5396 C C . ARG B 1 49 ? 144.193 126.579 124.932 1.00 56.73 49 ARG B C 1
ATOM 5397 O O . ARG B 1 49 ? 144.720 126.003 125.887 1.00 56.73 49 ARG B O 1
ATOM 5405 N N . GLN B 1 50 ? 142.881 126.787 124.854 1.00 52.08 50 GLN B N 1
ATOM 5406 C CA . GLN B 1 50 ? 141.961 126.258 125.847 1.00 52.08 50 GLN B CA 1
ATOM 5407 C C . GLN B 1 50 ? 141.390 124.904 125.458 1.00 52.08 50 GLN B C 1
ATOM 5408 O O . GLN B 1 50 ? 140.859 124.201 126.321 1.00 52.08 50 GLN B O 1
ATOM 5414 N N . PHE B 1 51 ? 141.478 124.527 124.184 1.00 47.59 51 PHE B N 1
ATOM 5415 C CA . PHE B 1 51 ? 141.079 123.185 123.782 1.00 47.59 51 PHE B CA 1
ATOM 5416 C C . PHE B 1 51 ? 142.113 122.154 124.204 1.00 47.59 51 PHE B C 1
ATOM 5417 O O . PHE B 1 51 ? 141.767 120.997 124.445 1.00 47.59 51 PHE B O 1
ATOM 5425 N N . TRP B 1 52 ? 143.378 122.543 124.290 1.00 52.27 52 TRP B N 1
ATOM 5426 C CA . TRP B 1 52 ? 144.429 121.586 124.595 1.00 52.27 52 TRP B CA 1
ATOM 5427 C C . TRP B 1 52 ? 144.633 121.380 126.086 1.00 52.27 52 TRP B C 1
ATOM 5428 O O . TRP B 1 52 ? 145.187 120.351 126.480 1.00 52.27 52 TRP B O 1
ATOM 5439 N N . ARG B 1 53 ? 144.203 122.319 126.923 1.00 50.68 53 ARG B N 1
ATOM 5440 C CA . ARG B 1 53 ? 144.340 122.141 128.361 1.00 50.68 53 ARG B CA 1
ATOM 5441 C C . ARG B 1 53 ? 143.325 121.160 128.929 1.00 50.68 53 ARG B C 1
ATOM 5442 O O . ARG B 1 53 ? 143.561 120.597 130.002 1.00 50.68 53 ARG B O 1
ATOM 5450 N N . ILE B 1 54 ? 142.212 120.936 128.237 1.00 43.11 54 ILE B N 1
ATOM 5451 C CA . ILE B 1 54 ? 141.175 120.047 128.751 1.00 43.11 54 ILE B CA 1
ATOM 5452 C C . ILE B 1 54 ? 141.494 118.596 128.421 1.00 43.11 54 ILE B C 1
ATOM 5453 O O . ILE B 1 54 ? 141.497 117.727 129.299 1.00 43.11 54 ILE B O 1
ATOM 5458 N N . THR B 1 55 ? 141.781 118.316 127.153 1.00 43.51 55 THR B N 1
ATOM 5459 C CA . THR B 1 55 ? 141.868 116.944 126.672 1.00 43.51 55 THR B CA 1
ATOM 5460 C C . THR B 1 55 ? 143.246 116.579 126.135 1.00 43.51 55 THR B C 1
ATOM 5461 O O . THR B 1 55 ? 143.364 115.952 125.079 1.00 43.51 55 THR B O 1
ATOM 5465 N N . ARG B 1 56 ? 144.295 116.934 126.877 1.00 50.88 56 ARG B N 1
ATOM 5466 C CA . ARG B 1 56 ? 145.654 116.674 126.416 1.00 50.88 56 ARG B CA 1
ATOM 5467 C C . ARG B 1 56 ? 146.006 115.197 126.519 1.00 50.88 56 ARG B C 1
ATOM 5468 O O . ARG B 1 56 ? 146.548 114.614 125.576 1.00 50.88 56 ARG B O 1
ATOM 5476 N N . ALA B 1 57 ? 145.692 114.570 127.649 1.00 45.57 57 ALA B N 1
ATOM 5477 C CA . ALA B 1 57 ? 146.185 113.232 127.952 1.00 45.57 57 ALA B CA 1
ATOM 5478 C C . ALA B 1 57 ? 145.482 112.124 127.181 1.00 45.57 57 ALA B C 1
ATOM 5479 O O . ALA B 1 57 ? 145.852 110.958 127.344 1.00 45.57 57 ALA B O 1
ATOM 5481 N N . TYR B 1 58 ? 144.488 112.441 126.352 1.00 43.21 58 TYR B N 1
ATOM 5482 C CA . TYR B 1 58 ? 143.829 111.404 125.571 1.00 43.21 58 TYR B CA 1
ATOM 5483 C C . TYR B 1 58 ? 144.594 111.077 124.301 1.00 43.21 58 TYR B C 1
ATOM 5484 O O . TYR B 1 58 ? 144.559 109.932 123.842 1.00 43.21 58 TYR B O 1
ATOM 5493 N N . PHE B 1 59 ? 145.296 112.053 123.728 1.00 50.08 59 PHE B N 1
ATOM 5494 C CA . PHE B 1 59 ? 145.951 111.868 122.443 1.00 50.08 59 PHE B CA 1
ATOM 5495 C C . PHE B 1 59 ? 147.423 111.501 122.551 1.00 50.08 59 PHE B C 1
ATOM 5496 O O . PHE B 1 59 ? 148.000 111.050 121.558 1.00 50.08 59 PHE B O 1
ATOM 5504 N N . VAL B 1 60 ? 148.044 111.679 123.712 1.00 60.09 60 VAL B N 1
ATOM 5505 C CA . VAL B 1 60 ? 149.442 111.320 123.901 1.00 60.09 60 VAL B CA 1
ATOM 5506 C C . VAL B 1 60 ? 149.536 110.219 124.949 1.00 60.09 60 VAL B C 1
ATOM 5507 O O . VAL B 1 60 ? 148.607 109.971 125.722 1.00 60.09 60 VAL B O 1
ATOM 5511 N N . GLY B 1 61 ? 150.683 109.549 124.968 1.00 77.09 61 GLY B N 1
ATOM 5512 C CA . GLY B 1 61 ? 150.901 108.439 125.863 1.00 77.09 61 GLY B CA 1
ATOM 5513 C C . GLY B 1 61 ? 151.043 107.126 125.120 1.00 77.09 61 GLY B C 1
ATOM 5514 O O . GLY B 1 61 ? 151.001 107.077 123.888 1.00 77.09 61 GLY B O 1
ATOM 5515 N N . PRO B 1 62 ? 151.224 106.027 125.860 1.00 83.14 62 PRO B N 1
ATOM 5516 C CA . PRO B 1 62 ? 151.345 104.718 125.204 1.00 83.14 62 PRO B CA 1
ATOM 5517 C C . PRO B 1 62 ? 150.014 104.080 124.849 1.00 83.14 62 PRO B C 1
ATOM 5518 O O . PRO B 1 62 ? 149.989 103.179 124.000 1.00 83.14 62 PRO B O 1
ATOM 5522 N N . ASN B 1 63 ? 148.915 104.508 125.468 1.00 78.50 63 ASN B N 1
ATOM 5523 C CA . ASN B 1 63 ? 147.595 103.970 125.183 1.00 78.50 63 ASN B CA 1
ATOM 5524 C C . ASN B 1 63 ? 146.844 104.794 124.144 1.00 78.50 63 ASN B C 1
ATOM 5525 O O . ASN B 1 63 ? 145.612 104.724 124.079 1.00 78.50 63 ASN B O 1
ATOM 5530 N N . SER B 1 64 ? 147.555 105.570 123.335 1.00 70.89 64 SER B N 1
ATOM 5531 C CA . SER B 1 64 ? 146.958 106.426 122.322 1.00 70.89 64 SER B CA 1
ATOM 5532 C C . SER B 1 64 ? 147.437 106.038 120.932 1.00 70.89 64 SER B C 1
ATOM 5533 O O . SER B 1 64 ? 147.772 106.889 120.111 1.00 70.89 64 SER B O 1
ATOM 5536 N N . VAL B 1 65 ? 147.492 104.739 120.661 1.00 68.19 65 VAL B N 1
ATOM 5537 C CA . VAL B 1 65 ? 147.798 104.238 119.331 1.00 68.19 65 VAL B CA 1
ATOM 5538 C C . VAL B 1 65 ? 146.528 103.862 118.582 1.00 68.19 65 VAL B C 1
ATOM 5539 O O . VAL B 1 65 ? 146.410 104.111 117.382 1.00 68.19 65 VAL B O 1
ATOM 5543 N N . ARG B 1 66 ? 145.545 103.314 119.292 1.00 69.03 66 ARG B N 1
ATOM 5544 C CA . ARG B 1 66 ? 144.256 102.989 118.699 1.00 69.03 66 ARG B CA 1
ATOM 5545 C C . ARG B 1 66 ? 143.368 104.210 118.498 1.00 69.03 66 ARG B C 1
ATOM 5546 O O . ARG B 1 66 ? 142.284 104.074 117.924 1.00 69.03 66 ARG B O 1
ATOM 5554 N N . VAL B 1 67 ? 143.789 105.387 118.956 1.00 60.92 67 VAL B N 1
ATOM 5555 C CA . VAL B 1 67 ? 143.052 106.610 118.664 1.00 60.92 67 VAL B CA 1
ATOM 5556 C C . VAL B 1 67 ? 143.433 107.148 117.294 1.00 60.92 67 VAL B C 1
ATOM 5557 O O . VAL B 1 67 ? 142.567 107.472 116.474 1.00 60.92 67 VAL B O 1
ATOM 5561 N N . TRP B 1 68 ? 144.736 107.241 117.018 1.00 64.68 68 TRP B N 1
ATOM 5562 C CA . TRP B 1 68 ? 145.193 107.718 115.720 1.00 64.68 68 TRP B CA 1
ATOM 5563 C C . TRP B 1 68 ? 144.911 106.720 114.606 1.00 64.68 68 TRP B C 1
ATOM 5564 O O . TRP B 1 68 ? 144.664 107.133 113.469 1.00 64.68 68 TRP B O 1
ATOM 5575 N N . LEU B 1 69 ? 144.907 105.423 114.911 1.00 65.09 69 LEU B N 1
ATOM 5576 C CA . LEU B 1 69 ? 144.591 104.420 113.903 1.00 65.09 69 LEU B CA 1
ATOM 5577 C C . LEU B 1 69 ? 143.122 104.464 113.499 1.00 65.09 69 LEU B C 1
ATOM 5578 O O . LEU B 1 69 ? 142.785 104.077 112.377 1.00 65.09 69 LEU B O 1
ATOM 5583 N N . MET B 1 70 ? 142.240 104.918 114.385 1.00 63.22 70 MET B N 1
ATOM 5584 C CA . MET B 1 70 ? 140.844 105.125 114.031 1.00 63.22 70 MET B CA 1
ATOM 5585 C C . MET B 1 70 ? 140.574 106.525 113.506 1.00 63.22 70 MET B C 1
ATOM 5586 O O . MET B 1 70 ? 139.545 106.740 112.861 1.00 63.22 70 MET B O 1
ATOM 5591 N N . LEU B 1 71 ? 141.457 107.478 113.779 1.00 60.13 71 LEU B N 1
ATOM 5592 C CA . LEU B 1 71 ? 141.367 108.797 113.172 1.00 60.13 71 LEU B CA 1
ATOM 5593 C C . LEU B 1 71 ? 141.939 108.834 111.762 1.00 60.13 71 LEU B C 1
ATOM 5594 O O . LEU B 1 71 ? 141.638 109.766 111.012 1.00 60.13 71 LEU B O 1
ATOM 5599 N N . GLY B 1 72 ? 142.755 107.854 111.389 1.00 61.47 72 GLY B N 1
ATOM 5600 C CA . GLY B 1 72 ? 143.332 107.828 110.061 1.00 61.47 72 GLY B CA 1
ATOM 5601 C C . GLY B 1 72 ? 142.457 107.202 108.994 1.00 61.47 72 GLY B C 1
ATOM 5602 O O . GLY B 1 72 ? 142.756 107.318 107.804 1.00 61.47 72 GLY B O 1
ATOM 5603 N N . VAL B 1 73 ? 141.381 106.526 109.397 1.00 58.27 73 VAL B N 1
ATOM 5604 C CA . VAL B 1 73 ? 140.469 105.936 108.422 1.00 58.27 73 VAL B CA 1
ATOM 5605 C C . VAL B 1 73 ? 139.430 106.963 107.983 1.00 58.27 73 VAL B C 1
ATOM 5606 O O . VAL B 1 73 ? 138.935 106.935 106.845 1.00 58.27 73 VAL B O 1
ATOM 5610 N N . LEU B 1 74 ? 139.116 107.915 108.863 1.00 54.77 74 LEU B N 1
ATOM 5611 C CA . LEU B 1 74 ? 138.120 108.932 108.556 1.00 54.77 74 LEU B CA 1
ATOM 5612 C C . LEU B 1 74 ? 138.616 109.960 107.545 1.00 54.77 74 LEU B C 1
ATOM 5613 O O . LEU B 1 74 ? 137.817 110.768 107.067 1.00 54.77 74 LEU B O 1
ATOM 5618 N N . LEU B 1 75 ? 139.908 109.963 107.217 1.00 55.35 75 LEU B N 1
ATOM 5619 C CA . LEU B 1 75 ? 140.409 110.776 106.118 1.00 55.35 75 LEU B CA 1
ATOM 5620 C C . LEU B 1 75 ? 140.277 110.068 104.776 1.00 55.35 75 LEU B C 1
ATOM 5621 O O . LEU B 1 75 ? 139.950 110.715 103.766 1.00 55.35 75 LEU B O 1
ATOM 5626 N N . LEU B 1 76 ? 140.530 108.756 104.749 1.00 52.34 76 LEU B N 1
ATOM 5627 C CA . LEU B 1 76 ? 140.233 107.934 103.585 1.00 52.34 76 LEU B CA 1
ATOM 5628 C C . LEU B 1 76 ? 138.754 107.961 103.241 1.00 52.34 76 LEU B C 1
ATOM 5629 O O . LEU B 1 76 ? 138.402 108.020 102.055 1.00 52.34 76 LEU B O 1
ATOM 5634 N N . SER B 1 77 ? 137.889 107.989 104.254 1.00 48.40 77 SER B N 1
ATOM 5635 C CA . SER B 1 77 ? 136.447 108.067 104.045 1.00 48.40 77 SER B CA 1
ATOM 5636 C C . SER B 1 77 ? 135.962 109.437 103.575 1.00 48.40 77 SER B C 1
ATOM 5637 O O . SER B 1 77 ? 134.754 109.609 103.394 1.00 48.40 77 SER B O 1
ATOM 5640 N N . VAL B 1 78 ? 136.851 110.409 103.386 1.00 47.59 78 VAL B N 1
ATOM 5641 C CA . VAL B 1 78 ? 136.509 111.698 102.804 1.00 47.59 78 VAL B CA 1
ATOM 5642 C C . VAL B 1 78 ? 137.126 111.863 101.418 1.00 47.59 78 VAL B C 1
ATOM 5643 O O . VAL B 1 78 ? 136.479 112.382 100.498 1.00 47.59 78 VAL B O 1
ATOM 5647 N N . VAL B 1 79 ? 138.367 111.394 101.246 1.00 49.14 79 VAL B N 1
ATOM 5648 C CA . VAL B 1 79 ? 138.977 111.366 99.914 1.00 49.14 79 VAL B CA 1
ATOM 5649 C C . VAL B 1 79 ? 138.185 110.466 98.966 1.00 49.14 79 VAL B C 1
ATOM 5650 O O . VAL B 1 79 ? 137.960 110.818 97.789 1.00 49.14 79 VAL B O 1
ATOM 5654 N N . LEU B 1 80 ? 137.684 109.336 99.473 1.00 50.36 80 LEU B N 1
ATOM 5655 C CA . LEU B 1 80 ? 136.839 108.454 98.683 1.00 50.36 80 LEU B CA 1
ATOM 5656 C C . LEU B 1 80 ? 135.485 109.073 98.350 1.00 50.36 80 LEU B C 1
ATOM 5657 O O . LEU B 1 80 ? 134.820 108.601 97.425 1.00 50.36 80 LEU B O 1
ATOM 5662 N N . ALA B 1 81 ? 135.072 110.125 99.051 1.00 48.47 81 ALA B N 1
ATOM 5663 C CA . ALA B 1 81 ? 133.838 110.829 98.738 1.00 48.47 81 ALA B CA 1
ATOM 5664 C C . ALA B 1 81 ? 134.051 112.005 97.797 1.00 48.47 81 ALA B C 1
ATOM 5665 O O . ALA B 1 81 ? 133.097 112.435 97.147 1.00 48.47 81 ALA B O 1
ATOM 5667 N N . VAL B 1 82 ? 135.264 112.544 97.723 1.00 47.96 82 VAL B N 1
ATOM 5668 C CA . VAL B 1 82 ? 135.554 113.593 96.743 1.00 47.96 82 VAL B CA 1
ATOM 5669 C C . VAL B 1 82 ? 135.737 112.975 95.356 1.00 47.96 82 VAL B C 1
ATOM 5670 O O . VAL B 1 82 ? 135.295 113.542 94.338 1.00 47.96 82 VAL B O 1
ATOM 5674 N N . ARG B 1 83 ? 136.372 111.792 95.310 1.00 53.23 83 ARG B N 1
ATOM 5675 C CA . ARG B 1 83 ? 136.617 111.136 94.018 1.00 53.23 83 ARG B CA 1
ATOM 5676 C C . ARG B 1 83 ? 135.322 110.754 93.302 1.00 53.23 83 ARG B C 1
ATOM 5677 O O . ARG B 1 83 ? 135.211 110.931 92.082 1.00 53.23 83 ARG B O 1
ATOM 5685 N N . LEU B 1 84 ? 134.322 110.280 94.047 1.00 47.15 84 LEU B N 1
ATOM 5686 C CA . LEU B 1 84 ? 133.025 109.979 93.463 1.00 47.15 84 LEU B CA 1
ATOM 5687 C C . LEU B 1 84 ? 132.285 111.227 93.008 1.00 47.15 84 LEU B C 1
ATOM 5688 O O . LEU B 1 84 ? 131.529 111.159 92.035 1.00 47.15 84 LEU B O 1
ATOM 5693 N N . ASN B 1 85 ? 132.501 112.364 93.665 1.00 47.60 85 ASN B N 1
ATOM 5694 C CA . ASN B 1 85 ? 131.893 113.604 93.205 1.00 47.60 85 ASN B CA 1
ATOM 5695 C C . ASN B 1 85 ? 132.504 114.085 91.900 1.00 47.60 85 ASN B C 1
ATOM 5696 O O . ASN B 1 85 ? 131.827 114.760 91.120 1.00 47.60 85 ASN B O 1
ATOM 5701 N N . VAL B 1 86 ? 133.773 113.769 91.648 1.00 49.94 86 VAL B N 1
ATOM 5702 C CA . VAL B 1 86 ? 134.333 114.097 90.334 1.00 49.94 86 VAL B CA 1
ATOM 5703 C C . VAL B 1 86 ? 133.827 113.126 89.264 1.00 49.94 86 VAL B C 1
ATOM 5704 O O . VAL B 1 86 ? 133.481 113.532 88.139 1.00 49.94 86 VAL B O 1
ATOM 5708 N N . LEU B 1 87 ? 133.762 111.832 89.593 1.00 52.02 87 LEU B N 1
ATOM 5709 C CA . LEU B 1 87 ? 133.292 110.857 88.610 1.00 52.02 87 LEU B CA 1
ATOM 5710 C C . LEU B 1 87 ? 131.800 110.975 88.311 1.00 52.02 87 LEU B C 1
ATOM 5711 O O . LEU B 1 87 ? 131.363 110.507 87.257 1.00 52.02 87 LEU B O 1
ATOM 5716 N N . PHE B 1 88 ? 131.009 111.574 89.201 1.00 52.46 88 PHE B N 1
ATOM 5717 C CA . PHE B 1 88 ? 129.634 111.904 88.843 1.00 52.46 88 PHE B CA 1
ATOM 5718 C C . PHE B 1 88 ? 129.552 113.062 87.866 1.00 52.46 88 PHE B C 1
ATOM 5719 O O . PHE B 1 88 ? 128.636 113.093 87.041 1.00 52.46 88 PHE B O 1
ATOM 5727 N N . SER B 1 89 ? 130.478 114.016 87.945 1.00 54.58 89 SER B N 1
ATOM 5728 C CA . SER B 1 89 ? 130.470 115.138 87.017 1.00 54.58 89 SER B CA 1
ATOM 5729 C C . SER B 1 89 ? 130.956 114.738 85.637 1.00 54.58 89 SER B C 1
ATOM 5730 O O . SER B 1 89 ? 130.576 115.370 84.648 1.00 54.58 89 SER B O 1
ATOM 5733 N N . TYR B 1 90 ? 131.802 113.710 85.548 1.00 60.21 90 TYR B N 1
ATOM 5734 C CA . TYR B 1 90 ? 132.256 113.272 84.225 1.00 60.21 90 TYR B CA 1
ATOM 5735 C C . TYR B 1 90 ? 131.180 112.556 83.408 1.00 60.21 90 TYR B C 1
ATOM 5736 O O . TYR B 1 90 ? 131.390 112.307 82.218 1.00 60.21 90 TYR B O 1
ATOM 5745 N N . GLN B 1 91 ? 130.036 112.215 84.006 1.00 62.57 91 GLN B N 1
ATOM 5746 C CA . GLN B 1 91 ? 129.029 111.426 83.297 1.00 62.57 91 GLN B CA 1
ATOM 5747 C C . GLN B 1 91 ? 127.960 112.306 82.651 1.00 62.57 91 GLN B C 1
ATOM 5748 O O . GLN B 1 91 ? 127.444 111.977 81.569 1.00 62.57 91 GLN B O 1
ATOM 5754 N N . GLY B 1 92 ? 127.618 113.426 83.287 1.00 64.55 92 GLY B N 1
ATOM 5755 C CA . GLY B 1 92 ? 126.726 114.396 82.680 1.00 64.55 92 GLY B CA 1
ATOM 5756 C C . GLY B 1 92 ? 127.305 115.100 81.475 1.00 64.55 92 GLY B C 1
ATOM 5757 O O . GLY B 1 92 ? 126.542 115.644 80.671 1.00 64.55 92 GLY B O 1
ATOM 5758 N N . ASN B 1 93 ? 128.627 115.104 81.334 1.00 67.18 93 ASN B N 1
ATOM 5759 C CA . ASN B 1 93 ? 129.278 115.566 80.119 1.00 67.18 93 ASN B CA 1
ATOM 5760 C C . ASN B 1 93 ? 129.080 114.611 78.954 1.00 67.18 93 ASN B C 1
ATOM 5761 O O . ASN B 1 93 ? 129.136 115.045 77.801 1.00 67.18 93 ASN B O 1
ATOM 5766 N N . ASP B 1 94 ? 128.846 113.329 79.222 1.00 69.97 94 ASP B N 1
ATOM 5767 C CA . ASP B 1 94 ? 128.573 112.360 78.171 1.00 69.97 94 ASP B CA 1
ATOM 5768 C C . ASP B 1 94 ? 127.102 112.274 77.813 1.00 69.97 94 ASP B C 1
ATOM 5769 O O . ASP B 1 94 ? 126.771 112.165 76.625 1.00 69.97 94 ASP B O 1
ATOM 5774 N N . MET B 1 95 ? 126.218 112.316 78.815 1.00 66.66 95 MET B N 1
ATOM 5775 C CA . MET B 1 95 ? 124.789 112.184 78.541 1.00 66.66 95 MET B CA 1
ATOM 5776 C C . MET B 1 95 ? 124.227 113.365 77.755 1.00 66.66 95 MET B C 1
ATOM 5777 O O . MET B 1 95 ? 123.446 113.155 76.822 1.00 66.66 95 MET B O 1
ATOM 5782 N N . TYR B 1 96 ? 124.632 114.591 78.076 1.00 66.93 96 TYR B N 1
ATOM 5783 C CA . TYR B 1 96 ? 124.155 115.753 77.338 1.00 66.93 96 TYR B CA 1
ATOM 5784 C C . TYR B 1 96 ? 124.770 115.884 75.953 1.00 66.93 96 TYR B C 1
ATOM 5785 O O . TYR B 1 96 ? 124.204 116.584 75.109 1.00 66.93 96 TYR B O 1
ATOM 5794 N N . THR B 1 97 ? 125.910 115.243 75.697 1.00 65.54 97 THR B N 1
ATOM 5795 C CA . THR B 1 97 ? 126.448 115.221 74.341 1.00 65.54 97 THR B CA 1
ATOM 5796 C C . THR B 1 97 ? 125.748 114.166 73.496 1.00 65.54 97 THR B C 1
ATOM 5797 O O . THR B 1 97 ? 125.429 114.410 72.323 1.00 65.54 97 THR B O 1
ATOM 5801 N N . ALA B 1 98 ? 125.483 112.995 74.083 1.00 66.20 98 ALA B N 1
ATOM 5802 C CA . ALA B 1 98 ? 124.723 111.970 73.381 1.00 66.20 98 ALA B CA 1
ATOM 5803 C C . ALA B 1 98 ? 123.282 112.386 73.131 1.00 66.20 98 ALA B C 1
ATOM 5804 O O . ALA B 1 98 ? 122.684 111.933 72.152 1.00 66.20 98 ALA B O 1
ATOM 5806 N N . LEU B 1 99 ? 122.713 113.241 73.980 1.00 66.76 99 LEU B N 1
ATOM 5807 C CA . LEU B 1 99 ? 121.393 113.792 73.707 1.00 66.76 99 LEU B CA 1
ATOM 5808 C C . LEU B 1 99 ? 121.419 114.928 72.697 1.00 66.76 99 LEU B C 1
ATOM 5809 O O . LEU B 1 99 ? 120.351 115.363 72.258 1.00 66.76 99 LEU B O 1
ATOM 5814 N N . GLN B 1 100 ? 122.597 115.428 72.330 1.00 69.56 100 GLN B N 1
ATOM 5815 C CA . GLN B 1 100 ? 122.695 116.451 71.299 1.00 69.56 100 GLN B CA 1
ATOM 5816 C C . GLN B 1 100 ? 123.011 115.866 69.936 1.00 69.56 100 GLN B C 1
ATOM 5817 O O . GLN B 1 100 ? 122.584 116.421 68.919 1.00 69.56 100 GLN B O 1
ATOM 5823 N N . LYS B 1 101 ? 123.749 114.754 69.890 1.00 73.75 101 LYS B N 1
ATOM 5824 C CA . LYS B 1 101 ? 124.029 114.127 68.602 1.00 73.75 101 LYS B CA 1
ATOM 5825 C C . LYS B 1 101 ? 122.791 113.463 68.013 1.00 73.75 101 LYS B C 1
ATOM 5826 O O . LYS B 1 101 ? 122.719 113.269 66.797 1.00 73.75 101 LYS B O 1
ATOM 5832 N N . ALA B 1 102 ? 121.811 113.114 68.846 1.00 73.83 102 ALA B N 1
ATOM 5833 C CA . ALA B 1 102 ? 120.599 112.486 68.337 1.00 73.83 102 ALA B CA 1
ATOM 5834 C C . ALA B 1 102 ? 119.648 113.485 67.697 1.00 73.83 102 ALA B C 1
ATOM 5835 O O . ALA B 1 102 ? 118.826 113.090 66.865 1.00 73.83 102 ALA B O 1
ATOM 5837 N N . PHE B 1 103 ? 119.733 114.763 68.061 1.00 76.46 103 PHE B N 1
ATOM 5838 C CA . PHE B 1 103 ? 118.850 115.772 67.493 1.00 76.46 103 PHE B CA 1
ATOM 5839 C C . PHE B 1 103 ? 119.366 116.344 66.185 1.00 76.46 103 PHE B C 1
ATOM 5840 O O . PHE B 1 103 ? 118.579 116.916 65.424 1.00 76.46 103 PHE B O 1
ATOM 5848 N N . GLU B 1 104 ? 120.659 116.214 65.908 1.00 82.85 104 GLU B N 1
ATOM 5849 C CA . GLU B 1 104 ? 121.231 116.671 64.653 1.00 82.85 104 GLU B CA 1
ATOM 5850 C C . GLU B 1 104 ? 121.238 115.586 63.589 1.00 82.85 104 GLU B C 1
ATOM 5851 O O . GLU B 1 104 ? 121.852 115.771 62.534 1.00 82.85 104 GLU B O 1
ATOM 5857 N N . GLY B 1 105 ? 120.584 114.459 63.846 1.00 84.07 105 GLY B N 1
ATOM 5858 C CA . GLY B 1 105 ? 120.426 113.425 62.847 1.00 84.07 105 GLY B CA 1
ATOM 5859 C C . GLY B 1 105 ? 118.988 113.347 62.387 1.00 84.07 105 GLY B C 1
ATOM 5860 O O . GLY B 1 105 ? 118.697 112.863 61.290 1.00 84.07 105 GLY B O 1
ATOM 5861 N N . ILE B 1 106 ? 118.077 113.825 63.232 1.00 84.54 106 ILE B N 1
ATOM 5862 C CA . ILE B 1 106 ? 116.668 113.869 62.859 1.00 84.54 106 ILE B CA 1
ATOM 5863 C C . ILE B 1 106 ? 116.417 115.017 61.889 1.00 84.54 106 ILE B C 1
ATOM 5864 O O . ILE B 1 106 ? 115.787 114.839 60.839 1.00 84.54 106 ILE B O 1
ATOM 5869 N N . ALA B 1 107 ? 116.931 116.206 62.212 1.00 89.04 107 ALA B N 1
ATOM 5870 C CA . ALA B 1 107 ? 116.685 117.372 61.370 1.00 89.04 107 ALA B CA 1
ATOM 5871 C C . ALA B 1 107 ? 117.518 117.330 60.096 1.00 89.04 107 ALA B C 1
ATOM 5872 O O . ALA B 1 107 ? 117.084 117.825 59.050 1.00 89.04 107 ALA B O 1
ATOM 5874 N N . SER B 1 108 ? 118.718 116.751 60.161 1.00 91.80 108 SER B N 1
ATOM 5875 C CA . SER B 1 108 ? 119.551 116.658 58.966 1.00 91.80 108 SER B CA 1
ATOM 5876 C C . SER B 1 108 ? 119.038 115.582 58.019 1.00 91.80 108 SER B C 1
ATOM 5877 O O . SER B 1 108 ? 118.895 115.826 56.816 1.00 91.80 108 SER B O 1
ATOM 5880 N N . GLY B 1 109 ? 118.754 114.391 58.538 1.00 92.59 109 GLY B N 1
ATOM 5881 C CA . GLY B 1 109 ? 118.159 113.317 57.766 1.00 92.59 109 GLY B CA 1
ATOM 5882 C C . GLY B 1 109 ? 118.929 112.014 57.780 1.00 92.59 109 GLY B C 1
ATOM 5883 O O . GLY B 1 109 ? 118.321 110.951 57.588 1.00 92.59 109 GLY B O 1
ATOM 5884 N N . ASP B 1 110 ? 120.240 112.046 58.000 1.00 93.12 110 ASP B N 1
ATOM 5885 C CA . ASP B 1 110 ? 121.029 110.826 57.935 1.00 93.12 110 ASP B CA 1
ATOM 5886 C C . ASP B 1 110 ? 120.870 109.999 59.209 1.00 93.12 110 ASP B C 1
ATOM 5887 O O . ASP B 1 110 ? 120.476 110.499 60.265 1.00 93.12 110 ASP B O 1
ATOM 5892 N N . GLY B 1 111 ? 121.191 108.713 59.093 1.00 89.80 111 GLY B N 1
ATOM 5893 C CA . GLY B 1 111 ? 121.037 107.792 60.200 1.00 89.80 111 GLY B CA 1
ATOM 5894 C C . GLY B 1 111 ? 122.341 107.176 60.657 1.00 89.80 111 GLY B C 1
ATOM 5895 O O . GLY B 1 111 ? 122.351 106.103 61.265 1.00 89.80 111 GLY B O 1
ATOM 5896 N N . THR B 1 112 ? 123.453 107.843 60.359 1.00 89.17 112 THR B N 1
ATOM 5897 C CA . THR B 1 112 ? 124.753 107.421 60.862 1.00 89.17 112 THR B CA 1
ATOM 5898 C C . THR B 1 112 ? 125.090 108.128 62.167 1.00 89.17 112 THR B C 1
ATOM 5899 O O . THR B 1 112 ? 125.582 107.498 63.110 1.00 89.17 112 THR B O 1
ATOM 5903 N N . VAL B 1 113 ? 124.794 109.426 62.247 1.00 85.01 113 VAL B N 1
ATOM 5904 C CA . VAL B 1 113 ? 125.008 110.175 63.479 1.00 85.01 113 VAL B CA 1
ATOM 5905 C C . VAL B 1 113 ? 123.980 109.775 64.532 1.00 85.01 113 VAL B C 1
ATOM 5906 O O . VAL B 1 113 ? 124.297 109.676 65.725 1.00 85.01 113 VAL B O 1
ATOM 5910 N N . LYS B 1 114 ? 122.743 109.502 64.105 1.00 80.81 114 LYS B N 1
ATOM 5911 C CA . LYS B 1 114 ? 121.680 109.155 65.044 1.00 80.81 114 LYS B CA 1
ATOM 5912 C C . LYS B 1 114 ? 121.914 107.792 65.684 1.00 80.81 114 LYS B C 1
ATOM 5913 O O . LYS B 1 114 ? 121.693 107.622 66.888 1.00 80.81 114 LYS B O 1
ATOM 5919 N N . ARG B 1 115 ? 122.380 106.814 64.904 1.00 84.98 115 ARG B N 1
ATOM 5920 C CA . ARG B 1 115 ? 122.679 105.504 65.469 1.00 84.98 115 ARG B CA 1
ATOM 5921 C C . ARG B 1 115 ? 123.934 105.519 66.329 1.00 84.98 115 ARG B C 1
ATOM 5922 O O . ARG B 1 115 ? 124.125 104.606 67.138 1.00 84.98 115 ARG B O 1
ATOM 5930 N N . SER B 1 116 ? 124.791 106.524 66.172 1.00 83.62 116 SER B N 1
ATOM 5931 C CA . SER B 1 116 ? 125.929 106.710 67.059 1.00 83.62 116 SER B CA 1
ATOM 5932 C C . SER B 1 116 ? 125.590 107.548 68.281 1.00 83.62 116 SER B C 1
ATOM 5933 O O . SER B 1 116 ? 126.360 107.549 69.245 1.00 83.62 116 SER B O 1
ATOM 5936 N N . GLY B 1 117 ? 124.471 108.262 68.260 1.00 76.01 117 GLY B N 1
ATOM 5937 C CA . GLY B 1 117 ? 124.050 109.036 69.409 1.00 76.01 117 GLY B CA 1
ATOM 5938 C C . GLY B 1 117 ? 123.090 108.278 70.299 1.00 76.01 117 GLY B C 1
ATOM 5939 O O . GLY B 1 117 ? 123.010 108.544 71.500 1.00 76.01 117 GLY B O 1
ATOM 5940 N N . VAL B 1 118 ? 122.346 107.337 69.717 1.00 76.32 118 VAL B N 1
ATOM 5941 C CA . VAL B 1 118 ? 121.460 106.494 70.512 1.00 76.32 118 VAL B CA 1
ATOM 5942 C C . VAL B 1 118 ? 122.272 105.516 71.351 1.00 76.32 118 VAL B C 1
ATOM 5943 O O . VAL B 1 118 ? 122.001 105.322 72.542 1.00 76.32 118 VAL B O 1
ATOM 5947 N N . ARG B 1 119 ? 123.306 104.919 70.757 1.00 78.48 119 ARG B N 1
ATOM 5948 C CA . ARG B 1 119 ? 124.158 103.976 71.471 1.00 78.48 119 ARG B CA 1
ATOM 5949 C C . ARG B 1 119 ? 125.001 104.648 72.547 1.00 78.48 119 ARG B C 1
ATOM 5950 O O . ARG B 1 119 ? 125.429 103.975 73.489 1.00 78.48 119 ARG B O 1
ATOM 5958 N N . GLY B 1 120 ? 125.248 105.950 72.430 1.00 73.16 120 GLY B N 1
ATOM 5959 C CA . GLY B 1 120 ? 125.948 106.674 73.472 1.00 73.16 120 GLY B CA 1
ATOM 5960 C C . GLY B 1 120 ? 125.093 107.083 74.646 1.00 73.16 120 GLY B C 1
ATOM 5961 O O . GLY B 1 120 ? 125.629 107.552 75.652 1.00 73.16 120 GLY B O 1
ATOM 5962 N N . PHE B 1 121 ? 123.777 106.927 74.541 1.00 67.38 121 PHE B N 1
ATOM 5963 C CA . PHE B 1 121 ? 122.884 107.205 75.657 1.00 67.38 121 PHE B CA 1
ATOM 5964 C C . PHE B 1 121 ? 122.745 106.005 76.580 1.00 67.38 121 PHE B C 1
ATOM 5965 O O . PHE B 1 121 ? 122.773 106.161 77.804 1.00 67.38 121 PHE B O 1
ATOM 5973 N N . TRP B 1 122 ? 122.600 104.804 76.021 1.00 68.38 122 TRP B N 1
ATOM 5974 C CA . TRP B 1 122 ? 122.446 103.608 76.836 1.00 68.38 122 TRP B CA 1
ATOM 5975 C C . TRP B 1 122 ? 123.750 103.147 77.466 1.00 68.38 122 TRP B C 1
ATOM 5976 O O . TRP B 1 122 ? 123.724 102.255 78.319 1.00 68.38 122 TRP B O 1
ATOM 5987 N N . MET B 1 123 ? 124.884 103.720 77.068 1.00 71.89 123 MET B N 1
ATOM 5988 C CA . MET B 1 123 ? 126.132 103.442 77.763 1.00 71.89 123 MET B CA 1
ATOM 5989 C C . MET B 1 123 ? 126.250 104.276 79.031 1.00 71.89 123 MET B C 1
ATOM 5990 O O . MET B 1 123 ? 126.693 103.773 80.067 1.00 71.89 123 MET B O 1
ATOM 5995 N N . SER B 1 124 ? 125.825 105.539 78.981 1.00 66.41 124 SER B N 1
ATOM 5996 C CA . SER B 1 124 ? 125.962 106.459 80.100 1.00 66.41 124 SER B CA 1
ATOM 5997 C C . SER B 1 124 ? 124.816 106.362 81.098 1.00 66.41 124 SER B C 1
ATOM 5998 O O . SER B 1 124 ? 124.689 107.231 81.966 1.00 66.41 124 SER B O 1
ATOM 6001 N N . ILE B 1 125 ? 123.976 105.339 80.988 1.00 64.96 125 ILE B N 1
ATOM 6002 C CA . ILE B 1 125 ? 123.037 104.985 82.040 1.00 64.96 125 ILE B CA 1
ATOM 6003 C C . ILE B 1 125 ? 123.559 103.817 82.868 1.00 64.96 125 ILE B C 1
ATOM 6004 O O . ILE B 1 125 ? 123.447 103.818 84.094 1.00 64.96 125 ILE B O 1
ATOM 6009 N N . GLY B 1 126 ? 124.205 102.851 82.211 1.00 65.08 126 GLY B N 1
ATOM 6010 C CA . GLY B 1 126 ? 124.804 101.731 82.912 1.00 65.08 126 GLY B CA 1
ATOM 6011 C C . GLY B 1 126 ? 125.993 102.096 83.774 1.00 65.08 126 GLY B C 1
ATOM 6012 O O . GLY B 1 126 ? 126.318 101.352 84.702 1.00 65.08 126 GLY B O 1
ATOM 6013 N N . VAL B 1 127 ? 126.649 103.222 83.492 1.00 65.49 127 VAL B N 1
ATOM 6014 C CA . VAL B 1 127 ? 127.708 103.696 84.376 1.00 65.49 127 VAL B CA 1
ATOM 6015 C C . VAL B 1 127 ? 127.113 104.333 85.626 1.00 65.49 127 VAL B C 1
ATOM 6016 O O . VAL B 1 127 ? 127.697 104.248 86.711 1.00 65.49 127 VAL B O 1
ATOM 6020 N N . PHE B 1 128 ? 125.934 104.948 85.510 1.00 60.51 128 PHE B N 1
ATOM 6021 C CA . PHE B 1 128 ? 125.268 105.502 86.684 1.00 60.51 128 PHE B CA 1
ATOM 6022 C C . PHE B 1 128 ? 124.751 104.409 87.608 1.00 60.51 128 PHE B C 1
ATOM 6023 O O . PHE B 1 128 ? 124.647 104.623 88.819 1.00 60.51 128 PHE B O 1
ATOM 6031 N N . SER B 1 129 ? 124.426 103.238 87.067 1.00 59.59 129 SER B N 1
ATOM 6032 C CA . SER B 1 129 ? 123.888 102.167 87.892 1.00 59.59 129 SER B CA 1
ATOM 6033 C C . SER B 1 129 ? 124.952 101.464 88.722 1.00 59.59 129 SER B C 1
ATOM 6034 O O . SER B 1 129 ? 124.609 100.813 89.712 1.00 59.59 129 SER B O 1
ATOM 6037 N N . VAL B 1 130 ? 126.222 101.570 88.347 1.00 58.84 130 VAL B N 1
ATOM 6038 C CA . VAL B 1 130 ? 127.292 100.970 89.137 1.00 58.84 130 VAL B CA 1
ATOM 6039 C C . VAL B 1 130 ? 127.792 101.931 90.207 1.00 58.84 130 VAL B C 1
ATOM 6040 O O . VAL B 1 130 ? 128.101 101.519 91.326 1.00 58.84 130 VAL B O 1
ATOM 6044 N N . MET B 1 131 ? 127.847 103.223 89.901 1.00 59.37 131 MET B N 1
ATOM 6045 C CA . MET B 1 131 ? 128.292 104.222 90.861 1.00 59.37 131 MET B CA 1
ATOM 6046 C C . MET B 1 131 ? 127.182 104.707 91.786 1.00 59.37 131 MET B C 1
ATOM 6047 O O . MET B 1 131 ? 127.370 105.713 92.472 1.00 59.37 131 MET B O 1
ATOM 6052 N N . ALA B 1 132 ? 126.037 104.032 91.825 1.00 56.92 132 ALA B N 1
ATOM 6053 C CA . ALA B 1 132 ? 124.995 104.353 92.784 1.00 56.92 132 ALA B CA 1
ATOM 6054 C C . ALA B 1 132 ? 124.921 103.358 93.930 1.00 56.92 132 ALA B C 1
ATOM 6055 O O . ALA B 1 132 ? 124.174 103.593 94.883 1.00 56.92 132 ALA B O 1
ATOM 6057 N N . VAL B 1 133 ? 125.663 102.258 93.858 1.00 55.59 133 VAL B N 1
ATOM 6058 C CA . VAL B 1 133 ? 125.774 101.342 94.985 1.00 55.59 133 VAL B CA 1
ATOM 6059 C C . VAL B 1 133 ? 126.951 101.728 95.877 1.00 55.59 133 VAL B C 1
ATOM 6060 O O . VAL B 1 133 ? 126.849 101.664 97.110 1.00 55.59 133 VAL B O 1
ATOM 6064 N N . LEU B 1 134 ? 128.049 102.185 95.274 1.00 54.00 134 LEU B N 1
ATOM 6065 C CA . LEU B 1 134 ? 129.226 102.628 96.007 1.00 54.00 134 LEU B CA 1
ATOM 6066 C C . LEU B 1 134 ? 128.992 103.918 96.780 1.00 54.00 134 LEU B C 1
ATOM 6067 O O . LEU B 1 134 ? 129.816 104.264 97.630 1.00 54.00 134 LEU B O 1
ATOM 6072 N N . HIS B 1 135 ? 127.910 104.638 96.503 1.00 52.34 135 HIS B N 1
ATOM 6073 C CA . HIS B 1 135 ? 127.528 105.796 97.297 1.00 52.34 135 HIS B CA 1
ATOM 6074 C C . HIS B 1 135 ? 126.783 105.404 98.563 1.00 52.34 135 HIS B C 1
ATOM 6075 O O . HIS B 1 135 ? 127.110 105.905 99.647 1.00 52.34 135 HIS B O 1
ATOM 6082 N N . VAL B 1 136 ? 125.813 104.495 98.449 1.00 51.50 136 VAL B N 1
ATOM 6083 C CA . VAL B 1 136 ? 125.058 104.027 99.608 1.00 51.50 136 VAL B CA 1
ATOM 6084 C C . VAL B 1 136 ? 125.956 103.231 100.549 1.00 51.50 136 VAL B C 1
ATOM 6085 O O . VAL B 1 136 ? 125.878 103.379 101.777 1.00 51.50 136 VAL B O 1
ATOM 6089 N N . THR B 1 137 ? 126.844 102.403 99.986 1.00 49.88 137 THR B N 1
ATOM 6090 C CA . THR B 1 137 ? 127.769 101.617 100.801 1.00 49.88 137 THR B CA 1
ATOM 6091 C C . THR B 1 137 ? 128.753 102.512 101.548 1.00 49.88 137 THR B C 1
ATOM 6092 O O . THR B 1 137 ? 129.049 102.273 102.725 1.00 49.88 137 THR B O 1
ATOM 6096 N N . ARG B 1 138 ? 129.229 103.578 100.903 1.00 48.07 138 ARG B N 1
ATOM 6097 C CA . ARG B 1 138 ? 130.151 104.489 101.571 1.00 48.07 138 ARG B CA 1
ATOM 6098 C C . ARG B 1 138 ? 129.453 105.336 102.623 1.00 48.07 138 ARG B C 1
ATOM 6099 O O . ARG B 1 138 ? 130.049 105.629 103.663 1.00 48.07 138 ARG B O 1
ATOM 6107 N N . VAL B 1 139 ? 128.202 105.735 102.383 1.00 47.10 139 VAL B N 1
ATOM 6108 C CA . VAL B 1 139 ? 127.495 106.556 103.363 1.00 47.10 139 VAL B CA 1
ATOM 6109 C C . VAL B 1 139 ? 127.135 105.732 104.595 1.00 47.10 139 VAL B C 1
ATOM 6110 O O . VAL B 1 139 ? 127.332 106.175 105.732 1.00 47.10 139 VAL B O 1
ATOM 6114 N N . MET B 1 140 ? 126.663 104.502 104.398 1.00 50.30 140 MET B N 1
ATOM 6115 C CA . MET B 1 140 ? 126.182 103.720 105.530 1.00 50.30 140 MET B CA 1
ATOM 6116 C C . MET B 1 140 ? 127.296 103.067 106.339 1.00 50.30 140 MET B C 1
ATOM 6117 O O . MET B 1 140 ? 127.043 102.628 107.464 1.00 50.30 140 MET B O 1
ATOM 6122 N N . ALA B 1 141 ? 128.514 102.988 105.810 1.00 48.69 141 ALA B N 1
ATOM 6123 C CA . ALA B 1 141 ? 129.666 102.569 106.593 1.00 48.69 141 ALA B CA 1
ATOM 6124 C C . ALA B 1 141 ? 130.461 103.753 107.112 1.00 48.69 141 ALA B C 1
ATOM 6125 O O . ALA B 1 141 ? 131.676 103.644 107.296 1.00 48.69 141 ALA B O 1
ATOM 6127 N N . ASP B 1 142 ? 129.798 104.882 107.337 1.00 48.66 142 ASP B N 1
ATOM 6128 C CA . ASP B 1 142 ? 130.457 106.115 107.733 1.00 48.66 142 ASP B CA 1
ATOM 6129 C C . ASP B 1 142 ? 129.727 106.669 108.945 1.00 48.66 142 ASP B C 1
ATOM 6130 O O . ASP B 1 142 ? 130.307 107.383 109.765 1.00 48.66 142 ASP B O 1
ATOM 6135 N N . ILE B 1 143 ? 128.439 106.346 109.054 1.00 44.13 143 ILE B N 1
ATOM 6136 C CA . ILE B 1 143 ? 127.693 106.640 110.270 1.00 44.13 143 ILE B CA 1
ATOM 6137 C C . ILE B 1 143 ? 128.163 105.736 111.398 1.00 44.13 143 ILE B C 1
ATOM 6138 O O . ILE B 1 143 ? 128.364 106.183 112.531 1.00 44.13 143 ILE B O 1
ATOM 6143 N N . TYR B 1 144 ? 128.401 104.460 111.092 1.00 43.94 144 TYR B N 1
ATOM 6144 C CA . TYR B 1 144 ? 128.786 103.498 112.116 1.00 43.94 144 TYR B CA 1
ATOM 6145 C C . TYR B 1 144 ? 130.214 103.717 112.599 1.00 43.94 144 TYR B C 1
ATOM 6146 O O . TYR B 1 144 ? 130.519 103.444 113.764 1.00 43.94 144 TYR B O 1
ATOM 6155 N N . LEU B 1 145 ? 131.091 104.229 111.741 1.00 43.82 145 LEU B N 1
ATOM 6156 C CA . LEU B 1 145 ? 132.487 104.387 112.121 1.00 43.82 145 LEU B CA 1
ATOM 6157 C C . LEU B 1 145 ? 132.753 105.656 112.914 1.00 43.82 145 LEU B C 1
ATOM 6158 O O . LEU B 1 145 ? 133.765 105.722 113.616 1.00 43.82 145 LEU B O 1
ATOM 6163 N N . THR B 1 146 ? 131.887 106.663 112.821 1.00 39.84 146 THR B N 1
ATOM 6164 C CA . THR B 1 146 ? 132.073 107.898 113.567 1.00 39.84 146 THR B CA 1
ATOM 6165 C C . THR B 1 146 ? 131.240 107.958 114.835 1.00 39.84 146 THR B C 1
ATOM 6166 O O . THR B 1 146 ? 131.375 108.915 115.598 1.00 39.84 146 THR B O 1
ATOM 6170 N N . GLN B 1 147 ? 130.380 106.974 115.076 1.00 38.60 147 GLN B N 1
ATOM 6171 C CA . GLN B 1 147 ? 129.668 106.882 116.340 1.00 38.60 147 GLN B CA 1
ATOM 6172 C C . GLN B 1 147 ? 130.369 105.977 117.336 1.00 38.60 147 GLN B C 1
ATOM 6173 O O . GLN B 1 147 ? 129.948 105.912 118.492 1.00 38.60 147 GLN B O 1
ATOM 6179 N N . ARG B 1 148 ? 131.415 105.271 116.917 1.00 43.25 148 ARG B N 1
ATOM 6180 C CA . ARG B 1 148 ? 132.255 104.517 117.831 1.00 43.25 148 ARG B CA 1
ATOM 6181 C C . ARG B 1 148 ? 133.427 105.332 118.348 1.00 43.25 148 ARG B C 1
ATOM 6182 O O . ARG B 1 148 ? 134.197 104.830 119.169 1.00 43.25 148 ARG B O 1
ATOM 6190 N N . PHE B 1 149 ? 133.578 106.567 117.882 1.00 37.55 149 PHE B N 1
ATOM 6191 C CA . PHE B 1 149 ? 134.645 107.456 118.314 1.00 37.55 149 PHE B CA 1
ATOM 6192 C C . PHE B 1 149 ? 134.189 108.455 119.365 1.00 37.55 149 PHE B C 1
ATOM 6193 O O . PHE B 1 149 ? 134.864 108.621 120.389 1.00 37.55 149 PHE B O 1
ATOM 6201 N N . ILE B 1 150 ? 133.028 109.076 119.166 1.00 34.10 150 ILE B N 1
ATOM 6202 C CA . ILE B 1 150 ? 132.536 110.111 120.066 1.00 34.10 150 ILE B CA 1
ATOM 6203 C C . ILE B 1 150 ? 131.741 109.498 121.212 1.00 34.10 150 ILE B C 1
ATOM 6204 O O . ILE B 1 150 ? 131.129 110.218 122.005 1.00 34.10 150 ILE B O 1
ATOM 6209 N N . ILE B 1 151 ? 131.737 108.173 121.308 1.00 32.46 151 ILE B N 1
ATOM 6210 C CA . ILE B 1 151 ? 131.284 107.496 122.519 1.00 32.46 151 ILE B CA 1
ATOM 6211 C C . ILE B 1 151 ? 132.455 107.215 123.449 1.00 32.46 151 ILE B C 1
ATOM 6212 O O . ILE B 1 151 ? 132.415 107.539 124.642 1.00 32.46 151 ILE B O 1
ATOM 6217 N N . ALA B 1 152 ? 133.521 106.628 122.902 1.00 33.05 152 ALA B N 1
ATOM 6218 C CA . ALA B 1 152 ? 134.718 106.341 123.674 1.00 33.05 152 ALA B CA 1
ATOM 6219 C C . ALA B 1 152 ? 135.489 107.594 124.050 1.00 33.05 152 ALA B C 1
ATOM 6220 O O . ALA B 1 152 ? 136.291 107.541 124.984 1.00 33.05 152 ALA B O 1
ATOM 6222 N N . TRP B 1 153 ? 135.282 108.709 123.350 1.00 32.72 153 TRP B N 1
ATOM 6223 C CA . TRP B 1 153 ? 135.820 109.970 123.842 1.00 32.72 153 TRP B CA 1
ATOM 6224 C C . TRP B 1 153 ? 135.043 110.479 125.049 1.00 32.72 153 TRP B C 1
ATOM 6225 O O . TRP B 1 153 ? 135.650 110.948 126.021 1.00 32.72 153 TRP B O 1
ATOM 6236 N N . ARG B 1 154 ? 133.712 110.377 125.010 1.00 33.06 154 ARG B N 1
ATOM 6237 C CA . ARG B 1 154 ? 132.880 110.905 126.085 1.00 33.06 154 ARG B CA 1
ATOM 6238 C C . ARG B 1 154 ? 133.044 110.112 127.371 1.00 33.06 154 ARG B C 1
ATOM 6239 O O . ARG B 1 154 ? 133.078 110.707 128.456 1.00 33.06 154 ARG B O 1
ATOM 6247 N N . VAL B 1 155 ? 133.167 108.786 127.264 1.00 31.98 155 VAL B N 1
ATOM 6248 C CA . VAL B 1 155 ? 133.357 107.942 128.444 1.00 31.98 155 VAL B CA 1
ATOM 6249 C C . VAL B 1 155 ? 134.680 108.248 129.144 1.00 31.98 155 VAL B C 1
ATOM 6250 O O . VAL B 1 155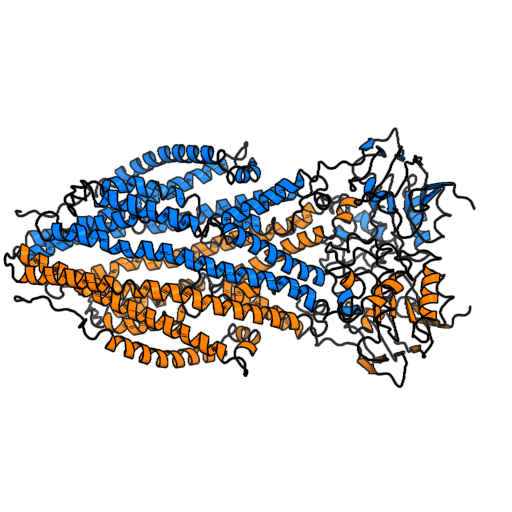 ? 134.744 108.271 130.378 1.00 31.98 155 VAL B O 1
ATOM 6254 N N . TRP B 1 156 ? 135.732 108.557 128.391 1.00 35.14 156 TRP B N 1
ATOM 6255 C CA . TRP B 1 156 ? 136.992 108.925 129.022 1.00 35.14 156 TRP B CA 1
ATOM 6256 C C . TRP B 1 156 ? 136.960 110.330 129.603 1.00 35.14 156 TRP B C 1
ATOM 6257 O O . TRP B 1 156 ? 137.494 110.549 130.698 1.00 35.14 156 TRP B O 1
ATOM 6268 N N . LEU B 1 157 ? 136.350 111.288 128.898 1.00 32.88 157 LEU B N 1
ATOM 6269 C CA . LEU B 1 157 ? 136.417 112.676 129.347 1.00 32.88 157 LEU B CA 1
ATOM 6270 C C . LEU B 1 157 ? 135.584 112.924 130.598 1.00 32.88 157 LEU B C 1
ATOM 6271 O O . LEU B 1 157 ? 136.041 113.619 131.512 1.00 32.88 157 LEU B O 1
ATOM 6276 N N . THR B 1 158 ? 134.378 112.358 130.683 1.00 32.83 158 THR B N 1
ATOM 6277 C CA . THR B 1 158 ? 133.570 112.590 131.876 1.00 32.83 158 THR B CA 1
ATOM 6278 C C . THR B 1 158 ? 134.025 111.772 133.075 1.00 32.83 158 THR B C 1
ATOM 6279 O O . THR B 1 158 ? 133.508 111.981 134.175 1.00 32.83 158 THR B O 1
ATOM 6283 N N . HIS B 1 159 ? 134.960 110.847 132.893 1.00 37.47 159 HIS B N 1
ATOM 6284 C CA . HIS B 1 159 ? 135.589 110.156 134.007 1.00 37.47 159 HIS B CA 1
ATOM 6285 C C . HIS B 1 159 ? 136.866 110.848 134.448 1.00 37.47 159 HIS B C 1
ATOM 6286 O O . HIS B 1 159 ? 137.194 110.827 135.637 1.00 37.47 159 HIS B O 1
ATOM 6293 N N . HIS B 1 160 ? 137.593 111.463 133.519 1.00 38.39 160 HIS B N 1
ATOM 6294 C CA . HIS B 1 160 ? 138.762 112.246 133.892 1.00 38.39 160 HIS B CA 1
ATOM 6295 C C . HIS B 1 160 ? 138.391 113.575 134.530 1.00 38.39 160 HIS B C 1
ATOM 6296 O O . HIS B 1 160 ? 139.102 114.043 135.424 1.00 38.39 160 HIS B O 1
ATOM 6303 N N . LEU B 1 161 ? 137.272 114.176 134.126 1.00 37.81 161 LEU B N 1
ATOM 6304 C CA . LEU B 1 161 ? 136.900 115.492 134.631 1.00 37.81 161 LEU B CA 1
ATOM 6305 C C . LEU B 1 161 ? 136.291 115.454 136.026 1.00 37.81 161 LEU B C 1
ATOM 6306 O O . LEU B 1 161 ? 136.232 116.496 136.683 1.00 37.81 161 LEU B O 1
ATOM 6311 N N . THR B 1 162 ? 135.831 114.293 136.489 1.00 39.84 162 THR B N 1
ATOM 6312 C CA . THR B 1 162 ? 135.231 114.177 137.813 1.00 39.84 162 THR B CA 1
ATOM 6313 C C . THR B 1 162 ? 136.269 113.921 138.897 1.00 39.84 162 THR B C 1
ATOM 6314 O O . THR B 1 162 ? 136.093 114.377 140.032 1.00 39.84 162 THR B O 1
ATOM 6318 N N . GLN B 1 163 ? 137.364 113.227 138.568 1.00 45.82 163 GLN B N 1
ATOM 6319 C CA . GLN B 1 163 ? 138.462 113.057 139.519 1.00 45.82 163 GLN B CA 1
ATOM 6320 C C . GLN B 1 163 ? 139.148 114.379 139.833 1.00 45.82 163 GLN B C 1
ATOM 6321 O O . GLN B 1 163 ? 139.772 114.518 140.889 1.00 45.82 163 GLN B O 1
ATOM 6327 N N . ASP B 1 164 ? 138.965 115.355 138.939 1.00 51.25 164 ASP B N 1
ATOM 6328 C CA . ASP B 1 164 ? 139.558 116.708 139.107 1.00 51.25 164 ASP B CA 1
ATOM 6329 C C . ASP B 1 164 ? 138.629 117.572 139.971 1.00 51.25 164 ASP B C 1
ATOM 6330 O O . ASP B 1 164 ? 139.069 118.661 140.388 1.00 51.25 164 ASP B O 1
ATOM 6335 N N . TRP B 1 165 ? 137.400 117.107 140.230 1.00 45.24 165 TRP B N 1
ATOM 6336 C CA . TRP B 1 165 ? 136.475 117.889 141.041 1.00 45.24 165 TRP B CA 1
ATOM 6337 C C . TRP B 1 165 ? 136.537 117.518 142.515 1.00 45.24 165 TRP B C 1
ATOM 6338 O O . TRP B 1 165 ? 136.254 118.362 143.368 1.00 45.24 165 TRP B O 1
ATOM 6349 N N . LEU B 1 166 ? 136.899 116.283 142.843 1.00 46.08 166 LEU B N 1
ATOM 6350 C CA . LEU B 1 166 ? 136.916 115.843 144.232 1.00 46.08 166 LEU B CA 1
ATOM 6351 C C . LEU B 1 166 ? 138.265 115.245 144.605 1.00 46.08 166 LEU B C 1
ATOM 6352 O O . LEU B 1 166 ? 138.355 114.286 145.371 1.00 46.08 166 LEU B O 1
ATOM 6357 N N . ASP B 1 167 ? 139.346 115.846 144.110 1.00 55.95 167 ASP B N 1
ATOM 6358 C CA . ASP B 1 167 ? 140.683 115.338 144.400 1.00 55.95 167 ASP B CA 1
ATOM 6359 C C . ASP B 1 167 ? 141.193 115.837 145.747 1.00 55.95 167 ASP B C 1
ATOM 6360 O O . ASP B 1 167 ? 141.438 115.045 146.662 1.00 55.95 167 ASP B O 1
ATOM 6365 N N . GLY B 1 168 ? 141.363 117.147 145.884 1.00 57.10 168 GLY B N 1
ATOM 6366 C CA . GLY B 1 168 ? 141.974 117.703 147.075 1.00 57.10 168 GLY B CA 1
ATOM 6367 C C . GLY B 1 168 ? 141.021 118.526 147.911 1.00 57.10 168 GLY B C 1
ATOM 6368 O O . GLY B 1 168 ? 141.392 119.604 148.385 1.00 57.10 168 GLY B O 1
ATOM 6369 N N . ARG B 1 169 ? 139.802 118.008 148.093 1.00 57.08 169 ARG B N 1
ATOM 6370 C CA . ARG B 1 169 ? 138.670 118.718 148.699 1.00 57.08 169 ARG B CA 1
ATOM 6371 C C . ARG B 1 169 ? 138.404 120.031 147.974 1.00 57.08 169 ARG B C 1
ATOM 6372 O O . ARG B 1 169 ? 138.228 121.086 148.582 1.00 57.08 169 ARG B O 1
ATOM 6380 N N . ALA B 1 170 ? 138.382 119.955 146.648 1.00 52.12 170 ALA B N 1
ATOM 6381 C CA . ALA B 1 170 ? 138.140 121.114 145.806 1.00 52.12 170 ALA B CA 1
ATOM 6382 C C . ALA B 1 170 ? 136.663 121.374 145.569 1.00 52.12 170 ALA B C 1
ATOM 6383 O O . ALA B 1 170 ? 136.322 122.382 144.950 1.00 52.12 170 ALA B O 1
ATOM 6385 N N . TYR B 1 171 ? 135.783 120.493 146.035 1.00 50.82 171 TYR B N 1
ATOM 6386 C CA . TYR B 1 171 ? 134.349 120.723 145.925 1.00 50.82 171 TYR B CA 1
ATOM 6387 C C . TYR B 1 171 ? 133.816 121.614 147.035 1.00 50.82 171 TYR B C 1
ATOM 6388 O O . TYR B 1 171 ? 132.663 122.047 146.958 1.00 50.82 171 TYR B O 1
ATOM 6397 N N . TYR B 1 172 ? 134.619 121.891 148.059 1.00 54.25 172 TYR B N 1
ATOM 6398 C CA . TYR B 1 172 ? 134.224 122.756 149.159 1.00 54.25 172 TYR B CA 1
ATOM 6399 C C . TYR B 1 172 ? 134.935 124.095 149.162 1.00 54.25 172 TYR B C 1
ATOM 6400 O O . TYR B 1 172 ? 134.333 125.095 149.551 1.00 54.25 172 TYR B O 1
ATOM 6409 N N . ARG B 1 173 ? 136.190 124.148 148.724 1.00 58.76 173 ARG B N 1
ATOM 6410 C CA . ARG B 1 173 ? 136.963 125.380 148.735 1.00 58.76 173 ARG B CA 1
ATOM 6411 C C . ARG B 1 173 ? 136.847 126.164 147.437 1.00 58.76 173 ARG B C 1
ATOM 6412 O O . ARG B 1 173 ? 137.753 126.934 147.109 1.00 58.76 173 ARG B O 1
ATOM 6420 N N . ASP B 1 174 ? 135.764 125.983 146.689 1.00 60.01 174 ASP B N 1
ATOM 6421 C CA . ASP B 1 174 ? 135.481 126.800 145.520 1.00 60.01 174 ASP B CA 1
ATOM 6422 C C . ASP B 1 174 ? 134.522 127.933 145.829 1.00 60.01 174 ASP B C 1
ATOM 6423 O O . ASP B 1 174 ? 134.088 128.632 144.909 1.00 60.01 174 ASP B O 1
ATOM 6428 N N . LEU B 1 175 ? 134.174 128.120 147.094 1.00 62.76 175 LEU B N 1
ATOM 6429 C CA . LEU B 1 175 ? 133.278 129.183 147.513 1.00 62.76 175 LEU B CA 1
ATOM 6430 C C . LEU B 1 175 ? 134.024 130.402 148.028 1.00 62.76 175 LEU B C 1
ATOM 6431 O O . LEU B 1 175 ? 133.390 131.410 148.346 1.00 62.76 175 LEU B O 1
ATOM 6436 N N . PHE B 1 176 ? 135.349 130.334 148.116 1.00 63.95 176 PHE B N 1
ATOM 6437 C CA . PHE B 1 176 ? 136.145 131.399 148.702 1.00 63.95 176 PHE B CA 1
ATOM 6438 C C . PHE B 1 176 ? 137.067 132.087 147.708 1.00 63.95 176 PHE B C 1
ATOM 6439 O O . PHE B 1 176 ? 137.737 133.056 148.081 1.00 63.95 176 PHE B O 1
ATOM 6447 N N . ILE B 1 177 ? 137.124 131.626 146.461 1.00 71.19 177 ILE B N 1
ATOM 6448 C CA . ILE B 1 177 ? 137.992 132.232 145.458 1.00 71.19 177 ILE B CA 1
ATOM 6449 C C . ILE B 1 177 ? 137.365 133.527 144.961 1.00 71.19 177 ILE B C 1
ATOM 6450 O O . ILE B 1 177 ? 136.203 133.822 145.259 1.00 71.19 177 ILE B O 1
ATOM 6455 N N . ASP B 1 178 ? 138.135 134.310 144.203 1.00 82.84 178 ASP B N 1
ATOM 6456 C CA . ASP B 1 178 ? 137.710 135.657 143.833 1.00 82.84 178 ASP B CA 1
ATOM 6457 C C . ASP B 1 178 ? 136.624 135.643 142.761 1.00 82.84 178 ASP B C 1
ATOM 6458 O O . ASP B 1 178 ? 135.636 136.381 142.858 1.00 82.84 178 ASP B O 1
ATOM 6463 N N . GLU B 1 179 ? 136.791 134.828 141.724 1.00 81.23 179 GLU B N 1
ATOM 6464 C CA . GLU B 1 179 ? 135.785 134.666 140.680 1.00 81.23 179 GLU B CA 1
ATOM 6465 C C . GLU B 1 179 ? 135.222 133.256 140.762 1.00 81.23 179 GLU B C 1
ATOM 6466 O O . GLU B 1 179 ? 135.927 132.285 140.470 1.00 81.23 179 GLU B O 1
ATOM 6472 N N . THR B 1 180 ? 133.956 133.149 141.146 1.00 71.89 180 THR B N 1
ATOM 6473 C CA . THR B 1 180 ? 133.335 131.867 141.437 1.00 71.89 180 THR B CA 1
ATOM 6474 C C . THR B 1 180 ? 132.587 131.341 140.221 1.00 71.89 180 THR B C 1
ATOM 6475 O O . THR B 1 180 ? 132.029 132.114 139.437 1.00 71.89 180 THR B O 1
ATOM 6479 N N . ILE B 1 181 ? 132.581 130.020 140.069 1.00 63.04 181 ILE B N 1
ATOM 6480 C CA . ILE B 1 181 ? 131.792 129.387 139.024 1.00 63.04 181 ILE B CA 1
ATOM 6481 C C . ILE B 1 181 ? 130.340 129.276 139.477 1.00 63.04 181 ILE B C 1
ATOM 6482 O O . ILE B 1 181 ? 130.023 129.334 140.666 1.00 63.04 181 ILE B O 1
ATOM 6487 N N . ASP B 1 182 ? 129.442 129.112 138.506 1.00 60.19 182 ASP B N 1
ATOM 6488 C CA . ASP B 1 182 ? 128.016 129.146 138.811 1.00 60.19 182 ASP B CA 1
ATOM 6489 C C . ASP B 1 182 ? 127.539 127.831 139.415 1.00 60.19 182 ASP B C 1
ATOM 6490 O O . ASP B 1 182 ? 127.151 127.781 140.586 1.00 60.19 182 ASP B O 1
ATOM 6495 N N . ASN B 1 183 ? 127.572 126.754 138.635 1.00 55.41 183 ASN B N 1
ATOM 6496 C CA . ASN B 1 183 ? 127.104 125.459 139.111 1.00 55.41 183 ASN B CA 1
ATOM 6497 C C . ASN B 1 183 ? 127.819 124.328 138.385 1.00 55.41 183 ASN B C 1
ATOM 6498 O O . ASN B 1 183 ? 127.640 124.152 137.175 1.00 55.41 183 ASN B O 1
ATOM 6503 N N . PRO B 1 184 ? 128.626 123.541 139.082 1.00 49.54 184 PRO B N 1
ATOM 6504 C CA . PRO B 1 184 ? 129.408 122.504 138.403 1.00 49.54 184 PRO B CA 1
ATOM 6505 C C . PRO B 1 184 ? 128.688 121.173 138.277 1.00 49.54 184 PRO B C 1
ATOM 6506 O O . PRO B 1 184 ? 129.323 120.156 137.990 1.00 49.54 184 PRO B O 1
ATOM 6510 N N . ASP B 1 185 ? 127.379 121.150 138.495 1.00 48.10 185 ASP B N 1
ATOM 6511 C CA . ASP B 1 185 ? 126.608 119.938 138.260 1.00 48.10 185 ASP B CA 1
ATOM 6512 C C . ASP B 1 185 ? 126.084 119.845 136.838 1.00 48.10 185 ASP B C 1
ATOM 6513 O O . ASP B 1 185 ? 125.529 118.809 136.465 1.00 48.10 185 ASP B O 1
ATOM 6518 N N . GLN B 1 186 ? 126.247 120.898 136.044 1.00 42.89 186 GLN B N 1
ATOM 6519 C CA . GLN B 1 186 ? 125.775 120.936 134.669 1.00 42.89 186 GLN B CA 1
ATOM 6520 C C . GLN B 1 186 ? 126.901 120.824 133.657 1.00 42.89 186 GLN B C 1
ATOM 6521 O O . GLN B 1 186 ? 126.691 120.281 132.569 1.00 42.89 186 GLN B O 1
ATOM 6527 N N . ARG B 1 187 ? 128.096 121.295 133.997 1.00 41.69 187 ARG B N 1
ATOM 6528 C CA . ARG B 1 187 ? 129.236 121.238 133.094 1.00 41.69 187 ARG B CA 1
ATOM 6529 C C . ARG B 1 187 ? 129.856 119.853 133.000 1.00 41.69 187 ARG B C 1
ATOM 6530 O O . ARG B 1 187 ? 130.757 119.656 132.182 1.00 41.69 187 ARG B O 1
ATOM 6538 N N . ILE B 1 188 ? 129.416 118.898 133.813 1.00 37.05 188 ILE B N 1
ATOM 6539 C CA . ILE B 1 188 ? 129.897 117.530 133.748 1.00 37.05 188 ILE B CA 1
ATOM 6540 C C . ILE B 1 188 ? 128.899 116.619 133.047 1.00 37.05 188 ILE B C 1
ATOM 6541 O O . ILE B 1 188 ? 129.290 115.733 132.285 1.00 37.05 188 ILE B O 1
ATOM 6546 N N . GLN B 1 189 ? 127.605 116.838 133.264 1.00 37.91 189 GLN B N 1
ATOM 6547 C CA . GLN B 1 189 ? 126.608 115.961 132.664 1.00 37.91 189 GLN B CA 1
ATOM 6548 C C . GLN B 1 189 ? 126.307 116.351 131.225 1.00 37.91 189 GLN B C 1
ATOM 6549 O O . GLN B 1 189 ? 126.397 115.518 130.320 1.00 37.91 189 GLN B O 1
ATOM 6555 N N . GLN B 1 190 ? 125.953 117.612 130.992 1.00 43.92 190 GLN B N 1
ATOM 6556 C CA . GLN B 1 190 ? 125.448 118.050 129.697 1.00 43.92 190 GLN B CA 1
ATOM 6557 C C . GLN B 1 190 ? 126.522 118.610 128.780 1.00 43.92 190 GLN B C 1
ATOM 6558 O O . GLN B 1 190 ? 126.551 118.269 127.595 1.00 43.92 190 GLN B O 1
ATOM 6564 N N . ASP B 1 191 ? 127.415 119.450 129.295 1.00 45.58 191 ASP B N 1
ATOM 6565 C CA . ASP B 1 191 ? 128.303 120.226 128.440 1.00 45.58 191 ASP B CA 1
ATOM 6566 C C . ASP B 1 191 ? 129.417 119.397 127.813 1.00 45.58 191 ASP B C 1
ATOM 6567 O O . ASP B 1 191 ? 129.934 119.784 126.760 1.00 45.58 191 ASP B O 1
ATOM 6572 N N . VAL B 1 192 ? 129.792 118.270 128.420 1.00 39.33 192 VAL B N 1
ATOM 6573 C CA . VAL B 1 192 ? 130.714 117.345 127.773 1.00 39.33 192 VAL B CA 1
ATOM 6574 C C . VAL B 1 192 ? 130.097 116.723 126.528 1.00 39.33 192 VAL B C 1
ATOM 6575 O O . VAL B 1 192 ? 130.809 116.485 125.544 1.00 39.33 192 VAL B O 1
ATOM 6579 N N . ASP B 1 193 ? 128.781 116.502 126.526 1.00 44.55 193 ASP B N 1
ATOM 6580 C CA . ASP B 1 193 ? 128.110 115.969 125.347 1.00 44.55 193 ASP B CA 1
ATOM 6581 C C . ASP B 1 193 ? 128.108 116.974 124.201 1.00 44.55 193 ASP B C 1
ATOM 6582 O O . ASP B 1 193 ? 128.218 116.582 123.038 1.00 44.55 193 ASP B O 1
ATOM 6587 N N . ILE B 1 194 ? 128.005 118.267 124.501 1.00 42.42 194 ILE B N 1
ATOM 6588 C CA . ILE B 1 194 ? 128.093 119.273 123.448 1.00 42.42 194 ILE B CA 1
ATOM 6589 C C . ILE B 1 194 ? 129.538 119.472 123.008 1.00 42.42 194 ILE B C 1
ATOM 6590 O O . ILE B 1 194 ? 129.799 119.768 121.838 1.00 42.42 194 ILE B O 1
ATOM 6595 N N . PHE B 1 195 ? 130.496 119.295 123.920 1.00 39.59 195 PHE B N 1
ATOM 6596 C CA . PHE B 1 195 ? 131.894 119.538 123.582 1.00 39.59 195 PHE B CA 1
ATOM 6597 C C . PHE B 1 195 ? 132.465 118.433 122.702 1.00 39.59 195 PHE B C 1
ATOM 6598 O O . PHE B 1 195 ? 133.146 118.719 121.713 1.00 39.59 195 PHE B O 1
ATOM 6606 N N . THR B 1 196 ? 132.206 117.169 123.036 1.00 39.08 196 THR B N 1
ATOM 6607 C CA . THR B 1 196 ? 132.830 116.078 122.298 1.00 39.08 196 THR B CA 1
ATOM 6608 C C . THR B 1 196 ? 132.144 115.749 120.982 1.00 39.08 196 THR B C 1
ATOM 6609 O O . THR B 1 196 ? 132.800 115.214 120.083 1.00 39.08 196 THR B O 1
ATOM 6613 N N . ALA B 1 197 ? 130.857 116.039 120.839 1.00 44.87 197 ALA B N 1
ATOM 6614 C CA . ALA B 1 197 ? 130.097 115.530 119.698 1.00 44.87 197 ALA B CA 1
ATOM 6615 C C . ALA B 1 197 ? 130.040 116.509 118.532 1.00 44.87 197 ALA B C 1
ATOM 6616 O O . ALA B 1 197 ? 128.962 116.806 118.025 1.00 44.87 197 ALA B O 1
ATOM 6618 N N . GLY B 1 198 ? 131.193 117.001 118.088 1.00 47.51 198 GLY B N 1
ATOM 6619 C CA . GLY B 1 198 ? 131.282 117.695 116.817 1.00 47.51 198 GLY B CA 1
ATOM 6620 C C . GLY B 1 198 ? 130.567 119.026 116.708 1.00 47.51 198 GLY B C 1
ATOM 6621 O O . GLY B 1 198 ? 131.039 120.041 117.226 1.00 47.51 198 GLY B O 1
ATOM 6622 N N . ALA B 1 199 ? 129.437 119.022 116.000 1.00 50.67 199 ALA B N 1
ATOM 6623 C CA . ALA B 1 199 ? 128.681 120.239 115.735 1.00 50.67 199 ALA B CA 1
ATOM 6624 C C . ALA B 1 199 ? 128.067 120.794 117.012 1.00 50.67 199 ALA B C 1
ATOM 6625 O O . ALA B 1 199 ? 127.582 120.046 117.864 1.00 50.67 199 ALA B O 1
ATOM 6627 N N . GLY B 1 200 ? 128.082 122.116 117.133 1.00 50.51 200 GLY B N 1
ATOM 6628 C CA . GLY B 1 200 ? 127.655 122.758 118.355 1.00 50.51 200 GLY B CA 1
ATOM 6629 C C . GLY B 1 200 ? 126.153 122.875 118.478 1.00 50.51 200 GLY B C 1
ATOM 6630 O O . GLY B 1 200 ? 125.391 122.566 117.563 1.00 50.51 200 GLY B O 1
ATOM 6631 N N . GLY B 1 201 ? 125.728 123.339 119.648 1.00 49.46 201 GLY B N 1
ATOM 6632 C CA . GLY B 1 201 ? 124.322 123.545 119.923 1.00 49.46 201 GLY B CA 1
ATOM 6633 C C . GLY B 1 201 ? 123.627 122.389 120.608 1.00 49.46 201 GLY B C 1
ATOM 6634 O O . GLY B 1 201 ? 123.088 122.551 121.706 1.00 49.46 201 GLY B O 1
ATOM 6635 N N . THR B 1 202 ? 123.633 121.218 119.982 1.00 50.78 202 THR B N 1
ATOM 6636 C CA . THR B 1 202 ? 122.832 120.113 120.477 1.00 50.78 202 THR B CA 1
ATOM 6637 C C . THR B 1 202 ? 123.696 118.886 120.750 1.00 50.78 202 THR B C 1
ATOM 6638 O O . THR B 1 202 ? 124.729 118.693 120.102 1.00 50.78 202 THR B O 1
ATOM 6642 N N . PRO B 1 203 ? 123.319 118.059 121.726 1.00 50.53 203 PRO B N 1
ATOM 6643 C CA . PRO B 1 203 ? 123.960 116.750 121.872 1.00 50.53 203 PRO B CA 1
ATOM 6644 C C . PRO B 1 203 ? 123.635 115.850 120.691 1.00 50.53 203 PRO B C 1
ATOM 6645 O O . PRO B 1 203 ? 122.659 116.057 119.968 1.00 50.53 203 PRO B O 1
ATOM 6649 N N . ASN B 1 204 ? 124.474 114.835 120.503 1.00 47.42 204 ASN B N 1
ATOM 6650 C CA . ASN B 1 204 ? 124.423 114.055 119.275 1.00 47.42 204 ASN B CA 1
ATOM 6651 C C . ASN B 1 204 ? 123.231 113.110 119.256 1.00 47.42 204 ASN B C 1
ATOM 6652 O O . ASN B 1 204 ? 122.847 112.539 120.279 1.00 47.42 204 ASN B O 1
ATOM 6657 N N . ALA B 1 205 ? 122.657 112.961 118.099 1.00 47.21 205 ALA B N 1
ATOM 6658 C CA . ALA B 1 205 ? 121.620 112.077 117.613 1.00 47.21 205 ALA B CA 1
ATOM 6659 C C . ALA B 1 205 ? 122.254 110.906 116.876 1.00 47.21 205 ALA B C 1
ATOM 6660 O O . ALA B 1 205 ? 123.314 111.060 116.267 1.00 47.21 205 ALA B O 1
ATOM 6662 N N . PRO B 1 206 ? 121.655 109.714 116.886 1.00 42.68 206 PRO B N 1
ATOM 6663 C CA . PRO B 1 206 ? 122.342 108.557 116.296 1.00 42.68 206 PRO B CA 1
ATOM 6664 C C . PRO B 1 206 ? 122.198 108.440 114.788 1.00 42.68 206 PRO B C 1
ATOM 6665 O O . PRO B 1 206 ? 121.974 107.344 114.271 1.00 42.68 206 PRO B O 1
ATOM 6669 N N . SER B 1 207 ? 122.339 109.553 114.070 1.00 47.61 207 SER B N 1
ATOM 6670 C CA . SER B 1 207 ? 122.395 109.529 112.614 1.00 47.61 207 SER B CA 1
ATOM 6671 C C . SER B 1 207 ? 123.382 110.559 112.080 1.00 47.61 207 SER B C 1
ATOM 6672 O O . SER B 1 207 ? 123.331 110.894 110.892 1.00 47.61 207 SER B O 1
ATOM 6675 N N . ASN B 1 208 ? 124.267 111.074 112.927 1.00 50.69 208 ASN B N 1
ATOM 6676 C CA . ASN B 1 208 ? 125.213 112.112 112.538 1.00 50.69 208 ASN B CA 1
ATOM 6677 C C . ASN B 1 208 ? 126.437 111.455 111.916 1.00 50.69 208 ASN B C 1
ATOM 6678 O O . ASN B 1 208 ? 127.191 110.758 112.599 1.00 50.69 208 ASN B O 1
ATOM 6683 N N . GLY B 1 209 ? 126.642 111.687 110.624 1.00 51.31 209 GLY B N 1
ATOM 6684 C CA . GLY B 1 209 ? 127.779 111.122 109.928 1.00 51.31 209 GLY B CA 1
ATOM 6685 C C . GLY B 1 209 ? 129.042 111.928 110.128 1.00 51.31 209 GLY B C 1
ATOM 6686 O O . GLY B 1 209 ? 129.301 112.419 111.228 1.00 51.31 209 GLY B O 1
ATOM 6687 N N . THR B 1 210 ? 129.843 112.070 109.075 1.00 55.37 210 THR B N 1
ATOM 6688 C CA . THR B 1 210 ? 131.062 112.858 109.154 1.00 55.37 210 THR B CA 1
ATOM 6689 C C . THR B 1 210 ? 130.944 114.199 108.447 1.00 55.37 210 THR B C 1
ATOM 6690 O O . THR B 1 210 ? 131.861 115.018 108.553 1.00 55.37 210 THR B O 1
ATOM 6694 N N . ALA B 1 211 ? 129.854 114.440 107.727 1.00 58.59 211 ALA B N 1
ATOM 6695 C CA . ALA B 1 211 ? 129.641 115.704 107.042 1.00 58.59 211 ALA B CA 1
ATOM 6696 C C . ALA B 1 211 ? 128.933 116.729 107.912 1.00 58.59 211 ALA B C 1
ATOM 6697 O O . ALA B 1 211 ? 128.741 117.866 107.472 1.00 58.59 211 ALA B O 1
ATOM 6699 N N . SER B 1 212 ? 128.542 116.358 109.125 1.00 57.02 212 SER B N 1
ATOM 6700 C CA . SER B 1 212 ? 127.909 117.256 110.079 1.00 57.02 212 SER B CA 1
ATOM 6701 C C . SER B 1 212 ? 128.805 117.453 111.294 1.00 57.02 212 SER B C 1
ATOM 6702 O O . SER B 1 212 ? 128.356 117.405 112.439 1.00 57.02 212 SER B O 1
ATOM 6705 N N . THR B 1 213 ? 130.094 117.665 111.045 1.00 56.79 213 THR B N 1
ATOM 6706 C CA . THR B 1 213 ? 131.094 117.808 112.089 1.00 56.79 213 THR B CA 1
ATOM 6707 C C . THR B 1 213 ? 132.052 118.913 111.671 1.00 56.79 213 THR B C 1
ATOM 6708 O O . THR B 1 213 ? 132.470 118.970 110.514 1.00 56.79 213 THR B O 1
ATOM 6712 N N . LEU B 1 214 ? 132.393 119.793 112.610 1.00 56.41 214 LEU B N 1
ATOM 6713 C CA . LEU B 1 214 ? 133.127 121.015 112.308 1.00 56.41 214 LEU B CA 1
ATOM 6714 C C . LEU B 1 214 ? 134.625 120.810 112.106 1.00 56.41 214 LEU B C 1
ATOM 6715 O O . LEU B 1 214 ? 135.350 121.804 112.013 1.00 56.41 214 LEU B O 1
ATOM 6720 N N . LEU B 1 215 ? 135.119 119.577 112.040 1.00 57.39 215 LEU B N 1
ATOM 6721 C CA . LEU B 1 215 ? 136.490 119.330 111.616 1.00 57.39 215 LEU B CA 1
ATOM 6722 C C . LEU B 1 215 ? 136.557 118.617 110.277 1.00 57.39 215 LEU B C 1
ATOM 6723 O O . LEU B 1 215 ? 137.207 119.104 109.350 1.00 57.39 215 LEU B O 1
ATOM 6728 N N . PHE B 1 216 ? 135.885 117.477 110.145 1.00 57.30 216 PHE B N 1
ATOM 6729 C CA . PHE B 1 216 ? 135.893 116.746 108.888 1.00 57.30 216 PHE B CA 1
ATOM 6730 C C . PHE B 1 216 ? 134.949 117.335 107.854 1.00 57.30 216 PHE B C 1
ATOM 6731 O O . PHE B 1 216 ? 134.965 116.893 106.703 1.00 57.30 216 PHE B O 1
ATOM 6739 N N . GLY B 1 217 ? 134.129 118.308 108.228 1.00 54.81 217 GLY B N 1
ATOM 6740 C CA . GLY B 1 217 ? 133.402 119.080 107.248 1.00 54.81 217 GLY B CA 1
ATOM 6741 C C . GLY B 1 217 ? 134.175 120.246 106.694 1.00 54.81 217 GLY B C 1
ATOM 6742 O O . GLY B 1 217 ? 133.750 120.851 105.708 1.00 54.81 217 GLY B O 1
ATOM 6743 N N . ALA B 1 218 ? 135.308 120.579 107.308 1.00 52.56 218 ALA B N 1
ATOM 6744 C CA . ALA B 1 218 ? 136.174 121.641 106.821 1.00 52.56 218 ALA B CA 1
ATOM 6745 C C . ALA B 1 218 ? 137.324 121.129 105.974 1.00 52.56 218 ALA B C 1
ATOM 6746 O O . ALA B 1 218 ? 137.774 121.840 105.073 1.00 52.56 218 ALA B O 1
ATOM 6748 N N . VAL B 1 219 ? 137.814 119.911 106.235 1.00 51.59 219 VAL B N 1
ATOM 6749 C CA . VAL B 1 219 ? 138.858 119.325 105.398 1.00 51.59 219 VAL B CA 1
ATOM 6750 C C . VAL B 1 219 ? 138.303 118.675 104.146 1.00 51.59 219 VAL B C 1
ATOM 6751 O O . VAL B 1 219 ? 139.082 118.188 103.320 1.00 51.59 219 VAL B O 1
ATOM 6755 N N . GLN B 1 220 ? 136.985 118.635 103.984 1.00 50.36 220 GLN B N 1
ATOM 6756 C CA . GLN B 1 220 ? 136.391 118.263 102.710 1.00 50.36 220 GLN B CA 1
ATOM 6757 C C . GLN B 1 220 ? 136.244 119.463 101.790 1.00 50.36 220 GLN B C 1
ATOM 6758 O O . GLN B 1 220 ? 136.373 119.325 100.568 1.00 50.36 220 GLN B O 1
ATOM 6764 N N . SER B 1 221 ? 136.031 120.647 102.357 1.00 54.26 221 SER B N 1
ATOM 6765 C CA . SER B 1 221 ? 135.868 121.872 101.592 1.00 54.26 221 SER B CA 1
ATOM 6766 C C . SER B 1 221 ? 137.191 122.510 101.193 1.00 54.26 221 SER B C 1
ATOM 6767 O O . SER B 1 221 ? 137.200 123.666 100.764 1.00 54.26 221 SER B O 1
ATOM 6770 N N . ILE B 1 222 ? 138.305 121.801 101.340 1.00 53.74 222 ILE B N 1
ATOM 6771 C CA . ILE B 1 222 ? 139.572 122.201 100.755 1.00 53.74 222 ILE B CA 1
ATOM 6772 C C . ILE B 1 222 ? 139.996 121.243 99.649 1.00 53.74 222 ILE B C 1
ATOM 6773 O O . ILE B 1 222 ? 140.420 121.677 98.575 1.00 53.74 222 ILE B O 1
ATOM 6778 N N . ILE B 1 223 ? 139.855 119.937 99.885 1.00 52.06 223 ILE B N 1
ATOM 6779 C CA . ILE B 1 223 ? 140.115 118.952 98.844 1.00 52.06 223 ILE B CA 1
ATOM 6780 C C . ILE B 1 223 ? 139.081 119.060 97.731 1.00 52.06 223 ILE B C 1
ATOM 6781 O O . ILE B 1 223 ? 139.386 118.791 96.565 1.00 52.06 223 ILE B O 1
ATOM 6786 N N . SER B 1 224 ? 137.861 119.491 98.048 1.00 54.46 224 SER B N 1
ATOM 6787 C CA . SER B 1 224 ? 136.874 119.717 97.003 1.00 54.46 224 SER B CA 1
ATOM 6788 C C . SER B 1 224 ? 137.142 120.979 96.195 1.00 54.46 224 SER B C 1
ATOM 6789 O O . SER B 1 224 ? 136.571 121.130 95.113 1.00 54.46 224 SER B O 1
ATOM 6792 N N . VAL B 1 225 ? 137.986 121.881 96.686 1.00 52.46 225 VAL B N 1
ATOM 6793 C CA . VAL B 1 225 ? 138.357 123.073 95.931 1.00 52.46 225 VAL B CA 1
ATOM 6794 C C . VAL B 1 225 ? 139.604 122.826 95.092 1.00 52.46 225 VAL B C 1
ATOM 6795 O O . VAL B 1 225 ? 139.670 123.245 93.933 1.00 52.46 225 VAL B O 1
ATOM 6799 N N . ILE B 1 226 ? 140.594 122.126 95.654 1.00 56.03 226 ILE B N 1
ATOM 6800 C CA . ILE B 1 226 ? 141.817 121.832 94.909 1.00 56.03 226 ILE B CA 1
ATOM 6801 C C . ILE B 1 226 ? 141.542 120.871 93.755 1.00 56.03 226 ILE B C 1
ATOM 6802 O O . ILE B 1 226 ? 142.109 121.020 92.666 1.00 56.03 226 ILE B O 1
ATOM 6807 N N . SER B 1 227 ? 140.636 119.913 93.940 1.00 57.55 227 SER B N 1
ATOM 6808 C CA . SER B 1 227 ? 140.393 118.918 92.903 1.00 57.55 227 SER B CA 1
ATOM 6809 C C . SER B 1 227 ? 139.474 119.408 91.792 1.00 57.55 227 SER B C 1
ATOM 6810 O O . SER B 1 227 ? 139.402 118.762 90.743 1.00 57.55 227 SER B O 1
ATOM 6813 N N . PHE B 1 228 ? 138.770 120.520 91.990 1.00 57.09 228 PHE B N 1
ATOM 6814 C CA . PHE B 1 228 ? 137.838 121.032 90.994 1.00 57.09 228 PHE B CA 1
ATOM 6815 C C . PHE B 1 228 ? 138.362 122.245 90.240 1.00 57.09 228 PHE B C 1
ATOM 6816 O O . PHE B 1 228 ? 137.725 122.671 89.274 1.00 57.09 228 PHE B O 1
ATOM 6824 N N . THR B 1 229 ? 139.495 122.811 90.650 1.00 61.52 229 THR B N 1
ATOM 6825 C CA . THR B 1 229 ? 139.982 124.047 90.054 1.00 61.52 229 THR B CA 1
ATOM 6826 C C . THR B 1 229 ? 140.713 123.838 88.736 1.00 61.52 229 THR B C 1
ATOM 6827 O O . THR B 1 229 ? 141.091 124.824 88.098 1.00 61.52 229 THR B O 1
ATOM 6831 N N . ALA B 1 230 ? 140.929 122.596 88.313 1.00 62.62 230 ALA B N 1
ATOM 6832 C CA . ALA B 1 230 ? 141.552 122.317 87.029 1.00 62.62 230 ALA B CA 1
ATOM 6833 C C . ALA B 1 230 ? 140.536 122.036 85.934 1.00 62.62 230 ALA B C 1
ATOM 6834 O O . ALA B 1 230 ? 140.928 121.814 84.786 1.00 62.62 230 ALA B O 1
ATOM 6836 N N . ILE B 1 231 ? 139.248 122.034 86.261 1.00 65.43 231 ILE B N 1
ATOM 6837 C CA . ILE B 1 231 ? 138.190 121.861 85.278 1.00 65.43 231 ILE B CA 1
ATOM 6838 C C . ILE B 1 231 ? 137.583 123.199 84.877 1.00 65.43 231 ILE B C 1
ATOM 6839 O O . ILE B 1 231 ? 137.332 123.445 83.697 1.00 65.43 231 ILE B O 1
ATOM 6844 N N . LEU B 1 232 ? 137.378 124.090 85.847 1.00 68.62 232 LEU B N 1
ATOM 6845 C CA . LEU B 1 232 ? 136.851 125.416 85.554 1.00 68.62 232 LEU B CA 1
ATOM 6846 C C . LEU B 1 232 ? 137.887 126.324 84.904 1.00 68.62 232 LEU B C 1
ATOM 6847 O O . LEU B 1 232 ? 137.516 127.344 84.315 1.00 68.62 232 LEU B O 1
ATOM 6852 N N . TRP B 1 233 ? 139.171 125.980 84.991 1.00 74.68 233 TRP B N 1
ATOM 6853 C CA . TRP B 1 233 ? 140.207 126.854 84.455 1.00 74.68 233 TRP B CA 1
ATOM 6854 C C . TRP B 1 233 ? 140.226 126.818 82.934 1.00 74.68 233 TRP B C 1
ATOM 6855 O O . TRP B 1 233 ? 140.399 127.852 82.282 1.00 74.68 233 TRP B O 1
ATOM 6866 N N . ASN B 1 234 ? 140.050 125.637 82.348 1.00 72.75 234 ASN B N 1
ATOM 6867 C CA . ASN B 1 234 ? 140.061 125.478 80.897 1.00 72.75 234 ASN B CA 1
ATOM 6868 C C . ASN B 1 234 ? 138.661 125.312 80.322 1.00 72.75 234 ASN B C 1
ATOM 6869 O O . ASN B 1 234 ? 138.453 124.550 79.374 1.00 72.75 234 ASN B O 1
ATOM 6874 N N . LEU B 1 235 ? 137.681 126.012 80.894 1.00 71.62 235 LEU B N 1
ATOM 6875 C CA . LEU B 1 235 ? 136.334 126.061 80.349 1.00 71.62 235 LEU B CA 1
ATOM 6876 C C . LEU B 1 235 ? 135.782 127.474 80.261 1.00 71.62 235 LEU B C 1
ATOM 6877 O O . LEU B 1 235 ? 134.638 127.645 79.831 1.00 71.62 235 LEU B O 1
ATOM 6882 N N . SER B 1 236 ? 136.548 128.481 80.661 1.00 79.52 236 SER B N 1
ATOM 6883 C CA . SER B 1 236 ? 136.128 129.870 80.608 1.00 79.52 236 SER B CA 1
ATOM 6884 C C . SER B 1 236 ? 136.903 130.606 79.524 1.00 79.52 236 SER B C 1
ATOM 6885 O O . SER B 1 236 ? 137.919 130.122 79.019 1.00 79.52 236 SER B O 1
ATOM 6888 N N . GLY B 1 237 ? 136.410 131.792 79.164 1.00 89.00 237 GLY B N 1
ATOM 6889 C CA . GLY B 1 237 ? 136.977 132.558 78.075 1.00 89.00 237 GLY B CA 1
ATOM 6890 C C . GLY B 1 237 ? 137.133 134.027 78.425 1.00 89.00 237 GLY B C 1
ATOM 6891 O O . GLY B 1 237 ? 136.841 134.460 79.540 1.00 89.00 237 GLY B O 1
ATOM 6892 N N . THR B 1 238 ? 137.604 134.779 77.434 1.00 98.62 238 THR B N 1
ATOM 6893 C CA . THR B 1 238 ? 137.836 136.207 77.585 1.00 98.62 238 THR B CA 1
ATOM 6894 C C . THR B 1 238 ? 136.511 136.958 77.556 1.00 98.62 238 THR B C 1
ATOM 6895 O O . THR B 1 238 ? 135.670 136.724 76.686 1.00 98.62 238 THR B O 1
ATOM 6899 N N . LEU B 1 239 ? 136.322 137.856 78.520 1.00 106.56 239 LEU B N 1
ATOM 6900 C CA . LEU B 1 239 ? 135.111 138.655 78.621 1.00 106.56 239 LEU B CA 1
ATOM 6901 C C . LEU B 1 239 ? 135.452 140.135 78.537 1.00 106.56 239 LEU B C 1
ATOM 6902 O O . LEU B 1 239 ? 136.400 140.601 79.176 1.00 106.56 239 LEU B O 1
ATOM 6907 N N . ASN B 1 240 ? 134.670 140.868 77.748 1.00 116.71 240 ASN B N 1
ATOM 6908 C CA . ASN B 1 240 ? 134.838 142.304 77.562 1.00 116.71 240 ASN B CA 1
ATOM 6909 C C . ASN B 1 240 ? 133.555 143.001 77.989 1.00 116.71 240 ASN B C 1
ATOM 6910 O O . ASN B 1 240 ? 132.491 142.751 77.413 1.00 116.71 240 ASN B O 1
ATOM 6915 N N . ILE B 1 241 ? 133.654 143.876 78.992 1.00 123.17 241 ILE B N 1
ATOM 6916 C CA . ILE B 1 241 ? 132.501 144.580 79.532 1.00 123.17 241 ILE B CA 1
ATOM 6917 C C . ILE B 1 241 ? 132.660 146.094 79.458 1.00 123.17 241 ILE B C 1
ATOM 6918 O O . ILE B 1 241 ? 131.735 146.796 79.035 1.00 123.17 241 ILE B O 1
ATOM 6923 N N . PHE B 1 242 ? 133.820 146.624 79.857 1.00 127.28 242 PHE B N 1
ATOM 6924 C CA . PHE B 1 242 ? 134.062 148.063 79.866 1.00 127.28 242 PHE B CA 1
ATOM 6925 C C . PHE B 1 242 ? 135.314 148.414 79.072 1.00 127.28 242 PHE B C 1
ATOM 6926 O O . PHE B 1 242 ? 135.964 149.426 79.343 1.00 127.28 242 PHE B O 1
ATOM 6934 N N . GLY B 1 243 ? 135.661 147.590 78.089 1.00 126.98 243 GLY B N 1
ATOM 6935 C CA . GLY B 1 243 ? 136.905 147.764 77.370 1.00 126.98 243 GLY B CA 1
ATOM 6936 C C . GLY B 1 243 ? 138.110 147.148 78.039 1.00 126.98 243 GLY B C 1
ATOM 6937 O O . GLY B 1 243 ? 139.237 147.384 77.590 1.00 126.98 243 GLY B O 1
ATOM 6938 N N . VAL B 1 244 ? 137.910 146.369 79.098 1.00 120.72 244 VAL B N 1
ATOM 6939 C CA . VAL B 1 244 ? 138.988 145.705 79.819 1.00 120.72 244 VAL B CA 1
ATOM 6940 C C . VAL B 1 244 ? 138.941 144.225 79.475 1.00 120.72 244 VAL B C 1
ATOM 6941 O O . VAL B 1 244 ? 137.897 143.579 79.631 1.00 120.72 244 VAL B O 1
ATOM 6945 N N . SER B 1 245 ? 140.065 143.688 79.009 1.00 111.66 245 SER B N 1
ATOM 6946 C CA . SER B 1 245 ? 140.143 142.296 78.580 1.00 111.66 245 SER B CA 1
ATOM 6947 C C . SER B 1 245 ? 140.580 141.433 79.757 1.00 111.66 245 SER B C 1
ATOM 6948 O O . SER B 1 245 ? 141.777 141.282 80.017 1.00 111.66 245 SER B O 1
ATOM 6951 N N . ILE B 1 246 ? 139.613 140.862 80.458 1.00 101.22 246 ILE B N 1
ATOM 6952 C CA . ILE B 1 246 ? 139.866 139.921 81.546 1.00 101.22 246 ILE B CA 1
ATOM 6953 C C . ILE B 1 246 ? 140.092 138.547 80.928 1.00 101.22 246 ILE B C 1
ATOM 6954 O O . ILE B 1 246 ? 139.271 138.111 80.111 1.00 101.22 246 ILE B O 1
ATOM 6959 N N . PRO B 1 247 ? 141.183 137.852 81.261 1.00 94.21 247 PRO B N 1
ATOM 6960 C CA . PRO B 1 247 ? 141.473 136.592 80.557 1.00 94.21 247 PRO B CA 1
ATOM 6961 C C . PRO B 1 247 ? 140.573 135.436 80.960 1.00 94.21 247 PRO B C 1
ATOM 6962 O O . PRO B 1 247 ? 140.094 134.704 80.085 1.00 94.21 247 PRO B O 1
ATOM 6966 N N . ARG B 1 248 ? 140.322 135.245 82.254 1.00 84.30 248 ARG B N 1
ATOM 6967 C CA . ARG B 1 248 ? 139.508 134.138 82.758 1.00 84.30 248 ARG B CA 1
ATOM 6968 C C . ARG B 1 248 ? 138.472 134.746 83.696 1.00 84.30 248 ARG B C 1
ATOM 6969 O O . ARG B 1 248 ? 138.701 134.825 84.904 1.00 84.30 248 ARG B O 1
ATOM 6977 N N . ALA B 1 249 ? 137.332 135.162 83.145 1.00 79.67 249 ALA B N 1
ATOM 6978 C CA . ALA B 1 249 ? 136.384 135.956 83.921 1.00 79.67 249 ALA B CA 1
ATOM 6979 C C . ALA B 1 249 ? 135.645 135.111 84.948 1.00 79.67 249 ALA B C 1
ATOM 6980 O O . ALA B 1 249 ? 135.492 135.518 86.107 1.00 79.67 249 ALA B O 1
ATOM 6982 N N . MET B 1 250 ? 135.186 133.927 84.548 1.00 75.80 250 MET B N 1
ATOM 6983 C CA . MET B 1 250 ? 134.357 133.114 85.426 1.00 75.80 250 MET B CA 1
ATOM 6984 C C . MET B 1 250 ? 135.141 132.454 86.551 1.00 75.80 250 MET B C 1
ATOM 6985 O O . MET B 1 250 ? 134.527 131.901 87.468 1.00 75.80 250 MET B O 1
ATOM 6990 N N . PHE B 1 251 ? 136.470 132.491 86.509 1.00 73.93 251 PHE B N 1
ATOM 6991 C CA . PHE B 1 251 ? 137.251 131.966 87.619 1.00 73.93 251 PHE B CA 1
ATOM 6992 C C . PHE B 1 251 ? 137.669 133.055 88.596 1.00 73.93 251 PHE B C 1
ATOM 6993 O O . PHE B 1 251 ? 137.650 132.830 89.809 1.00 73.93 251 PHE B O 1
ATOM 7001 N N . TRP B 1 252 ? 138.048 134.233 88.103 1.00 73.35 252 TRP B N 1
ATOM 7002 C CA . TRP B 1 252 ? 138.374 135.331 89.002 1.00 73.35 252 TRP B CA 1
ATOM 7003 C C . TRP B 1 252 ? 137.140 136.021 89.561 1.00 73.35 252 TRP B C 1
ATOM 7004 O O . TRP B 1 252 ? 137.267 136.793 90.516 1.00 73.35 252 TRP B O 1
ATOM 7015 N N . THR B 1 253 ? 135.957 135.775 88.995 1.00 70.02 253 THR B N 1
ATOM 7016 C CA . THR B 1 253 ? 134.749 136.389 89.533 1.00 70.02 253 THR B CA 1
ATOM 7017 C C . THR B 1 253 ? 134.316 135.721 90.833 1.00 70.02 253 THR B C 1
ATOM 7018 O O . THR B 1 253 ? 133.975 136.408 91.802 1.00 70.02 253 THR B O 1
ATOM 7022 N N . VAL B 1 254 ? 134.362 134.388 90.890 1.00 66.18 254 VAL B N 1
ATOM 7023 C CA . VAL B 1 254 ? 133.871 133.671 92.061 1.00 66.18 254 VAL B CA 1
ATOM 7024 C C . VAL B 1 254 ? 134.815 133.781 93.253 1.00 66.18 254 VAL B C 1
ATOM 7025 O O . VAL B 1 254 ? 134.399 133.534 94.388 1.00 66.18 254 VAL B O 1
ATOM 7029 N N . LEU B 1 255 ? 136.067 134.189 93.041 1.00 67.41 255 LEU B N 1
ATOM 7030 C CA . LEU B 1 255 ? 136.991 134.411 94.147 1.00 67.41 255 LEU B CA 1
ATOM 7031 C C . LEU B 1 255 ? 136.944 135.835 94.682 1.00 67.41 255 LEU B C 1
ATOM 7032 O O . LEU B 1 255 ? 137.554 136.110 95.719 1.00 67.41 255 LEU B O 1
ATOM 7037 N N . VAL B 1 256 ? 136.248 136.738 94.001 1.00 65.32 256 VAL B N 1
ATOM 7038 C CA . VAL B 1 256 ? 136.023 138.090 94.491 1.00 65.32 256 VAL B CA 1
ATOM 7039 C C . VAL B 1 256 ? 134.666 138.212 95.172 1.00 65.32 256 VAL B C 1
ATOM 7040 O O . VAL B 1 256 ? 134.545 138.848 96.220 1.00 65.32 256 VAL B O 1
ATOM 7044 N N . TYR B 1 257 ? 133.653 137.548 94.615 1.00 59.98 257 TYR B N 1
ATOM 7045 C CA . TYR B 1 257 ? 132.298 137.613 95.144 1.00 59.98 257 TYR B CA 1
ATOM 7046 C C . TYR B 1 257 ? 132.152 136.922 96.494 1.00 59.98 257 TYR B C 1
ATOM 7047 O O . TYR B 1 257 ? 131.228 137.249 97.243 1.00 59.98 257 TYR B O 1
ATOM 7056 N N . VAL B 1 258 ? 133.035 135.988 96.827 1.00 59.75 258 VAL B N 1
ATOM 7057 C CA . VAL B 1 258 ? 132.947 135.290 98.106 1.00 59.75 258 VAL B CA 1
ATOM 7058 C C . VAL B 1 258 ? 133.739 136.016 99.189 1.00 59.75 258 VAL B C 1
ATOM 7059 O O . VAL B 1 258 ? 133.278 136.129 100.330 1.00 59.75 258 VAL B O 1
ATOM 7063 N N . PHE B 1 259 ? 134.911 136.553 98.838 1.00 61.09 259 PHE B N 1
ATOM 7064 C CA . PHE B 1 259 ? 135.759 137.240 99.811 1.00 61.09 259 PHE B CA 1
ATOM 7065 C C . PHE B 1 259 ? 135.127 138.533 100.314 1.00 61.09 259 PHE B C 1
ATOM 7066 O O . PHE B 1 259 ? 135.311 138.895 101.480 1.00 61.09 259 PHE B O 1
ATOM 7074 N N . VAL B 1 260 ? 134.370 139.230 99.467 1.00 58.45 260 VAL B N 1
ATOM 7075 C CA . VAL B 1 260 ? 133.681 140.433 99.923 1.00 58.45 260 VAL B CA 1
ATOM 7076 C C . VAL B 1 260 ? 132.475 140.065 100.777 1.00 58.45 260 VAL B C 1
ATOM 7077 O O . VAL B 1 260 ? 132.266 140.632 101.855 1.00 58.45 260 VAL B O 1
ATOM 7081 N N . ALA B 1 261 ? 131.685 139.091 100.333 1.00 53.66 261 ALA B N 1
ATOM 7082 C CA . ALA B 1 261 ? 130.467 138.700 101.029 1.00 53.66 261 ALA B CA 1
ATOM 7083 C C . ALA B 1 261 ? 130.724 137.898 102.296 1.00 53.66 261 ALA B C 1
ATOM 7084 O O . ALA B 1 261 ? 129.779 137.647 103.047 1.00 53.66 261 ALA B O 1
ATOM 7086 N N . THR B 1 262 ? 131.960 137.476 102.548 1.00 52.54 262 THR B N 1
ATOM 7087 C CA . THR B 1 262 ? 132.302 136.818 103.802 1.00 52.54 262 THR B CA 1
ATOM 7088 C C . THR B 1 262 ? 132.540 137.803 104.941 1.00 52.54 262 THR B C 1
ATOM 7089 O O . THR B 1 262 ? 131.963 137.637 106.020 1.00 52.54 262 THR B O 1
ATOM 7093 N N . VAL B 1 263 ? 133.334 138.854 104.717 1.00 52.11 263 VAL B N 1
ATOM 7094 C CA . VAL B 1 263 ? 133.702 139.771 105.793 1.00 52.11 263 VAL B CA 1
ATOM 7095 C C . VAL B 1 263 ? 132.558 140.655 106.260 1.00 52.11 263 VAL B C 1
ATOM 7096 O O . VAL B 1 263 ? 132.677 141.287 107.313 1.00 52.11 263 VAL B O 1
ATOM 7100 N N . ILE B 1 264 ? 131.458 140.730 105.514 1.00 50.64 264 ILE B N 1
ATOM 7101 C CA . ILE B 1 264 ? 130.281 141.405 106.044 1.00 50.64 264 ILE B CA 1
ATOM 7102 C C . ILE B 1 264 ? 129.512 140.466 106.964 1.00 50.64 264 ILE B C 1
ATOM 7103 O O . ILE B 1 264 ? 128.880 140.909 107.929 1.00 50.64 264 ILE B O 1
ATOM 7108 N N . SER B 1 265 ? 129.591 139.161 106.724 1.00 49.51 265 SER B N 1
ATOM 7109 C CA . SER B 1 265 ? 128.912 138.175 107.549 1.00 49.51 265 SER B CA 1
ATOM 7110 C C . SER B 1 265 ? 129.722 137.758 108.768 1.00 49.51 265 SER B C 1
ATOM 7111 O O . SER B 1 265 ? 129.356 136.785 109.432 1.00 49.51 265 SER B O 1
ATOM 7114 N N . PHE B 1 266 ? 130.818 138.455 109.070 1.00 51.19 266 PHE B N 1
ATOM 7115 C CA . PHE B 1 266 ? 131.539 138.266 110.319 1.00 51.19 266 PHE B CA 1
ATOM 7116 C C . PHE B 1 266 ? 131.337 139.404 111.302 1.00 51.19 266 PHE B C 1
ATOM 7117 O O . PHE B 1 266 ? 131.623 139.229 112.488 1.00 51.19 266 PHE B O 1
ATOM 7125 N N . ILE B 1 267 ? 130.867 140.564 110.840 1.00 50.13 267 ILE B N 1
ATOM 7126 C CA . ILE B 1 267 ? 130.550 141.670 111.735 1.00 50.13 267 ILE B CA 1
ATOM 7127 C C . ILE B 1 267 ? 129.071 141.729 112.077 1.00 50.13 267 ILE B C 1
ATOM 7128 O O . ILE B 1 267 ? 128.679 142.530 112.940 1.00 50.13 267 ILE B O 1
ATOM 7133 N N . ILE B 1 268 ? 128.240 140.913 111.436 1.00 47.91 268 ILE B N 1
ATOM 7134 C CA . ILE B 1 268 ? 126.843 140.768 111.828 1.00 47.91 268 ILE B CA 1
ATOM 7135 C C . ILE B 1 268 ? 126.693 139.734 112.933 1.00 47.91 268 ILE B C 1
ATOM 7136 O O . ILE B 1 268 ? 126.035 139.977 113.947 1.00 47.91 268 ILE B O 1
ATOM 7141 N N . GLY B 1 269 ? 127.328 138.578 112.774 1.00 47.89 269 GLY B N 1
ATOM 7142 C CA . GLY B 1 269 ? 127.225 137.523 113.759 1.00 47.89 269 GLY B CA 1
ATOM 7143 C C . GLY B 1 269 ? 128.291 137.569 114.833 1.00 47.89 269 GLY B C 1
ATOM 7144 O O . GLY B 1 269 ? 128.581 136.554 115.466 1.00 47.89 269 GLY B O 1
ATOM 7145 N N . ARG B 1 270 ? 128.875 138.735 115.052 1.00 53.55 270 ARG B N 1
ATOM 7146 C CA . ARG B 1 270 ? 129.901 138.918 116.073 1.00 53.55 270 ARG B CA 1
ATOM 7147 C C . ARG B 1 270 ? 129.394 138.833 117.515 1.00 53.55 270 ARG B C 1
ATOM 7148 O O . ARG B 1 270 ? 130.055 138.175 118.325 1.00 53.55 270 ARG B O 1
ATOM 7156 N N . PRO B 1 271 ? 128.232 139.458 117.925 1.00 46.43 271 PRO B N 1
ATOM 7157 C CA . PRO B 1 271 ? 127.806 139.285 119.324 1.00 46.43 271 PRO B CA 1
ATOM 7158 C C . PRO B 1 271 ? 127.021 138.009 119.578 1.00 46.43 271 PRO B C 1
ATOM 7159 O O . PRO B 1 271 ? 126.302 137.917 120.568 1.00 46.43 271 PRO B O 1
ATOM 7163 N N . LEU B 1 272 ? 127.125 137.032 118.689 1.00 41.47 272 LEU B N 1
ATOM 7164 C CA . LEU B 1 272 ? 126.367 135.796 118.786 1.00 41.47 272 LEU B CA 1
ATOM 7165 C C . LEU B 1 272 ? 127.023 134.773 119.709 1.00 41.47 272 LEU B C 1
ATOM 7166 O O . LEU B 1 272 ? 126.499 133.664 119.851 1.00 41.47 272 LEU B O 1
ATOM 7171 N N . ILE B 1 273 ? 128.142 135.112 120.341 1.00 42.97 273 ILE B N 1
ATOM 7172 C CA . ILE B 1 273 ? 128.799 134.202 121.272 1.00 42.97 273 ILE B CA 1
ATOM 7173 C C . ILE B 1 273 ? 128.292 134.406 122.690 1.00 42.97 273 ILE B C 1
ATOM 7174 O O . ILE B 1 273 ? 128.020 133.439 123.401 1.00 42.97 273 ILE B O 1
ATOM 7179 N N . TRP B 1 274 ? 128.146 135.655 123.123 1.00 48.54 274 TRP B N 1
ATOM 7180 C CA . TRP B 1 274 ? 127.699 135.947 124.477 1.00 48.54 274 TRP B CA 1
ATOM 7181 C C . TRP B 1 274 ? 126.189 135.870 124.643 1.00 48.54 274 TRP B C 1
ATOM 7182 O O . TRP B 1 274 ? 125.699 136.065 125.758 1.00 48.54 274 TRP B O 1
ATOM 7193 N N . LEU B 1 275 ? 125.441 135.606 123.575 1.00 42.30 275 LEU B N 1
ATOM 7194 C CA . LEU B 1 275 ? 124.022 135.305 123.690 1.00 42.30 275 LEU B CA 1
ATOM 7195 C C . LEU B 1 275 ? 123.734 133.815 123.750 1.00 42.30 275 LEU B C 1
ATOM 7196 O O . LEU B 1 275 ? 122.648 133.431 124.192 1.00 42.30 275 LEU B O 1
ATOM 7201 N N . SER B 1 276 ? 124.662 132.974 123.310 1.00 43.28 276 SER B N 1
ATOM 7202 C CA . SER B 1 276 ? 124.510 131.535 123.443 1.00 43.28 276 SER B CA 1
ATOM 7203 C C . SER B 1 276 ? 125.200 130.984 124.678 1.00 43.28 276 SER B C 1
ATOM 7204 O O . SER B 1 276 ? 125.005 129.812 125.005 1.00 43.28 276 SER B O 1
ATOM 7207 N N . PHE B 1 277 ? 126.011 131.792 125.354 1.00 42.91 277 PHE B N 1
ATOM 7208 C CA . PHE B 1 277 ? 126.586 131.419 126.637 1.00 42.91 277 PHE B CA 1
ATOM 7209 C C . PHE B 1 277 ? 125.653 131.752 127.788 1.00 42.91 277 PHE B C 1
ATOM 7210 O O . PHE B 1 277 ? 125.601 131.009 128.771 1.00 42.91 277 PHE B O 1
ATOM 7218 N N . ARG B 1 278 ? 124.895 132.839 127.673 1.00 44.90 278 ARG B N 1
ATOM 7219 C CA . ARG B 1 278 ? 123.920 133.200 128.689 1.00 44.90 278 ARG B CA 1
ATOM 7220 C C . ARG B 1 278 ? 122.642 132.385 128.599 1.00 44.90 278 ARG B C 1
ATOM 7221 O O . ARG B 1 278 ? 121.830 132.442 129.523 1.00 44.90 278 ARG B O 1
ATOM 7229 N N . ASN B 1 279 ? 122.435 131.640 127.518 1.00 42.19 279 ASN B N 1
ATOM 7230 C CA . ASN B 1 279 ? 121.259 130.791 127.411 1.00 42.19 279 ASN B CA 1
ATOM 7231 C C . ASN B 1 279 ? 121.411 129.485 128.172 1.00 42.19 279 ASN B C 1
ATOM 7232 O O . ASN B 1 279 ? 120.402 128.860 128.508 1.00 42.19 279 ASN B O 1
ATOM 7237 N N . GLU B 1 280 ? 122.639 129.058 128.450 1.00 42.72 280 GLU B N 1
ATOM 7238 C CA . GLU B 1 280 ? 122.867 127.896 129.293 1.00 42.72 280 GLU B CA 1
ATOM 7239 C C . GLU B 1 280 ? 123.011 128.257 130.760 1.00 42.72 280 GLU B C 1
ATOM 7240 O O . GLU B 1 280 ? 122.816 127.393 131.618 1.00 42.72 280 GLU B O 1
ATOM 7246 N N . LYS B 1 281 ? 123.347 129.508 131.067 1.00 37.21 281 LYS B N 1
ATOM 7247 C CA . LYS B 1 281 ? 123.512 129.921 132.454 1.00 37.21 281 LYS B CA 1
ATOM 7248 C C . LYS B 1 281 ? 122.174 130.222 133.111 1.00 37.21 281 LYS B C 1
ATOM 7249 O O . LYS B 1 281 ? 121.945 129.834 134.260 1.00 37.21 281 LYS B O 1
ATOM 7255 N N . LEU B 1 282 ? 121.279 130.907 132.404 1.00 34.01 282 LEU B N 1
ATOM 7256 C CA . LEU B 1 282 ? 119.972 131.244 132.950 1.00 34.01 282 LEU B CA 1
ATOM 7257 C C . LEU B 1 282 ? 118.996 130.081 132.915 1.00 34.01 282 LEU B C 1
ATOM 7258 O O . LEU B 1 282 ? 117.951 130.154 133.564 1.00 34.01 282 LEU B O 1
ATOM 7263 N N . ASN B 1 283 ? 119.304 129.023 132.173 1.00 35.34 283 ASN B N 1
ATOM 7264 C CA . ASN B 1 283 ? 118.464 127.840 132.101 1.00 35.34 283 ASN B CA 1
ATOM 7265 C C . ASN B 1 283 ? 118.890 126.755 133.076 1.00 35.34 283 ASN B C 1
ATOM 7266 O O . ASN B 1 283 ? 118.168 125.768 133.232 1.00 35.34 283 ASN B O 1
ATOM 7271 N N . ALA B 1 284 ? 120.043 126.906 133.720 1.00 37.05 284 ALA B N 1
ATOM 7272 C CA . ALA B 1 284 ? 120.522 125.956 134.709 1.00 37.05 284 ALA B CA 1
ATOM 7273 C C . ALA B 1 284 ? 120.477 126.515 136.118 1.00 37.05 284 ALA B C 1
ATOM 7274 O O . ALA B 1 284 ? 120.895 125.831 137.054 1.00 37.05 284 ALA B O 1
ATOM 7276 N N . ALA B 1 285 ? 120.006 127.746 136.290 1.00 35.17 285 ALA B N 1
ATOM 7277 C CA . ALA B 1 285 ? 119.674 128.282 137.598 1.00 35.17 285 ALA B CA 1
ATOM 7278 C C . ALA B 1 285 ? 118.183 128.236 137.869 1.00 35.17 285 ALA B C 1
ATOM 7279 O O . ALA B 1 285 ? 117.762 128.542 138.987 1.00 35.17 285 ALA B O 1
ATOM 7281 N N . PHE B 1 286 ? 117.383 127.875 136.870 1.00 35.35 286 PHE B N 1
ATOM 7282 C CA . PHE B 1 286 ? 115.957 127.640 137.025 1.00 35.35 286 PHE B CA 1
ATOM 7283 C C . PHE B 1 286 ? 115.678 126.211 137.462 1.00 35.35 286 PHE B C 1
ATOM 7284 O O . PHE B 1 286 ? 114.769 125.976 138.260 1.00 35.35 286 PHE B O 1
ATOM 7292 N N . ARG B 1 287 ? 116.459 125.250 136.968 1.00 36.33 287 ARG B N 1
ATOM 7293 C CA . ARG B 1 287 ? 116.246 123.863 137.358 1.00 36.33 287 ARG B CA 1
ATOM 7294 C C . ARG B 1 287 ? 116.742 123.593 138.771 1.00 36.33 287 ARG B C 1
ATOM 7295 O O . ARG B 1 287 ? 116.192 122.730 139.460 1.00 36.33 287 ARG B O 1
ATOM 7303 N N . TYR B 1 288 ? 117.765 124.320 139.225 1.00 36.04 288 TYR B N 1
ATOM 7304 C CA . TYR B 1 288 ? 118.249 124.137 140.589 1.00 36.04 288 TYR B CA 1
ATOM 7305 C C . TYR B 1 288 ? 117.245 124.641 141.615 1.00 36.04 288 TYR B C 1
ATOM 7306 O O . TYR B 1 288 ? 117.166 124.098 142.721 1.00 36.04 288 TYR B O 1
ATOM 7315 N N . ALA B 1 289 ? 116.446 125.647 141.263 1.00 36.69 289 ALA B N 1
ATOM 7316 C CA . ALA B 1 289 ? 115.428 126.141 142.179 1.00 36.69 289 ALA B CA 1
ATOM 7317 C C . ALA B 1 289 ? 114.247 125.195 142.323 1.00 36.69 289 ALA B C 1
ATOM 7318 O O . ALA B 1 289 ? 113.446 125.378 143.242 1.00 36.69 289 ALA B O 1
ATOM 7320 N N . LEU B 1 290 ? 114.112 124.201 141.445 1.00 36.00 290 LEU B N 1
ATOM 7321 C CA . LEU B 1 290 ? 113.062 123.198 141.552 1.00 36.00 290 LEU B CA 1
ATOM 7322 C C . LEU B 1 290 ? 113.510 121.933 142.266 1.00 36.00 290 LEU B C 1
ATOM 7323 O O . LEU B 1 290 ? 112.674 121.244 142.853 1.00 36.00 290 LEU B O 1
ATOM 7328 N N . VAL B 1 291 ? 114.800 121.603 142.223 1.00 38.15 291 VAL B N 1
ATOM 7329 C CA . VAL B 1 291 ? 115.296 120.442 142.953 1.00 38.15 291 VAL B CA 1
ATOM 7330 C C . VAL B 1 291 ? 115.397 120.752 144.440 1.00 38.15 291 VAL B C 1
ATOM 7331 O O . VAL B 1 291 ? 115.142 119.888 145.285 1.00 38.15 291 VAL B O 1
ATOM 7335 N N . ARG B 1 292 ? 115.735 121.998 144.781 1.00 43.47 292 ARG B N 1
ATOM 7336 C CA . ARG B 1 292 ? 115.816 122.405 146.180 1.00 43.47 292 ARG B CA 1
ATOM 7337 C C . ARG B 1 292 ? 114.449 122.399 146.853 1.00 43.47 292 ARG B C 1
ATOM 7338 O O . ARG B 1 292 ? 114.358 122.187 148.066 1.00 43.47 292 ARG B O 1
ATOM 7346 N N . LEU B 1 293 ? 113.382 122.619 146.088 1.00 43.58 293 LEU B N 1
ATOM 7347 C CA . LEU B 1 293 ? 112.033 122.507 146.625 1.00 43.58 293 LEU B CA 1
ATOM 7348 C C . LEU B 1 293 ? 111.607 121.056 146.797 1.00 43.58 293 LEU B C 1
ATOM 7349 O O . LEU B 1 293 ? 110.673 120.781 147.556 1.00 43.58 293 LEU B O 1
ATOM 7354 N N . ARG B 1 294 ? 112.270 120.122 146.121 1.00 48.65 294 ARG B N 1
ATOM 7355 C CA . ARG B 1 294 ? 111.799 118.744 146.120 1.00 48.65 294 ARG B CA 1
ATOM 7356 C C . ARG B 1 294 ? 112.241 117.991 147.365 1.00 48.65 294 ARG B C 1
ATOM 7357 O O . ARG B 1 294 ? 111.456 117.230 147.939 1.00 48.65 294 ARG B O 1
ATOM 7365 N N . ASP B 1 295 ? 113.485 118.176 147.800 1.00 52.56 295 ASP B N 1
ATOM 7366 C CA . ASP B 1 295 ? 113.978 117.475 148.974 1.00 52.56 295 ASP B CA 1
ATOM 7367 C C . ASP B 1 295 ? 113.736 118.236 150.270 1.00 52.56 295 ASP B C 1
ATOM 7368 O O . ASP B 1 295 ? 114.186 117.787 151.329 1.00 52.56 295 ASP B O 1
ATOM 7373 N N . ALA B 1 296 ? 113.059 119.375 150.207 1.00 48.12 296 ALA B N 1
ATOM 7374 C CA . ALA B 1 296 ? 112.637 120.128 151.378 1.00 48.12 296 ALA B CA 1
ATOM 7375 C C . ALA B 1 296 ? 111.144 120.384 151.318 1.00 48.12 296 ALA B C 1
ATOM 7376 O O . ALA B 1 296 ? 110.671 121.484 151.604 1.00 48.12 296 ALA B O 1
ATOM 7378 N N . ALA B 1 297 ? 110.381 119.365 150.934 1.00 48.55 297 ALA B N 1
ATOM 7379 C CA . ALA B 1 297 ? 108.954 119.503 150.689 1.00 48.55 297 ALA B CA 1
ATOM 7380 C C . ALA B 1 297 ? 108.109 119.332 151.939 1.00 48.55 297 ALA B C 1
ATOM 7381 O O . ALA B 1 297 ? 106.885 119.464 151.858 1.00 48.55 297 ALA B O 1
ATOM 7383 N N . GLU B 1 298 ? 108.719 119.038 153.083 1.00 51.67 298 GLU B N 1
ATOM 7384 C CA . GLU B 1 298 ? 107.950 118.946 154.317 1.00 51.67 298 GLU B CA 1
ATOM 7385 C C . GLU B 1 298 ? 107.864 120.296 155.016 1.00 51.67 298 GLU B C 1
ATOM 7386 O O . GLU B 1 298 ? 106.813 120.653 155.560 1.00 51.67 298 GLU B O 1
ATOM 7392 N N . ALA B 1 299 ? 108.955 121.062 155.001 1.00 49.76 299 ALA B N 1
ATOM 7393 C CA . ALA B 1 299 ? 108.957 122.372 155.633 1.00 49.76 299 ALA B CA 1
ATOM 7394 C C . ALA B 1 299 ? 108.117 123.385 154.872 1.00 49.76 299 ALA B C 1
ATOM 7395 O O . ALA B 1 299 ? 107.589 124.313 155.488 1.00 49.76 299 ALA B O 1
ATOM 7397 N N . VAL B 1 300 ? 107.980 123.236 153.555 1.00 49.65 300 VAL B N 1
ATOM 7398 C CA . VAL B 1 300 ? 107.078 124.113 152.818 1.00 49.65 300 VAL B CA 1
ATOM 7399 C C . VAL B 1 300 ? 105.631 123.752 153.116 1.00 49.65 300 VAL B C 1
ATOM 7400 O O . VAL B 1 300 ? 104.765 124.631 153.188 1.00 49.65 300 VAL B O 1
ATOM 7404 N N . GLY B 1 301 ? 105.344 122.465 153.321 1.00 50.88 301 GLY B N 1
ATOM 7405 C CA . GLY B 1 301 ? 103.989 122.060 153.646 1.00 50.88 301 GLY B CA 1
ATOM 7406 C C . GLY B 1 301 ? 103.583 122.413 155.060 1.00 50.88 301 GLY B C 1
ATOM 7407 O O . GLY B 1 301 ? 102.400 122.632 155.331 1.00 50.88 301 GLY B O 1
ATOM 7408 N N . PHE B 1 302 ? 104.547 122.464 155.980 1.00 51.58 302 PHE B N 1
ATOM 7409 C CA . PHE B 1 302 ? 104.243 122.873 157.348 1.00 51.58 302 PHE B CA 1
ATOM 7410 C C . PHE B 1 302 ? 103.916 124.360 157.421 1.00 51.58 302 PHE B C 1
ATOM 7411 O O . PHE B 1 302 ? 102.920 124.758 158.033 1.00 51.58 302 PHE B O 1
ATOM 7419 N N . TYR B 1 303 ? 104.747 125.198 156.802 1.00 51.46 303 TYR B N 1
ATOM 7420 C CA . TYR B 1 303 ? 104.592 126.644 156.890 1.00 51.46 303 TYR B CA 1
ATOM 7421 C C . TYR B 1 303 ? 103.460 127.187 156.031 1.00 51.46 303 TYR B C 1
ATOM 7422 O O . TYR B 1 303 ? 103.080 128.346 156.229 1.00 51.46 303 TYR B O 1
ATOM 7431 N N . ARG B 1 304 ? 102.935 126.384 155.095 1.00 55.93 304 ARG B N 1
ATOM 7432 C CA . ARG B 1 304 ? 101.935 126.798 154.098 1.00 55.93 304 ARG B CA 1
ATOM 7433 C C . ARG B 1 304 ? 102.419 127.997 153.289 1.00 55.93 304 ARG B C 1
ATOM 7434 O O . ARG B 1 304 ? 101.678 128.949 153.048 1.00 55.93 304 ARG B O 1
ATOM 7442 N N . GLY B 1 305 ? 103.677 127.950 152.868 1.00 57.86 305 GLY B N 1
ATOM 7443 C CA . GLY B 1 305 ? 104.273 129.051 152.143 1.00 57.86 305 GLY B CA 1
ATOM 7444 C C . GLY B 1 305 ? 104.382 128.810 150.655 1.00 57.86 305 GLY B C 1
ATOM 7445 O O . GLY B 1 305 ? 105.409 129.120 150.049 1.00 57.86 305 GLY B O 1
ATOM 7446 N N . GLU B 1 306 ? 103.334 128.258 150.049 1.00 59.03 306 GLU B N 1
ATOM 7447 C CA . GLU B 1 306 ? 103.334 127.953 148.624 1.00 59.03 306 GLU B CA 1
ATOM 7448 C C . GLU B 1 306 ? 103.017 129.156 147.748 1.00 59.03 306 GLU B C 1
ATOM 7449 O O . GLU B 1 306 ? 102.847 128.986 146.539 1.00 59.03 306 GLU B O 1
ATOM 7455 N N . ARG B 1 307 ? 102.918 130.355 148.314 1.00 61.46 307 ARG B N 1
ATOM 7456 C CA . ARG B 1 307 ? 102.685 131.558 147.531 1.00 61.46 307 ARG B CA 1
ATOM 7457 C C . ARG B 1 307 ? 103.887 132.479 147.473 1.00 61.46 307 ARG B C 1
ATOM 7458 O O . ARG B 1 307 ? 104.042 133.206 146.493 1.00 61.46 307 ARG B O 1
ATOM 7466 N N . VAL B 1 308 ? 104.730 132.475 148.505 1.00 61.34 308 VAL B N 1
ATOM 7467 C CA . VAL B 1 308 ? 106.004 133.178 148.429 1.00 61.34 308 VAL B CA 1
ATOM 7468 C C . VAL B 1 308 ? 106.957 132.421 147.516 1.00 61.34 308 VAL B C 1
ATOM 7469 O O . VAL B 1 308 ? 107.725 133.019 146.753 1.00 61.34 308 VAL B O 1
ATOM 7473 N N . GLU B 1 309 ? 106.877 131.091 147.530 1.00 58.89 309 GLU B N 1
ATOM 7474 C CA . GLU B 1 309 ? 107.689 130.264 146.650 1.00 58.89 309 GLU B CA 1
ATOM 7475 C C . GLU B 1 309 ? 107.211 130.286 145.206 1.00 58.89 309 GLU B C 1
ATOM 7476 O O . GLU B 1 309 ? 107.908 129.759 144.336 1.00 58.89 309 GLU B O 1
ATOM 7482 N N . GLY B 1 310 ? 106.049 130.862 144.927 1.00 54.99 310 GLY B N 1
ATOM 7483 C CA . GLY B 1 310 ? 105.622 131.086 143.567 1.00 54.99 310 GLY B CA 1
ATOM 7484 C C . GLY B 1 310 ? 106.090 132.393 142.981 1.00 54.99 310 GLY B C 1
ATOM 7485 O O . GLY B 1 310 ? 105.801 132.682 141.818 1.00 5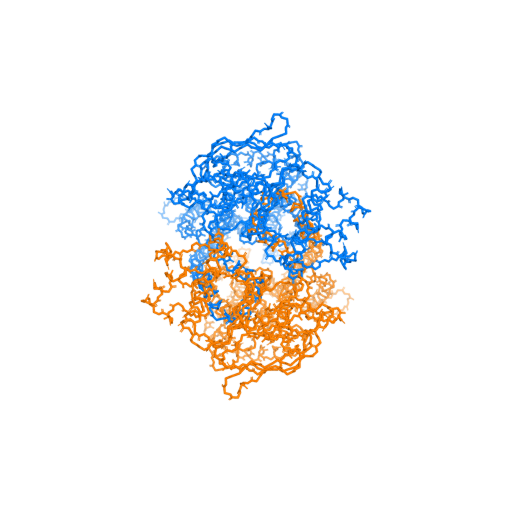4.99 310 GLY B O 1
ATOM 7486 N N . THR B 1 311 ? 106.801 133.201 143.761 1.00 56.48 311 THR B N 1
ATOM 7487 C CA . THR B 1 311 ? 107.403 134.444 143.299 1.00 56.48 311 THR B CA 1
ATOM 7488 C C . THR B 1 311 ? 108.901 134.325 143.095 1.00 56.48 311 THR B C 1
ATOM 7489 O O . THR B 1 311 ? 109.415 134.751 142.061 1.00 56.48 311 THR B O 1
ATOM 7493 N N . GLN B 1 312 ? 109.614 133.697 144.033 1.00 57.62 312 GLN B N 1
ATOM 7494 C CA . GLN B 1 312 ? 111.039 133.435 143.864 1.00 57.62 312 GLN B CA 1
ATOM 7495 C C . GLN B 1 312 ? 111.323 132.340 142.847 1.00 57.62 312 GLN B C 1
ATOM 7496 O O . GLN B 1 312 ? 112.494 132.093 142.547 1.00 57.62 312 GLN B O 1
ATOM 7502 N N . LEU B 1 313 ? 110.293 131.665 142.337 1.00 47.75 313 LEU B N 1
ATOM 7503 C CA . LEU B 1 313 ? 110.419 130.731 141.230 1.00 47.75 313 LEU B CA 1
ATOM 7504 C C . LEU B 1 313 ? 110.100 131.369 139.890 1.00 47.75 313 LEU B C 1
ATOM 7505 O O . LEU B 1 313 ? 110.558 130.872 138.859 1.00 47.75 313 LEU B O 1
ATOM 7510 N N . GLN B 1 314 ? 109.329 132.451 139.885 1.00 48.90 314 GLN B N 1
ATOM 7511 C CA . GLN B 1 314 ? 109.004 133.181 138.671 1.00 48.90 314 GLN B CA 1
ATOM 7512 C C . GLN B 1 314 ? 109.982 134.316 138.404 1.00 48.90 314 GLN B C 1
ATOM 7513 O O . GLN B 1 314 ? 110.047 134.812 137.276 1.00 48.90 314 GLN B O 1
ATOM 7519 N N . ARG B 1 315 ? 110.768 134.713 139.402 1.00 52.26 315 ARG B N 1
ATOM 7520 C CA . ARG B 1 315 ? 111.832 135.688 139.211 1.00 52.26 315 ARG B CA 1
ATOM 7521 C C . ARG B 1 315 ? 113.033 135.110 138.476 1.00 52.26 315 ARG B C 1
ATOM 7522 O O . ARG B 1 315 ? 113.910 135.873 138.059 1.00 52.26 315 ARG B O 1
ATOM 7530 N N . ARG B 1 316 ? 113.098 133.791 138.311 1.00 42.33 316 ARG B N 1
ATOM 7531 C CA . ARG B 1 316 ? 114.162 133.146 137.559 1.00 42.33 316 ARG B CA 1
ATOM 7532 C C . ARG B 1 316 ? 113.719 132.675 136.183 1.00 42.33 316 ARG B C 1
ATOM 7533 O O . ARG B 1 316 ? 114.562 132.225 135.403 1.00 42.33 316 ARG B O 1
ATOM 7541 N N . PHE B 1 317 ? 112.427 132.761 135.868 1.00 36.55 317 PHE B N 1
ATOM 7542 C CA . PHE B 1 317 ? 111.933 132.399 134.548 1.00 36.55 317 PHE B CA 1
ATOM 7543 C C . PHE B 1 317 ? 111.766 133.596 133.621 1.00 36.55 317 PHE B C 1
ATOM 7544 O O . PHE B 1 317 ? 111.715 133.415 132.401 1.00 36.55 317 PHE B O 1
ATOM 7552 N N . THR B 1 318 ? 111.699 134.813 134.158 1.00 40.02 318 THR B N 1
ATOM 7553 C CA . THR B 1 318 ? 111.603 135.985 133.287 1.00 40.02 318 THR B CA 1
ATOM 7554 C C . THR B 1 318 ? 112.870 136.240 132.462 1.00 40.02 318 THR B C 1
ATOM 7555 O O . THR B 1 318 ? 112.741 136.394 131.233 1.00 40.02 318 THR B O 1
ATOM 7559 N N . PRO B 1 319 ? 114.095 136.268 133.011 1.00 38.15 319 PRO B N 1
ATOM 7560 C CA . PRO B 1 319 ? 115.241 136.540 132.135 1.00 38.15 319 PRO B CA 1
ATOM 7561 C C . PRO B 1 319 ? 115.676 135.377 131.256 1.00 38.15 319 PRO B C 1
ATOM 7562 O O . PRO B 1 319 ? 116.589 135.562 130.447 1.00 38.15 319 PRO B O 1
ATOM 7566 N N . VAL B 1 320 ? 115.075 134.192 131.368 1.00 35.50 320 VAL B N 1
ATOM 7567 C CA . VAL B 1 320 ? 115.400 133.121 130.432 1.00 35.50 320 VAL B CA 1
ATOM 7568 C C . VAL B 1 320 ? 114.493 133.178 129.209 1.00 35.50 320 VAL B C 1
ATOM 7569 O O . VAL B 1 320 ? 114.822 132.588 128.172 1.00 35.50 320 VAL B O 1
ATOM 7573 N N . ILE B 1 321 ? 113.373 133.899 129.289 1.00 35.27 321 ILE B N 1
ATOM 7574 C CA . ILE B 1 321 ? 112.522 134.122 128.128 1.00 35.27 321 ILE B CA 1
ATOM 7575 C C . ILE B 1 321 ? 112.674 135.533 127.576 1.00 35.27 321 ILE B C 1
ATOM 7576 O O . ILE B 1 321 ? 112.257 135.788 126.436 1.00 35.27 321 ILE B O 1
ATOM 7581 N N . ASP B 1 322 ? 113.273 136.453 128.333 1.00 41.07 322 ASP B N 1
ATOM 7582 C CA . ASP B 1 322 ? 113.581 137.772 127.797 1.00 41.07 322 ASP B CA 1
ATOM 7583 C C . ASP B 1 322 ? 114.892 137.794 127.032 1.00 41.07 322 ASP B C 1
ATOM 7584 O O . ASP B 1 322 ? 115.125 138.716 126.246 1.00 41.07 322 ASP B O 1
ATOM 7589 N N . ASN B 1 323 ? 115.755 136.805 127.254 1.00 38.01 323 ASN B N 1
ATOM 7590 C CA . ASN B 1 323 ? 117.006 136.722 126.512 1.00 38.01 323 ASN B CA 1
ATOM 7591 C C . ASN B 1 323 ? 116.818 135.994 125.190 1.00 38.01 323 ASN B C 1
ATOM 7592 O O . ASN B 1 323 ? 117.528 136.279 124.220 1.00 38.01 323 ASN B O 1
ATOM 7597 N N . TYR B 1 324 ? 115.863 135.067 125.127 1.00 36.98 324 TYR B N 1
ATOM 7598 C CA . TYR B 1 324 ? 115.618 134.305 123.910 1.00 36.98 324 TYR B CA 1
ATOM 7599 C C . TYR B 1 324 ? 115.007 135.152 122.804 1.00 36.98 324 TYR B C 1
ATOM 7600 O O . TYR B 1 324 ? 115.276 134.894 121.624 1.00 36.98 324 TYR B O 1
ATOM 7609 N N . ARG B 1 325 ? 114.210 136.162 123.156 1.00 38.56 325 ARG B N 1
ATOM 7610 C CA . ARG B 1 325 ? 113.562 136.996 122.153 1.00 38.56 325 ARG B CA 1
ATOM 7611 C C . ARG B 1 325 ? 114.545 137.862 121.386 1.00 38.56 325 ARG B C 1
ATOM 7612 O O . ARG B 1 325 ? 114.234 138.276 120.268 1.00 38.56 325 ARG B O 1
ATOM 7620 N N . ARG B 1 326 ? 115.714 138.153 121.950 1.00 39.16 326 ARG B N 1
ATOM 7621 C CA . ARG B 1 326 ? 116.745 138.867 121.216 1.00 39.16 326 ARG B CA 1
ATOM 7622 C C . ARG B 1 326 ? 117.789 137.936 120.620 1.00 39.16 326 ARG B C 1
ATOM 7623 O O . ARG B 1 326 ? 118.594 138.378 119.797 1.00 39.16 326 ARG B O 1
ATOM 7631 N N . TYR B 1 327 ? 117.790 136.665 121.014 1.00 37.55 327 TYR B N 1
ATOM 7632 C CA . TYR B 1 327 ? 118.516 135.647 120.270 1.00 37.55 327 TYR B CA 1
ATOM 7633 C C . TYR B 1 327 ? 117.798 135.291 118.977 1.00 37.55 327 TYR B C 1
ATOM 7634 O O . TYR B 1 327 ? 118.451 134.924 117.999 1.00 37.55 327 TYR B O 1
ATOM 7643 N N . VAL B 1 328 ? 116.470 135.402 118.947 1.00 36.53 328 VAL B N 1
ATOM 7644 C CA . VAL B 1 328 ? 115.742 135.182 117.701 1.00 36.53 328 VAL B CA 1
ATOM 7645 C C . VAL B 1 328 ? 115.949 136.345 116.735 1.00 36.53 328 VAL B C 1
ATOM 7646 O O . VAL B 1 328 ? 116.170 136.136 115.537 1.00 36.53 328 VAL B O 1
ATOM 7650 N N . ARG B 1 329 ? 115.932 137.584 117.237 1.00 39.09 329 ARG B N 1
ATOM 7651 C CA . ARG B 1 329 ? 116.034 138.767 116.385 1.00 39.09 329 ARG B CA 1
ATOM 7652 C C . ARG B 1 329 ? 117.412 138.963 115.772 1.00 39.09 329 ARG B C 1
ATOM 7653 O O . ARG B 1 329 ? 117.547 139.785 114.863 1.00 39.09 329 ARG B O 1
ATOM 7661 N N . ARG B 1 330 ? 118.432 138.253 116.243 1.00 40.25 330 ARG B N 1
ATOM 7662 C CA . ARG B 1 330 ? 119.754 138.338 115.640 1.00 40.25 330 ARG B CA 1
ATOM 7663 C C . ARG B 1 330 ? 119.991 137.249 114.607 1.00 40.25 330 ARG B C 1
ATOM 7664 O O . ARG B 1 330 ? 120.769 137.453 113.672 1.00 40.25 330 ARG B O 1
ATOM 7672 N N . SER B 1 331 ? 119.327 136.104 114.739 1.00 37.80 331 SER B N 1
ATOM 7673 C CA . SER B 1 331 ? 119.503 134.992 113.818 1.00 37.80 331 SER B CA 1
ATOM 7674 C C . SER B 1 331 ? 118.596 135.079 112.600 1.00 37.80 331 SER B C 1
ATOM 7675 O O . SER B 1 331 ? 118.528 134.119 111.828 1.00 37.80 331 SER B O 1
ATOM 7678 N N . ILE B 1 332 ? 117.890 136.191 112.418 1.00 38.25 332 ILE B N 1
ATOM 7679 C CA . ILE B 1 332 ? 117.207 136.472 111.169 1.00 38.25 332 ILE B CA 1
ATOM 7680 C C . ILE B 1 332 ? 117.982 137.466 110.311 1.00 38.25 332 ILE B C 1
ATOM 7681 O O . ILE B 1 332 ? 118.040 137.299 109.088 1.00 38.25 332 ILE B O 1
ATOM 7686 N N . ALA B 1 333 ? 118.626 138.462 110.919 1.00 39.57 333 ALA B N 1
ATOM 7687 C CA . ALA B 1 333 ? 119.504 139.350 110.171 1.00 39.57 333 ALA B CA 1
ATOM 7688 C C . ALA B 1 333 ? 120.769 138.650 109.701 1.00 39.57 333 ALA B C 1
ATOM 7689 O O . ALA B 1 333 ? 121.396 139.111 108.744 1.00 39.57 333 ALA B O 1
ATOM 7691 N N . PHE B 1 334 ? 121.156 137.553 110.346 1.00 39.02 334 PHE B N 1
ATOM 7692 C CA . PHE B 1 334 ? 122.311 136.775 109.923 1.00 39.02 334 PHE B CA 1
ATOM 7693 C C . PHE B 1 334 ? 121.944 135.723 108.886 1.00 39.02 334 PHE B C 1
ATOM 7694 O O . PHE B 1 334 ? 122.711 135.489 107.951 1.00 39.02 334 PHE B O 1
ATOM 7702 N N . ASN B 1 335 ? 120.787 135.078 109.031 1.00 42.50 335 ASN B N 1
ATOM 7703 C CA . ASN B 1 335 ? 120.355 134.083 108.057 1.00 42.50 335 ASN B CA 1
ATOM 7704 C C . ASN B 1 335 ? 119.685 134.705 106.844 1.00 42.50 335 ASN B C 1
ATOM 7705 O O . ASN B 1 335 ? 119.455 134.005 105.855 1.00 42.50 335 ASN B O 1
ATOM 7710 N N . GLY B 1 336 ? 119.348 135.989 106.903 1.00 43.96 336 GLY B N 1
ATOM 7711 C CA . GLY B 1 336 ? 118.762 136.679 105.772 1.00 43.96 336 GLY B CA 1
ATOM 7712 C C . GLY B 1 336 ? 119.757 137.223 104.776 1.00 43.96 336 GLY B C 1
ATOM 7713 O O . GLY B 1 336 ? 119.351 137.653 103.695 1.00 43.96 336 GLY B O 1
ATOM 7714 N N . TRP B 1 337 ? 121.033 137.223 105.126 1.00 44.27 337 TRP B N 1
ATOM 7715 C CA . TRP B 1 337 ? 122.080 137.692 104.238 1.00 44.27 337 TRP B CA 1
ATOM 7716 C C . TRP B 1 337 ? 122.753 136.550 103.490 1.00 44.27 337 TRP B C 1
ATOM 7717 O O . TRP B 1 337 ? 123.005 136.667 102.283 1.00 44.27 337 TRP B O 1
ATOM 7728 N N . ASN B 1 338 ? 123.012 135.437 104.176 1.00 43.66 338 ASN B N 1
ATOM 7729 C CA . ASN B 1 338 ? 123.654 134.278 103.576 1.00 43.66 338 ASN B CA 1
ATOM 7730 C C . ASN B 1 338 ? 122.762 133.548 102.587 1.00 43.66 338 ASN B C 1
ATOM 7731 O O . ASN B 1 338 ? 123.277 132.773 101.777 1.00 43.66 338 ASN B O 1
ATOM 7736 N N . LEU B 1 339 ? 121.451 133.760 102.633 1.00 43.49 339 LEU B N 1
ATOM 7737 C CA . LEU B 1 339 ? 120.554 133.223 101.620 1.00 43.49 339 LEU B CA 1
ATOM 7738 C C . LEU B 1 339 ? 120.326 134.195 100.475 1.00 43.49 339 LEU B C 1
ATOM 7739 O O . LEU B 1 339 ? 120.217 133.767 99.324 1.00 43.49 339 LEU B O 1
ATOM 7744 N N . SER B 1 340 ? 120.281 135.494 100.760 1.00 44.84 340 SER B N 1
ATOM 7745 C CA . SER B 1 340 ? 120.134 136.495 99.716 1.00 44.84 340 SER B CA 1
ATOM 7746 C C . SER B 1 340 ? 121.383 136.657 98.867 1.00 44.84 340 SER B C 1
ATOM 7747 O O . SER B 1 340 ? 121.279 137.141 97.738 1.00 44.84 340 SER B O 1
ATOM 7750 N N . VAL B 1 341 ? 122.553 136.285 99.374 1.00 44.87 341 VAL B N 1
ATOM 7751 C CA . VAL B 1 341 ? 123.768 136.276 98.572 1.00 44.87 341 VAL B CA 1
ATOM 7752 C C . VAL B 1 341 ? 123.842 135.040 97.683 1.00 44.87 341 VAL B C 1
ATOM 7753 O O . VAL B 1 341 ? 124.123 135.148 96.489 1.00 44.87 341 VAL B O 1
ATOM 7757 N N . SER B 1 342 ? 123.544 133.864 98.236 1.00 46.52 342 SER B N 1
ATOM 7758 C CA . SER B 1 342 ? 123.670 132.611 97.501 1.00 46.52 342 SER B CA 1
ATOM 7759 C C . SER B 1 342 ? 122.589 132.413 96.448 1.00 46.52 342 SER B C 1
ATOM 7760 O O . SER B 1 342 ? 122.734 131.524 95.606 1.00 46.52 342 SER B O 1
ATOM 7763 N N . GLN B 1 343 ? 121.519 133.201 96.473 1.00 47.60 343 GLN B N 1
ATOM 7764 C CA . GLN B 1 343 ? 120.425 133.026 95.527 1.00 47.60 343 GLN B CA 1
ATOM 7765 C C . GLN B 1 343 ? 120.655 133.765 94.219 1.00 47.60 343 GLN B C 1
ATOM 7766 O O . GLN B 1 343 ? 120.185 133.313 93.171 1.00 47.60 343 GLN B O 1
ATOM 7772 N N . THR B 1 344 ? 121.392 134.876 94.244 1.00 50.26 344 THR B N 1
ATOM 7773 C CA . THR B 1 344 ? 121.603 135.699 93.060 1.00 50.26 344 THR B CA 1
ATOM 7774 C C . THR B 1 344 ? 122.888 135.353 92.322 1.00 50.26 344 THR B C 1
ATOM 7775 O O . THR B 1 344 ? 123.513 136.240 91.731 1.00 50.26 344 THR B O 1
ATOM 7779 N N . ILE B 1 345 ? 123.307 134.091 92.346 1.00 54.91 345 ILE B N 1
ATOM 7780 C CA . ILE B 1 345 ? 124.514 133.680 91.640 1.00 54.91 345 ILE B CA 1
ATOM 7781 C C . ILE B 1 345 ? 124.209 132.451 90.793 1.00 54.91 345 ILE B C 1
ATOM 7782 O O . ILE B 1 345 ? 125.005 132.068 89.929 1.00 54.91 345 ILE B O 1
ATOM 7787 N N . VAL B 1 346 ? 123.056 131.831 91.021 1.00 52.98 346 VAL B N 1
ATOM 7788 C CA . VAL B 1 346 ? 122.671 130.638 90.264 1.00 52.98 346 VAL B CA 1
ATOM 7789 C C . VAL B 1 346 ? 122.374 130.821 88.769 1.00 52.98 346 VAL B C 1
ATOM 7790 O O . VAL B 1 346 ? 122.521 129.824 88.049 1.00 52.98 346 VAL B O 1
ATOM 7794 N N . PRO B 1 347 ? 121.970 131.967 88.208 1.00 55.62 347 PRO B N 1
ATOM 7795 C CA . PRO B 1 347 ? 121.923 132.030 86.740 1.00 55.62 347 PRO B CA 1
ATOM 7796 C C . PRO B 1 347 ? 123.190 132.544 86.074 1.00 55.62 347 PRO B C 1
ATOM 7797 O O . PRO B 1 347 ? 123.146 132.849 84.881 1.00 55.62 347 PRO B O 1
ATOM 7801 N N . LEU B 1 348 ? 124.301 132.651 86.790 1.00 57.78 348 LEU B N 1
ATOM 7802 C CA . LEU B 1 348 ? 125.512 133.238 86.221 1.00 57.78 348 LEU B CA 1
ATOM 7803 C C . LEU B 1 348 ? 126.269 132.366 85.211 1.00 57.78 348 LEU B C 1
ATOM 7804 O O . LEU B 1 348 ? 126.726 132.922 84.206 1.00 57.78 348 LEU B O 1
ATOM 7809 N N . PRO B 1 349 ? 126.454 131.048 85.379 1.00 58.97 349 PRO B N 1
ATOM 7810 C CA . PRO B 1 349 ? 127.097 130.289 84.298 1.00 58.97 349 PRO B CA 1
ATOM 7811 C C . PRO B 1 349 ? 126.194 129.977 83.115 1.00 58.97 349 PRO B C 1
ATOM 7812 O O . PRO B 1 349 ? 126.652 129.325 82.172 1.00 58.97 349 PRO B O 1
ATOM 7816 N N . TRP B 1 350 ? 124.935 130.407 83.130 1.00 58.46 350 TRP 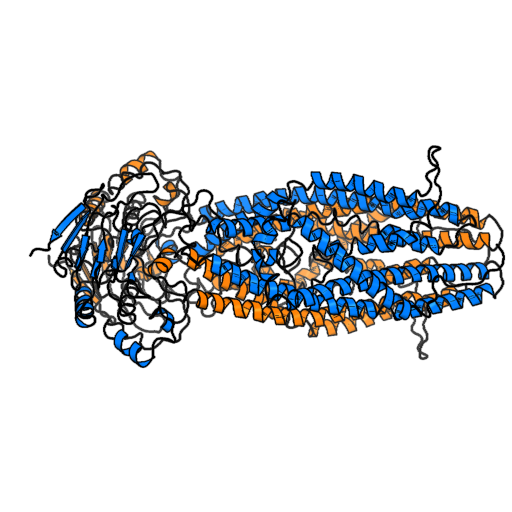B N 1
ATOM 7817 C CA . TRP B 1 350 ? 124.038 130.205 82.004 1.00 58.46 350 TRP B CA 1
ATOM 7818 C C . TRP B 1 350 ? 123.913 131.429 81.111 1.00 58.46 350 TRP B C 1
ATOM 7819 O O . TRP B 1 350 ? 123.303 131.332 80.045 1.00 58.46 350 TRP B O 1
ATOM 7830 N N . VAL B 1 351 ? 124.451 132.576 81.521 1.00 61.83 351 VAL B N 1
ATOM 7831 C CA . VAL B 1 351 ? 124.370 133.794 80.722 1.00 61.83 351 VAL B CA 1
ATOM 7832 C C . VAL B 1 351 ? 125.713 134.227 80.166 1.00 61.83 351 VAL B C 1
ATOM 7833 O O . VAL B 1 351 ? 125.771 135.245 79.457 1.00 61.83 351 VAL B O 1
ATOM 7837 N N . ILE B 1 352 ? 126.790 133.505 80.459 1.00 65.36 352 ILE B N 1
ATOM 7838 C CA . ILE B 1 352 ? 128.099 133.823 79.905 1.00 65.36 352 ILE B CA 1
ATOM 7839 C C . ILE B 1 352 ? 128.421 132.808 78.818 1.00 65.36 352 ILE B C 1
ATOM 7840 O O . ILE B 1 352 ? 128.987 133.154 77.776 1.00 65.36 352 ILE B O 1
ATOM 7845 N N . GLN B 1 353 ? 128.038 131.553 79.041 1.00 70.04 353 GLN B N 1
ATOM 7846 C CA . GLN B 1 353 ? 128.300 130.490 78.081 1.00 70.04 353 GLN B CA 1
ATOM 7847 C C . GLN B 1 353 ? 127.254 130.400 76.980 1.00 70.04 353 GLN B C 1
ATOM 7848 O O . GLN B 1 353 ? 127.482 129.700 75.989 1.00 70.04 353 GLN B O 1
ATOM 7854 N N . ALA B 1 354 ? 126.122 131.077 77.124 1.00 72.35 354 ALA B N 1
ATOM 7855 C CA . ALA B 1 354 ? 125.033 130.954 76.160 1.00 72.35 354 ALA B CA 1
ATOM 7856 C C . ALA B 1 354 ? 125.263 131.650 74.813 1.00 72.35 354 ALA B C 1
ATOM 7857 O O . ALA B 1 354 ? 124.801 131.109 73.802 1.00 72.35 354 ALA B O 1
ATOM 7859 N N . PRO B 1 355 ? 125.916 132.822 74.708 1.00 73.83 355 PRO B N 1
ATOM 7860 C CA . PRO B 1 355 ? 126.275 133.292 73.359 1.00 73.83 355 PRO B CA 1
ATOM 7861 C C . PRO B 1 355 ? 127.355 132.464 72.688 1.00 73.83 355 PRO B C 1
ATOM 7862 O O . PRO B 1 355 ? 127.415 132.441 71.453 1.00 73.83 355 PRO B O 1
ATOM 7866 N N . ARG B 1 356 ? 128.207 131.780 73.448 1.00 75.58 356 ARG B N 1
ATOM 7867 C CA . ARG B 1 356 ? 129.232 130.941 72.846 1.00 75.58 356 ARG B CA 1
ATOM 7868 C C . ARG B 1 356 ? 128.698 129.596 72.378 1.00 75.58 356 ARG B C 1
ATOM 7869 O O . ARG B 1 356 ? 129.425 128.866 71.698 1.00 75.58 356 ARG B O 1
ATOM 7877 N N . LEU B 1 357 ? 127.460 129.251 72.722 1.00 73.39 357 LEU B N 1
ATOM 7878 C CA . LEU B 1 357 ? 126.860 127.977 72.349 1.00 73.39 357 LEU B CA 1
ATOM 7879 C C . LEU B 1 357 ? 126.025 128.066 71.081 1.00 73.39 357 LEU B C 1
ATOM 7880 O O . LEU B 1 357 ? 126.033 127.131 70.274 1.00 73.39 357 LEU B O 1
ATOM 7885 N N . PHE B 1 358 ? 125.313 129.176 70.880 1.00 74.25 358 PHE B N 1
ATOM 7886 C CA . PHE B 1 358 ? 124.499 129.337 69.682 1.00 74.25 358 PHE B CA 1
ATOM 7887 C C . PHE B 1 358 ? 125.348 129.519 68.434 1.00 74.25 358 PHE B C 1
ATOM 7888 O O . PHE B 1 358 ? 124.898 129.168 67.339 1.00 74.25 358 PHE B O 1
ATOM 7896 N N . ALA B 1 359 ? 126.553 130.055 68.571 1.00 81.62 359 ALA B N 1
ATOM 7897 C CA . ALA B 1 359 ? 127.558 129.952 67.528 1.00 81.62 359 ALA B CA 1
ATOM 7898 C C . ALA B 1 359 ? 128.366 128.676 67.735 1.00 81.62 359 ALA B C 1
ATOM 7899 O O . ALA B 1 359 ? 128.395 128.102 68.824 1.00 81.62 359 ALA B O 1
ATOM 7901 N N . GLY B 1 360 ? 129.030 128.235 66.675 1.00 87.41 360 GLY B N 1
ATOM 7902 C CA . GLY B 1 360 ? 129.697 126.949 66.717 1.00 87.41 360 GLY B CA 1
ATOM 7903 C C . GLY B 1 360 ? 131.038 126.953 67.420 1.00 87.41 360 GLY B C 1
ATOM 7904 O O . GLY B 1 360 ? 132.082 126.900 66.765 1.00 87.41 360 GLY B O 1
ATOM 7905 N N . GLN B 1 361 ? 131.033 127.022 68.749 1.00 86.43 361 GLN B N 1
ATOM 7906 C CA . GLN B 1 361 ? 132.266 126.957 69.525 1.00 86.43 361 GLN B CA 1
ATOM 7907 C C . GLN B 1 361 ? 132.282 125.798 70.508 1.00 86.43 361 GLN B C 1
ATOM 7908 O O . GLN B 1 361 ? 133.276 125.067 70.578 1.00 86.43 361 GLN B O 1
ATOM 7914 N N . ILE B 1 362 ? 131.213 125.612 71.279 1.00 81.26 362 ILE B N 1
ATOM 7915 C CA . ILE B 1 362 ? 131.101 124.476 72.188 1.00 81.26 362 ILE B CA 1
ATOM 7916 C C . ILE B 1 362 ? 129.896 123.644 71.770 1.00 81.26 362 ILE B C 1
ATOM 7917 O O . ILE B 1 362 ? 129.195 123.995 70.815 1.00 81.26 362 ILE B O 1
ATOM 7922 N N . ASP B 1 363 ? 129.650 122.533 72.462 1.00 79.87 363 ASP B N 1
ATOM 7923 C CA . ASP B 1 363 ? 128.723 121.528 71.948 1.00 79.87 363 ASP B CA 1
ATOM 7924 C C . ASP B 1 363 ? 127.826 120.960 73.039 1.00 79.87 363 ASP B C 1
ATOM 7925 O O . ASP B 1 363 ? 127.620 119.743 73.110 1.00 79.87 363 ASP B O 1
ATOM 7930 N N . PHE B 1 364 ? 127.348 121.817 73.952 1.00 68.70 364 PHE B N 1
ATOM 7931 C CA . PHE B 1 364 ? 126.318 121.526 74.960 1.00 68.70 364 PHE B CA 1
ATOM 7932 C C . PHE B 1 364 ? 126.754 120.508 76.021 1.00 68.70 364 PHE B C 1
ATOM 7933 O O . PHE B 1 364 ? 126.026 120.257 76.985 1.00 68.70 364 PHE B O 1
ATOM 7941 N N . GLY B 1 365 ? 127.946 119.944 75.894 1.00 69.17 365 GLY B N 1
ATOM 7942 C CA . GLY B 1 365 ? 128.431 119.024 76.896 1.00 69.17 365 GLY B CA 1
ATOM 7943 C C . GLY B 1 365 ? 129.077 119.765 78.040 1.00 69.17 365 GLY B C 1
ATOM 7944 O O . GLY B 1 365 ? 128.902 119.402 79.205 1.00 69.17 365 GLY B O 1
ATOM 7945 N N . ASP B 1 366 ? 129.833 120.810 77.719 1.00 70.28 366 ASP B N 1
ATOM 7946 C CA . ASP B 1 366 ? 130.547 121.554 78.743 1.00 70.28 366 ASP B CA 1
ATOM 7947 C C . ASP B 1 366 ? 129.708 122.643 79.394 1.00 70.28 366 ASP B C 1
ATOM 7948 O O . ASP B 1 366 ? 130.188 123.289 80.328 1.00 70.28 366 ASP B O 1
ATOM 7953 N N . VAL B 1 367 ? 128.483 122.877 78.924 1.00 63.22 367 VAL B N 1
ATOM 7954 C CA . VAL B 1 367 ? 127.579 123.731 79.683 1.00 63.22 367 VAL B CA 1
ATOM 7955 C C . VAL B 1 367 ? 127.064 122.981 80.903 1.00 63.22 367 VAL B C 1
ATOM 7956 O O . VAL B 1 367 ? 126.981 123.544 82.003 1.00 63.22 367 VAL B O 1
ATOM 7960 N N . GLY B 1 368 ? 126.758 121.693 80.747 1.00 61.32 368 GLY B N 1
ATOM 7961 C CA . GLY B 1 368 ? 126.359 120.858 81.862 1.00 61.32 368 GLY B CA 1
ATOM 7962 C C . GLY B 1 368 ? 127.458 120.526 82.844 1.00 61.32 368 GLY B C 1
ATOM 7963 O O . GLY B 1 368 ? 127.166 120.012 83.926 1.00 61.32 368 GLY B O 1
ATOM 7964 N N . GLN B 1 369 ? 128.714 120.798 82.495 1.00 60.28 369 GLN B N 1
ATOM 7965 C CA . GLN B 1 369 ? 129.818 120.658 83.432 1.00 60.28 369 GLN B CA 1
ATOM 7966 C C . GLN B 1 369 ? 130.236 121.983 84.049 1.00 60.28 369 GLN B C 1
ATOM 7967 O O . GLN B 1 369 ? 130.706 121.996 85.192 1.00 60.28 369 GLN B O 1
ATOM 7973 N N . THR B 1 370 ? 130.074 123.091 83.324 1.00 60.06 370 THR B N 1
ATOM 7974 C CA . THR B 1 370 ? 130.275 124.405 83.920 1.00 60.06 370 THR B CA 1
ATOM 7975 C C . THR B 1 370 ? 129.181 124.709 84.935 1.00 60.06 370 THR B C 1
ATOM 7976 O O . THR B 1 370 ? 129.449 125.319 85.974 1.00 60.06 370 THR B O 1
ATOM 7980 N N . ALA B 1 371 ? 127.960 124.228 84.690 1.00 58.30 371 ALA B N 1
ATOM 7981 C CA . ALA B 1 371 ? 126.884 124.402 85.659 1.00 58.30 371 ALA B CA 1
ATOM 7982 C C . ALA B 1 371 ? 127.084 123.578 86.926 1.00 58.30 371 ALA B C 1
ATOM 7983 O O . ALA B 1 371 ? 126.443 123.867 87.940 1.00 58.30 371 ALA B O 1
ATOM 7985 N N . THR B 1 372 ? 127.952 122.566 86.896 1.00 59.93 372 THR B N 1
ATOM 7986 C CA . THR B 1 372 ? 128.235 121.754 88.074 1.00 59.93 372 THR B CA 1
ATOM 7987 C C . THR B 1 372 ? 129.496 122.207 88.802 1.00 59.93 372 THR B C 1
ATOM 7988 O O . THR B 1 372 ? 129.497 122.294 90.034 1.00 59.93 372 THR B O 1
ATOM 7992 N N . SER B 1 373 ? 130.568 122.515 88.065 1.00 60.22 373 SER B N 1
ATOM 7993 C CA . SER B 1 373 ? 131.816 122.917 88.708 1.00 60.22 373 SER B CA 1
ATOM 7994 C C . SER B 1 373 ? 131.722 124.304 89.328 1.00 60.22 373 SER B C 1
ATOM 7995 O O . SER B 1 373 ? 132.405 124.582 90.318 1.00 60.22 373 SER B O 1
ATOM 7998 N N . PHE B 1 374 ? 130.897 125.187 88.767 1.00 61.06 374 PHE B N 1
ATOM 7999 C CA . PHE B 1 374 ? 130.690 126.491 89.382 1.00 61.06 374 PHE B CA 1
ATOM 8000 C C . PHE B 1 374 ? 129.800 126.404 90.610 1.00 61.06 374 PHE B C 1
ATOM 8001 O O . PHE B 1 374 ? 129.896 127.261 91.492 1.00 61.06 374 PHE B O 1
ATOM 8009 N N . GLY B 1 375 ? 128.943 125.394 90.687 1.00 57.95 375 GLY B N 1
ATOM 8010 C CA . GLY B 1 375 ? 128.086 125.218 91.840 1.00 57.95 375 GLY B CA 1
ATOM 8011 C C . GLY B 1 375 ? 128.656 124.228 92.829 1.00 57.95 375 GLY B C 1
ATOM 8012 O O . GLY B 1 375 ? 127.924 123.654 93.637 1.00 57.95 375 GLY B O 1
ATOM 8013 N N . ASN B 1 376 ? 129.965 124.006 92.766 1.00 59.32 376 ASN B N 1
ATOM 8014 C CA . ASN B 1 376 ? 130.640 123.130 93.710 1.00 59.32 376 ASN B CA 1
ATOM 8015 C C . ASN B 1 376 ? 131.898 123.725 94.311 1.00 59.32 376 ASN B C 1
ATOM 8016 O O . ASN B 1 376 ? 132.313 123.272 95.382 1.00 59.32 376 ASN B O 1
ATOM 8021 N N . ILE B 1 377 ? 132.531 124.709 93.662 1.00 58.40 377 ILE B N 1
ATOM 8022 C CA . ILE B 1 377 ? 133.543 125.516 94.329 1.00 58.40 377 ILE B CA 1
ATOM 8023 C C . ILE B 1 377 ? 132.934 126.751 94.968 1.00 58.40 377 ILE B C 1
ATOM 8024 O O . ILE B 1 377 ? 133.626 127.475 95.696 1.00 58.40 377 ILE B O 1
ATOM 8029 N N . HIS B 1 378 ? 131.653 127.010 94.724 1.00 59.72 378 HIS B N 1
ATOM 8030 C CA . HIS B 1 378 ? 130.914 128.025 95.455 1.00 59.72 378 HIS B CA 1
ATOM 8031 C C . HIS B 1 378 ? 130.250 127.456 96.699 1.00 59.72 378 HIS B C 1
ATOM 8032 O O . HIS B 1 378 ? 130.076 128.180 97.684 1.00 59.72 378 HIS B O 1
ATOM 8039 N N . ASP B 1 379 ? 129.894 126.173 96.690 1.00 60.84 379 ASP B N 1
ATOM 8040 C CA . ASP B 1 379 ? 129.374 125.514 97.881 1.00 60.84 379 ASP B CA 1
ATOM 8041 C C . ASP B 1 379 ? 130.461 124.996 98.807 1.00 60.84 379 ASP B C 1
ATOM 8042 O O . ASP B 1 379 ? 130.139 124.374 99.822 1.00 60.84 379 ASP B O 1
ATOM 8047 N N . SER B 1 380 ? 131.731 125.221 98.485 1.00 55.17 380 SER B N 1
ATOM 8048 C CA . SER B 1 380 ? 132.823 124.820 99.356 1.00 55.17 380 SER B CA 1
ATOM 8049 C C . SER B 1 380 ? 133.616 125.989 99.912 1.00 55.17 380 SER B C 1
ATOM 8050 O O . SER B 1 380 ? 134.190 125.867 100.993 1.00 55.17 380 SER B O 1
ATOM 8053 N N . LEU B 1 381 ? 133.669 127.112 99.203 1.00 52.57 381 LEU B N 1
ATOM 8054 C CA . LEU B 1 381 ? 134.206 128.332 99.782 1.00 52.57 381 LEU B CA 1
ATOM 8055 C C . LEU B 1 381 ? 133.199 129.037 100.674 1.00 52.57 381 LEU B C 1
ATOM 8056 O O . LEU B 1 381 ? 133.582 129.942 101.420 1.00 52.57 381 LEU B O 1
ATOM 8061 N N . SER B 1 382 ? 131.929 128.653 100.609 1.00 52.05 382 SER B N 1
ATOM 8062 C CA . SER B 1 382 ? 130.892 12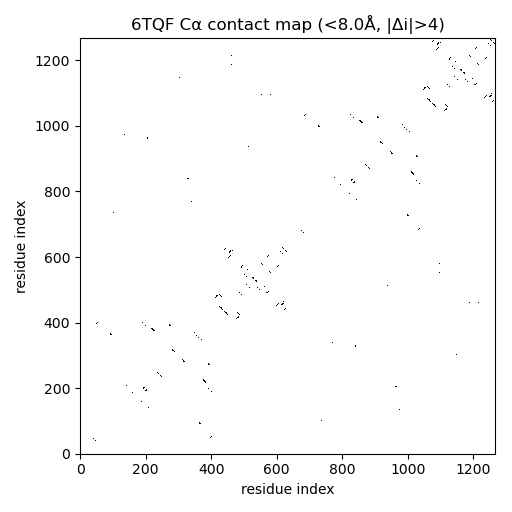9.184 101.487 1.00 52.05 382 SER B CA 1
ATOM 8063 C C . SER B 1 382 ? 130.591 128.232 102.630 1.00 52.05 382 SER B C 1
ATOM 8064 O O . SER B 1 382 ? 129.441 128.083 103.041 1.00 52.05 382 SER B O 1
ATOM 8067 N N . PHE B 1 383 ? 131.609 127.543 103.135 1.00 51.39 383 PHE B N 1
ATOM 8068 C CA . PHE B 1 383 ? 131.468 126.777 104.364 1.00 51.39 383 PHE B CA 1
ATOM 8069 C C . PHE B 1 383 ? 131.830 127.599 105.586 1.00 51.39 383 PHE B C 1
ATOM 8070 O O . PHE B 1 383 ? 131.273 127.374 106.664 1.00 51.39 383 PHE B O 1
ATOM 8078 N N . PHE B 1 384 ? 132.742 128.552 105.440 1.00 52.63 384 PHE B N 1
ATOM 8079 C CA . PHE B 1 384 ? 133.200 129.355 106.562 1.00 52.63 384 PHE B CA 1
ATOM 8080 C C . PHE B 1 384 ? 132.269 130.515 106.885 1.00 52.63 384 PHE B C 1
ATOM 8081 O O . PHE B 1 384 ? 132.523 131.233 107.856 1.00 52.63 384 PHE B O 1
ATOM 8089 N N . ARG B 1 385 ? 131.208 130.722 106.107 1.00 48.16 385 ARG B N 1
ATOM 8090 C CA . ARG B 1 385 ? 130.198 131.712 106.441 1.00 48.16 385 ARG B CA 1
ATOM 8091 C C . ARG B 1 385 ? 128.800 131.138 106.588 1.00 48.16 385 ARG B C 1
ATOM 8092 O O . ARG B 1 385 ? 127.953 131.788 107.206 1.00 48.16 385 ARG B O 1
ATOM 8100 N N . ASN B 1 386 ? 128.529 129.950 106.049 1.00 47.34 386 ASN B N 1
ATOM 8101 C CA . ASN B 1 386 ? 127.247 129.301 106.276 1.00 47.34 386 ASN B CA 1
ATOM 8102 C C . ASN B 1 386 ? 127.179 128.621 107.631 1.00 47.34 386 ASN B C 1
ATOM 8103 O O . ASN B 1 386 ? 126.081 128.427 108.158 1.00 47.34 386 ASN B O 1
ATOM 8108 N N . ASN B 1 387 ? 128.324 128.261 108.203 1.00 48.03 387 ASN B N 1
ATOM 8109 C CA . ASN B 1 387 ? 128.357 127.524 109.456 1.00 48.03 387 ASN B CA 1
ATOM 8110 C C . ASN B 1 387 ? 129.054 128.332 110.537 1.00 48.03 387 ASN B C 1
ATOM 8111 O O . ASN B 1 387 ? 129.919 127.815 111.247 1.00 48.03 387 ASN B O 1
ATOM 8116 N N . TYR B 1 388 ? 128.702 129.607 110.648 1.00 46.32 388 TYR B N 1
ATOM 8117 C CA . TYR B 1 388 ? 129.167 130.427 111.752 1.00 46.32 388 TYR B CA 1
ATOM 8118 C C . TYR B 1 388 ? 128.174 130.463 112.902 1.00 46.32 388 TYR B C 1
ATOM 8119 O O . TYR B 1 388 ? 128.554 130.806 114.025 1.00 46.32 388 TYR B O 1
ATOM 8128 N N . ASP B 1 389 ? 126.917 130.107 112.659 1.00 49.18 389 ASP B N 1
ATOM 8129 C CA . ASP B 1 389 ? 125.956 130.019 113.747 1.00 49.18 389 ASP B CA 1
ATOM 8130 C C . ASP B 1 389 ? 126.128 128.756 114.577 1.00 49.18 389 ASP B C 1
ATOM 8131 O O . ASP B 1 389 ? 125.656 128.711 115.717 1.00 49.18 389 ASP B O 1
ATOM 8136 N N . ALA B 1 390 ? 126.784 127.734 114.031 1.00 46.31 390 ALA B N 1
ATOM 8137 C CA . ALA B 1 390 ? 127.058 126.498 114.746 1.00 46.31 390 ALA B CA 1
ATOM 8138 C C . ALA B 1 390 ? 128.477 126.432 115.279 1.00 46.31 390 ALA B C 1
ATOM 8139 O O . ALA B 1 390 ? 128.815 125.478 115.981 1.00 46.31 390 ALA B O 1
ATOM 8141 N N . PHE B 1 391 ? 129.317 127.407 114.951 1.00 45.06 391 PHE B N 1
ATOM 8142 C CA . PHE B 1 391 ? 130.639 127.520 115.546 1.00 45.06 391 PHE B CA 1
ATOM 8143 C C . PHE B 1 391 ? 130.666 128.477 116.723 1.00 45.06 391 PHE B C 1
ATOM 8144 O O . PHE B 1 391 ? 131.438 128.267 117.661 1.00 45.06 391 PHE B O 1
ATOM 8152 N N . ALA B 1 392 ? 129.825 129.510 116.710 1.00 42.73 392 ALA B N 1
ATOM 8153 C CA . ALA B 1 392 ? 129.757 130.423 117.839 1.00 42.73 392 ALA B CA 1
ATOM 8154 C C . ALA B 1 392 ? 129.076 129.799 119.045 1.00 42.73 392 ALA B C 1
ATOM 8155 O O . ALA B 1 392 ? 129.224 130.314 120.155 1.00 42.73 392 ALA B O 1
ATOM 8157 N N . SER B 1 393 ? 128.330 128.716 118.859 1.00 43.39 393 SER B N 1
ATOM 8158 C CA . SER B 1 393 ? 127.795 127.961 119.980 1.00 43.39 393 SER B CA 1
ATOM 8159 C C . SER B 1 393 ? 128.730 126.855 120.443 1.00 43.39 393 SER B C 1
ATOM 8160 O O . SER B 1 393 ? 128.520 126.300 121.524 1.00 43.39 393 SER B O 1
ATOM 8163 N N . PHE B 1 394 ? 129.741 126.516 119.647 1.00 40.07 394 PHE B N 1
ATOM 8164 C CA . PHE B 1 394 ? 130.784 125.587 120.057 1.00 40.07 394 PHE B CA 1
ATOM 8165 C C . PHE B 1 394 ? 131.903 126.291 120.806 1.00 40.07 394 PHE B C 1
ATOM 8166 O O . PHE B 1 394 ? 132.542 125.682 121.668 1.00 40.07 394 PHE B O 1
ATOM 8174 N N . ARG B 1 395 ? 132.137 127.570 120.514 1.00 42.29 395 ARG B N 1
ATOM 8175 C CA . ARG B 1 395 ? 133.109 128.359 121.256 1.00 42.29 395 ARG B CA 1
ATOM 8176 C C . ARG B 1 395 ? 132.617 128.753 122.638 1.00 42.29 395 ARG B C 1
ATOM 8177 O O . ARG B 1 395 ? 133.423 129.213 123.450 1.00 42.29 395 ARG B O 1
ATOM 8185 N N . ALA B 1 396 ? 131.326 128.610 122.919 1.00 41.73 396 ALA B N 1
ATOM 8186 C CA . ALA B 1 396 ? 130.783 128.880 124.239 1.00 41.73 396 ALA B CA 1
ATOM 8187 C C . ALA B 1 396 ? 130.666 127.622 125.081 1.00 41.73 396 ALA B C 1
ATOM 8188 O O . ALA B 1 396 ? 130.099 127.672 126.173 1.00 41.73 396 ALA B O 1
ATOM 8190 N N . ALA B 1 397 ? 131.172 126.493 124.591 1.00 40.18 397 ALA B N 1
ATOM 8191 C CA . ALA B 1 397 ? 131.280 125.277 125.381 1.00 40.18 397 ALA B CA 1
ATOM 8192 C C . ALA B 1 397 ? 132.710 124.977 125.791 1.00 40.18 397 ALA B C 1
ATOM 8193 O O . ALA B 1 397 ? 132.931 124.042 126.563 1.00 40.18 397 ALA B O 1
ATOM 8195 N N . ILE B 1 398 ? 133.678 125.734 125.284 1.00 40.16 398 ILE B N 1
ATOM 8196 C CA . ILE B 1 398 ? 135.049 125.636 125.762 1.00 40.16 398 ILE B CA 1
ATOM 8197 C C . ILE B 1 398 ? 135.277 126.569 126.949 1.00 40.16 398 ILE B C 1
ATOM 8198 O O . ILE B 1 398 ? 136.066 126.249 127.844 1.00 40.16 398 ILE B O 1
ATOM 8203 N N . ILE B 1 399 ? 134.570 127.700 126.993 1.00 41.58 399 ILE B N 1
ATOM 8204 C CA . ILE B 1 399 ? 134.690 128.624 128.115 1.00 41.58 399 ILE B CA 1
ATOM 8205 C C . ILE B 1 399 ? 134.109 128.010 129.385 1.00 41.58 399 ILE B C 1
ATOM 8206 O O . ILE B 1 399 ? 134.685 128.142 130.472 1.00 41.58 399 ILE B O 1
ATOM 8211 N N . ARG B 1 400 ? 132.990 127.289 129.260 1.00 42.49 400 ARG B N 1
ATOM 8212 C CA . ARG B 1 400 ? 132.341 126.704 130.430 1.00 42.49 400 ARG B CA 1
ATOM 8213 C C . ARG B 1 400 ? 133.169 125.574 131.030 1.00 42.49 400 ARG B C 1
ATOM 8214 O O . ARG B 1 400 ? 133.227 125.430 132.255 1.00 42.49 400 ARG B O 1
ATOM 8222 N N . LEU B 1 401 ? 133.828 124.773 130.195 1.00 39.09 401 LEU B N 1
ATOM 8223 C CA . LEU B 1 401 ? 134.704 123.733 130.721 1.00 39.09 401 LEU B CA 1
ATOM 8224 C C . LEU B 1 401 ? 136.025 124.298 131.221 1.00 39.09 401 LEU B C 1
ATOM 8225 O O . LEU B 1 401 ? 136.576 123.796 132.211 1.00 39.09 401 LEU B O 1
ATOM 8230 N N . HIS B 1 402 ? 136.551 125.327 130.554 1.00 46.34 402 HIS B N 1
ATOM 8231 C CA . HIS B 1 402 ? 137.805 125.923 130.988 1.00 46.34 402 HIS B CA 1
ATOM 8232 C C . HIS B 1 402 ? 137.663 126.663 132.305 1.00 46.34 402 HIS B C 1
ATOM 8233 O O . HIS B 1 402 ? 138.624 126.704 133.076 1.00 46.34 402 HIS B O 1
ATOM 8240 N N . GLY B 1 403 ? 136.485 127.220 132.595 1.00 44.37 403 GLY B N 1
ATOM 8241 C CA . GLY B 1 403 ? 136.233 127.759 133.919 1.00 44.37 403 GLY B CA 1
ATOM 8242 C C . GLY B 1 403 ? 136.276 126.721 135.019 1.00 44.37 403 GLY B C 1
ATOM 8243 O O . GLY B 1 403 ? 136.842 126.986 136.083 1.00 44.37 403 GLY B O 1
ATOM 8244 N N . LEU B 1 404 ? 135.725 125.534 134.772 1.00 42.74 404 LEU B N 1
ATOM 8245 C CA . LEU B 1 404 ? 135.761 124.444 135.738 1.00 42.74 404 LEU B CA 1
ATOM 8246 C C . LEU B 1 404 ? 137.166 123.899 135.937 1.00 42.74 404 LEU B C 1
ATOM 8247 O O . LEU B 1 404 ? 137.544 123.567 137.064 1.00 42.74 404 LEU B O 1
ATOM 8252 N N . VAL B 1 405 ? 137.949 123.796 134.864 1.00 45.88 405 VAL B N 1
ATOM 8253 C CA . VAL B 1 405 ? 139.325 123.331 135.023 1.00 45.88 405 VAL B CA 1
ATOM 8254 C C . VAL B 1 405 ? 140.186 124.401 135.697 1.00 45.88 405 VAL B C 1
ATOM 8255 O O . VAL B 1 405 ? 141.075 124.079 136.492 1.00 45.88 405 VAL B O 1
ATOM 8259 N N . ASP B 1 406 ? 139.898 125.681 135.460 1.00 54.84 406 ASP B N 1
ATOM 8260 C CA . ASP B 1 406 ? 140.701 126.751 136.040 1.00 54.84 406 ASP B CA 1
ATOM 8261 C C . ASP B 1 406 ? 140.384 126.968 137.514 1.00 54.84 406 ASP B C 1
ATOM 8262 O O . ASP B 1 406 ? 141.289 127.239 138.308 1.00 54.84 406 ASP B O 1
ATOM 8267 N N . ALA B 1 407 ? 139.116 126.848 137.909 1.00 52.42 407 ALA B N 1
ATOM 8268 C CA . ALA B 1 407 ? 138.721 127.163 139.274 1.00 52.42 407 ALA B CA 1
ATOM 8269 C C . ALA B 1 407 ? 138.940 126.017 140.247 1.00 52.42 407 ALA B C 1
ATOM 8270 O O . ALA B 1 407 ? 138.349 126.029 141.328 1.00 52.42 407 ALA B O 1
ATOM 8272 N N . ASN B 1 408 ? 139.754 125.024 139.903 1.00 55.03 408 ASN B N 1
ATOM 8273 C CA . ASN B 1 408 ? 140.167 124.010 140.857 1.00 55.03 408 ASN B CA 1
ATOM 8274 C C . ASN B 1 408 ? 141.655 124.055 141.151 1.00 55.03 408 ASN B C 1
ATOM 8275 O O . ASN B 1 408 ? 142.095 123.431 142.121 1.00 55.03 408 ASN B O 1
ATOM 8280 N N . GLU B 1 409 ? 142.438 124.766 140.345 1.00 63.51 409 GLU B N 1
ATOM 8281 C CA . GLU B 1 409 ? 143.834 125.001 140.670 1.00 63.51 409 GLU B CA 1
ATOM 8282 C C . GLU B 1 409 ? 144.020 126.204 141.575 1.00 63.51 409 GLU B C 1
ATOM 8283 O O . GLU B 1 409 ? 145.036 126.287 142.271 1.00 63.51 409 GLU B O 1
ATOM 8289 N N . LYS B 1 410 ? 143.069 127.133 141.580 1.00 64.17 410 LYS B N 1
ATOM 8290 C CA . LYS B 1 410 ? 143.015 128.188 142.580 1.00 64.17 410 LYS B CA 1
ATOM 8291 C C . LYS B 1 410 ? 142.248 127.766 143.823 1.00 64.17 410 LYS B C 1
ATOM 8292 O O . LYS B 1 410 ? 142.098 128.570 144.745 1.00 64.17 410 LYS B O 1
ATOM 8298 N N . GLY B 1 411 ? 141.755 126.532 143.865 1.00 61.90 411 GLY B N 1
ATOM 8299 C CA . GLY B 1 411 ? 141.063 126.027 145.031 1.00 61.90 411 GLY B CA 1
ATOM 8300 C C . GLY B 1 411 ? 141.948 125.135 145.870 1.00 61.90 411 GLY B C 1
ATOM 8301 O O . GLY B 1 411 ? 141.540 124.658 146.931 1.00 61.90 411 GLY B O 1
ATOM 8302 N N . ARG B 1 412 ? 143.166 124.892 145.396 1.00 62.16 412 ARG B N 1
ATOM 8303 C CA . ARG B 1 412 ? 144.161 124.160 146.159 1.00 62.16 412 ARG B CA 1
ATOM 8304 C C . ARG B 1 412 ? 145.382 125.001 146.491 1.00 62.16 412 ARG B C 1
ATOM 8305 O O . ARG B 1 412 ? 146.377 124.455 146.980 1.00 62.16 412 ARG B O 1
ATOM 8313 N N . ALA B 1 413 ? 145.345 126.304 146.234 1.00 68.58 413 ALA B N 1
ATOM 8314 C CA . ALA B 1 413 ? 146.449 127.193 146.551 1.00 68.58 413 ALA B CA 1
ATOM 8315 C C . ALA B 1 413 ? 146.170 128.070 147.761 1.00 68.58 413 ALA B C 1
ATOM 8316 O O . ALA B 1 413 ? 147.037 128.854 148.154 1.00 68.58 413 ALA B O 1
ATOM 8318 N N . LEU B 1 414 ? 144.989 127.963 148.350 1.00 68.76 414 LEU B N 1
ATOM 8319 C CA . LEU B 1 414 ? 144.651 128.733 149.532 1.00 68.76 414 LEU B CA 1
ATOM 8320 C C . LEU B 1 414 ? 145.370 128.161 150.755 1.00 68.76 414 LEU B C 1
ATOM 8321 O O . LEU B 1 414 ? 145.583 126.950 150.841 1.00 68.76 414 LEU B O 1
ATOM 8326 N N . PRO B 1 415 ? 145.774 129.010 151.700 1.00 71.41 415 PRO B N 1
ATOM 8327 C CA . PRO B 1 415 ? 146.524 128.519 152.861 1.00 71.41 415 PRO B CA 1
ATOM 8328 C C . PRO B 1 415 ? 145.644 127.736 153.822 1.00 71.41 415 PRO B C 1
ATOM 8329 O O . PRO B 1 415 ? 144.419 127.858 153.830 1.00 71.41 415 PRO B O 1
ATOM 8333 N N . ALA B 1 416 ? 146.293 126.918 154.641 1.00 79.56 416 ALA B N 1
ATOM 8334 C CA . ALA B 1 416 ? 145.585 126.049 155.575 1.00 79.56 416 ALA B CA 1
ATOM 8335 C C . ALA B 1 416 ? 146.473 125.817 156.793 1.00 79.56 416 ALA B C 1
ATOM 8336 O O . ALA B 1 416 ? 147.448 126.542 157.014 1.00 79.56 416 ALA B O 1
ATOM 8338 N N . VAL B 1 417 ? 146.135 124.803 157.586 1.00 82.01 417 VAL B N 1
ATOM 8339 C CA . VAL B 1 417 ? 146.829 124.485 158.829 1.00 82.01 417 VAL B CA 1
ATOM 8340 C C . VAL B 1 417 ? 147.763 123.309 158.580 1.00 82.01 417 VAL B C 1
ATOM 8341 O O . VAL B 1 417 ? 147.342 122.274 158.049 1.00 82.01 417 VAL B O 1
ATOM 8345 N N . LEU B 1 418 ? 149.031 123.465 158.957 1.00 88.97 418 LEU B N 1
ATOM 8346 C CA . LEU B 1 418 ? 150.010 122.401 158.782 1.00 88.97 418 LEU B CA 1
ATOM 8347 C C . LEU B 1 418 ? 149.794 121.297 159.809 1.00 88.97 418 LEU B C 1
ATOM 8348 O O . LEU B 1 418 ? 149.602 121.563 160.998 1.00 88.97 418 LEU B O 1
ATOM 8353 N N . THR B 1 419 ? 149.820 120.048 159.345 1.00 94.08 419 THR B N 1
ATOM 8354 C CA . THR B 1 419 ? 149.638 118.885 160.202 1.00 94.08 419 THR B CA 1
ATOM 8355 C C . THR B 1 419 ? 150.860 117.982 160.129 1.00 94.08 419 THR B C 1
ATOM 8356 O O . THR B 1 419 ? 151.402 117.740 159.047 1.00 94.08 419 THR B O 1
ATOM 8360 N N . ARG B 1 420 ? 151.291 117.488 161.287 1.00 100.42 420 ARG B N 1
ATOM 8361 C CA . ARG B 1 420 ? 152.423 116.587 161.417 1.00 100.42 420 ARG B CA 1
ATOM 8362 C C . ARG B 1 420 ? 152.009 115.360 162.217 1.00 100.42 420 ARG B C 1
ATOM 8363 O O . ARG B 1 420 ? 151.076 115.430 163.029 1.00 100.42 420 ARG B O 1
ATOM 8371 N N . PRO B 1 421 ? 152.662 114.221 161.994 1.00 104.56 421 PRO B N 1
ATOM 8372 C CA . PRO B 1 421 ? 152.407 113.049 162.837 1.00 104.56 421 PRO B CA 1
ATOM 8373 C C . PRO B 1 421 ? 152.952 113.236 164.244 1.00 104.56 421 PRO B C 1
ATOM 8374 O O . PRO B 1 421 ? 153.873 114.016 164.494 1.00 104.56 421 PRO B O 1
ATOM 8378 N N . SER B 1 422 ? 152.365 112.484 165.173 1.00 109.08 422 SER B N 1
ATOM 8379 C CA . SER B 1 422 ? 152.657 112.626 166.591 1.00 109.08 422 SER B CA 1
ATOM 8380 C C . SER B 1 422 ? 153.993 111.977 166.938 1.00 109.08 422 SER B C 1
ATOM 8381 O O . SER B 1 422 ? 154.665 111.375 166.096 1.00 109.08 422 SER B O 1
ATOM 8384 N N . ASP B 1 423 ? 154.381 112.095 168.209 1.00 116.90 423 ASP B N 1
ATOM 8385 C CA . ASP B 1 423 ? 155.602 111.445 168.673 1.00 116.90 423 ASP B CA 1
ATOM 8386 C C . ASP B 1 423 ? 155.380 109.948 168.862 1.00 116.90 423 ASP B C 1
ATOM 8387 O O . ASP B 1 423 ? 156.003 109.128 168.180 1.00 116.90 423 ASP B O 1
ATOM 8392 N N . ASP B 1 424 ? 154.510 109.569 169.803 1.00 118.03 424 ASP B N 1
ATOM 8393 C CA . ASP B 1 424 ? 154.003 108.200 169.846 1.00 118.03 424 ASP B CA 1
ATOM 8394 C C . ASP B 1 424 ? 152.489 108.154 169.672 1.00 118.03 424 ASP B C 1
ATOM 8395 O O . ASP B 1 424 ? 152.020 107.640 168.656 1.00 118.03 424 ASP B O 1
ATOM 8400 N N . GLU B 1 425 ? 151.708 108.724 170.601 1.00 113.34 425 GLU B N 1
ATOM 8401 C CA . GLU B 1 425 ? 150.243 108.766 170.507 1.00 113.34 425 GLU B CA 1
ATOM 8402 C C . GLU B 1 425 ? 149.816 110.006 171.293 1.00 113.34 425 GLU B C 1
ATOM 8403 O O . GLU B 1 425 ? 149.699 109.939 172.519 1.00 113.34 425 GLU B O 1
ATOM 8409 N N . SER B 1 426 ? 149.565 111.111 170.593 1.00 106.13 426 SER B N 1
ATOM 8410 C CA . SER B 1 426 ? 149.196 112.337 171.290 1.00 106.13 426 SER B CA 1
ATOM 8411 C C . SER B 1 426 ? 148.476 113.281 170.342 1.00 106.13 426 SER B C 1
ATOM 8412 O O . SER B 1 426 ? 148.692 113.250 169.129 1.00 106.13 426 SER B O 1
ATOM 8415 N N . VAL B 1 427 ? 147.624 114.127 170.915 1.00 98.11 427 VAL B N 1
ATOM 8416 C CA . VAL B 1 427 ? 146.984 115.221 170.193 1.00 98.11 427 VAL B CA 1
ATOM 8417 C C . VAL B 1 427 ? 147.406 116.505 170.895 1.00 98.11 427 VAL B C 1
ATOM 8418 O O . VAL B 1 427 ? 146.905 116.831 171.977 1.00 98.11 427 VAL B O 1
ATOM 8422 N N . GLU B 1 428 ? 148.339 117.233 170.295 1.00 99.62 428 GLU B N 1
ATOM 8423 C CA . GLU B 1 428 ? 148.802 118.500 170.835 1.00 99.62 428 GLU B CA 1
ATOM 8424 C C . GLU B 1 428 ? 148.811 119.541 169.730 1.00 99.62 428 GLU B C 1
ATOM 8425 O O . GLU B 1 428 ? 149.221 119.259 168.602 1.00 99.62 428 GLU B O 1
ATOM 8431 N N . LEU B 1 429 ? 148.363 120.744 170.064 1.00 92.50 429 LEU B N 1
ATOM 8432 C CA . LEU B 1 429 ? 148.268 121.835 169.110 1.00 92.50 429 LEU B CA 1
ATOM 8433 C C . LEU B 1 429 ? 148.825 123.101 169.743 1.00 92.50 429 LEU B C 1
ATOM 8434 O O . LEU B 1 429 ? 148.507 123.433 170.893 1.00 92.50 429 LEU B O 1
ATOM 8439 N N . ASN B 1 430 ? 149.661 123.801 168.973 1.00 98.21 430 ASN B N 1
ATOM 8440 C CA . ASN B 1 430 ? 150.609 124.775 169.507 1.00 98.21 430 ASN B CA 1
ATOM 8441 C C . ASN B 1 430 ? 150.048 126.195 169.550 1.00 98.21 430 ASN B C 1
ATOM 8442 O O . ASN B 1 430 ? 149.967 126.799 170.622 1.00 98.21 430 ASN B O 1
ATOM 8447 N N . ASP B 1 431 ? 149.678 126.750 168.400 1.00 100.07 431 ASP B N 1
ATOM 8448 C CA . ASP B 1 431 ? 149.117 128.096 168.372 1.00 100.07 431 ASP B CA 1
ATOM 8449 C C . ASP B 1 431 ? 148.164 128.207 167.196 1.00 100.07 431 ASP B C 1
ATOM 8450 O O . ASP B 1 431 ? 148.557 127.963 166.055 1.00 100.07 431 ASP B O 1
ATOM 8455 N N . ILE B 1 432 ? 146.912 128.556 167.471 1.00 88.22 432 ILE B N 1
ATOM 8456 C CA . ILE B 1 432 ? 145.873 128.569 166.449 1.00 88.22 432 ILE B CA 1
ATOM 8457 C C . ILE B 1 432 ? 145.066 129.849 166.594 1.00 88.22 432 ILE B C 1
ATOM 8458 O O . ILE B 1 432 ? 144.522 130.126 167.667 1.00 88.22 432 ILE B O 1
ATOM 8463 N N . GLU B 1 433 ? 144.999 130.634 165.524 1.00 84.87 433 GLU B N 1
ATOM 8464 C CA . GLU B 1 433 ? 144.129 131.799 165.457 1.00 84.87 433 GLU B CA 1
ATOM 8465 C C . GLU B 1 433 ? 143.168 131.625 164.290 1.00 84.87 433 GLU B C 1
ATOM 8466 O O . GLU B 1 433 ? 143.570 131.202 163.202 1.00 84.87 433 GLU B O 1
ATOM 8472 N N . VAL B 1 434 ? 141.892 131.906 164.534 1.00 79.59 434 VAL B N 1
ATOM 8473 C CA . VAL B 1 434 ? 140.821 131.678 163.572 1.00 79.59 434 VAL B CA 1
ATOM 8474 C C . VAL B 1 434 ? 140.131 133.008 163.312 1.00 79.59 434 VAL B C 1
ATOM 8475 O O . VAL B 1 434 ? 139.768 133.715 164.258 1.00 79.59 434 VAL B O 1
ATOM 8479 N N . ARG B 1 435 ? 139.958 133.352 162.043 1.00 78.60 435 ARG B N 1
ATOM 8480 C CA . ARG B 1 435 ? 139.338 134.611 161.662 1.00 78.60 435 ARG B CA 1
ATOM 8481 C C . ARG B 1 435 ? 138.052 134.365 160.881 1.00 78.60 435 ARG B C 1
ATOM 8482 O O . ARG B 1 435 ? 137.665 133.230 160.596 1.00 78.60 435 ARG B O 1
ATOM 8490 N N . THR B 1 436 ? 137.395 135.466 160.533 1.00 84.20 436 THR B N 1
ATOM 8491 C CA . THR B 1 436 ? 136.163 135.600 159.784 1.00 84.20 436 THR B CA 1
ATOM 8492 C C . THR B 1 436 ? 136.485 136.237 158.435 1.00 84.20 436 THR B C 1
ATOM 8493 O O . THR B 1 436 ? 137.388 137.078 158.370 1.00 84.20 436 THR B O 1
ATOM 8497 N N . PRO B 1 437 ? 135.826 135.820 157.342 1.00 81.20 437 PRO B N 1
ATOM 8498 C CA . PRO B 1 437 ? 136.158 136.372 156.011 1.00 81.20 437 PRO B CA 1
ATOM 8499 C C . PRO B 1 437 ? 135.971 137.877 155.860 1.00 81.20 437 PRO B C 1
ATOM 8500 O O . PRO B 1 437 ? 136.535 138.458 154.926 1.00 81.20 437 PRO B O 1
ATOM 8504 N N . ALA B 1 438 ? 135.213 138.528 156.738 1.00 87.94 438 ALA B N 1
ATOM 8505 C CA . ALA B 1 438 ? 135.156 139.982 156.752 1.00 87.94 438 ALA B CA 1
ATOM 8506 C C . ALA B 1 438 ? 136.364 140.613 157.432 1.00 87.94 438 ALA B C 1
ATOM 8507 O O . ALA B 1 438 ? 136.573 141.821 157.288 1.00 87.94 438 ALA B O 1
ATOM 8509 N N . GLY B 1 439 ? 137.158 139.836 158.158 1.00 90.19 439 GLY B N 1
ATOM 8510 C CA . GLY B 1 439 ? 138.330 140.350 158.830 1.00 90.19 439 GLY B CA 1
ATOM 8511 C C . GLY B 1 439 ? 138.220 140.490 160.332 1.00 90.19 439 GLY B C 1
ATOM 8512 O O . GLY B 1 439 ? 139.042 141.195 160.928 1.00 90.19 439 GLY B O 1
ATOM 8513 N N . ASP B 1 440 ? 137.248 139.842 160.961 1.00 92.51 440 ASP B N 1
ATOM 8514 C CA . ASP B 1 440 ? 137.055 139.941 162.398 1.00 92.51 440 ASP B CA 1
ATOM 8515 C C . ASP B 1 440 ? 137.919 138.901 163.109 1.00 92.51 440 ASP B C 1
ATOM 8516 O O . ASP B 1 440 ? 138.802 138.280 162.512 1.00 92.51 440 ASP B O 1
ATOM 8521 N N . ARG B 1 441 ? 137.676 138.704 164.401 1.00 90.38 441 ARG B N 1
ATOM 8522 C CA . ARG B 1 441 ? 138.427 137.745 165.195 1.00 90.38 441 ARG B CA 1
ATOM 8523 C C . ARG B 1 441 ? 137.469 136.834 165.944 1.00 90.38 441 ARG B C 1
ATOM 8524 O O . ARG B 1 441 ? 136.401 137.260 166.389 1.00 90.38 441 ARG B O 1
ATOM 8532 N N . LEU B 1 442 ? 137.859 135.581 166.074 1.00 83.75 442 LEU B N 1
ATOM 8533 C CA . LEU B 1 442 ? 137.060 134.622 166.825 1.00 83.75 442 LEU B CA 1
ATOM 8534 C C . LEU B 1 442 ? 137.823 133.970 167.966 1.00 83.75 442 LEU B C 1
ATOM 8535 O O . LEU B 1 442 ? 137.258 133.787 169.045 1.00 83.75 442 LEU B O 1
ATOM 8540 N N . ILE B 1 443 ? 139.087 133.609 167.757 1.00 84.54 443 ILE B N 1
ATOM 8541 C CA . ILE B 1 443 ? 139.836 132.792 168.709 1.00 84.54 443 ILE B CA 1
ATOM 8542 C C . ILE B 1 443 ? 141.281 133.279 168.741 1.00 84.54 443 ILE B C 1
ATOM 8543 O O . ILE B 1 443 ? 141.934 133.379 167.699 1.00 84.54 443 ILE B O 1
ATOM 8548 N N . ASP B 1 444 ? 141.771 133.602 169.938 1.00 93.77 444 ASP B N 1
ATOM 8549 C CA . ASP B 1 444 ? 143.154 134.000 170.162 1.00 93.77 444 ASP B CA 1
ATOM 8550 C C . ASP B 1 444 ? 144.066 132.770 170.168 1.00 93.77 444 ASP B C 1
ATOM 8551 O O . ASP B 1 444 ? 143.580 131.645 170.298 1.00 93.77 444 ASP B O 1
ATOM 8556 N N . PRO B 1 445 ? 145.383 132.947 169.983 1.00 93.59 445 PRO B N 1
ATOM 8557 C CA . PRO B 1 445 ? 146.299 131.789 169.990 1.00 93.59 445 PRO B CA 1
ATOM 8558 C C . PRO B 1 445 ? 146.306 131.016 171.305 1.00 93.59 445 PRO B C 1
ATOM 8559 O O . PRO B 1 445 ? 146.467 131.589 172.383 1.00 93.59 445 PRO B O 1
ATOM 8563 N N . LEU B 1 446 ? 146.134 129.697 171.197 1.00 92.73 446 LEU B N 1
ATOM 8564 C CA . LEU B 1 446 ? 146.017 128.812 172.347 1.00 92.73 446 LEU B CA 1
ATOM 8565 C C . LEU B 1 446 ? 146.832 127.542 172.131 1.00 92.73 446 LEU B C 1
ATOM 8566 O O . LEU B 1 446 ? 147.116 127.144 171.000 1.00 92.73 446 LEU B O 1
ATOM 8571 N N . ASP B 1 447 ? 147.184 126.897 173.244 1.00 95.70 447 ASP B N 1
ATOM 8572 C CA . ASP B 1 447 ? 148.072 125.739 173.268 1.00 95.70 447 ASP B CA 1
ATOM 8573 C C . ASP B 1 447 ? 147.439 124.653 174.122 1.00 95.70 447 ASP B C 1
ATOM 8574 O O . ASP B 1 447 ? 147.273 124.837 175.331 1.00 95.70 447 ASP B O 1
ATOM 8579 N N . VAL B 1 448 ? 147.077 123.526 173.504 1.00 95.66 448 VAL B N 1
ATOM 8580 C CA . VAL B 1 448 ? 146.387 122.439 174.199 1.00 95.66 448 VAL B CA 1
ATOM 8581 C C . VAL B 1 448 ? 147.131 121.135 173.937 1.00 95.66 448 VAL B C 1
ATOM 8582 O O . VAL B 1 448 ? 147.476 120.836 172.790 1.00 95.66 448 VAL B O 1
ATOM 8586 N N . ARG B 1 449 ? 147.361 120.350 174.988 1.00 98.66 449 ARG B N 1
ATOM 8587 C CA . ARG B 1 449 ? 147.949 119.024 174.850 1.00 98.66 449 ARG B CA 1
ATOM 8588 C C . ARG B 1 449 ? 147.079 118.001 175.566 1.00 98.66 449 ARG B C 1
ATOM 8589 O O . ARG B 1 449 ? 146.720 118.197 176.730 1.00 98.66 449 ARG B O 1
ATOM 8597 N N . LEU B 1 450 ? 146.737 116.918 174.868 1.00 99.93 450 LEU B N 1
ATOM 8598 C CA . LEU B 1 450 ? 146.023 115.785 175.434 1.00 99.93 450 LEU B CA 1
ATOM 8599 C C . LEU B 1 450 ? 146.951 114.580 175.512 1.00 99.93 450 LEU B C 1
ATOM 8600 O O . LEU B 1 450 ? 147.993 114.529 174.856 1.00 99.93 450 LEU B O 1
ATOM 8605 N N . ASP B 1 451 ? 146.555 113.600 176.312 1.00 106.15 451 ASP B N 1
ATOM 8606 C CA . ASP B 1 451 ? 147.328 112.379 176.486 1.00 106.15 451 ASP B CA 1
ATOM 8607 C C . ASP B 1 451 ? 146.497 111.190 176.007 1.00 106.15 451 ASP B C 1
ATOM 8608 O O . ASP B 1 451 ? 145.425 111.356 175.429 1.00 106.15 451 ASP B O 1
ATOM 8613 N N . ARG B 1 452 ? 146.993 109.978 176.274 1.00 105.20 452 ARG B N 1
ATOM 8614 C CA . ARG B 1 452 ? 146.420 108.765 175.696 1.00 105.20 452 ARG B CA 1
ATOM 8615 C C . ARG B 1 452 ? 145.087 108.352 176.308 1.00 105.20 452 ARG B C 1
ATOM 8616 O O . ARG B 1 452 ? 144.491 107.381 175.833 1.00 105.20 452 ARG B O 1
ATOM 8624 N N . GLY B 1 453 ? 144.609 109.037 177.341 1.00 100.04 453 GLY B N 1
ATOM 8625 C CA . GLY B 1 453 ? 143.324 108.696 177.917 1.00 100.04 453 GLY B CA 1
ATOM 8626 C C . GLY B 1 453 ? 142.503 109.910 178.294 1.00 100.04 453 GLY B C 1
ATOM 8627 O O . GLY B 1 453 ? 141.493 109.792 178.993 1.00 100.04 453 GLY B O 1
ATOM 8628 N N . GLY B 1 454 ? 142.924 111.082 177.828 1.00 96.03 454 GLY B N 1
ATOM 8629 C CA . GLY B 1 454 ? 142.295 112.325 178.215 1.00 96.03 454 GLY B CA 1
ATOM 8630 C C . GLY B 1 454 ? 140.971 112.569 177.522 1.00 96.03 454 GLY B C 1
ATOM 8631 O O . GLY B 1 454 ? 140.516 111.806 176.672 1.00 96.03 454 GLY B O 1
ATOM 8632 N N . SER B 1 455 ? 140.335 113.668 177.918 1.00 87.93 455 SER B N 1
ATOM 8633 C CA . SER B 1 455 ? 139.058 114.082 177.358 1.00 87.93 455 SER B CA 1
ATOM 8634 C C . SER B 1 455 ? 138.976 115.600 177.420 1.00 87.93 455 SER B C 1
ATOM 8635 O O . SER B 1 455 ? 139.773 116.254 178.094 1.00 87.93 455 SER B O 1
ATOM 8638 N N . LEU B 1 456 ? 137.995 116.158 176.714 1.00 78.44 456 LEU B N 1
ATOM 8639 C CA . LEU B 1 456 ? 137.853 117.605 176.634 1.00 78.44 456 LEU B CA 1
ATOM 8640 C C . LEU B 1 456 ? 136.429 117.956 176.232 1.00 78.44 456 LEU B C 1
ATOM 8641 O O . LEU B 1 456 ? 135.850 117.303 175.363 1.00 78.44 456 LEU B O 1
ATOM 8646 N N . VAL B 1 457 ? 135.873 118.985 176.868 1.00 76.33 457 VAL B N 1
ATOM 8647 C CA . VAL B 1 457 ? 134.567 119.533 176.515 1.00 76.33 457 VAL B CA 1
ATOM 8648 C C . VAL B 1 457 ? 134.750 120.986 176.117 1.00 76.33 457 VAL B C 1
ATOM 8649 O O . VAL B 1 457 ? 135.279 121.784 176.898 1.00 76.33 457 VAL B O 1
ATOM 8653 N N . ILE B 1 458 ? 134.288 121.334 174.923 1.00 71.79 458 ILE B N 1
ATOM 8654 C CA . ILE B 1 458 ? 134.325 122.703 174.425 1.00 71.79 458 ILE B CA 1
ATOM 8655 C C . ILE B 1 458 ? 132.934 123.288 174.603 1.00 71.79 458 ILE B C 1
ATOM 8656 O O . ILE B 1 458 ? 131.963 122.782 174.030 1.00 71.79 458 ILE B O 1
ATOM 8661 N N . THR B 1 459 ? 132.824 124.344 175.397 1.00 81.21 459 THR B N 1
ATOM 8662 C CA . THR B 1 459 ? 131.546 124.993 175.651 1.00 81.21 459 THR B CA 1
ATOM 8663 C C . THR B 1 459 ? 131.647 126.489 175.373 1.00 81.21 459 THR B C 1
ATOM 8664 O O . THR B 1 459 ? 132.736 127.056 175.240 1.00 81.21 459 THR B O 1
ATOM 8668 N N . GLY B 1 460 ? 130.492 127.132 175.290 1.00 81.02 460 GLY B N 1
ATOM 8669 C CA . GLY B 1 460 ? 130.471 128.563 175.043 1.00 81.02 460 GLY B CA 1
ATOM 8670 C C . GLY B 1 460 ? 129.062 129.040 174.730 1.00 81.02 460 GLY B C 1
ATOM 8671 O O . GLY B 1 460 ? 128.080 128.446 175.171 1.00 81.02 460 GLY B O 1
ATOM 8672 N N . ARG B 1 461 ? 129.000 130.122 173.959 1.00 83.42 461 ARG B N 1
ATOM 8673 C CA . ARG B 1 461 ? 127.738 130.744 173.584 1.00 83.42 461 ARG B CA 1
ATOM 8674 C C . ARG B 1 461 ? 127.145 130.012 172.383 1.00 83.42 461 ARG B C 1
ATOM 8675 O O . ARG B 1 461 ? 127.606 128.941 171.984 1.00 83.42 461 ARG B O 1
ATOM 8683 N N . SER B 1 462 ? 126.111 130.590 171.779 1.00 78.44 462 SER B N 1
ATOM 8684 C CA . SER B 1 462 ? 125.414 129.927 170.688 1.00 78.44 462 SER B CA 1
ATOM 8685 C C . SER B 1 462 ? 125.949 130.297 169.314 1.00 78.44 462 SER B C 1
ATOM 8686 O O . SER B 1 462 ? 125.653 129.592 168.344 1.00 78.44 462 SER B O 1
ATOM 8689 N N . GLY B 1 463 ? 126.712 131.379 169.198 1.00 76.75 463 GLY B N 1
ATOM 8690 C CA . GLY B 1 463 ? 127.186 131.807 167.897 1.00 76.75 463 GLY B CA 1
ATOM 8691 C C . GLY B 1 463 ? 128.608 132.326 167.854 1.00 76.75 463 GLY B C 1
ATOM 8692 O O . GLY B 1 463 ? 128.905 133.220 167.058 1.00 76.75 463 GLY B O 1
ATOM 8693 N N . ALA B 1 464 ? 129.502 131.795 168.692 1.00 75.58 464 ALA B N 1
ATOM 8694 C CA . ALA B 1 464 ? 130.855 132.344 168.824 1.00 75.58 464 ALA B CA 1
ATOM 8695 C C . ALA B 1 464 ? 131.906 131.255 168.611 1.00 75.58 464 ALA B C 1
ATOM 8696 O O . ALA B 1 464 ? 132.418 130.690 169.578 1.00 75.58 464 ALA B O 1
ATOM 8698 N N . GLY B 1 465 ? 132.223 130.991 167.345 1.00 70.43 465 GLY B N 1
ATOM 8699 C CA . GLY B 1 465 ? 133.436 130.285 166.939 1.00 70.43 465 GLY B CA 1
ATOM 8700 C C . GLY B 1 465 ? 133.626 128.880 167.465 1.00 70.43 465 GLY B C 1
ATOM 8701 O O . GLY B 1 465 ? 134.747 128.505 167.826 1.00 70.43 465 GLY B O 1
ATOM 8702 N N . LYS B 1 466 ? 132.564 128.086 167.505 1.00 65.67 466 LYS B N 1
ATOM 8703 C CA . LYS B 1 466 ? 132.625 126.772 168.129 1.00 65.67 466 LYS B CA 1
ATOM 8704 C C . LYS B 1 466 ? 132.806 125.641 167.128 1.00 65.67 466 LYS B C 1
ATOM 8705 O O . LYS B 1 466 ? 133.584 124.720 167.382 1.00 65.67 466 LYS B O 1
ATOM 8711 N N . THR B 1 467 ? 132.099 125.684 165.998 1.00 62.49 467 THR B N 1
ATOM 8712 C CA . THR B 1 467 ? 132.260 124.660 164.972 1.00 62.49 467 THR B CA 1
ATOM 8713 C C . THR B 1 467 ? 133.432 124.969 164.051 1.00 62.49 467 THR B C 1
ATOM 8714 O O . THR B 1 467 ? 134.125 124.047 163.608 1.00 62.49 467 THR B O 1
ATOM 8718 N N . THR B 1 468 ? 133.706 126.250 163.790 1.00 60.40 468 THR B N 1
ATOM 8719 C CA . THR B 1 468 ? 134.807 126.618 162.905 1.00 60.40 468 THR B CA 1
ATOM 8720 C C . THR B 1 468 ? 136.178 126.399 163.528 1.00 60.40 468 THR B C 1
ATOM 8721 O O . THR B 1 468 ? 137.180 126.576 162.831 1.00 60.40 468 THR B O 1
ATOM 8725 N N . LEU B 1 469 ? 136.263 126.040 164.809 1.00 58.86 469 LEU B N 1
ATOM 8726 C CA . LEU B 1 469 ? 137.506 125.477 165.316 1.00 58.86 469 LEU B CA 1
ATOM 8727 C C . LEU B 1 469 ? 137.714 124.074 164.768 1.00 58.86 469 LEU B C 1
ATOM 8728 O O . LEU B 1 469 ? 138.838 123.698 164.424 1.00 58.86 469 LEU B O 1
ATOM 8733 N N . LEU B 1 470 ? 136.641 123.289 164.671 1.00 56.62 470 LEU B N 1
ATOM 8734 C CA . LEU B 1 470 ? 136.739 121.944 164.119 1.00 56.62 470 LEU B CA 1
ATOM 8735 C C . LEU B 1 470 ? 136.756 121.934 162.599 1.00 56.62 470 LEU B C 1
ATOM 8736 O O . LEU B 1 470 ? 137.146 120.926 162.006 1.00 56.62 470 LEU B O 1
ATOM 8741 N N . ARG B 1 471 ? 136.340 123.021 161.955 1.00 57.18 471 ARG B N 1
ATOM 8742 C CA . ARG B 1 471 ? 136.479 123.134 160.512 1.00 57.18 471 ARG B CA 1
ATOM 8743 C C . ARG B 1 471 ? 137.874 123.563 160.093 1.00 57.18 471 ARG B C 1
ATOM 8744 O O . ARG B 1 471 ? 138.157 123.602 158.893 1.00 57.18 471 ARG B O 1
ATOM 8752 N N . SER B 1 472 ? 138.741 123.897 161.046 1.00 60.10 472 SER B N 1
ATOM 8753 C CA . SER B 1 472 ? 140.126 124.236 160.763 1.00 60.10 472 SER B CA 1
ATOM 8754 C C . SER B 1 472 ? 141.077 123.075 160.988 1.00 60.10 472 SER B C 1
ATOM 8755 O O . SER B 1 472 ? 142.078 122.964 160.276 1.00 60.10 472 SER B O 1
ATOM 8758 N N . LEU B 1 473 ? 140.785 122.201 161.949 1.00 57.80 473 LEU B N 1
ATOM 8759 C CA . LEU B 1 473 ? 141.618 121.029 162.182 1.00 57.80 473 LEU B CA 1
ATOM 8760 C C . LEU B 1 473 ? 141.381 119.929 161.158 1.00 57.80 473 LEU B C 1
ATOM 8761 O O . LEU B 1 473 ? 142.131 118.947 161.144 1.00 57.80 473 LEU B O 1
ATOM 8766 N N . ALA B 1 474 ? 140.360 120.060 160.316 1.00 58.67 474 ALA B N 1
ATOM 8767 C CA . ALA B 1 474 ? 140.059 119.084 159.281 1.00 58.67 474 ALA B CA 1
ATOM 8768 C C . ALA B 1 474 ? 140.514 119.537 157.904 1.00 58.67 474 ALA B C 1
ATOM 8769 O O . ALA B 1 474 ? 140.138 118.909 156.910 1.00 58.67 474 ALA B O 1
ATOM 8771 N N . GLU B 1 475 ? 141.326 120.598 157.839 1.00 63.01 475 GLU B N 1
ATOM 8772 C CA . GLU B 1 475 ? 141.840 121.208 156.607 1.00 63.01 475 GLU B CA 1
ATOM 8773 C C . GLU B 1 475 ? 140.715 121.580 155.638 1.00 63.01 475 GLU B C 1
ATOM 8774 O O . GLU B 1 475 ? 140.654 121.114 154.501 1.00 63.01 475 GLU B O 1
ATOM 8780 N N . LEU B 1 476 ? 139.818 122.441 156.110 1.00 57.35 476 LEU B N 1
ATOM 8781 C CA . LEU B 1 476 ? 138.702 122.905 155.301 1.00 57.35 476 LEU B CA 1
ATOM 8782 C C . LEU B 1 476 ? 138.487 124.408 155.358 1.00 57.35 476 LEU B C 1
ATOM 8783 O O . LEU B 1 476 ? 137.742 124.933 154.525 1.00 57.35 476 LEU B O 1
ATOM 8788 N N . TRP B 1 477 ? 139.107 125.112 156.300 1.00 60.64 477 TRP B N 1
ATOM 8789 C CA . TRP B 1 477 ? 138.903 126.539 156.490 1.00 60.64 477 TRP B CA 1
ATOM 8790 C C . TRP B 1 477 ? 140.165 127.275 156.077 1.00 60.64 477 TRP B C 1
ATOM 8791 O O . TRP B 1 477 ? 141.234 127.010 156.646 1.00 60.64 477 TRP B O 1
ATOM 8802 N N . PRO B 1 478 ? 140.109 128.176 155.101 1.00 65.74 478 PRO B N 1
ATOM 8803 C CA . PRO B 1 478 ? 141.337 128.825 154.628 1.00 65.74 478 PRO B CA 1
ATOM 8804 C C . PRO B 1 478 ? 141.892 129.886 155.567 1.00 65.74 478 PRO B C 1
ATOM 8805 O O . PRO B 1 478 ? 143.110 130.060 155.647 1.00 65.74 478 PRO B O 1
ATOM 8809 N N . TYR B 1 479 ? 141.025 130.603 156.281 1.00 69.49 479 TYR B N 1
ATOM 8810 C CA . TYR B 1 479 ? 141.464 131.701 157.142 1.00 69.49 479 TYR B CA 1
ATOM 8811 C C . TYR B 1 479 ? 141.832 131.149 158.514 1.00 69.49 479 TYR B C 1
ATOM 8812 O O . TYR B 1 479 ? 141.097 131.278 159.493 1.00 69.49 479 TYR B O 1
ATOM 8821 N N . ALA B 1 480 ? 143.005 130.527 158.580 1.00 74.85 480 ALA B N 1
ATOM 8822 C CA . ALA B 1 480 ? 143.533 130.009 159.834 1.00 74.85 480 ALA B CA 1
ATOM 8823 C C . ALA B 1 480 ? 145.049 129.975 159.739 1.00 74.85 480 ALA B C 1
ATOM 8824 O O . ALA B 1 480 ? 145.627 130.178 158.670 1.00 74.85 480 ALA B O 1
ATOM 8826 N N . SER B 1 481 ? 145.691 129.722 160.878 1.00 83.28 481 SER B N 1
ATOM 8827 C CA . SER B 1 481 ? 147.145 129.659 160.942 1.00 83.28 481 SER B CA 1
ATOM 8828 C C . SER B 1 481 ? 147.560 128.689 162.035 1.00 83.28 481 SER B C 1
ATOM 8829 O O . SER B 1 481 ? 146.794 128.397 162.956 1.00 83.28 481 SER B O 1
ATOM 8832 N N . GLY B 1 482 ? 148.789 128.194 161.926 1.00 88.45 482 GLY B N 1
ATOM 8833 C CA . GLY B 1 482 ? 149.359 127.381 162.980 1.00 88.45 482 GLY B CA 1
ATOM 8834 C C . GLY B 1 482 ? 149.746 125.974 162.583 1.00 88.45 482 GLY B C 1
ATOM 8835 O O . GLY B 1 482 ? 149.974 125.696 161.403 1.00 88.45 482 GLY B O 1
ATOM 8836 N N . THR B 1 483 ? 149.825 125.076 163.564 1.00 91.43 483 THR B N 1
ATOM 8837 C CA . THR B 1 483 ? 150.249 123.705 163.331 1.00 91.43 483 THR B CA 1
ATOM 8838 C C . THR B 1 483 ? 149.460 122.764 164.231 1.00 91.43 483 THR B C 1
ATOM 8839 O O . THR B 1 483 ? 148.809 123.182 165.190 1.00 91.43 483 THR B O 1
ATOM 8843 N N . LEU B 1 484 ? 149.527 121.476 163.904 1.00 90.46 484 LEU B N 1
ATOM 8844 C CA . LEU B 1 484 ? 148.827 120.451 164.666 1.00 90.46 484 LEU B CA 1
ATOM 8845 C C . LEU B 1 484 ? 149.638 119.163 164.611 1.00 90.46 484 LEU B C 1
ATOM 8846 O O . LEU B 1 484 ? 150.291 118.885 163.605 1.00 90.46 484 LEU B O 1
ATOM 8851 N N . HIS B 1 485 ? 149.604 118.395 165.699 1.00 98.01 485 HIS B N 1
ATOM 8852 C CA . HIS B 1 485 ? 150.271 117.101 165.785 1.00 98.01 485 HIS B CA 1
ATOM 8853 C C . HIS B 1 485 ? 149.219 116.043 166.075 1.00 98.01 485 HIS B C 1
ATOM 8854 O O . HIS B 1 485 ? 148.512 116.133 167.083 1.00 98.01 485 HIS B O 1
ATOM 8861 N N . ARG B 1 486 ? 149.122 115.043 165.210 1.00 99.85 486 ARG B N 1
ATOM 8862 C CA . ARG B 1 486 ? 148.034 114.079 165.281 1.00 99.85 486 ARG B CA 1
ATOM 8863 C C . ARG B 1 486 ? 148.581 112.666 165.172 1.00 99.85 486 ARG B C 1
ATOM 8864 O O . ARG B 1 486 ? 149.673 112.457 164.636 1.00 99.85 486 ARG B O 1
ATOM 8872 N N . PRO B 1 487 ? 147.848 111.671 165.688 1.00 101.32 487 PRO B N 1
ATOM 8873 C CA . PRO B 1 487 ? 148.167 110.265 165.357 1.00 101.32 487 PRO B CA 1
ATOM 8874 C C . PRO B 1 487 ? 147.666 109.903 163.960 1.00 101.32 487 PRO B C 1
ATOM 8875 O O . PRO B 1 487 ? 146.593 109.339 163.755 1.00 101.32 487 PRO B O 1
ATOM 8879 N N . GLY B 1 488 ? 148.478 110.244 162.961 1.00 102.32 488 GLY B N 1
ATOM 8880 C CA . GLY B 1 488 ? 148.039 110.146 161.583 1.00 102.32 488 GLY B CA 1
ATOM 8881 C C . GLY B 1 488 ? 148.030 108.724 161.056 1.00 102.32 488 GLY B C 1
ATOM 8882 O O . GLY B 1 488 ? 148.742 107.844 161.536 1.00 102.32 488 GLY B O 1
ATOM 8883 N N . GLY B 1 489 ? 147.197 108.510 160.042 1.00 100.38 489 GLY B N 1
ATOM 8884 C CA . GLY B 1 489 ? 147.055 107.214 159.410 1.00 100.38 489 GLY B CA 1
ATOM 8885 C C . GLY B 1 489 ? 146.057 107.252 158.272 1.00 100.38 489 GLY B C 1
ATOM 8886 O O . GLY B 1 489 ? 145.996 108.237 157.532 1.00 100.38 489 GLY B O 1
ATOM 8887 N N . GLU B 1 490 ? 145.269 106.189 158.118 1.00 104.16 490 GLU B N 1
ATOM 8888 C CA . GLU B 1 490 ? 144.240 106.156 157.084 1.00 104.16 490 GLU B CA 1
ATOM 8889 C C . GLU B 1 490 ? 142.883 106.589 157.632 1.00 104.16 490 GLU B C 1
ATOM 8890 O O . GLU B 1 490 ? 142.294 107.563 157.155 1.00 104.16 490 GLU B O 1
ATOM 8896 N N . ASN B 1 491 ? 142.377 105.875 158.633 1.00 94.42 491 ASN B N 1
ATOM 8897 C CA . ASN B 1 491 ? 141.106 106.191 159.273 1.00 94.42 491 ASN B CA 1
ATOM 8898 C C . ASN B 1 491 ? 141.254 106.132 160.783 1.00 94.42 491 ASN B C 1
ATOM 8899 O O . ASN B 1 491 ? 140.429 105.558 161.496 1.00 94.42 491 ASN B O 1
ATOM 8904 N N . GLU B 1 492 ? 142.328 106.731 161.293 1.00 90.19 492 GLU B N 1
ATOM 8905 C CA . GLU B 1 492 ? 142.605 106.751 162.720 1.00 90.19 492 GLU B CA 1
ATOM 8906 C C . GLU B 1 492 ? 142.300 108.101 163.352 1.00 90.19 492 GLU B C 1
ATOM 8907 O O . GLU B 1 492 ? 142.770 108.382 164.458 1.00 90.19 492 GLU B O 1
ATOM 8913 N N . THR B 1 493 ? 141.529 108.946 162.668 1.00 79.70 493 THR B N 1
ATOM 8914 C CA . THR B 1 493 ? 141.056 110.208 163.236 1.00 79.70 493 THR B CA 1
ATOM 8915 C C . THR B 1 493 ? 139.710 110.500 162.579 1.00 79.70 493 THR B C 1
ATOM 8916 O O . THR B 1 493 ? 139.665 110.965 161.437 1.00 79.70 493 THR B O 1
ATOM 8920 N N . MET B 1 494 ? 138.628 110.219 163.294 1.00 69.72 494 MET B N 1
ATOM 8921 C CA . MET B 1 494 ? 137.287 110.346 162.748 1.00 69.72 494 MET B CA 1
ATOM 8922 C C . MET B 1 494 ? 136.648 111.653 163.190 1.00 69.72 494 MET B C 1
ATOM 8923 O O . MET B 1 494 ? 136.772 112.056 164.349 1.00 69.72 494 MET B O 1
ATOM 8928 N N . PHE B 1 495 ? 135.960 112.306 162.259 1.00 59.76 495 PHE B N 1
ATOM 8929 C CA . PHE B 1 495 ? 135.192 113.509 162.533 1.00 59.76 495 PHE B CA 1
ATOM 8930 C C . PHE B 1 495 ? 133.712 113.215 162.339 1.00 59.76 495 PHE B C 1
ATOM 8931 O O . PHE B 1 495 ? 133.336 112.353 161.544 1.00 59.76 495 PHE B O 1
ATOM 8939 N N . LEU B 1 496 ? 132.872 113.934 163.073 1.00 60.24 496 LEU B N 1
ATOM 8940 C CA . LEU B 1 496 ? 131.429 113.816 162.937 1.00 60.24 496 LEU B CA 1
ATOM 8941 C C . LEU B 1 496 ? 130.829 115.199 162.737 1.00 60.24 496 LEU B C 1
ATOM 8942 O O . LEU B 1 496 ? 131.358 116.196 163.231 1.00 60.24 496 LEU B O 1
ATOM 8947 N N . SER B 1 497 ? 129.723 115.249 162.005 1.00 58.77 497 SER B N 1
ATOM 8948 C CA . SER B 1 497 ? 129.075 116.500 161.642 1.00 58.77 497 SER B CA 1
ATOM 8949 C C . SER B 1 497 ? 127.948 116.832 162.615 1.00 58.77 497 SER B C 1
ATOM 8950 O O . SER B 1 497 ? 127.524 116.005 163.424 1.00 58.77 497 SER B O 1
ATOM 8953 N N . GLN B 1 498 ? 127.457 118.069 162.523 1.00 55.70 498 GLN B N 1
ATOM 8954 C CA . GLN B 1 498 ? 126.369 118.499 163.394 1.00 55.70 498 GLN B CA 1
ATOM 8955 C C . GLN B 1 498 ? 125.020 118.035 162.863 1.00 55.70 498 GLN B C 1
ATOM 8956 O O . GLN B 1 498 ? 124.197 117.506 163.617 1.00 55.70 498 GLN B O 1
ATOM 8962 N N . LEU B 1 499 ? 124.773 118.230 161.578 1.00 54.19 499 LEU B N 1
ATOM 8963 C CA . LEU B 1 499 ? 123.572 117.695 160.953 1.00 54.19 499 LEU B CA 1
ATOM 8964 C C . LEU B 1 499 ? 123.887 116.349 160.326 1.00 54.19 499 LEU B C 1
ATOM 8965 O O . LEU B 1 499 ? 124.919 116.221 159.651 1.00 54.19 499 LEU B O 1
ATOM 8970 N N . PRO B 1 500 ? 123.048 115.334 160.525 1.00 53.52 500 PRO B N 1
ATOM 8971 C CA . PRO B 1 500 ? 123.395 113.980 160.078 1.00 53.52 500 PRO B CA 1
ATOM 8972 C C . PRO B 1 500 ? 123.312 113.839 158.565 1.00 53.52 500 PRO B C 1
ATOM 8973 O O . PRO B 1 500 ? 122.761 114.680 157.856 1.00 53.52 500 PRO B O 1
ATOM 8977 N N . TYR B 1 501 ? 123.881 112.740 158.072 1.00 49.90 501 TYR B N 1
ATOM 8978 C CA . TYR B 1 501 ? 124.044 112.535 156.640 1.00 49.90 501 TYR B CA 1
ATOM 8979 C C . TYR B 1 501 ? 123.933 111.052 156.322 1.00 49.90 501 TYR B C 1
ATOM 8980 O O . TYR B 1 501 ? 124.426 110.213 157.079 1.00 49.90 501 TYR B O 1
ATOM 8989 N N . VAL B 1 502 ? 123.279 110.736 155.206 1.00 49.80 502 VAL B N 1
ATOM 8990 C CA . VAL B 1 502 ? 123.101 109.356 154.754 1.00 49.80 502 VAL B CA 1
ATOM 8991 C C . VAL B 1 502 ? 123.354 109.254 153.252 1.00 49.80 502 VAL B C 1
ATOM 8992 O O . VAL B 1 502 ? 122.863 110.090 152.481 1.00 49.80 502 VAL B O 1
ATOM 8996 N N . PRO B 1 503 ? 124.109 108.256 152.790 1.00 53.71 503 PRO B N 1
ATOM 8997 C CA . PRO B 1 503 ? 124.347 108.101 151.346 1.00 53.71 503 PRO B CA 1
ATOM 8998 C C . PRO B 1 503 ? 123.154 107.554 150.572 1.00 53.71 503 PRO B C 1
ATOM 8999 O O . PRO B 1 503 ? 122.049 107.445 151.109 1.00 53.71 503 PRO B O 1
ATOM 9003 N N . LEU B 1 504 ? 123.370 107.210 149.301 1.00 57.31 504 LEU B N 1
ATOM 9004 C CA . LEU B 1 504 ? 122.273 106.942 148.375 1.00 57.31 504 LEU B CA 1
ATOM 9005 C C . LEU B 1 504 ? 121.806 105.491 148.344 1.00 57.31 504 LEU B C 1
ATOM 9006 O O . LEU B 1 504 ? 120.611 105.246 148.150 1.00 57.31 504 LEU B O 1
ATOM 9011 N N . GLY B 1 505 ? 122.704 104.523 148.509 1.00 64.80 505 GLY B N 1
ATOM 9012 C CA . GLY B 1 505 ? 122.415 103.138 148.177 1.00 64.80 505 GLY B CA 1
ATOM 9013 C C . GLY B 1 505 ? 121.576 102.381 149.185 1.00 64.80 505 GLY B C 1
ATOM 9014 O O . GLY B 1 505 ? 120.696 102.937 149.850 1.00 64.80 505 GLY B O 1
ATOM 9015 N N . THR B 1 506 ? 121.849 101.082 149.293 1.00 70.61 506 THR B N 1
ATOM 9016 C CA . THR B 1 506 ? 121.122 100.206 150.198 1.00 70.61 506 THR B CA 1
ATOM 9017 C C . THR B 1 506 ? 121.520 100.483 151.646 1.00 70.61 506 THR B C 1
ATOM 9018 O O . THR B 1 506 ? 122.478 101.205 151.928 1.00 70.61 506 THR B O 1
ATOM 9020 N N . LEU B 1 507 ? 120.770 99.883 152.576 1.00 67.82 507 LEU B N 1
ATOM 9021 C CA . LEU B 1 507 ? 120.976 100.157 153.995 1.00 67.82 507 LEU B CA 1
ATOM 9022 C C . LEU B 1 507 ? 122.280 99.567 154.517 1.00 67.82 507 LEU B C 1
ATOM 9023 O O . LEU B 1 507 ? 122.843 100.100 155.483 1.00 67.82 507 LEU B O 1
ATOM 9028 N N . ARG B 1 508 ? 122.776 98.497 153.888 1.00 72.53 508 ARG B N 1
ATOM 9029 C CA . ARG B 1 508 ? 124.089 97.962 154.229 1.00 72.53 508 ARG B CA 1
ATOM 9030 C C . ARG B 1 508 ? 125.194 98.965 153.927 1.00 72.53 508 ARG B C 1
ATOM 9031 O O . ARG B 1 508 ? 126.182 99.039 154.663 1.00 72.53 508 ARG B O 1
ATOM 9039 N N . ASP B 1 509 ? 125.028 99.770 152.879 1.00 69.15 509 ASP B N 1
ATOM 9040 C CA . ASP B 1 509 ? 125.976 100.838 152.602 1.00 69.15 509 ASP B CA 1
ATOM 9041 C C . ASP B 1 509 ? 125.743 102.064 153.474 1.00 69.15 509 ASP B C 1
ATOM 9042 O O . ASP B 1 509 ? 126.677 102.843 153.686 1.00 69.15 509 ASP B O 1
ATOM 9047 N N . VAL B 1 510 ? 124.526 102.252 153.983 1.00 62.44 510 VAL B N 1
ATOM 9048 C CA . VAL B 1 510 ? 124.245 103.379 154.865 1.00 62.44 510 VAL B CA 1
ATOM 9049 C C . VAL B 1 510 ? 124.860 103.151 156.241 1.00 62.44 510 VAL B C 1
ATOM 9050 O O . VAL B 1 510 ? 125.371 104.089 156.865 1.00 62.44 510 VAL B O 1
ATOM 9054 N N . VAL B 1 511 ? 124.873 101.898 156.710 1.00 66.62 511 VAL B N 1
ATOM 9055 C CA . VAL B 1 511 ? 125.344 101.610 158.066 1.00 66.62 511 VAL B CA 1
ATOM 9056 C C . VAL B 1 511 ? 126.855 101.802 158.182 1.00 66.62 511 VAL B C 1
ATOM 9057 O O . VAL B 1 511 ? 127.333 102.473 159.103 1.00 66.62 511 VAL B O 1
ATOM 9061 N N . CYS B 1 512 ? 127.630 101.254 157.251 1.00 70.47 512 CYS B N 1
ATOM 9062 C CA . CYS B 1 512 ? 129.086 101.407 157.269 1.00 70.47 512 CYS B CA 1
ATOM 9063 C C . CYS B 1 512 ? 129.501 102.307 156.106 1.00 70.47 512 CYS B C 1
ATOM 9064 O O . CYS B 1 512 ? 129.839 101.845 155.019 1.00 70.47 512 CYS B O 1
ATOM 9067 N N . TYR B 1 513 ? 129.491 103.615 156.353 1.00 63.63 513 TYR B N 1
ATOM 9068 C CA . TYR B 1 513 ? 129.668 104.579 155.270 1.00 63.63 513 TYR B CA 1
ATOM 9069 C C . TYR B 1 513 ? 131.113 104.835 154.824 1.00 63.63 513 TYR B C 1
ATOM 9070 O O . TYR B 1 513 ? 131.343 104.808 153.609 1.00 63.63 513 TYR B O 1
ATOM 9079 N N . PRO B 1 514 ? 132.108 105.112 155.690 1.00 63.34 514 PRO B N 1
ATOM 9080 C CA . PRO B 1 514 ? 133.444 105.409 155.141 1.00 63.34 514 PRO B CA 1
ATOM 9081 C C . PRO B 1 514 ? 134.160 104.194 154.576 1.00 63.34 514 PRO B C 1
ATOM 9082 O O . PRO B 1 514 ? 135.026 104.358 153.709 1.00 63.34 514 PRO B O 1
ATOM 9086 N N . ASN B 1 515 ? 133.827 102.989 155.026 1.00 72.00 515 ASN B N 1
ATOM 9087 C CA . ASN B 1 515 ? 134.352 101.771 154.434 1.00 72.00 515 ASN B CA 1
ATOM 9088 C C . ASN B 1 515 ? 133.402 101.259 153.358 1.00 72.00 515 ASN B C 1
ATOM 9089 O O . ASN B 1 515 ? 132.249 101.679 153.257 1.00 72.00 515 ASN B O 1
ATOM 9094 N N . SER B 1 516 ? 133.898 100.334 152.545 1.00 83.11 516 SER B N 1
ATOM 9095 C CA . SER B 1 516 ? 133.061 99.737 151.521 1.00 83.11 516 SER B CA 1
ATOM 9096 C C . SER B 1 516 ? 132.213 98.618 152.118 1.00 83.11 516 SER B C 1
ATOM 9097 O O . SER B 1 516 ? 132.452 98.144 153.230 1.00 83.11 516 SER B O 1
ATOM 9100 N N . ALA B 1 517 ? 131.205 98.192 151.359 1.00 88.67 517 ALA B N 1
ATOM 9101 C CA . ALA B 1 517 ? 130.295 97.160 151.836 1.00 88.67 517 ALA B CA 1
ATOM 9102 C C . ALA B 1 517 ? 130.911 95.770 151.810 1.00 88.67 517 ALA B C 1
ATOM 9103 O O . ALA B 1 517 ? 130.424 94.879 152.514 1.00 88.67 517 ALA B O 1
ATOM 9105 N N . ALA B 1 518 ? 131.961 95.562 151.021 1.00 93.04 518 ALA B N 1
ATOM 9106 C CA . ALA B 1 518 ? 132.600 94.258 150.917 1.00 93.04 518 ALA B CA 1
ATOM 9107 C C . ALA B 1 518 ? 133.742 94.071 151.905 1.00 93.04 518 ALA B C 1
ATOM 9108 O O . ALA B 1 518 ? 134.178 92.934 152.114 1.00 93.04 518 ALA B O 1
ATOM 9110 N N . ALA B 1 519 ? 134.234 95.145 152.514 1.00 94.79 519 ALA B N 1
ATOM 9111 C CA . ALA B 1 519 ? 135.341 95.060 153.454 1.00 94.79 519 ALA B CA 1
ATOM 9112 C C . ALA B 1 519 ? 134.891 94.797 154.883 1.00 94.79 519 ALA B C 1
ATOM 9113 O O . ALA B 1 519 ? 135.738 94.716 155.778 1.00 94.79 519 ALA B O 1
ATOM 9115 N N . ILE B 1 520 ? 133.590 94.665 155.122 1.00 93.28 520 ILE B N 1
ATOM 9116 C CA . ILE B 1 520 ? 133.045 94.353 156.437 1.00 93.28 520 ILE B CA 1
ATOM 9117 C C . ILE B 1 520 ? 132.287 93.039 156.319 1.00 93.28 520 ILE B C 1
ATOM 9118 O O . ILE B 1 520 ? 131.402 92.924 155.469 1.00 93.28 520 ILE B O 1
ATOM 9123 N N . PRO B 1 521 ? 132.600 92.027 157.127 1.00 93.95 521 PRO B N 1
ATOM 9124 C CA . PRO B 1 521 ? 131.901 90.743 157.010 1.00 93.95 521 PRO B CA 1
ATOM 9125 C C . PRO B 1 521 ? 130.471 90.819 157.527 1.00 93.95 521 PRO B C 1
ATOM 9126 O O . PRO B 1 521 ? 130.080 91.744 158.240 1.00 93.95 521 PRO B O 1
ATOM 9130 N N . ASP B 1 522 ? 129.685 89.812 157.141 1.00 93.97 522 ASP B N 1
ATOM 9131 C CA . ASP B 1 522 ? 128.259 89.810 157.447 1.00 93.97 522 ASP B CA 1
ATOM 9132 C C . ASP B 1 522 ? 128.000 89.444 158.904 1.00 93.97 522 ASP B C 1
ATOM 9133 O O . ASP B 1 522 ? 127.029 89.920 159.500 1.00 93.97 522 ASP B O 1
ATOM 9138 N N . ALA B 1 523 ? 128.864 88.623 159.500 1.00 93.14 523 ALA B N 1
ATOM 9139 C CA . ALA B 1 523 ? 128.564 88.059 160.810 1.00 93.14 523 ALA B CA 1
ATOM 9140 C C . ALA B 1 523 ? 128.780 89.053 161.945 1.00 93.14 523 ALA B C 1
ATOM 9141 O O . ALA B 1 523 ? 128.309 88.810 163.059 1.00 93.14 523 ALA B O 1
ATOM 9143 N N . THR B 1 524 ? 129.473 90.164 161.697 1.00 93.64 524 THR B N 1
ATOM 9144 C CA . THR B 1 524 ? 129.720 91.143 162.749 1.00 93.64 524 THR B CA 1
ATOM 9145 C C . THR B 1 524 ? 128.804 92.355 162.676 1.00 93.64 524 THR B C 1
ATOM 9146 O O . THR B 1 524 ? 128.839 93.189 163.585 1.00 93.64 524 THR B O 1
ATOM 9150 N N . LEU B 1 525 ? 127.999 92.485 161.625 1.00 89.60 525 LEU B N 1
ATOM 9151 C CA . LEU B 1 525 ? 127.146 93.656 161.484 1.00 89.60 525 LEU B CA 1
ATOM 9152 C C . LEU B 1 525 ? 125.817 93.496 162.208 1.00 89.60 525 LEU B C 1
ATOM 9153 O O . LEU B 1 525 ? 125.174 94.501 162.523 1.00 89.60 525 LEU B O 1
ATOM 9158 N N . ARG B 1 526 ? 125.398 92.266 162.494 1.00 93.68 526 ARG B N 1
ATOM 9159 C CA . ARG B 1 526 ? 124.118 92.036 163.148 1.00 93.68 526 ARG B CA 1
ATOM 9160 C C . ARG B 1 526 ? 124.210 92.010 164.666 1.00 93.68 526 ARG B C 1
ATOM 9161 O O . ARG B 1 526 ? 123.169 91.962 165.328 1.00 93.68 526 ARG B O 1
ATOM 9169 N N . ASP B 1 527 ? 125.412 92.037 165.238 1.00 92.67 527 ASP B N 1
ATOM 9170 C CA . ASP B 1 527 ? 125.532 92.120 166.688 1.00 92.67 527 ASP B CA 1
ATOM 9171 C C . ASP B 1 527 ? 125.678 93.554 167.172 1.00 92.67 527 ASP B C 1
ATOM 9172 O O . ASP B 1 527 ? 125.106 93.919 168.203 1.00 92.67 527 ASP B O 1
ATOM 9177 N N . THR B 1 528 ? 126.426 94.381 166.439 1.00 87.37 528 THR B N 1
ATOM 9178 C CA . THR B 1 528 ? 126.632 95.766 166.841 1.00 87.37 528 THR B CA 1
ATOM 9179 C C . THR B 1 528 ? 125.420 96.647 166.577 1.00 87.37 528 THR B C 1
ATOM 9180 O O . THR B 1 528 ? 125.409 97.797 167.022 1.00 87.37 528 THR B O 1
ATOM 9184 N N . LEU B 1 529 ? 124.413 96.148 165.864 1.00 85.90 529 LEU B N 1
ATOM 9185 C CA . LEU B 1 529 ? 123.163 96.875 165.710 1.00 85.90 529 LEU B CA 1
ATOM 9186 C C . LEU B 1 529 ? 122.209 96.649 166.871 1.00 85.90 529 LEU B C 1
ATOM 9187 O O . LEU B 1 529 ? 121.155 97.291 166.918 1.00 85.90 529 LEU B O 1
ATOM 9192 N N . THR B 1 530 ? 122.543 95.754 167.799 1.00 89.32 530 THR B N 1
ATOM 9193 C CA . THR B 1 530 ? 121.710 95.488 168.962 1.00 89.32 530 THR B CA 1
ATOM 9194 C C . THR B 1 530 ? 122.241 96.129 170.236 1.00 89.32 530 THR B C 1
ATOM 9195 O O . THR B 1 530 ? 121.539 96.123 171.251 1.00 89.32 530 THR B O 1
ATOM 9199 N N . LYS B 1 531 ? 123.457 96.673 170.213 1.00 87.18 531 LYS B N 1
ATOM 9200 C CA . LYS B 1 531 ? 123.968 97.380 171.378 1.00 87.18 531 LYS B CA 1
ATOM 9201 C C . LYS B 1 531 ? 123.484 98.821 171.422 1.00 87.18 531 LYS B C 1
ATOM 9202 O O . LYS B 1 531 ? 123.423 99.417 172.502 1.00 87.18 531 LYS B O 1
ATOM 9208 N N . VAL B 1 532 ? 123.139 99.391 170.272 1.00 83.94 532 VAL B N 1
ATOM 9209 C CA . VAL B 1 532 ? 122.678 100.768 170.192 1.00 83.94 532 VAL B CA 1
ATOM 9210 C C . VAL B 1 532 ? 121.151 100.845 170.149 1.00 83.94 532 VAL B C 1
ATOM 9211 O O . VAL B 1 532 ? 120.599 101.859 169.722 1.00 83.94 532 VAL B O 1
ATOM 9215 N N . ALA B 1 533 ? 120.470 99.771 170.572 1.00 87.99 533 ALA B N 1
ATOM 9216 C CA . ALA B 1 533 ? 119.006 99.656 170.648 1.00 87.99 533 ALA B CA 1
ATOM 9217 C C . ALA B 1 533 ? 118.329 99.843 169.293 1.00 87.99 533 ALA B C 1
ATOM 9218 O O . ALA B 1 533 ? 117.178 100.279 169.219 1.00 87.99 533 ALA B O 1
ATOM 9220 N N . LEU B 1 534 ? 119.032 99.517 168.216 1.00 87.07 534 LEU B N 1
ATOM 9221 C CA . LEU B 1 534 ? 118.462 99.554 166.871 1.00 87.07 534 LEU B CA 1
ATOM 9222 C C . LEU B 1 534 ? 118.065 98.147 166.431 1.00 87.07 534 LEU B C 1
ATOM 9223 O O . LEU B 1 534 ? 118.586 97.585 165.471 1.00 87.07 534 LEU B O 1
ATOM 9228 N N . ALA B 1 535 ? 117.106 97.581 167.169 1.00 92.17 535 ALA B N 1
ATOM 9229 C CA . ALA B 1 535 ? 116.762 96.172 166.978 1.00 92.17 535 ALA B CA 1
ATOM 9230 C C . ALA B 1 535 ? 115.938 95.880 165.718 1.00 92.17 535 ALA B C 1
ATOM 9231 O O . ALA B 1 535 ? 116.354 94.994 164.951 1.00 92.17 535 ALA B O 1
ATOM 9233 N N . PRO B 1 536 ? 114.798 96.529 165.433 1.00 93.93 536 PRO B N 1
ATOM 9234 C CA . PRO B 1 536 ? 113.942 96.032 164.343 1.00 93.93 536 PRO B CA 1
ATOM 9235 C C . PRO B 1 536 ? 114.459 96.279 162.932 1.00 93.93 536 PRO B C 1
ATOM 9236 O O . PRO B 1 536 ? 113.748 95.958 161.977 1.00 93.93 536 PRO B O 1
ATOM 9240 N N . LEU B 1 537 ? 115.662 96.822 162.753 1.00 90.46 537 LEU B N 1
ATOM 9241 C CA . LEU B 1 537 ? 116.258 96.979 161.435 1.00 90.46 537 LEU B CA 1
ATOM 9242 C C . LEU B 1 537 ? 117.190 95.829 161.074 1.00 90.46 537 LEU B C 1
ATOM 9243 O O . LEU B 1 537 ? 118.086 96.009 160.247 1.00 90.46 537 LEU B O 1
ATOM 9248 N N . CYS B 1 538 ? 117.012 94.656 161.684 1.00 96.40 538 CYS B N 1
ATOM 9249 C CA . CYS B 1 538 ? 117.834 93.507 161.327 1.00 96.40 538 CYS B CA 1
ATOM 9250 C C . CYS B 1 538 ? 117.423 92.892 159.998 1.00 96.40 538 CYS B C 1
ATOM 9251 O O . CYS B 1 538 ? 118.254 92.261 159.338 1.00 96.40 538 CYS B O 1
ATOM 9254 N N . ASP B 1 539 ? 116.170 93.051 159.595 1.00 95.52 539 ASP B N 1
ATOM 9255 C CA . ASP B 1 539 ? 115.791 92.823 158.212 1.00 95.52 539 ASP B CA 1
ATOM 9256 C C . ASP B 1 539 ? 116.012 94.121 157.431 1.00 95.52 539 ASP B C 1
ATOM 9257 O O . ASP B 1 539 ? 116.580 95.083 157.958 1.00 95.52 539 ASP B O 1
ATOM 9262 N N . ARG B 1 540 ? 115.547 94.154 156.176 1.00 89.57 540 ARG B N 1
ATOM 9263 C CA . ARG B 1 540 ? 115.612 95.324 155.290 1.00 89.57 540 ARG B CA 1
ATOM 9264 C C . ARG B 1 540 ? 117.044 95.813 155.066 1.00 89.57 540 ARG B C 1
ATOM 9265 O O . ARG B 1 540 ? 117.288 97.014 154.940 1.00 89.57 540 ARG B O 1
ATOM 9273 N N . LEU B 1 541 ? 118.000 94.893 155.017 1.00 86.41 541 LEU B N 1
ATOM 9274 C CA . LEU B 1 541 ? 119.377 95.230 154.691 1.00 86.41 541 LEU B CA 1
ATOM 9275 C C . LEU B 1 541 ? 119.652 95.203 153.197 1.00 86.41 541 LEU B C 1
ATOM 9276 O O . LEU B 1 541 ? 120.798 95.413 152.792 1.00 86.41 541 LEU B O 1
ATOM 9281 N N . ASP B 1 542 ? 118.633 94.953 152.371 1.00 89.05 542 ASP B N 1
ATOM 9282 C CA . ASP B 1 542 ? 118.805 94.833 150.928 1.00 89.05 542 ASP B CA 1
ATOM 9283 C C . ASP B 1 542 ? 117.786 95.661 150.157 1.00 89.05 542 ASP B C 1
ATOM 9284 O O . ASP B 1 542 ? 117.431 95.298 149.032 1.00 89.05 542 ASP B O 1
ATOM 9289 N N . GLU B 1 543 ? 117.296 96.750 150.732 1.00 89.05 543 GLU B N 1
ATOM 9290 C CA . GLU B 1 543 ? 116.254 97.528 150.083 1.00 89.05 543 GLU B CA 1
ATOM 9291 C C . GLU B 1 543 ? 116.890 98.663 149.282 1.00 89.05 543 GLU B C 1
ATOM 9292 O O . GLU B 1 543 ? 118.113 98.746 149.150 1.00 89.05 543 GLU B O 1
ATOM 9298 N N . GLU B 1 544 ? 116.065 99.547 148.723 1.00 89.39 544 GLU B N 1
ATOM 9299 C CA . GLU B 1 544 ? 116.556 100.560 147.799 1.00 89.39 544 GLU B CA 1
ATOM 9300 C C . GLU B 1 544 ? 116.008 101.963 148.043 1.00 89.39 544 GLU B C 1
ATOM 9301 O O . GLU B 1 544 ? 116.599 102.926 147.536 1.00 89.39 544 GLU B O 1
ATOM 9307 N N . ARG B 1 545 ? 114.940 102.121 148.822 1.00 85.76 545 ARG B N 1
ATOM 9308 C CA . ARG B 1 545 ? 114.298 103.420 148.989 1.00 85.76 545 ARG B CA 1
ATOM 9309 C C . ARG B 1 545 ? 115.188 104.384 149.771 1.00 85.76 545 ARG B C 1
ATOM 9310 O O . ARG B 1 545 ? 116.084 103.978 150.517 1.00 85.76 545 ARG B O 1
ATOM 9318 N N . ASP B 1 546 ? 114.934 105.681 149.580 1.00 78.94 546 ASP B N 1
ATOM 9319 C CA . ASP B 1 546 ? 115.765 106.712 150.192 1.00 78.94 546 ASP B CA 1
ATOM 9320 C C . ASP B 1 546 ? 115.519 106.789 151.692 1.00 78.94 546 ASP B C 1
ATOM 9321 O O . ASP B 1 546 ? 114.376 106.801 152.152 1.00 78.94 546 ASP B O 1
ATOM 9326 N N . TRP B 1 547 ? 116.599 106.832 152.458 1.00 68.75 547 TRP B N 1
ATOM 9327 C CA . TRP B 1 547 ? 116.506 106.782 153.904 1.00 68.75 547 TRP B CA 1
ATOM 9328 C C . TRP B 1 547 ? 116.653 108.143 154.556 1.00 68.75 547 TRP B C 1
ATOM 9329 O O . TRP B 1 547 ? 116.614 108.231 155.785 1.00 68.75 547 TRP B O 1
ATOM 9340 N N . ALA B 1 548 ? 116.816 109.206 153.775 1.00 64.90 548 ALA B N 1
ATOM 9341 C CA . ALA B 1 548 ? 116.846 110.536 154.359 1.00 64.90 548 ALA B CA 1
ATOM 9342 C C . ALA B 1 548 ? 115.459 111.035 154.728 1.00 64.90 548 ALA B C 1
ATOM 9343 O O . ALA B 1 548 ? 115.342 111.935 155.563 1.00 64.90 548 ALA B O 1
ATOM 9345 N N . LYS B 1 549 ? 114.413 110.470 154.131 1.00 67.54 549 LYS B N 1
ATOM 9346 C CA . LYS B 1 549 ? 113.040 110.865 154.409 1.00 67.54 549 LYS B CA 1
ATOM 9347 C C . LYS B 1 549 ? 112.258 109.782 155.137 1.00 67.54 549 LYS B C 1
ATOM 9348 O O . LYS B 1 549 ? 111.043 109.914 155.304 1.00 67.54 549 LYS B O 1
ATOM 9354 N N . VAL B 1 550 ? 112.924 108.716 155.575 1.00 64.74 550 VAL B N 1
ATOM 9355 C CA . VAL B 1 550 ? 112.291 107.620 156.296 1.00 64.74 550 VAL B CA 1
ATOM 9356 C C . VAL B 1 550 ? 112.801 107.535 157.729 1.00 64.74 550 VAL B C 1
ATOM 9357 O O . VAL B 1 550 ? 112.015 107.529 158.680 1.00 64.74 550 VAL B O 1
ATOM 9361 N N . LEU B 1 551 ? 114.117 107.480 157.901 1.00 61.99 551 LEU B N 1
ATOM 9362 C CA . LEU B 1 551 ? 114.710 107.434 159.230 1.00 61.99 551 LEU B CA 1
ATOM 9363 C C . LEU B 1 551 ? 114.560 108.785 159.916 1.00 61.99 551 LEU B C 1
ATOM 9364 O O . LEU B 1 551 ? 114.991 109.811 159.381 1.00 61.99 551 LEU B O 1
ATOM 9369 N N . SER B 1 552 ? 113.945 108.783 161.096 1.00 61.96 552 SER B N 1
ATOM 9370 C CA . SER B 1 552 ? 113.778 109.989 161.886 1.00 61.96 552 SER B CA 1
ATOM 9371 C C . SER B 1 552 ? 115.132 110.473 162.407 1.00 61.96 552 SER B C 1
ATOM 9372 O O . SER B 1 552 ? 116.066 109.682 162.539 1.00 61.96 552 SER B O 1
ATOM 9375 N N . PRO B 1 553 ? 115.269 111.772 162.711 1.00 59.01 553 PRO B N 1
ATOM 9376 C CA . PRO B 1 553 ? 116.564 112.285 163.194 1.00 59.01 553 PRO B CA 1
ATOM 9377 C C . PRO B 1 553 ? 116.982 111.802 164.575 1.00 59.01 553 PRO B C 1
ATOM 9378 O O . PRO B 1 553 ? 118.082 112.148 165.016 1.00 59.01 553 PRO B O 1
ATOM 9382 N N . GLY B 1 554 ? 116.161 111.030 165.282 1.00 62.56 554 GLY B N 1
ATOM 9383 C CA . GLY B 1 554 ? 116.623 110.340 166.466 1.00 62.56 554 GLY B CA 1
ATOM 9384 C C . GLY B 1 554 ? 117.255 108.998 166.200 1.00 62.56 554 GLY B C 1
ATOM 9385 O O . GLY B 1 554 ? 117.875 108.424 167.098 1.00 62.56 554 GLY B O 1
ATOM 9386 N N . GLU B 1 555 ? 117.110 108.476 164.983 1.00 64.97 555 GLU B N 1
ATOM 9387 C CA . GLU B 1 555 ? 117.748 107.234 164.576 1.00 64.97 555 GLU B CA 1
ATOM 9388 C C . GLU B 1 555 ? 118.878 107.447 163.584 1.00 64.97 555 GLU B C 1
ATOM 9389 O O . GLU B 1 555 ? 119.553 106.481 163.222 1.00 64.97 555 GLU B O 1
ATOM 9395 N N . GLN B 1 556 ? 119.093 108.674 163.122 1.00 58.41 556 GLN B N 1
ATOM 9396 C CA . GLN B 1 556 ? 120.271 109.000 162.335 1.00 58.41 556 GLN B CA 1
ATOM 9397 C C . GLN B 1 556 ? 121.444 109.413 163.206 1.00 58.41 556 GLN B C 1
ATOM 9398 O O . GLN B 1 556 ? 122.532 109.661 162.681 1.00 58.41 556 GLN B O 1
ATOM 9404 N N . GLN B 1 557 ? 121.247 109.496 164.520 1.00 64.85 557 GLN B N 1
ATOM 9405 C CA . GLN B 1 557 ? 122.325 109.754 165.458 1.00 64.85 557 GLN B CA 1
ATOM 9406 C C . GLN B 1 557 ? 122.725 108.525 166.256 1.00 64.85 557 GLN B C 1
ATOM 9407 O O . GLN B 1 557 ? 123.714 108.582 166.992 1.00 64.85 557 GLN B O 1
ATOM 9413 N N . ARG B 1 558 ? 121.982 107.429 166.143 1.00 67.30 558 ARG B N 1
ATOM 9414 C CA . ARG B 1 558 ? 122.425 106.153 166.681 1.00 67.30 558 ARG B CA 1
ATOM 9415 C C . ARG B 1 558 ? 123.131 105.314 165.631 1.00 67.30 558 ARG B C 1
ATOM 9416 O O . ARG B 1 558 ? 123.923 104.433 165.979 1.00 67.30 558 ARG B O 1
ATOM 9424 N N . VAL B 1 559 ? 122.848 105.567 164.352 1.00 61.68 559 VAL B N 1
ATOM 9425 C CA . VAL B 1 559 ? 123.629 104.969 163.276 1.00 61.68 559 VAL B CA 1
ATOM 9426 C C . VAL B 1 559 ? 125.044 105.532 163.286 1.00 61.68 559 VAL B C 1
ATOM 9427 O O . VAL B 1 559 ? 126.022 104.800 163.091 1.00 61.68 559 VAL B O 1
ATOM 9431 N N . ALA B 1 560 ? 125.183 106.825 163.592 1.00 61.00 560 ALA B N 1
ATOM 9432 C CA . ALA B 1 560 ? 126.488 107.469 163.680 1.00 61.00 560 ALA B CA 1
ATOM 9433 C C . ALA B 1 560 ? 127.321 106.988 164.860 1.00 61.00 560 ALA B C 1
ATOM 9434 O O . ALA B 1 560 ? 128.522 107.268 164.895 1.00 61.00 560 ALA B O 1
ATOM 9436 N N . PHE B 1 561 ? 126.725 106.292 165.824 1.00 65.41 561 PHE B N 1
ATOM 9437 C CA . PHE B 1 561 ? 127.473 105.610 166.868 1.00 65.41 561 PHE B CA 1
ATOM 9438 C C . PHE B 1 561 ? 127.783 104.167 166.509 1.00 65.41 561 PHE B C 1
ATOM 9439 O O . PHE B 1 561 ? 128.402 103.463 167.309 1.00 65.41 561 PHE B O 1
ATOM 9447 N N . ALA B 1 562 ? 127.350 103.706 165.337 1.00 64.51 562 ALA B N 1
ATOM 9448 C CA . ALA B 1 562 ? 127.713 102.393 164.835 1.00 64.51 562 ALA B CA 1
ATOM 9449 C C . ALA B 1 562 ? 128.764 102.453 163.741 1.00 64.51 562 ALA B C 1
ATOM 9450 O O . ALA B 1 562 ? 129.341 101.416 163.404 1.00 64.51 562 ALA B O 1
ATOM 9452 N N . ARG B 1 563 ? 129.021 103.631 163.173 1.00 59.76 563 ARG B N 1
ATOM 9453 C CA . ARG B 1 563 ? 130.175 103.821 162.309 1.00 59.76 563 ARG B CA 1
ATOM 9454 C C . ARG B 1 563 ? 131.456 104.014 163.099 1.00 59.76 563 ARG B C 1
ATOM 9455 O O . ARG B 1 563 ? 132.540 103.982 162.512 1.00 59.76 563 ARG B O 1
ATOM 9463 N N . ILE B 1 564 ? 131.351 104.220 164.410 1.00 67.40 564 ILE B N 1
ATOM 9464 C CA . ILE B 1 564 ? 132.511 104.443 165.259 1.00 67.40 564 ILE B CA 1
ATOM 9465 C C . ILE B 1 564 ? 132.965 103.161 165.957 1.00 67.40 564 ILE B C 1
ATOM 9466 O O . ILE B 1 564 ? 134.098 103.108 166.457 1.00 67.40 564 ILE B O 1
ATOM 9471 N N . LEU B 1 565 ? 132.133 102.119 165.976 1.00 70.12 565 LEU B N 1
ATOM 9472 C CA . LEU B 1 565 ? 132.509 100.832 166.543 1.00 70.12 565 LEU B CA 1
ATOM 9473 C C . LEU B 1 565 ? 133.055 99.860 165.510 1.00 70.12 565 LEU B C 1
ATOM 9474 O O . LEU B 1 565 ? 133.643 98.844 165.892 1.00 70.12 565 LEU B O 1
ATOM 9479 N N . LEU B 1 566 ? 132.870 100.133 164.221 1.00 71.67 566 LEU B N 1
ATOM 9480 C CA . LEU B 1 566 ? 133.385 99.266 163.171 1.00 71.67 566 LEU B CA 1
ATOM 9481 C C . LEU B 1 566 ? 134.690 99.762 162.572 1.00 71.67 566 LEU B C 1
ATOM 9482 O O . LEU B 1 566 ? 135.513 98.946 162.147 1.00 71.67 566 LEU B O 1
ATOM 9487 N N . THR B 1 567 ? 134.899 101.075 162.528 1.00 73.70 567 THR B N 1
ATOM 9488 C CA . THR B 1 567 ? 136.131 101.622 161.976 1.00 73.70 567 THR B CA 1
ATOM 9489 C C . THR B 1 567 ? 137.276 101.530 162.981 1.00 73.70 567 THR B C 1
ATOM 9490 O O . THR B 1 567 ? 138.431 101.327 162.583 1.00 73.70 567 THR B O 1
ATOM 9494 N N . LYS B 1 568 ? 136.960 101.618 164.282 1.00 79.86 568 LYS B N 1
ATOM 9495 C CA . LYS B 1 568 ? 137.865 101.591 165.432 1.00 79.86 568 LYS B CA 1
ATOM 9496 C C . LYS B 1 568 ? 138.914 102.695 165.348 1.00 79.86 568 LYS B C 1
ATOM 9497 O O . LYS B 1 568 ? 140.091 102.414 165.095 1.00 79.86 568 LYS B O 1
ATOM 9503 N N . PRO B 1 569 ? 138.533 103.959 165.558 1.00 79.11 569 PRO B N 1
ATOM 9504 C CA . PRO B 1 569 ? 139.506 105.052 165.463 1.00 79.11 569 PRO B CA 1
ATOM 9505 C C . PRO B 1 569 ? 140.339 105.198 166.725 1.00 79.11 569 PRO B C 1
ATOM 9506 O O . PRO B 1 569 ? 140.273 104.350 167.618 1.00 79.11 569 PRO B O 1
ATOM 9510 N N . LYS B 1 570 ? 141.137 106.260 166.805 1.00 84.27 570 LYS B N 1
ATOM 9511 C CA . LYS B 1 570 ? 141.990 106.496 167.961 1.00 84.27 570 LYS B CA 1
ATOM 9512 C C . LYS B 1 570 ? 141.789 107.850 168.624 1.00 84.27 570 LYS B C 1
ATOM 9513 O O . LYS B 1 570 ? 141.969 107.950 169.839 1.00 84.27 570 LYS B O 1
ATOM 9519 N N . ALA B 1 571 ? 141.435 108.888 167.873 1.00 77.71 571 ALA B N 1
ATOM 9520 C CA . ALA B 1 571 ? 141.374 110.251 168.396 1.00 77.71 571 ALA B CA 1
ATOM 9521 C C . ALA B 1 571 ? 140.113 110.959 167.911 1.00 77.71 571 ALA B C 1
ATOM 9522 O O . ALA B 1 571 ? 140.171 112.051 167.347 1.00 77.71 571 ALA B O 1
ATOM 9524 N N . VAL B 1 572 ? 138.955 110.328 168.109 1.00 68.16 572 VAL B N 1
ATOM 9525 C CA . VAL B 1 572 ? 137.733 110.755 167.433 1.00 68.16 572 VAL B CA 1
ATOM 9526 C C . VAL B 1 572 ? 137.200 112.060 168.022 1.00 68.16 572 VAL B C 1
ATOM 9527 O O . VAL B 1 572 ? 137.111 112.229 169.244 1.00 68.16 572 VAL B O 1
ATOM 9531 N N . PHE B 1 573 ? 136.897 113.014 167.141 1.00 64.80 573 PHE B N 1
ATOM 9532 C CA . PHE B 1 573 ? 136.206 114.251 167.476 1.00 64.80 573 PHE B CA 1
ATOM 9533 C C . PHE B 1 573 ? 134.717 114.079 167.211 1.00 64.80 573 PHE B C 1
ATOM 9534 O O . PHE B 1 573 ? 134.321 113.356 166.295 1.00 64.80 573 PHE B O 1
ATOM 9542 N N . LEU B 1 574 ? 133.888 114.765 167.997 1.00 68.32 574 LEU B N 1
ATOM 9543 C CA . LEU B 1 574 ? 132.457 114.741 167.718 1.00 68.32 574 LEU B CA 1
ATOM 9544 C C . LEU B 1 574 ? 131.801 116.012 168.237 1.00 68.32 574 LEU B C 1
ATOM 9545 O O . LEU B 1 574 ? 132.113 116.477 169.336 1.00 68.32 574 LEU B O 1
ATOM 9550 N N . ASP B 1 575 ? 130.896 116.571 167.433 1.00 73.58 575 ASP B N 1
ATOM 9551 C CA . ASP B 1 575 ? 130.090 117.715 167.836 1.00 73.58 575 ASP B CA 1
ATOM 9552 C C . ASP B 1 575 ? 128.614 117.387 167.669 1.00 73.58 575 ASP B C 1
ATOM 9553 O O . ASP B 1 575 ? 128.228 116.629 166.776 1.00 73.58 575 ASP B O 1
ATOM 9558 N N . GLY B 1 576 ? 127.799 117.960 168.544 1.00 77.77 576 GLY B N 1
ATOM 9559 C CA . GLY B 1 576 ? 126.383 117.639 168.554 1.00 77.77 576 GLY B CA 1
ATOM 9560 C C . GLY B 1 576 ? 126.176 116.198 168.976 1.00 77.77 576 GLY B C 1
ATOM 9561 O O . GLY B 1 576 ? 126.541 115.796 170.088 1.00 77.77 576 GLY B O 1
ATOM 9562 N N . SER B 1 577 ? 125.554 115.425 168.083 1.00 77.87 577 SER B N 1
ATOM 9563 C CA . SER B 1 577 ? 125.372 113.973 168.138 1.00 77.87 577 SER B CA 1
ATOM 9564 C C . SER B 1 577 ? 124.496 113.499 169.298 1.00 77.87 577 SER B C 1
ATOM 9565 O O . SER B 1 577 ? 124.353 112.289 169.499 1.00 77.87 577 SER B O 1
ATOM 9568 N N . THR B 1 578 ? 123.921 114.408 170.088 1.00 76.80 578 THR B N 1
ATOM 9569 C CA . THR B 1 578 ? 122.930 114.045 171.091 1.00 76.80 578 THR B CA 1
ATOM 9570 C C . THR B 1 578 ? 121.835 115.117 171.127 1.00 76.80 578 THR B C 1
ATOM 9571 O O . THR B 1 578 ? 121.335 115.493 172.195 1.00 76.80 578 THR B O 1
ATOM 9575 N N . SER B 1 579 ? 121.495 115.670 169.965 1.00 80.21 579 SER B N 1
ATOM 9576 C CA . SER B 1 579 ? 120.476 116.710 169.927 1.00 80.21 579 SER B CA 1
ATOM 9577 C C . SER B 1 579 ? 119.084 116.141 170.160 1.00 80.21 579 SER B C 1
ATOM 9578 O O . SER B 1 579 ? 118.218 116.836 170.700 1.00 80.21 579 SER B O 1
ATOM 9581 N N . ALA B 1 580 ? 118.855 114.882 169.784 1.00 75.77 580 ALA B N 1
ATOM 9582 C CA . ALA B 1 580 ? 117.534 114.279 169.889 1.00 75.77 580 ALA B CA 1
ATOM 9583 C C . ALA B 1 580 ? 117.418 113.206 170.960 1.00 75.77 580 ALA B C 1
ATOM 9584 O O . ALA B 1 580 ? 116.305 112.951 171.429 1.00 75.77 580 ALA B O 1
ATOM 9586 N N . LEU B 1 581 ? 118.518 112.580 171.362 1.00 78.65 581 LEU B N 1
ATOM 9587 C CA . LEU B 1 581 ? 118.461 111.526 172.364 1.00 78.65 581 LEU B CA 1
ATOM 9588 C C . LEU B 1 581 ? 118.285 112.117 173.757 1.00 78.65 581 LEU B C 1
ATOM 9589 O O . LEU B 1 581 ? 118.927 113.107 174.116 1.00 78.65 581 LEU B O 1
ATOM 9594 N N . ASP B 1 582 ? 117.407 111.500 174.541 1.00 88.33 582 ASP B N 1
ATOM 9595 C CA . ASP B 1 582 ? 117.143 111.953 175.895 1.00 88.33 582 ASP B CA 1
ATOM 9596 C C . ASP B 1 582 ? 118.148 111.349 176.872 1.00 88.33 582 ASP B C 1
ATOM 9597 O O . ASP B 1 582 ? 118.970 110.501 176.518 1.00 88.33 582 ASP B O 1
ATOM 9602 N N . THR B 1 583 ? 118.076 111.801 178.121 1.00 90.42 583 THR B N 1
ATOM 9603 C CA . THR B 1 583 ? 118.955 111.278 179.158 1.00 90.42 583 THR B CA 1
ATOM 9604 C C . THR B 1 583 ? 118.510 109.878 179.558 1.00 90.42 583 THR B C 1
ATOM 9605 O O . THR B 1 583 ? 117.320 109.630 179.772 1.00 90.42 583 THR B O 1
ATOM 9609 N N . GLY B 1 584 ? 119.467 108.963 179.658 1.00 91.41 584 GLY B N 1
ATOM 9610 C CA . GLY B 1 584 ? 119.157 107.566 179.883 1.00 91.41 584 GLY B CA 1
ATOM 9611 C C . GLY B 1 584 ? 119.626 106.734 178.711 1.00 91.41 584 GLY B C 1
ATOM 9612 O O . GLY B 1 584 ? 120.144 105.626 178.879 1.00 91.41 584 GLY B O 1
ATOM 9613 N N . LEU B 1 585 ? 119.438 107.272 177.509 1.00 88.77 585 LEU B N 1
ATOM 9614 C CA . LEU B 1 585 ? 120.038 106.717 176.309 1.00 88.77 585 LEU B CA 1
ATOM 9615 C C . LEU B 1 585 ? 121.323 107.437 175.933 1.00 88.77 585 LEU B C 1
ATOM 9616 O O . LEU B 1 585 ? 122.150 106.873 175.209 1.00 88.77 585 LEU B O 1
ATOM 9621 N N . GLU B 1 586 ? 121.516 108.657 176.431 1.00 90.20 586 GLU B N 1
ATOM 9622 C CA . GLU B 1 586 ? 122.784 109.347 176.243 1.00 90.20 586 GLU B CA 1
ATOM 9623 C C . GLU B 1 586 ? 123.861 108.793 177.165 1.00 90.20 586 GLU B C 1
ATOM 9624 O O . GLU B 1 586 ? 125.003 108.586 176.739 1.00 90.20 586 GLU B O 1
ATOM 9630 N N . PHE B 1 587 ? 123.517 108.538 178.429 1.00 92.84 587 PHE B N 1
ATOM 9631 C CA . PHE B 1 587 ? 124.493 107.996 179.368 1.00 92.84 587 PHE B CA 1
ATOM 9632 C C . PHE B 1 587 ? 124.832 106.545 179.051 1.00 92.84 587 PHE B C 1
ATOM 9633 O O . PHE B 1 587 ? 125.954 106.101 179.314 1.00 92.84 587 PHE B O 1
ATOM 9641 N N . ALA B 1 588 ? 123.894 105.801 178.469 1.00 91.03 588 ALA B N 1
ATOM 9642 C CA . ALA B 1 588 ? 124.145 104.409 178.123 1.00 91.03 588 ALA B CA 1
ATOM 9643 C C . ALA B 1 588 ? 124.954 104.247 176.844 1.00 91.03 588 ALA B C 1
ATOM 9644 O O . ALA B 1 588 ? 125.345 103.122 176.521 1.00 91.03 588 ALA B O 1
ATOM 9646 N N . LEU B 1 589 ? 125.219 105.332 176.116 1.00 85.47 589 LEU B N 1
ATOM 9647 C CA . LEU B 1 589 ? 125.994 105.263 174.886 1.00 85.47 589 LEU B CA 1
ATOM 9648 C C . LEU B 1 589 ? 127.447 105.674 175.061 1.00 85.47 589 LEU B C 1
ATOM 9649 O O . LEU B 1 589 ? 128.258 105.407 174.170 1.00 85.47 589 LEU B O 1
ATOM 9654 N N . TYR B 1 590 ? 127.796 106.319 176.172 1.00 91.10 590 TYR B N 1
ATOM 9655 C CA . TYR B 1 590 ? 129.187 106.660 176.433 1.00 91.10 590 TYR B CA 1
ATOM 9656 C C . TYR B 1 590 ? 129.908 105.588 177.234 1.00 91.10 590 TYR B C 1
ATOM 9657 O O . TYR B 1 590 ? 131.123 105.418 177.066 1.00 91.10 590 TYR B O 1
ATOM 9666 N N . GLN B 1 591 ? 129.186 104.859 178.090 1.00 94.26 591 GLN B N 1
ATOM 9667 C CA . GLN B 1 591 ? 129.783 103.731 178.794 1.00 94.26 591 GLN B CA 1
ATOM 9668 C C . GLN B 1 591 ? 130.173 102.619 177.832 1.00 94.26 591 GLN B C 1
ATOM 9669 O O . GLN B 1 591 ? 131.201 101.965 178.031 1.00 94.26 591 GLN B O 1
ATOM 9675 N N . LEU B 1 592 ? 129.388 102.417 176.772 1.00 89.47 592 LEU B N 1
ATOM 9676 C CA . LEU B 1 592 ? 129.752 101.456 175.736 1.00 89.47 592 LEU B CA 1
ATOM 9677 C C . LEU B 1 592 ? 130.991 101.899 174.967 1.00 89.47 592 LEU B C 1
ATOM 9678 O O . LEU B 1 592 ? 131.846 101.067 174.640 1.00 89.47 592 LEU B O 1
ATOM 9683 N N . LEU B 1 593 ? 131.109 103.198 174.688 1.00 87.09 593 LEU B N 1
ATOM 9684 C CA . LEU B 1 593 ? 132.279 103.724 173.996 1.00 87.09 593 LEU B CA 1
ATOM 9685 C C . LEU B 1 593 ? 133.533 103.640 174.851 1.00 87.09 593 LEU B C 1
ATOM 9686 O O . LEU B 1 593 ? 134.628 103.436 174.318 1.00 87.09 593 LEU B O 1
ATOM 9691 N N . ARG B 1 594 ? 133.399 103.795 176.166 1.00 91.55 594 ARG B N 1
ATOM 9692 C CA . ARG B 1 594 ? 134.542 103.641 177.055 1.00 91.55 594 ARG B CA 1
ATOM 9693 C C . ARG B 1 594 ? 134.860 102.186 177.374 1.00 91.55 594 ARG B C 1
ATOM 9694 O O . ARG B 1 594 ? 136.003 101.883 177.732 1.00 91.55 594 ARG B O 1
ATOM 9702 N N . SER B 1 595 ? 133.888 101.285 177.253 1.00 90.73 595 SER B N 1
ATOM 9703 C CA . SER B 1 595 ? 134.110 99.881 177.567 1.00 90.73 595 SER B CA 1
ATOM 9704 C C . SER B 1 595 ? 134.589 99.068 176.374 1.00 90.73 595 SER B C 1
ATOM 9705 O O . SER B 1 595 ? 135.267 98.052 176.564 1.00 90.73 595 SER B O 1
ATOM 9708 N N . GLU B 1 596 ? 134.250 99.473 175.151 1.00 91.48 596 GLU B N 1
ATOM 9709 C CA . GLU B 1 596 ? 134.699 98.734 173.975 1.00 91.48 596 GLU B CA 1
ATOM 9710 C C . GLU B 1 596 ? 136.083 99.194 173.526 1.00 91.48 596 GLU B C 1
ATOM 9711 O O . GLU B 1 596 ? 137.006 98.384 173.410 1.00 91.48 596 GLU B O 1
ATOM 9717 N N . LEU B 1 597 ? 136.240 100.492 173.270 1.00 92.16 597 LEU B N 1
ATOM 9718 C CA . LEU B 1 597 ? 137.543 101.057 172.948 1.00 92.16 597 LEU B CA 1
ATOM 9719 C C . LEU B 1 597 ? 138.195 101.531 174.239 1.00 92.16 597 LEU B C 1
ATOM 9720 O O . LEU B 1 597 ? 137.738 102.527 174.820 1.00 92.16 597 LEU B O 1
ATOM 9725 N N . PRO B 1 598 ? 139.251 100.871 174.724 1.00 96.54 598 PRO B N 1
ATOM 9726 C CA . PRO B 1 598 ? 139.750 101.181 176.071 1.00 96.54 598 PRO B CA 1
ATOM 9727 C C . PRO B 1 598 ? 140.640 102.407 176.150 1.00 96.54 598 PRO B C 1
ATOM 9728 O O . PRO B 1 598 ? 140.828 102.932 177.255 1.00 96.54 598 PRO B O 1
ATOM 9732 N N . ASP B 1 599 ? 141.194 102.884 175.037 1.00 99.34 599 ASP B N 1
ATOM 9733 C CA . ASP B 1 599 ? 142.068 104.056 175.076 1.00 99.34 599 ASP B CA 1
ATOM 9734 C C . ASP B 1 599 ? 141.880 104.864 173.795 1.00 99.34 599 ASP B C 1
ATOM 9735 O O . ASP B 1 599 ? 142.550 104.620 172.789 1.00 99.34 599 ASP B O 1
ATOM 9740 N N . CYS B 1 600 ? 140.985 105.845 173.856 1.00 91.98 600 CYS B N 1
ATOM 9741 C CA . CYS B 1 600 ? 140.722 106.747 172.746 1.00 91.98 600 CYS B CA 1
ATOM 9742 C C . CYS B 1 600 ? 140.610 108.161 173.287 1.00 91.98 600 CYS B C 1
ATOM 9743 O O . CYS B 1 600 ? 139.988 108.385 174.328 1.00 91.98 600 CYS B O 1
ATOM 9746 N N . ILE B 1 601 ? 141.211 109.110 172.580 1.00 85.26 601 ILE B N 1
ATOM 9747 C CA . ILE B 1 601 ? 141.100 110.515 172.950 1.00 85.26 601 ILE B CA 1
ATOM 9748 C C . ILE B 1 601 ? 139.738 111.005 172.474 1.00 85.26 601 ILE B C 1
ATOM 9749 O O . ILE B 1 601 ? 139.503 111.138 171.272 1.00 85.26 601 ILE B O 1
ATOM 9754 N N . VAL B 1 602 ? 138.838 111.270 173.413 1.00 78.14 602 VAL B N 1
ATOM 9755 C CA . VAL B 1 602 ? 137.464 111.644 173.109 1.00 78.14 602 VAL B CA 1
ATOM 9756 C C . VAL B 1 602 ? 137.321 113.141 173.317 1.00 78.14 602 VAL B C 1
ATOM 9757 O O . VAL B 1 602 ? 137.482 113.637 174.438 1.00 78.14 602 VAL B O 1
ATOM 9761 N N . ILE B 1 603 ? 137.018 113.860 172.242 1.00 70.45 603 ILE B N 1
ATOM 9762 C CA . ILE B 1 603 ? 136.754 115.292 172.286 1.00 70.45 603 ILE B CA 1
ATOM 9763 C C . ILE B 1 603 ? 135.327 115.504 171.811 1.00 70.45 603 ILE B C 1
ATOM 9764 O O . ILE B 1 603 ? 134.978 115.111 170.691 1.00 70.45 603 ILE B O 1
ATOM 9769 N N . SER B 1 604 ? 134.502 116.105 172.663 1.00 70.55 604 SER B N 1
ATOM 9770 C CA . SER B 1 604 ? 133.071 116.193 172.423 1.00 70.55 604 SER B CA 1
ATOM 9771 C C . SER B 1 604 ? 132.587 117.609 172.673 1.00 70.55 604 SER B C 1
ATOM 9772 O O . SER B 1 604 ? 132.929 118.215 173.692 1.00 70.55 604 SER B O 1
ATOM 9775 N N . VAL B 1 605 ? 131.788 118.126 171.748 1.00 69.59 605 VAL B N 1
ATOM 9776 C CA . VAL B 1 605 ? 131.168 119.439 171.875 1.00 69.59 605 VAL B CA 1
ATOM 9777 C C . VAL B 1 605 ? 129.723 119.243 172.312 1.00 69.59 605 VAL B C 1
ATOM 9778 O O . VAL B 1 605 ? 129.016 118.390 171.764 1.00 69.59 605 VAL B O 1
ATOM 9782 N N . SER B 1 606 ? 129.277 120.025 173.295 1.00 77.17 606 SER B N 1
ATOM 9783 C CA . SER B 1 606 ? 127.950 119.822 173.860 1.00 77.17 606 SER B CA 1
ATOM 9784 C C . SER B 1 606 ? 127.383 121.142 174.360 1.00 77.17 606 SER B C 1
ATOM 9785 O O . SER B 1 606 ? 128.074 122.160 174.424 1.00 77.17 606 SER B O 1
ATOM 9788 N N . HIS B 1 607 ? 126.107 121.103 174.720 1.00 82.77 607 HIS B N 1
ATOM 9789 C CA . HIS B 1 607 ? 125.355 122.240 175.240 1.00 82.77 607 HIS B CA 1
ATOM 9790 C C . HIS B 1 607 ? 124.683 121.954 176.573 1.00 82.77 607 HIS B C 1
ATOM 9791 O O . HIS B 1 607 ? 124.631 122.840 177.428 1.00 82.77 607 HIS B O 1
ATOM 9798 N N . ARG B 1 608 ? 124.160 120.746 176.769 1.00 87.87 608 ARG B N 1
ATOM 9799 C CA . ARG B 1 608 ? 123.414 120.435 177.980 1.00 87.87 608 ARG B CA 1
ATOM 9800 C C . ARG B 1 608 ? 124.369 120.214 179.152 1.00 87.87 608 ARG B C 1
ATOM 9801 O O . ARG B 1 608 ? 125.399 119.555 178.998 1.00 87.87 608 ARG B O 1
ATOM 9809 N N . PRO B 1 609 ? 124.045 120.750 180.346 1.00 90.11 609 PRO B N 1
ATOM 9810 C CA . PRO B 1 609 ? 124.956 120.682 181.494 1.00 90.11 609 PRO B CA 1
ATOM 9811 C C . PRO B 1 609 ? 124.860 119.382 182.292 1.00 90.11 609 PRO B C 1
ATOM 9812 O O . PRO B 1 609 ? 124.790 119.388 183.525 1.00 90.11 609 PRO B O 1
ATOM 9816 N N . ALA B 1 610 ? 124.865 118.249 181.589 1.00 92.07 610 ALA B N 1
ATOM 9817 C CA . ALA B 1 610 ? 124.891 116.940 182.227 1.00 92.07 610 ALA B CA 1
ATOM 9818 C C . ALA B 1 610 ? 125.971 116.045 181.637 1.00 92.07 610 ALA B C 1
ATOM 9819 O O . ALA B 1 610 ? 126.014 114.851 181.955 1.00 92.07 610 ALA B O 1
ATOM 9821 N N . LEU B 1 611 ? 126.836 116.590 180.783 1.00 94.47 611 LEU B N 1
ATOM 9822 C CA . LEU B 1 611 ? 127.930 115.848 180.180 1.00 94.47 611 LEU B CA 1
ATOM 9823 C C . LEU B 1 611 ? 129.289 116.216 180.748 1.00 94.47 611 LEU B C 1
ATOM 9824 O O . LEU B 1 611 ? 130.268 115.520 180.462 1.00 94.47 611 LEU B O 1
ATOM 9829 N N . GLU B 1 612 ? 129.377 117.285 181.539 1.00 97.70 612 GLU B N 1
ATOM 9830 C CA . GLU B 1 612 ? 130.657 117.728 182.071 1.00 97.70 612 GLU B CA 1
ATOM 9831 C C . GLU B 1 612 ? 131.161 116.852 183.206 1.00 97.70 612 GLU B C 1
ATOM 9832 O O . GLU B 1 612 ? 132.343 116.932 183.549 1.00 97.70 612 GLU B O 1
ATOM 9838 N N . ARG B 1 613 ? 130.303 116.024 183.794 1.00 100.89 613 ARG B N 1
ATOM 9839 C CA . ARG B 1 613 ? 130.723 115.129 184.861 1.00 100.89 613 ARG B CA 1
ATOM 9840 C C . ARG B 1 613 ? 131.262 113.805 184.342 1.00 100.89 613 ARG B C 1
ATOM 9841 O O . ARG B 1 613 ? 131.545 112.911 185.145 1.00 100.89 613 ARG B O 1
ATOM 9849 N N . LEU B 1 614 ? 131.409 113.658 183.028 1.00 95.75 614 LEU B N 1
ATOM 9850 C CA . LEU B 1 614 ? 131.975 112.452 182.440 1.00 95.75 614 LEU B CA 1
ATOM 9851 C C . LEU B 1 614 ? 133.409 112.633 181.974 1.00 95.75 614 LEU B C 1
ATOM 9852 O O . LEU B 1 614 ? 134.195 111.684 182.043 1.00 95.75 614 LEU B O 1
ATOM 9857 N N . HIS B 1 615 ? 133.769 113.823 181.506 1.00 89.67 615 HIS B N 1
ATOM 9858 C CA . HIS B 1 615 ? 135.092 114.075 180.962 1.00 89.67 615 HIS B CA 1
ATOM 9859 C C . HIS B 1 615 ? 136.015 114.593 182.064 1.00 89.67 615 HIS B C 1
ATOM 9860 O O . HIS B 1 615 ? 135.699 114.519 183.253 1.00 89.67 615 HIS B O 1
ATOM 9867 N N . GLU B 1 616 ? 137.175 115.118 181.680 1.00 94.96 616 GLU B N 1
ATOM 9868 C CA . GLU B 1 616 ? 138.196 115.521 182.640 1.00 94.96 616 GLU B CA 1
ATOM 9869 C C . GLU B 1 616 ? 138.510 117.008 182.622 1.00 94.96 616 GLU B C 1
ATOM 9870 O O . GLU B 1 616 ? 138.547 117.630 183.684 1.00 94.96 616 GLU B O 1
ATOM 9876 N N . ASN B 1 617 ? 138.751 117.598 181.456 1.00 89.89 617 ASN B N 1
ATOM 9877 C CA . ASN B 1 617 ? 139.100 119.006 181.345 1.00 89.89 617 ASN B CA 1
ATOM 9878 C C . ASN B 1 617 ? 137.932 119.784 180.748 1.00 89.89 617 ASN B C 1
ATOM 9879 O O . ASN B 1 617 ? 136.870 119.223 180.459 1.00 89.89 617 ASN B O 1
ATOM 9884 N N . GLN B 1 618 ? 138.131 121.087 180.550 1.00 86.05 618 GLN B N 1
ATOM 9885 C CA . GLN B 1 618 ? 137.086 121.926 179.985 1.00 86.05 618 GLN B CA 1
ATOM 9886 C C . GLN B 1 618 ? 137.711 123.162 179.360 1.00 86.05 618 GLN B C 1
ATOM 9887 O O . GLN B 1 618 ? 138.617 123.768 179.939 1.00 86.05 618 GLN B O 1
ATOM 9893 N N . LEU B 1 619 ? 137.215 123.528 178.182 1.00 82.62 619 LEU B N 1
ATOM 9894 C CA . LEU B 1 619 ? 137.602 124.744 177.489 1.00 82.62 619 LEU B CA 1
ATOM 9895 C C . LEU B 1 619 ? 136.339 125.537 177.204 1.00 82.62 619 LEU B C 1
ATOM 9896 O O . LEU B 1 619 ? 135.343 124.978 176.734 1.00 82.62 619 LEU B O 1
ATOM 9901 N N . GLU B 1 620 ? 136.374 126.831 177.498 1.00 88.48 620 GLU B N 1
ATOM 9902 C CA . GLU B 1 620 ? 135.199 127.676 177.369 1.00 88.48 620 GLU B CA 1
ATOM 9903 C C . GLU B 1 620 ? 135.555 128.899 176.544 1.00 88.48 620 GLU B C 1
ATOM 9904 O O . GLU B 1 620 ? 136.562 129.561 176.814 1.00 88.48 620 GLU B O 1
ATOM 9910 N N . LEU B 1 621 ? 134.735 129.189 175.541 1.00 87.21 621 LEU B N 1
ATOM 9911 C CA . LEU B 1 621 ? 134.924 130.356 174.689 1.00 87.21 621 LEU B CA 1
ATOM 9912 C C . LEU B 1 621 ? 134.077 131.501 175.226 1.00 87.21 621 LEU B C 1
ATOM 9913 O O . LEU B 1 621 ? 132.846 131.412 175.247 1.00 87.21 621 LEU B O 1
ATOM 9918 N N . LEU B 1 622 ? 134.739 132.578 175.652 1.00 95.10 622 LEU B N 1
ATOM 9919 C CA . LEU B 1 622 ? 134.029 133.716 176.223 1.00 95.10 622 LEU B CA 1
ATOM 9920 C C . LEU B 1 622 ? 133.326 134.554 175.166 1.00 95.10 622 LEU B C 1
ATOM 9921 O O . LEU B 1 622 ? 132.454 135.357 175.512 1.00 95.10 622 LEU B O 1
ATOM 9926 N N . GLY B 1 623 ? 133.684 134.395 173.896 1.00 96.25 623 GLY B N 1
ATOM 9927 C CA . GLY B 1 623 ? 133.099 135.201 172.846 1.00 96.25 623 GLY B CA 1
ATOM 9928 C C . GLY B 1 623 ? 133.853 136.497 172.641 1.00 96.25 623 GLY B C 1
ATOM 9929 O O . GLY B 1 623 ? 134.049 137.265 173.588 1.00 96.25 623 GLY B O 1
ATOM 9930 N N . GLY B 1 624 ? 134.282 136.752 171.408 1.00 91.09 624 GLY B N 1
ATOM 9931 C CA . GLY B 1 624 ? 135.073 137.919 171.092 1.00 91.09 624 GLY B CA 1
ATOM 9932 C C . GLY B 1 624 ? 136.551 137.650 170.922 1.00 91.09 624 GLY B C 1
ATOM 9933 O O . GLY B 1 624 ? 137.261 138.508 170.385 1.00 91.09 624 GLY B O 1
ATOM 9934 N N . GLY B 1 625 ? 137.035 136.493 171.363 1.00 91.18 625 GLY B N 1
ATOM 9935 C CA . GLY B 1 625 ? 138.427 136.146 171.176 1.00 91.18 625 GLY B CA 1
ATOM 9936 C C . GLY B 1 625 ? 139.062 135.466 172.370 1.00 91.18 625 GLY B C 1
ATOM 9937 O O . GLY B 1 625 ? 140.041 134.733 172.220 1.00 91.18 625 GLY B O 1
ATOM 9938 N N . GLN B 1 626 ? 138.510 135.685 173.558 1.00 93.64 626 GLN B N 1
ATOM 9939 C CA . GLN B 1 626 ? 139.108 135.181 174.786 1.00 93.64 626 GLN B CA 1
ATOM 9940 C C . GLN B 1 626 ? 138.647 133.757 175.064 1.00 93.64 626 GLN B C 1
ATOM 9941 O O . GLN B 1 626 ? 137.458 133.447 174.952 1.00 93.64 626 GLN B O 1
ATOM 9947 N N . TRP B 1 627 ? 139.594 132.899 175.422 1.00 89.11 627 TRP B N 1
ATOM 9948 C CA . TRP B 1 627 ? 139.339 131.520 175.802 1.00 89.11 627 TRP B CA 1
ATOM 9949 C C . TRP B 1 627 ? 139.708 131.321 177.266 1.00 89.11 627 TRP B C 1
ATOM 9950 O O . TRP B 1 627 ? 140.399 132.142 177.871 1.00 89.11 627 TRP B O 1
ATOM 9961 N N . ARG B 1 628 ? 139.238 130.214 177.840 1.00 92.54 628 ARG B N 1
ATOM 9962 C CA . ARG B 1 628 ? 139.533 129.930 179.244 1.00 92.54 628 ARG B CA 1
ATOM 9963 C C . ARG B 1 628 ? 139.550 128.421 179.447 1.00 92.54 628 ARG B C 1
ATOM 9964 O O . ARG B 1 628 ? 138.561 127.748 179.147 1.00 92.54 628 ARG B O 1
ATOM 9972 N N . LEU B 1 629 ? 140.656 127.897 179.964 1.00 91.74 629 LEU B N 1
ATOM 9973 C CA . LEU B 1 629 ? 140.817 126.465 180.178 1.00 91.74 629 LEU B CA 1
ATOM 9974 C C . LEU B 1 629 ? 140.837 126.163 181.670 1.00 91.74 629 LEU B C 1
ATOM 9975 O O . LEU B 1 629 ? 141.444 126.900 182.452 1.00 91.74 629 LEU B O 1
ATOM 9980 N N . ALA B 1 630 ? 140.185 125.061 182.060 1.00 94.25 630 ALA B N 1
ATOM 9981 C CA . ALA B 1 630 ? 140.125 124.690 183.469 1.00 94.25 630 ALA B CA 1
ATOM 9982 C C . ALA B 1 630 ? 139.870 123.200 183.598 1.00 94.25 630 ALA B C 1
ATOM 9983 O O . ALA B 1 630 ? 139.123 122.644 182.782 1.00 94.25 630 ALA B O 1
ATOM 9985 N N . PRO B 1 631 ? 140.446 122.527 184.588 1.00 98.69 631 PRO B N 1
ATOM 9986 C CA . PRO B 1 631 ? 140.125 121.115 184.797 1.00 98.69 631 PRO B CA 1
ATOM 9987 C C . PRO B 1 631 ? 138.816 120.938 185.546 1.00 98.69 631 PRO B C 1
ATOM 9988 O O . PRO B 1 631 ? 138.415 121.770 186.363 1.00 98.69 631 PRO B O 1
ATOM 9992 N N . VAL B 1 632 ? 138.141 119.821 185.254 1.00 102.66 632 VAL B N 1
ATOM 9993 C CA . VAL B 1 632 ? 136.830 119.483 185.887 1.00 102.66 632 VAL B CA 1
ATOM 9994 C C . VAL B 1 632 ? 136.973 119.562 187.411 1.00 102.66 632 VAL B C 1
ATOM 9995 O O . VAL B 1 632 ? 137.639 118.680 187.990 1.00 102.66 632 VAL B O 1
ATOM 9999 N N . GLU B 1 633 ? 136.367 120.583 188.025 1.00 119.53 633 GLU B N 1
ATOM 10000 C CA . GLU B 1 633 ? 136.408 120.761 189.502 1.00 119.53 633 GLU B CA 1
ATOM 10001 C C . GLU B 1 633 ? 135.714 119.572 190.175 1.00 119.53 633 GLU B C 1
ATOM 10002 O O . GLU B 1 633 ? 136.226 119.099 191.210 1.00 119.53 633 GLU B O 1
ATOM 10008 N N . ALA B 1 634 ? 134.595 119.117 189.601 1.00 121.13 634 ALA B N 1
ATOM 10009 C CA . ALA B 1 634 ? 133.824 117.975 190.149 1.00 121.13 634 ALA B CA 1
ATOM 10010 C C . ALA B 1 634 ? 133.572 118.190 191.646 1.00 121.13 634 ALA B C 1
ATOM 10011 O O . ALA B 1 634 ? 132.463 118.657 191.975 1.00 121.13 634 ALA B O 1
#

Solvent-accessible surface area: 59358 Å² total; per-residue (Å²): 202,52,132,127,103,33,174,65,64,48,105,51,85,173,20,162,66,69,22,96,143,66,13,44,115,21,87,70,106,13,28,126,71,39,94,56,98,74,82,107,67,82,121,145,11,91,76,8,139,52,61,69,101,6,0,113,63,32,27,84,48,134,124,10,98,180,13,114,130,50,39,26,61,4,17,76,17,1,0,81,14,2,39,20,63,8,20,64,9,53,11,24,26,3,34,70,21,0,5,11,26,0,7,39,3,78,34,69,62,70,37,78,19,65,158,16,0,43,174,4,2,112,71,0,28,40,30,56,72,100,17,18,92,100,64,25,87,49,36,34,64,6,18,106,50,14,5,127,22,25,7,48,25,22,52,76,0,11,106,67,6,28,108,36,5,28,101,30,58,0,18,21,20,12,101,55,15,121,135,83,31,76,11,12,4,10,14,2,22,51,0,0,21,11,4,4,9,18,28,10,48,60,56,22,48,15,54,48,19,10,81,52,33,44,76,23,8,23,24,48,12,84,28,9,28,120,29,0,45,72,22,0,106,107,36,15,26,93,56,102,96,174,76,92,78,52,78,77,5,4,26,123,58,2,74,95,74,12,142,81,8,25,75,67,0,83,106,42,0,156,47,4,24,138,22,9,36,98,33,33,68,39,36,5,40,14,20,52,8,1,11,45,10,52,70,27,12,55,10,2,0,4,20,89,2,39,194,12,11,39,61,20,20,94,152,71,23,60,53,3,13,78,15,20,118,133,28,13,167,84,9,31,55,2,35,22,86,11,54,48,12,32,40,88,17,73,43,47,8,58,52,42,2,6,80,68,9,20,52,53,128,31,64,15,1,23,3,17,12,0,40,57,0,6,39,36,4,13,102,8,46,5,41,100,2,69,55,40,51,23,46,1,13,29,68,0,0,4,58,0,0,32,23,3,19,50,6,2,79,81,0,90,81,53,91,34,9,121,32,130,93,23,126,110,62,4,6,34,19,57,76,2,32,0,85,41,87,91,57,88,103,45,3,57,75,10,94,13,141,8,86,121,53,10,2,8,1,6,20,22,137,19,37,10,11,26,42,23,16,2,42,2,12,0,35,0,25,3,66,8,45,23,33,9,45,71,10,34,61,166,47,61,32,9,8,8,18,63,96,47,22,8,6,36,10,32,4,73,17,1,4,3,0,21,32,44,43,104,74,34,88,79,89,57,3,118,83,8,2,77,102,2,62,5,56,110,15,41,93,103,7,122,53,133,121,74,3,49,106,78,15,41,36,5,32,23,14,18,7,14,7,0,8,1,7,23,25,128,4,80,3,0,13,3,6,25,7,13,44,13,0,39,86,52,44,8,86,55,7,6,89,40,8,84,93,70,24,115,68,21,9,5,12,1,12,12,56,36,112,44,4,42,171,39,9,90,46,47,5,55,9,90,23,68,6,124,89,118,79,22,98,57,147,152,201,52,134,126,102,32,174,65,63,50,104,51,84,174,21,165,68,70,23,97,145,66,13,45,114,22,88,71,106,12,28,129,70,39,95,56,97,72,81,109,65,81,122,147,12,90,75,8,138,52,58,68,99,5,0,112,65,32,26,84,49,134,124,10,98,183,13,114,132,50,39,27,62,2,16,78,17,0,0,80,14,2,38,20,63,8,19,64,12,54,11,24,27,3,34,69,21,0,4,12,24,1,8,36,3,77,33,70,60,70,37,77,19,62,156,16,0,41,175,3,2,112,71,1,30,38,29,57,72,99,17,18,94,98,65,25,86,47,34,34,65,6,19,107,49,14,4,126,22,26,7,48,25,21,51,75,0,11,106,68,7,26,106,35,6,28,101,30,58,0,20,21,21,12,101,55,16,120,137,84,31,74,12,13,4,10,13,3,22,52,0,0,20,11,4,4,8,18,27,10,47,61,57,22,49,16,53,47,18,10,82,53,34,44,78,23,8,24,23,47,11,85,29,10,28,120,28,0,46,72,24,0,106,108,36,15,26,94,57,99,98,177,75,93,79,53,80,75,5,3,25,123,59,2,72,94,72,12,144,80,8,25,74,65,1,82,106,41,0,156,46,4,24,139,21,10,38,96,35,32,69,38,34,5,39,15,20,50,8,1,12,46,11,49,68,26,11,54,10,3,0,3,20,92,1,38,193,10,12,40,62,19,17,97,154,72,22,59,54,3,13,78,14,19,116,133,27,12,162,86,9,32,56,2,35,22,84,10,53,48,12,32,39,89,15,74,44,49,9,62,53,41,2,6,78,70,9,20,53,53,128,31,64,15,2,22,4,16,12,0,39,56,0,6,39,35,4,15,103,7,46,5,42,101,2,71,54,40,52,22,49,1,13,29,68,0,0,2,57,1,0,33,23,2,18,50,5,2,77,81,0,90,81,54,91,35,8,121,32,131,94,22,125,110,62,3,6,33,18,57,75,2,31,0,85,40,88,91,57,85,104,44,2,59,75,9,93,13,144,8,85,122,52,11,2,9,0,7,20,22,141,18,37,11,9,27,42,22,16,2,42,1,12,0,34,1,27,3,66,8,46,23,32,9,47,72,10,33,61,168,46,61,32,9,8,8,20,63,95,47,22,9,6,36,10,30,3,70,17,1,4,2,0,20,34,42,45,105,74,34,88,80,89,57,4,119,85,9,1,77,102,2,61,5,58,109,14,42,93,102,8,122,50,135,121,73,5,50,105,79,15,42,34,4,33,23,13,19,6,13,8,1,7,2,6,23,24,128,5,79,3,0,11,2,7,25,8,13,46,12,1,39,85,51,44,8,87,55,8,7,89,39,8,84,92,70,23,116,71,20,8,5,12,1,12,14,53,40,112,44,5,43,171,38,10,96,45,40,5,56,11,89,23,67,6,126,88,120,79,23,97,41,150,127

CATH classification: 1.20.1560.10 (+1 more: 3.40.50.300)

Radius of gyration: 40.04 Å; Cα contacts (8 Å, |Δi|>4): 1564; chains: 2; bounding box: 73×62×134 Å

Nearest PDB structures (foldseek):
  6tqe-assembly1_A  TM=9.974E-01  e=4.989E-93  Mycobacterium tuberculosis
  8fpf-assembly1_C  TM=6.952E-01  e=1.827E-16  Bacillus subtilis subsp. subtilis str. 168
  8fmv-assembly1_C  TM=6.267E-01  e=2.352E-17  Bacillus subtilis subsp. subtilis str. 168
  6pao-assembly1_B  TM=7.327E-01  e=3.321E-15  Novosphingobium aromaticivorans DSM 12444
  7n5a-assembly1_B  TM=7.190E-01  e=2.719E-15  Arabidopsis thaliana

Sequence (1268 aa):
MGPKLFKPSIDWSRAFPDSVYWVGKAWTISAICVLAILVLLRYLTPWGRQFWRITRAYFVGPNSVRVWLMLGVLLLSVVLAVRLNVLFSYQGNDMYTALQKAFEGIASGDGTVKRSGVRGFWMSIGVFSVMAVLHVTRVMADIYLTQRFIIAWRVWLTHHLTQDWLDGRAYYRDLFIDETIDNPDQRIQQDVDIFTAGAGGTPNAPSNGTASTLLFGAVQSIISVISFTAILWNLSGTLNIFGVSIPRAMFWTVLVYVFVATVISFIIGRPLIWLSFRNEKLNAAFRYALVRLRDAAEAVGFYRGERVEGTQLQRRFTPVIDNYRRYVRRSIAFNGWNLSVSQTIVPLPWVIQAPRLFAGQIDFGDVGQTATSFGNIHDSLSFFRNNYDAFASFRAAIIRLHGLVDANEKGRALPAVLTRPSDDESVELNDIEVRTPAGDRLIDPLDVRLDRGGSLVITGRSGAGKTTLLRSLAELWPYASGTLHRPGGENETMFLSQLPYVPLGTLRDVVCYPNSAAAIPDATLRDTLTKVALAPLCDRLDEERDWAKVLSPGEQQRVAFARILLTKPKAVFLDGSTSALDTGLEFALYQLLRSELPDCIVISVSHRPALERLHENQLELLGGGQWRLAPVEAMGPKLFKPSIDWSRAFPDSVYWVGKAWTISAICVLAILVLLRYLTPWGRQFWRITRAYFVGPNSVRVWLMLGVLLLSVVLAVRLNVLFSYQGNDMYTALQKAFEGIASGDGTVKRSGVRGFWMSIGVFSVMAVLHVTRVMADIYLTQRFIIAWRVWLTHHLTQDWLDGRAYYRDLFIDETIDNPDQRIQQDVDIFTAGAGGTPNAPSNGTASTLLFGAVQSIISVISFTAILWNLSGTLNIFGVSIPRAMFWTVLVYVFVATVISFIIGRPLIWLSFRNEKLNAAFRYALVRLRDAAEAVGFYRGERVEGTQLQRRFTPVIDNYRRYVRRSIAFNGWNLSVSQTIVPLPWVIQAPRLFAGQIDFGDVGQTATSFGNIHDSLSFFRNNYDAFASFRAAIIRLHGLVDANEKGRALPAVLTRPSDDESVELNDIEVRTPAGDRLIDPLDVRLDRGGSLVITGRSGAGKTTLLRSLAELWPYASGTLHRPGGENETMFLSQLPYVPLGTLRDVVCYPNSAAAIPDATLRDTLTKVALAPLCDRLDEERDWAKVLSPGEQQRVAFARILLTKPKAVFLDGSTSALDTGLEFALYQLLRSELPDCIVISVSHRPALERLHENQLELLGGGQWRLAPVEA

B-factor: mean 66.87, std 20.1, range [31.62, 133.33]

Organism: Mycobacterium tuberculosis (strain ATCC 25618 / H37Rv) (NCBI:txid83332)

InterPro domains:
  IPR003439 ABC transporter-like, ATP-binding domain [PF00005] (444-579)
  IPR003439 ABC transporter-like, ATP-binding domain [PS50893] (427-639)
  IPR003593 AAA+ ATPase domain [SM00382] (452-625)
  IPR011527 ABC transporter type 1, transmembrane domain [PF06472] (54-358)
  IPR011527 ABC transporter type 1, transmembrane domain [PS50929] (68-393)
  IPR017871 ABC transporter-like, conserved site [PS00211] (551-565)
  IPR027417 P-loop containing nucleoside triphosphate hydrolase [G3DSA:3.40.50.300] (408-626)
  IPR027417 P-loop containing nucleoside triphosphate hydrolase [SSF52540] (424-626)
  IPR036640 ABC transporter type 1, transmembrane domain superfamily [G3DSA:1.20.1560.10] (49-407)
  IPR036640 ABC transporter type 1, transmembrane domain superfamily [SSF90123] (65-564)
  IPR050835 ATP-binding cassette sub-family D [PTHR11384] (49-632)

Secondary structure (DSSP, 8-state):
--------SS-SSSSTTTTTHHHHHHHHHHHHHHTTTHHHHHSS-TTTTTHHHHSSTTTSSTT-STTHHHHTHHHHHHHHHHHHHHHHHHHHHHHHHHHHHTHHHHTT--SSHHHHHHTTTTHHHHHHHHTTHHHHHHHHHHHHHHTTTTTHHHHHHHHHHHHTTSSSSTTTTTSSSSS--S-TTTTTTTHHHHHHSSSSSSPPPTT--SSSSTTTTTSHHHHHHHTTTTTSGGG---EESSS-EESSHHHHTHHHHHHHHHHTTTTSSGGGSHHHHHHHHTTSSSSHHHHTTTTTHHHHHHHT-TTTTTTTTTTTTHHHHHTHHHHHTHHHHTHHHHHHHHHTTTTGGGSSSSHHHHTTT--STTHHHHHHHTTTSHHHHTSTTTTSTTTTTTTTTHHHHHHHHHTTTSSSSS---EEEE-SSS-EEEEEEEEE-TTS-EEE----EEE-TT-EEEEE--SSSSSSTTTTTTTT--SSEEEEEEE--SSSSS----SS----SS-HHHHHS-SS-SSSS-STTTTTTTTTTT--TTSS-TT--S-STTTS-TTTTTTSTTTSHHHH--SS-EEES--SSPPTTTSHHHHHHHHHHSSS--EEEE--STTSTTTSSEEEEE-SSS-EEEEE---/--------SS-SSSSTTTTTHHHHHHHHHHHHHHTTTHHHHHSS-TTTTTHHHHSSTTTSSTT-STTHHHHTHHHHHHHHHHHHHHHHHHHHHHHHHHHHHTHHHHTT--SSHHHHHHTTTTHHHHHHHHTTHHHHHHHHHHHHHHTTTTTHHHHHHHHHHHHTTSSSSTTTTTSSSSS--S-TTTTTTTHHHHHHSSSSSSPPPTT--SSSSTTTTTSHHHHHHHTTTTTSTTS---EESSS-EESSHHHHTHHHHHHHHHHTTTTSSGGGSHHHHHHHHTTSSSSHHHHTTTTTHHHHHHHT-TTTTTTTTTTTTHHHHHTHHHHHTHHHHTHHHHHHHHHTTTTGGGSSSSHHHHTTT--STTHHHHHHHTTTSHHHHTSTTTTSTTTTTTTTTHHHHHHHHHTTTSSSSS---EEEE-SSS-EEEEEEEEE-TTS-EEE----EEE-TT-EEEEE--SSSSSSTTTTTTTT--SSEEEEEEE--SSSSS----SS----SS-HHHHHS-SS-SSSS-STTTTTTTTTTT--TTSS-TT--S-STTTS-TTTTTTSTTTSHHHH--SS-EEES--SSPPTTTSHHHHHHHHHHSSS--EEEE--STTSTTTSSEEEEE-SSS-EEEEE---

GO terms:
  GO:0005576 extracellular region (C, HDA)
  GO:0005886 plasma membrane (C, HDA)
  GO:0005886 plasma membrane (C, EXP)